Protein AF-A0AAE0V5L4-F1 (afdb_monomer_lite)

Sequence (1060 aa):
YKRHLSTTSNSQTPNSTMAKTKELSNDTRNKIDLHQAGKTESAKGKQLGVKKSTVGAIIRKWKTYKTTDNLPRSGAPCKISPRGVKMITKTVSKNPRTTRGDLVNDLQRAGTKVTKATISNTLRRQGLKSCSARRVPLLKPVHVRARLKCAREHLDDPEEDWENVIWSDETKIELFGKNSTCRVWRRKNAELHPKNTIPTVKHGGGNIMLWGCFSAKGPGRLIRVKERMNGVMYREILSKNLLPSARALKMKRGWIFQHDNDPKHTARAMKEWLRKKHFKVLKWPSQSPDLNPIENLWRELKIRVAQRQPQNITALEEICMEEWAKLPETIMVSVWDVVLTLGCMWLPSCLCQTISPQAGKLKFRLAGYPRKHNEGRVEIFYNSEWGTICDDDFTLTNAHVLCRHLGFVNAISWSHSAKYGAGTGKIWLDNLICTSSESSIESCVSRGWGNSDCTHDEDAGVVCKDEKLPGFLEDNIIEMQVDENRLKDIRLHPVSAQLPTTEGVVEVQDKEDRVHICNIGWTTKNSRVVCGMMGFPSGKTITKRIHSHNSVYRIHSVACSGNEAHLSACTMVFSKNTSTPCPGGGPAAVRCWPGPQFSQGHSHKGKRNRTIKARLKGGARTGEGRVEVLKGSVWGTVCDDHWSLQSANVVCRELGFGTAKEALTDARMGQGTGRIYMNEVRCRGDEKSLWDCPHNNVTTSKCKHTEDAAVKCNIPYMGFEKRIRLTGGRTQLEGRVEILATNAGVLGEWGLICGDDWTSREAMVACRQLGLGHASSGLRETWYWDSSNVTEMVMSGVKCRGDEMTLTACQHHSVVSCKRAGAAFAAGVICTDSAPDLVLNAPLVEYSVYIEDRPLHLLYCAAEENCLSKSAVNADWPYGQRRLLRFSSEIHNVGQADFRPRLSRNSWVWHECHRHYHSMDIFTDYDLLDLNGTKVADGHKASFCLEDTDCNEGVSKQYECANFGEQGITVGCWDTYRHDIDCQWIDITDVNPGNYILQVILNPNFEVAESDFTNNAMRCNCKYDGHRIWLHKCHLGDSYSEEAEKEFELYPGQLNNQIF

Secondary structure (DSSP, 8-state):
---------------------PPPPHHHHHTS-SS-TT--HHHHHHHHT--HHHHHHHHHHHHHHS--SPPPP-PPPPSS-HHHHHHHHHHHHH-TT--HHHHHHHHHHTT----HHHHHHHHHHTT----PPPP-----HHHHHHHHHHHHHTSS--HHHHHTEEEEEEEEEESS---S-------TT-TTSGGG-----TT---EEEEEEEEETTEEEEEEEE-S---HHHHHHHIIIIIHHHHHHTTPPTT-EEE----HHHH-HHHHHHHHHTT-EE----SS-GGG-THHHHHHHHHHHHHHH---SHHHHHHHHHHHHHT--HHHHHHHHHHHHHHHSTTS------------PPPEEEEESSS--TTEEEEEEEETTEEEEEB-TT--HHHHHHHHHHTTBS-EEEEE-TTTT----SEEEE-S-B--TT-S-GGGSB-S-TT-----GGGB-EEEE-SPBPTT---TTS---S--TTS--EEEEEESSSPSS--EEEEEEEETTEEEEEB-TT--HHHHHHHHHHTT-SEEEE--S----TT--EEEEEEE--S--SSGGGSEEEE-SSTT---TT--B-EEEEE--GGG--SSTT---------EEEEE-SSTTEEEEEEEETTEEEEEB-TT--HHHHHHHHHHTT--SEEEEE-TTTT----S-EEEBS----S--SSGGGS--BPPPTTT--GGGB-EEEE------GGGGEEEES-SSTTEEEEEEEE--TTSPPEEEEEB-TT--HHHHHHHHHHTT--EEEEEES--TTS--SSPPPEEE---B--S--SSGGGSB--SS---S--SGGGB-EEEEES----EEE-HHHHHHT-EEEEEEGGG-HHHHHTT-S-GGGGGS-TTT-EEEEEE--EEEEE-SSS-B--SS-GGGPEEETTTTEEES-SEEEEEEEE-TTS-EEEEEEEES-----SEE-TTPPP----TTT----B-TTEEEEE-TTSTT-EEE-TTPPSEEEEEEEEESTT--S--S-SSSSEEEEEEEE-SS-EEEEEEEETTSB-HHHHHHHHH----SS----

Organism: NCBI:txid175788

Foldseek 3Di:
DDDDDDDDDDDDDDDDDDDDDDDDDPVLLVVLDLPDPPDQLCNSCVVSVHDSVVSVVQNVCCVVPVDSDDDDDDDDDQLADPVLLVVLQVVCVVPVVDDLVNSQVVVVVVVRHDDSVSSQVSCVVVVDDDDDDDDAFDDDPVLVVLVVVLCVVCLPPDPVQQLLEKFKDKDKAALADDPDDDDDDDDPPCCPPPVNDRDDDPPRRDMWMKIWIAGLQATWDIDTDPDDDALVVVVVCCVVTVVVRCVVSVHDPQGEYEDAPPCSCVPPVNVVVCVVVVHHYDDDRHRCPLLRLVVVVVVVLNVQLVVVNDDDPVSSVVSSRVVRRVPDSVVSVVSVVSNNCVSVVVDDDDDDDDDDDDDDDKAWDFDAPPADLQKHFIWIQDPNDIAFAFQALDDLLLLQLRSVSVQFNGFPFKDWQCPRHFDDDAHFWASWADDNPDNHSVPTDTPHGRDDPDGSSRTMMTGGDPHGDPPDDDPQWLPDPQPCLAWPDWDFPAPDPDPLRQKGFIWTDHPPDIAFEWCVAPFLLNLLLNLLLLWFLGKGWDPDAPDDDDGWHFWHDWAHPNLDLHSSVTDTDGDPDRDDDNVVTHGTMMGGDAFPVRDDDDPPPPPPPPPLQWDAFLWLAPQKHFIWGHDPWFIAFEFQALFHQLLLQLRCSLVRIGGFPTKDWQRLSFFDDDDHAWYNFDDPRPDNHSVVTDTDGDDPVPGDSSGTIITHGNHHDRVLLVQWAAAQDPDRQKHFIWGFDDDPPDDTDIAFEFLPQWFQLLQSLRCRSNVQGGFQTKDQFHQPGDPPDHHWHDWYPQDAPNRDNHSVVGDTDPDDDYPDGDNRRTIMTGGDNWFWAKFKPQVQQQVFKWKDWAFQLVCPLVVVLVQADPCNVVDDPGGHTFIWTFTKIKMATRINFWFAQLDDLVPWDARPVVRFTASDQFFKKKFKADLVRHGPWTGTPGGDAAWQPDFDPPDDTDGDGPPNTGHTAGHRGIDMGGRPDHSRTIGCRVPAFFKIKIKMAGPNRNRGIGSDRQQRMWIWIWGGHPHIIHTPPIDGNPGTHPVVSVVRSVDSDDPDDPPD

Radius of gyration: 39.3 Å; chains: 1; bounding box: 97×89×120 Å

pLDDT: mean 78.55, std 16.52, range [22.44, 97.06]

Structure (mmCIF, N/CA/C/O backbone):
data_AF-A0AAE0V5L4-F1
#
_entry.id   AF-A0AAE0V5L4-F1
#
loop_
_atom_site.group_PDB
_atom_site.id
_atom_site.type_symbol
_atom_site.label_atom_id
_atom_site.label_alt_id
_atom_site.label_comp_id
_atom_site.label_asym_id
_atom_site.label_entity_id
_atom_site.label_seq_id
_atom_site.pdbx_PDB_ins_code
_atom_site.Cartn_x
_atom_site.Cartn_y
_atom_site.Cartn_z
_atom_site.occupancy
_atom_site.B_iso_or_equiv
_atom_site.auth_seq_id
_atom_site.auth_comp_id
_atom_site.auth_asym_id
_atom_site.auth_atom_id
_atom_site.pdbx_PDB_model_num
ATOM 1 N N . TYR A 1 1 ? -51.754 30.997 -35.132 1.00 29.31 1 TYR A N 1
ATOM 2 C CA . TYR A 1 1 ? -52.617 31.875 -35.946 1.00 29.31 1 TYR A CA 1
ATOM 3 C C . TYR A 1 1 ? -52.456 31.508 -37.414 1.00 29.31 1 TYR A C 1
ATOM 5 O O . TYR A 1 1 ? -51.380 31.703 -37.963 1.00 29.31 1 TYR A O 1
ATOM 13 N N . LYS A 1 2 ? -53.490 30.918 -38.027 1.00 33.72 2 LYS A N 1
ATOM 14 C CA . LYS A 1 2 ? -53.578 30.761 -39.486 1.00 33.72 2 LYS A CA 1
ATOM 15 C C . LYS A 1 2 ? -53.830 32.139 -40.111 1.00 33.72 2 LYS A C 1
ATOM 17 O O . LYS A 1 2 ? -54.767 32.810 -39.689 1.00 33.72 2 LYS A O 1
ATOM 22 N N . ARG A 1 3 ? -53.077 32.507 -41.149 1.00 24.56 3 ARG A N 1
ATOM 23 C CA . ARG A 1 3 ? -53.599 33.273 -42.292 1.00 24.56 3 ARG A CA 1
ATOM 24 C C . ARG A 1 3 ? -52.767 32.986 -43.543 1.00 24.56 3 ARG A C 1
ATOM 26 O O . ARG A 1 3 ? -51.544 32.965 -43.502 1.00 24.56 3 ARG A O 1
ATOM 33 N N . HIS A 1 4 ? -53.521 32.675 -44.588 1.00 26.66 4 HIS A N 1
ATOM 34 C CA . HIS A 1 4 ? -53.158 32.321 -45.954 1.00 26.66 4 HIS A CA 1
ATOM 35 C C . HIS A 1 4 ? -52.845 33.556 -46.823 1.00 26.66 4 HIS A C 1
ATOM 37 O O . HIS A 1 4 ? -53.143 34.676 -46.415 1.00 26.66 4 HIS A O 1
ATOM 43 N N . LEU A 1 5 ? -52.421 33.241 -48.062 1.00 27.36 5 LEU A N 1
ATOM 44 C CA . LEU A 1 5 ? -52.401 34.007 -49.329 1.00 27.36 5 LEU A CA 1
ATOM 45 C C . LEU A 1 5 ? -51.021 34.606 -49.662 1.00 27.36 5 LEU A C 1
ATOM 47 O O . LEU A 1 5 ? -50.560 35.488 -48.952 1.00 27.36 5 LEU A O 1
ATOM 51 N N . SER A 1 6 ? -50.198 34.056 -50.570 1.00 23.89 6 SER A N 1
ATOM 52 C CA . SER A 1 6 ? -50.328 33.607 -51.984 1.00 23.89 6 SER A CA 1
ATOM 53 C C . SER A 1 6 ? -49.899 34.681 -52.993 1.00 23.89 6 SER A C 1
ATOM 55 O O . SER A 1 6 ? -50.018 35.860 -52.700 1.00 23.89 6 SER A O 1
ATOM 57 N N . THR A 1 7 ? -49.480 34.196 -54.176 1.00 24.50 7 THR A N 1
ATOM 58 C CA . THR A 1 7 ? -49.152 34.854 -55.469 1.00 24.50 7 THR A CA 1
ATOM 59 C C . THR A 1 7 ? -47.709 35.373 -55.626 1.00 24.50 7 THR A C 1
ATOM 61 O O . THR A 1 7 ? -47.332 36.333 -54.968 1.00 24.50 7 THR A O 1
ATOM 64 N N . THR A 1 8 ? -46.789 34.615 -56.265 1.00 24.89 8 THR A N 1
ATOM 65 C CA . THR A 1 8 ? -46.478 34.494 -57.732 1.00 24.89 8 THR A CA 1
ATOM 66 C C . THR A 1 8 ? -45.964 35.813 -58.320 1.00 24.89 8 THR A C 1
ATOM 68 O O . THR A 1 8 ? -46.605 36.827 -58.112 1.00 24.89 8 THR A O 1
ATOM 71 N N . SER A 1 9 ? -44.875 35.955 -59.079 1.00 24.20 9 SER A N 1
ATOM 72 C CA . SER A 1 9 ? -44.038 35.131 -59.974 1.00 24.20 9 SER A CA 1
ATOM 73 C C . SER A 1 9 ? -42.664 35.861 -60.060 1.00 24.20 9 SER A C 1
ATOM 75 O O . SER A 1 9 ? -42.585 37.026 -59.691 1.00 24.20 9 SER A O 1
ATOM 77 N N . ASN A 1 10 ? -41.516 35.284 -60.426 1.00 25.11 10 ASN A N 1
ATOM 78 C CA . ASN A 1 10 ? -41.160 34.967 -61.805 1.00 25.11 10 ASN A CA 1
ATOM 79 C C . ASN A 1 10 ? -39.804 34.228 -61.872 1.00 25.11 10 ASN A C 1
ATOM 81 O O . ASN A 1 10 ? -38.960 34.328 -60.983 1.00 25.11 10 ASN A O 1
ATOM 85 N N . SER A 1 11 ? -39.643 33.485 -62.958 1.00 26.81 11 SER A N 1
ATOM 86 C CA . SER A 1 11 ? -38.598 32.520 -63.304 1.00 26.81 11 SER A CA 1
ATOM 87 C C . SER A 1 11 ? -37.159 33.052 -63.396 1.00 26.81 11 SER A C 1
ATOM 89 O O . SER A 1 11 ? -36.898 33.987 -64.151 1.00 26.81 11 SER A O 1
ATOM 91 N N . GLN A 1 12 ? -36.207 32.325 -62.797 1.00 28.48 12 GLN A N 1
ATOM 92 C CA . GLN A 1 12 ? -34.835 32.184 -63.304 1.00 28.48 12 GLN A CA 1
ATOM 93 C C . GLN A 1 12 ? -34.380 30.716 -63.173 1.00 28.48 12 GLN A C 1
ATOM 95 O O . GLN A 1 12 ? -34.369 30.139 -62.090 1.00 28.48 12 GLN A O 1
ATOM 100 N N . THR A 1 13 ? -34.086 30.125 -64.333 1.00 27.48 13 THR A N 1
ATOM 101 C CA . THR A 1 13 ? -33.317 28.901 -64.638 1.00 27.48 13 THR A CA 1
ATOM 102 C C . THR A 1 13 ? -32.691 28.116 -63.466 1.00 27.48 13 THR A C 1
ATOM 104 O O . THR A 1 13 ? -31.820 28.653 -62.775 1.00 27.48 13 THR A O 1
ATOM 107 N N . PRO A 1 14 ? -32.983 26.808 -63.299 1.00 30.34 14 PRO A N 1
ATOM 108 C CA . PRO A 1 14 ? -32.207 25.962 -62.406 1.00 30.34 14 PRO A CA 1
ATOM 109 C C . PRO A 1 14 ? -30.892 25.573 -63.087 1.00 30.34 14 PRO A C 1
ATOM 111 O O . PRO A 1 14 ? -30.848 24.745 -63.996 1.00 30.34 14 PRO A O 1
ATOM 114 N N . ASN A 1 15 ? -29.804 26.173 -62.610 1.00 28.64 15 ASN A N 1
ATOM 115 C CA . ASN A 1 15 ? -28.463 25.680 -62.869 1.00 28.64 15 ASN A CA 1
ATOM 116 C C . ASN A 1 15 ? -28.341 24.241 -62.346 1.00 28.64 15 ASN A C 1
ATOM 118 O O . ASN A 1 15 ? -28.565 23.963 -61.165 1.00 28.64 15 ASN A O 1
ATOM 122 N N . SER A 1 16 ? -27.976 23.351 -63.268 1.00 35.81 16 SER A N 1
ATOM 123 C CA . SER A 1 16 ? -27.465 21.994 -63.079 1.00 35.81 16 SER A CA 1
ATOM 124 C C . SER A 1 16 ? -26.767 21.796 -61.724 1.00 35.81 16 SER A C 1
ATOM 126 O O . SER A 1 16 ? -25.584 22.099 -61.557 1.00 35.81 16 SER A O 1
ATOM 128 N N . THR A 1 17 ? -27.480 21.204 -60.767 1.00 31.06 17 THR A N 1
ATOM 129 C CA . THR A 1 17 ? -26.860 20.489 -59.650 1.00 31.06 17 THR A CA 1
ATOM 130 C C . THR A 1 17 ? -26.978 19.006 -59.957 1.00 31.06 17 THR A C 1
ATOM 132 O O . THR A 1 17 ? -28.072 18.449 -60.000 1.00 31.06 17 THR A O 1
ATOM 135 N N . MET A 1 18 ? -25.835 18.381 -60.254 1.00 29.89 18 MET A N 1
ATOM 136 C CA . MET A 1 18 ? -25.731 16.951 -60.526 1.00 29.89 18 MET A CA 1
ATOM 137 C C . MET A 1 18 ? -26.475 16.160 -59.446 1.00 29.89 18 MET A C 1
ATOM 139 O O . MET A 1 18 ? -26.087 16.151 -58.274 1.00 29.89 18 MET A O 1
ATOM 143 N N . ALA A 1 19 ? -27.552 15.490 -59.849 1.00 31.97 19 ALA A N 1
ATOM 144 C CA . ALA A 1 19 ? -28.256 14.551 -59.001 1.00 31.97 19 ALA A CA 1
ATOM 145 C C . ALA A 1 19 ? -27.286 13.435 -58.587 1.00 31.97 19 ALA A C 1
ATOM 147 O O . ALA A 1 19 ? -26.694 12.758 -59.430 1.00 31.97 19 ALA A O 1
ATOM 148 N N . LYS A 1 20 ? -27.127 13.243 -57.273 1.00 37.19 20 LYS A N 1
ATOM 149 C CA . LYS A 1 20 ? -26.464 12.066 -56.703 1.00 37.19 20 LYS A CA 1
ATOM 150 C C . LYS A 1 20 ? -27.110 10.814 -57.301 1.00 37.19 20 LYS A C 1
ATOM 152 O O . LYS A 1 20 ? -28.331 10.679 -57.293 1.00 37.19 20 LYS A O 1
ATOM 157 N N . THR A 1 21 ? -26.281 9.922 -57.828 1.00 40.91 21 THR A N 1
ATOM 158 C CA . THR A 1 21 ? -26.656 8.622 -58.392 1.00 40.91 21 THR A CA 1
ATOM 159 C C . THR A 1 21 ? -27.665 7.894 -57.494 1.00 40.91 21 THR A C 1
ATOM 161 O O . THR A 1 21 ? -27.350 7.549 -56.357 1.00 40.91 21 THR A O 1
ATOM 164 N N . LYS A 1 22 ? -28.893 7.673 -57.990 1.00 55.12 22 LYS A N 1
ATOM 165 C CA . LYS A 1 22 ? -29.900 6.840 -57.313 1.00 55.12 22 LYS A CA 1
ATOM 166 C C . LYS A 1 22 ? -29.368 5.406 -57.227 1.00 55.12 22 LYS A C 1
ATOM 168 O O . LYS A 1 22 ? -29.130 4.771 -58.251 1.00 55.12 22 LYS A O 1
ATOM 173 N N . GLU A 1 23 ? -29.157 4.915 -56.010 1.00 61.84 23 GLU A N 1
ATOM 174 C CA . GLU A 1 23 ? -28.822 3.512 -55.760 1.00 61.84 23 GLU A CA 1
ATOM 175 C C . GLU A 1 23 ? -30.015 2.610 -56.128 1.00 61.84 23 GLU A C 1
ATOM 177 O O . GLU A 1 23 ? -31.166 2.972 -55.891 1.00 61.84 23 GLU A O 1
ATOM 182 N N . LEU A 1 24 ? -29.753 1.434 -56.714 1.00 68.50 24 LEU A N 1
ATOM 183 C CA . LEU A 1 24 ? -30.793 0.438 -57.029 1.00 68.50 24 LEU A CA 1
ATOM 184 C C . LEU A 1 24 ? -31.473 -0.057 -55.743 1.00 68.50 24 LEU A C 1
ATOM 186 O O . LEU A 1 24 ? -30.788 -0.224 -54.740 1.00 68.50 24 LEU A O 1
ATOM 190 N N . SER A 1 25 ? -32.779 -0.329 -55.748 1.00 67.12 25 SER A N 1
ATOM 191 C CA . SER A 1 25 ? -33.459 -0.904 -54.575 1.00 67.12 25 SER A CA 1
ATOM 192 C C . SER A 1 25 ? -33.010 -2.349 -54.317 1.00 67.12 25 SER A C 1
ATOM 194 O O . SER A 1 25 ? -32.639 -3.054 -55.258 1.00 67.12 25 SER A O 1
ATOM 196 N N . ASN A 1 26 ? -33.064 -2.810 -53.059 1.00 63.72 26 ASN A N 1
ATOM 197 C CA . ASN A 1 26 ? -32.684 -4.189 -52.706 1.00 63.72 26 ASN A CA 1
ATOM 198 C C . ASN A 1 26 ? -33.500 -5.231 -53.478 1.00 63.72 26 ASN A C 1
ATOM 200 O O . ASN A 1 26 ? -32.954 -6.210 -53.976 1.00 63.72 26 ASN A O 1
ATOM 204 N N . ASP A 1 27 ? -34.779 -4.939 -53.689 1.00 64.19 27 ASP A N 1
ATOM 205 C CA . ASP A 1 27 ? -35.694 -5.783 -54.449 1.00 64.19 27 ASP A CA 1
ATOM 206 C C . ASP A 1 27 ? -35.264 -5.955 -55.921 1.00 64.19 27 ASP A C 1
ATOM 208 O O . ASP A 1 27 ? -35.375 -7.031 -56.502 1.00 64.19 27 ASP A O 1
ATOM 212 N N . THR A 1 28 ? -34.676 -4.913 -56.521 1.00 67.69 28 THR A N 1
ATOM 213 C CA . THR A 1 28 ? -34.141 -4.970 -57.894 1.00 67.69 28 THR A CA 1
ATOM 214 C C . THR A 1 28 ? -32.797 -5.702 -57.956 1.00 67.69 28 THR A C 1
ATOM 216 O O . THR A 1 28 ? -32.495 -6.336 -58.964 1.00 67.69 28 THR A O 1
ATOM 219 N N . ARG A 1 29 ? -31.984 -5.649 -56.888 1.00 70.00 29 ARG A N 1
ATOM 220 C CA . ARG A 1 29 ? -30.702 -6.378 -56.807 1.00 70.00 29 ARG A CA 1
ATOM 221 C C . ARG A 1 29 ? -30.909 -7.877 -56.626 1.00 70.00 29 ARG A C 1
ATOM 223 O O . ARG A 1 29 ? -30.194 -8.649 -57.252 1.00 70.00 29 ARG A O 1
ATOM 230 N N . ASN A 1 30 ? -31.905 -8.271 -55.835 1.00 66.25 30 ASN A N 1
ATOM 231 C CA . ASN A 1 30 ? -32.224 -9.677 -55.581 1.00 66.25 30 ASN A CA 1
ATOM 232 C C . ASN A 1 30 ? -32.904 -10.354 -56.782 1.00 66.25 30 ASN A C 1
ATOM 234 O O . ASN A 1 30 ? -32.764 -11.557 -56.964 1.00 66.25 30 ASN A O 1
ATOM 238 N N . LYS A 1 31 ? -33.564 -9.577 -57.655 1.00 67.56 31 LYS A N 1
ATOM 239 C CA . LYS A 1 31 ? -34.115 -10.052 -58.941 1.00 67.56 31 LYS A CA 1
ATOM 240 C C . LYS A 1 31 ? -33.054 -10.310 -60.018 1.00 67.56 31 LYS A C 1
ATOM 242 O O . LYS A 1 31 ? -33.385 -10.831 -61.083 1.00 67.56 31 LYS A O 1
ATOM 247 N N . ILE A 1 32 ? -31.786 -9.954 -59.784 1.00 67.94 32 ILE A N 1
ATOM 248 C CA . ILE A 1 32 ? -30.685 -10.357 -60.666 1.00 67.94 32 ILE A CA 1
ATOM 249 C C . ILE A 1 32 ? -30.440 -11.847 -60.424 1.00 67.94 32 ILE A C 1
ATOM 251 O O . ILE A 1 32 ? -29.747 -12.228 -59.489 1.00 67.94 32 ILE A O 1
ATOM 255 N N . ASP A 1 33 ? -31.031 -12.685 -61.272 1.00 62.81 33 ASP A N 1
ATOM 256 C CA . ASP A 1 33 ? -30.959 -14.139 -61.145 1.00 62.81 33 ASP A CA 1
ATOM 257 C C . ASP A 1 33 ? -29.514 -14.643 -61.345 1.00 62.81 33 ASP A C 1
ATOM 259 O O . ASP A 1 33 ? -28.959 -14.613 -62.456 1.00 62.81 33 ASP A O 1
ATOM 263 N N . LEU A 1 34 ? -28.874 -15.049 -60.244 1.00 61.12 34 LEU A N 1
ATOM 264 C CA . LEU A 1 34 ? -27.464 -15.449 -60.176 1.00 61.12 34 LEU A CA 1
ATOM 265 C C . LEU A 1 34 ? -27.207 -16.863 -60.729 1.00 61.12 34 LEU A C 1
ATOM 267 O O . LEU A 1 34 ? -26.047 -17.188 -60.981 1.00 61.12 34 LEU A O 1
ATOM 271 N N . HIS A 1 35 ? -28.254 -17.665 -60.978 1.00 55.16 35 HIS A N 1
ATOM 272 C CA . HIS A 1 35 ? -28.133 -19.098 -61.288 1.00 55.16 35 HIS A CA 1
ATOM 273 C C . HIS A 1 35 ? -28.712 -19.545 -62.647 1.00 55.16 35 HIS A C 1
ATOM 275 O O . HIS A 1 35 ? -28.508 -20.693 -63.032 1.00 55.16 35 HIS A O 1
ATOM 281 N N . GLN A 1 36 ? -29.351 -18.670 -63.436 1.00 58.41 36 GLN A N 1
ATOM 282 C CA . GLN A 1 36 ? -29.771 -19.028 -64.805 1.00 58.41 36 GLN A CA 1
ATOM 283 C C . GLN A 1 36 ? -28.573 -19.218 -65.756 1.00 58.41 36 GLN A C 1
ATOM 285 O O . GLN A 1 36 ? -27.964 -18.239 -66.209 1.00 58.41 36 GLN A O 1
ATOM 290 N N . ALA A 1 37 ? -28.268 -20.477 -66.089 1.00 52.38 37 ALA A N 1
ATOM 291 C CA . ALA A 1 37 ? -27.290 -20.848 -67.107 1.00 52.38 37 ALA A CA 1
ATOM 292 C C . ALA A 1 37 ? -27.766 -20.411 -68.507 1.00 52.38 37 ALA A C 1
ATOM 294 O O . ALA A 1 37 ? -28.901 -20.665 -68.899 1.00 52.38 37 ALA A O 1
ATOM 295 N N . GLY A 1 38 ? -26.896 -19.717 -69.250 1.00 58.19 38 GLY A N 1
ATOM 296 C CA . GLY A 1 38 ? -27.117 -19.356 -70.659 1.00 58.19 38 GLY A CA 1
ATOM 297 C C . GLY A 1 38 ? -27.540 -17.908 -70.957 1.00 58.19 38 GLY A C 1
ATOM 298 O O . GLY A 1 38 ? -27.484 -17.502 -72.115 1.00 58.19 38 GLY A O 1
ATOM 299 N N . LYS A 1 39 ? -27.895 -17.073 -69.966 1.00 66.25 39 LYS A N 1
ATOM 300 C CA . LYS A 1 39 ? -28.195 -15.639 -70.206 1.00 66.25 39 LYS A CA 1
ATOM 301 C C . LYS A 1 39 ? -26.995 -14.731 -69.930 1.00 66.25 39 LYS A C 1
ATOM 303 O O . LYS A 1 39 ? -26.488 -14.679 -68.810 1.00 66.25 39 LYS A O 1
ATOM 308 N N . THR A 1 40 ? -26.598 -13.939 -70.929 1.00 72.12 40 THR A N 1
ATOM 309 C CA . THR A 1 40 ? -25.495 -12.968 -70.815 1.00 72.12 40 THR A CA 1
ATOM 310 C C . THR A 1 40 ? -25.865 -11.769 -69.929 1.00 72.12 40 THR A C 1
ATOM 312 O O . THR A 1 40 ? -27.027 -11.365 -69.844 1.00 72.12 40 THR A O 1
ATOM 315 N N . GLU A 1 41 ? -24.873 -11.140 -69.285 1.00 73.00 41 GLU A N 1
ATOM 316 C CA . GLU A 1 41 ? -25.068 -9.965 -68.408 1.00 73.00 41 GLU A CA 1
ATOM 317 C C . GLU A 1 41 ? -25.798 -8.801 -69.105 1.00 73.00 41 GLU A C 1
ATOM 319 O O . GLU A 1 41 ? -26.516 -8.029 -68.469 1.00 73.00 41 GLU A O 1
ATOM 324 N N . SER A 1 42 ? -25.645 -8.693 -70.429 1.00 72.06 42 SER A N 1
ATOM 325 C CA . SER A 1 42 ? -26.321 -7.687 -71.252 1.00 72.06 42 SER A CA 1
ATOM 326 C C . SER A 1 42 ? -27.825 -7.948 -71.374 1.00 72.06 42 SER A C 1
ATOM 328 O O . SER A 1 42 ? -28.614 -7.007 -71.317 1.00 72.06 42 SER A O 1
ATOM 330 N N . ALA A 1 43 ? -28.232 -9.216 -71.501 1.00 73.00 43 ALA A N 1
ATOM 331 C CA . ALA A 1 43 ? -29.641 -9.602 -71.546 1.00 73.00 43 ALA A CA 1
ATOM 332 C C . ALA A 1 43 ? -30.327 -9.349 -70.193 1.00 73.00 43 ALA A C 1
ATOM 334 O O . ALA A 1 43 ? -31.417 -8.780 -70.150 1.00 73.00 43 ALA A O 1
ATOM 335 N N . LYS A 1 44 ? -29.638 -9.671 -69.086 1.00 73.88 44 LYS A N 1
ATOM 336 C CA . LYS A 1 44 ? -30.116 -9.406 -67.715 1.00 73.88 44 LYS A CA 1
ATOM 337 C C . LYS A 1 44 ? -30.286 -7.905 -67.447 1.00 73.88 44 LYS A C 1
ATOM 339 O O . LYS A 1 44 ? -31.293 -7.486 -66.884 1.00 73.88 44 LYS A O 1
ATOM 344 N N . GLY A 1 45 ? -29.341 -7.083 -67.911 1.00 71.88 45 GLY A N 1
ATOM 345 C CA . GLY A 1 45 ? -29.439 -5.624 -67.813 1.00 71.88 45 GLY A CA 1
ATOM 346 C C . GLY A 1 45 ? -30.619 -5.035 -68.593 1.00 71.88 45 GLY A C 1
ATOM 347 O O . GLY A 1 45 ? -31.329 -4.176 -68.074 1.00 71.88 45 GLY A O 1
ATOM 348 N N . LYS A 1 46 ? -30.883 -5.537 -69.808 1.00 77.25 46 LYS A N 1
ATOM 349 C CA . LYS A 1 46 ? -31.984 -5.057 -70.662 1.00 77.25 46 LYS A CA 1
ATOM 350 C C . LYS A 1 46 ? -33.365 -5.401 -70.087 1.00 77.25 46 LYS A C 1
ATOM 352 O O . LYS A 1 46 ? -34.264 -4.575 -70.170 1.00 77.25 46 LYS A O 1
ATOM 357 N N . GLN A 1 47 ? -33.506 -6.571 -69.456 1.00 74.19 47 GLN A N 1
ATOM 358 C CA . GLN A 1 47 ? -34.748 -7.007 -68.803 1.00 74.19 47 GLN A CA 1
ATOM 359 C C . GLN A 1 47 ? -35.088 -6.181 -67.550 1.00 74.19 47 GLN A C 1
ATOM 361 O O . GLN A 1 47 ? -36.256 -5.920 -67.285 1.00 74.19 47 GLN A O 1
ATOM 366 N N . LEU A 1 48 ? -34.075 -5.760 -66.785 1.00 72.12 48 LEU A N 1
ATOM 367 C CA . LEU A 1 48 ? -34.255 -5.037 -65.518 1.00 72.12 48 LEU A CA 1
ATOM 368 C C . LEU A 1 48 ? -34.110 -3.509 -65.653 1.00 72.12 48 LEU A C 1
ATOM 370 O O . LEU A 1 48 ? -34.226 -2.796 -64.660 1.00 72.12 48 LEU A O 1
ATOM 374 N N . GLY A 1 49 ? -33.824 -2.992 -66.854 1.00 72.88 49 GLY A N 1
ATOM 375 C CA . GLY A 1 49 ? -33.573 -1.562 -67.079 1.00 72.88 49 GLY A CA 1
ATOM 376 C C . GLY A 1 49 ? -32.272 -1.049 -66.441 1.00 72.88 49 GLY A C 1
ATOM 377 O O . GLY A 1 49 ? -32.151 0.137 -66.138 1.00 72.88 49 GLY A O 1
ATOM 378 N N . VAL A 1 50 ? -31.289 -1.929 -66.218 1.00 75.19 50 VAL A N 1
ATOM 379 C CA . VAL A 1 50 ? -30.029 -1.634 -65.514 1.00 75.19 50 VAL A CA 1
ATOM 380 C C . VAL A 1 50 ? -28.834 -1.776 -66.461 1.00 75.19 50 VAL A C 1
ATOM 382 O O . VAL A 1 50 ? -28.747 -2.717 -67.248 1.00 75.19 50 VAL A O 1
ATOM 385 N N . LYS A 1 51 ? -27.856 -0.861 -66.381 1.00 79.50 51 LYS A N 1
ATOM 386 C CA . LYS A 1 51 ? -26.637 -0.930 -67.207 1.00 79.50 51 LYS A CA 1
ATOM 387 C C . LYS A 1 51 ? -25.869 -2.237 -66.954 1.00 79.50 51 LYS A C 1
ATOM 389 O O . LYS A 1 51 ? -25.670 -2.629 -65.804 1.00 79.50 51 LYS A O 1
ATOM 394 N N . LYS A 1 52 ? -25.345 -2.856 -68.023 1.00 79.31 52 LYS A N 1
ATOM 395 C CA . LYS A 1 52 ? -24.531 -4.093 -67.973 1.00 79.31 52 LYS A CA 1
ATOM 396 C C . LYS A 1 52 ? -23.415 -4.026 -66.922 1.00 79.31 52 LYS A C 1
ATOM 398 O O . LYS A 1 52 ? -23.210 -4.982 -66.183 1.00 79.31 52 LYS A O 1
ATOM 403 N N . SER A 1 53 ? -22.722 -2.891 -66.822 1.00 76.44 53 SER A N 1
ATOM 404 C CA . SER A 1 53 ? -21.633 -2.688 -65.855 1.00 76.44 53 SER A CA 1
ATOM 405 C C . SER A 1 53 ? -22.092 -2.802 -64.399 1.00 76.44 53 SER A C 1
ATOM 407 O O . SER A 1 53 ? -21.356 -3.329 -63.566 1.00 76.44 53 SER A O 1
ATOM 409 N N . THR A 1 54 ? -23.312 -2.357 -64.093 1.00 76.62 54 THR A N 1
ATOM 410 C CA . THR A 1 54 ? -23.904 -2.435 -62.755 1.00 76.62 54 THR A CA 1
ATOM 411 C C . THR A 1 54 ? -24.340 -3.860 -62.421 1.00 76.62 54 THR A C 1
ATOM 413 O O . THR A 1 54 ? -24.069 -4.325 -61.318 1.00 76.62 54 THR A O 1
ATOM 416 N N . VAL A 1 55 ? -24.924 -4.585 -63.383 1.00 76.56 55 VAL A N 1
ATOM 417 C CA . VAL A 1 55 ? -25.249 -6.016 -63.226 1.00 76.56 55 VAL A CA 1
ATOM 418 C C . VAL A 1 55 ? -23.975 -6.831 -62.979 1.00 76.56 55 VAL A C 1
ATOM 420 O O . VAL A 1 55 ? -23.903 -7.575 -62.003 1.00 76.56 55 VAL A O 1
ATOM 423 N N . GLY A 1 56 ? -22.928 -6.619 -63.784 1.00 76.69 56 GLY A N 1
ATOM 424 C CA . GLY A 1 56 ? -21.636 -7.288 -63.603 1.00 76.69 56 GLY A CA 1
ATOM 425 C C . GLY A 1 56 ? -20.956 -6.951 -62.268 1.00 76.69 56 GLY A C 1
ATOM 426 O O . GLY A 1 56 ? -20.358 -7.821 -61.641 1.00 76.69 56 GLY A O 1
ATOM 427 N N . ALA A 1 57 ? -21.074 -5.711 -61.775 1.00 75.50 57 ALA A N 1
ATOM 428 C CA . ALA A 1 57 ? -20.542 -5.329 -60.463 1.00 75.50 57 ALA A CA 1
ATOM 429 C C . ALA A 1 57 ? -21.254 -6.044 -59.302 1.00 75.50 57 ALA A C 1
ATOM 431 O O . ALA A 1 57 ? -20.592 -6.452 -58.348 1.00 75.50 57 ALA A O 1
ATOM 432 N N . ILE A 1 58 ? -22.574 -6.234 -59.396 1.00 76.88 58 ILE A N 1
ATOM 433 C CA . ILE A 1 58 ? -23.359 -6.968 -58.392 1.00 76.88 58 ILE A CA 1
ATOM 434 C C . ILE A 1 58 ? -23.005 -8.460 -58.418 1.00 76.88 58 ILE A C 1
ATOM 436 O O . ILE A 1 58 ? -22.751 -9.034 -57.363 1.00 76.88 58 ILE A O 1
ATOM 440 N N . ILE A 1 59 ? -22.887 -9.071 -59.604 1.00 76.69 59 ILE A N 1
ATOM 441 C CA . ILE A 1 59 ? -22.478 -10.481 -59.742 1.00 76.69 59 ILE A CA 1
ATOM 442 C C . ILE A 1 59 ? -21.068 -10.700 -59.178 1.00 76.69 59 ILE A C 1
ATOM 444 O O . ILE A 1 59 ? -20.845 -11.658 -58.439 1.00 76.69 59 ILE A O 1
ATOM 448 N N . ARG A 1 60 ? -20.114 -9.807 -59.477 1.00 77.44 60 ARG A N 1
ATOM 449 C CA . ARG A 1 60 ? -18.760 -9.872 -58.899 1.00 77.44 60 ARG A CA 1
ATOM 450 C C . ARG A 1 60 ? -18.787 -9.749 -57.378 1.00 77.44 60 ARG A C 1
ATOM 452 O O . ARG A 1 60 ? -18.169 -10.566 -56.707 1.00 77.44 60 ARG A O 1
ATOM 459 N N . LYS A 1 61 ? -19.539 -8.784 -56.836 1.00 75.94 61 LYS A N 1
ATOM 460 C CA . LYS A 1 61 ? -19.686 -8.615 -55.384 1.00 75.94 61 LYS A CA 1
ATOM 461 C C . LYS A 1 61 ? -20.255 -9.877 -54.730 1.00 75.94 61 LYS A C 1
ATOM 463 O O . LYS A 1 61 ? -19.714 -10.314 -53.721 1.00 75.94 61 LYS A O 1
ATOM 468 N N . TRP A 1 62 ? -21.280 -10.489 -55.319 1.00 74.88 62 TRP A N 1
ATOM 469 C CA . TRP A 1 62 ? -21.850 -11.726 -54.790 1.00 74.88 62 TRP A CA 1
ATOM 470 C C . TRP A 1 62 ? -20.866 -12.900 -54.869 1.00 74.88 62 TRP A C 1
ATOM 472 O O . TRP A 1 62 ? -20.751 -13.665 -53.916 1.00 74.88 62 TRP A O 1
ATOM 482 N N . LYS A 1 63 ? -20.090 -13.028 -55.953 1.00 76.75 63 LYS A N 1
ATOM 483 C CA . LYS A 1 63 ? -19.040 -14.057 -56.042 1.00 76.75 63 LYS A CA 1
ATOM 484 C C . LYS A 1 63 ? -17.998 -13.920 -54.926 1.00 76.75 63 LYS A C 1
ATOM 486 O O . LYS A 1 63 ? -17.588 -14.940 -54.385 1.00 76.75 63 LYS A O 1
ATOM 491 N N . THR A 1 64 ? -17.606 -12.693 -54.575 1.00 77.50 64 THR A N 1
ATOM 492 C CA . THR A 1 64 ? -16.571 -12.424 -53.562 1.00 77.50 64 THR A CA 1
ATOM 493 C C . THR A 1 64 ? -17.098 -12.455 -52.125 1.00 77.50 64 THR A C 1
ATOM 495 O O . THR A 1 64 ? -16.475 -13.065 -51.268 1.00 77.50 64 THR A O 1
ATOM 498 N N . TYR A 1 65 ? -18.231 -11.807 -51.848 1.00 74.50 65 TYR A N 1
ATOM 499 C CA . TYR A 1 65 ? -18.723 -11.565 -50.483 1.00 74.50 65 TYR A CA 1
ATOM 500 C C . TYR A 1 65 ? -20.048 -12.272 -50.169 1.00 74.50 65 TYR A C 1
ATOM 502 O O . TYR A 1 65 ? -20.595 -12.077 -49.089 1.00 74.50 65 TYR A O 1
ATOM 510 N N . LYS A 1 66 ? -20.607 -13.038 -51.119 1.00 77.62 66 LYS A N 1
ATOM 511 C CA . LYS A 1 66 ? -21.896 -13.752 -51.001 1.00 77.62 66 LYS A CA 1
ATOM 512 C C . LYS A 1 66 ? -23.096 -12.869 -50.628 1.00 77.62 66 LYS A C 1
ATOM 514 O O . LYS A 1 66 ? -24.138 -13.384 -50.244 1.00 77.62 66 LYS A O 1
ATOM 519 N N . THR A 1 67 ? -22.992 -11.552 -50.823 1.00 72.44 67 THR A N 1
ATOM 520 C CA . THR A 1 67 ? -24.072 -10.582 -50.586 1.00 72.44 67 THR A CA 1
ATOM 521 C C . THR A 1 67 ? -24.290 -9.658 -51.786 1.00 72.44 67 THR A C 1
ATOM 523 O O . THR A 1 67 ? -23.350 -9.286 -52.499 1.00 72.44 67 THR A O 1
ATOM 526 N N . THR A 1 68 ? -25.550 -9.287 -52.013 1.00 68.50 68 THR A N 1
ATOM 527 C CA . THR A 1 68 ? -25.984 -8.262 -52.975 1.00 68.50 68 THR A CA 1
ATOM 528 C C . THR A 1 68 ? -26.179 -6.889 -52.317 1.00 68.50 68 THR A C 1
ATOM 530 O O . THR A 1 68 ? -26.373 -5.898 -53.032 1.00 68.50 68 THR A O 1
ATOM 533 N N . ASP A 1 69 ? -26.060 -6.798 -50.986 1.00 72.94 69 ASP A N 1
ATOM 534 C CA . ASP A 1 69 ? -26.238 -5.563 -50.225 1.00 72.94 69 ASP A CA 1
ATOM 535 C C . ASP A 1 69 ? -25.105 -4.550 -50.457 1.00 72.94 69 ASP A C 1
ATOM 537 O O . ASP A 1 69 ? -23.995 -4.838 -50.938 1.00 72.94 69 ASP A O 1
ATOM 541 N N . ASN A 1 70 ? -25.394 -3.291 -50.136 1.00 66.44 70 ASN A N 1
ATOM 542 C CA . ASN A 1 70 ? -24.384 -2.244 -50.153 1.00 66.44 70 ASN A CA 1
ATOM 543 C C . ASN A 1 70 ? -23.478 -2.382 -48.931 1.00 66.44 70 ASN A C 1
ATOM 545 O O . ASN A 1 70 ? -23.935 -2.294 -47.798 1.00 66.44 70 ASN A O 1
ATOM 549 N N . LEU A 1 71 ? -22.179 -2.553 -49.178 1.00 66.00 71 LEU A N 1
ATOM 550 C CA . LEU A 1 71 ? -21.178 -2.541 -48.121 1.00 66.00 71 LEU A CA 1
ATOM 551 C C . LEU A 1 71 ? -21.045 -1.119 -47.543 1.00 66.00 71 LEU A C 1
ATOM 553 O O . LEU A 1 71 ? -21.241 -0.144 -48.284 1.00 66.00 71 LEU A O 1
ATOM 557 N N . PRO A 1 72 ? -20.694 -0.979 -46.251 1.00 62.06 72 PRO A N 1
ATOM 558 C CA . PRO A 1 72 ? -20.445 0.319 -45.639 1.00 62.06 72 PRO A CA 1
ATOM 559 C C . PRO A 1 72 ? -19.407 1.099 -46.448 1.00 62.06 72 PRO A C 1
ATOM 561 O O . PRO A 1 72 ? -18.334 0.586 -46.764 1.00 62.06 72 PRO A O 1
ATOM 564 N N . ARG A 1 73 ? -19.718 2.348 -46.810 1.00 58.59 73 ARG A N 1
ATOM 565 C CA . ARG A 1 73 ? -18.757 3.199 -47.520 1.00 58.59 73 ARG A CA 1
ATOM 566 C C . ARG A 1 73 ? -17.633 3.585 -46.562 1.00 58.59 73 ARG A C 1
ATOM 568 O O . ARG A 1 73 ? -17.909 4.085 -45.473 1.00 58.59 73 ARG A O 1
ATOM 575 N N . SER A 1 74 ? -16.385 3.423 -46.988 1.00 54.12 74 SER A N 1
ATOM 576 C CA . SER A 1 74 ? -15.213 3.882 -46.243 1.00 54.12 74 SER A CA 1
ATOM 577 C C . SER A 1 74 ? -15.283 5.403 -46.077 1.00 54.12 74 SER A C 1
ATOM 579 O O . SER A 1 74 ? -15.099 6.156 -47.034 1.00 54.12 74 SER A O 1
ATOM 581 N N . GLY A 1 75 ? -15.637 5.866 -44.877 1.00 60.50 75 GLY A N 1
ATOM 582 C CA . GLY A 1 75 ? -15.635 7.289 -44.549 1.00 60.50 75 GLY A CA 1
ATOM 583 C C . GLY A 1 75 ? -14.221 7.872 -44.594 1.00 60.50 75 GLY A C 1
ATOM 584 O O . GLY A 1 75 ? -13.233 7.141 -44.553 1.00 60.50 75 GLY A O 1
ATOM 585 N N . ALA A 1 76 ? -14.118 9.203 -44.650 1.00 59.59 76 ALA A N 1
ATOM 586 C CA . ALA A 1 76 ? -12.827 9.870 -44.519 1.00 59.59 76 ALA A CA 1
ATOM 587 C C . ALA A 1 76 ? -12.175 9.490 -43.171 1.00 59.59 76 ALA A C 1
ATOM 589 O O . ALA A 1 76 ? -12.863 9.527 -42.143 1.00 59.59 76 ALA A O 1
ATOM 590 N N . PRO A 1 77 ? -10.878 9.138 -43.154 1.00 63.12 77 PRO A N 1
ATOM 591 C CA . PRO A 1 77 ? -10.206 8.679 -41.947 1.00 63.12 77 PRO A CA 1
ATOM 592 C C . PRO A 1 77 ? -10.255 9.741 -40.841 1.00 63.12 77 PRO A C 1
ATOM 594 O O . PRO A 1 77 ? -10.090 10.942 -41.079 1.00 63.12 77 PRO A O 1
ATOM 597 N N . CYS A 1 78 ? -10.516 9.296 -39.610 1.00 71.44 78 CYS A N 1
ATOM 598 C CA . CYS A 1 78 ? -10.565 10.168 -38.440 1.00 71.44 78 CYS A CA 1
ATOM 599 C C . CYS A 1 78 ? -9.213 10.864 -38.232 1.00 71.44 78 CYS A C 1
ATOM 601 O O . CYS A 1 78 ? -8.185 10.210 -38.110 1.00 71.44 78 CYS A O 1
ATOM 603 N N . LYS A 1 79 ? -9.226 12.200 -38.127 1.00 77.50 79 LYS A N 1
ATOM 604 C CA . LYS A 1 79 ? -8.009 13.006 -37.913 1.00 77.50 79 LYS A CA 1
ATOM 605 C C . LYS A 1 79 ? -7.341 12.789 -36.552 1.00 77.50 79 LYS A C 1
ATOM 607 O O . LYS A 1 79 ? -6.179 13.134 -36.399 1.00 77.50 79 LYS A O 1
ATOM 612 N N . ILE A 1 80 ? -8.081 12.293 -35.561 1.00 82.06 80 ILE A N 1
ATOM 613 C CA . ILE A 1 80 ? -7.552 11.959 -34.235 1.00 82.06 80 ILE A CA 1
ATOM 614 C C . ILE A 1 80 ? -7.466 10.439 -34.162 1.00 82.06 80 ILE A C 1
ATOM 616 O O . ILE A 1 80 ? -8.475 9.763 -34.373 1.00 82.06 80 ILE A O 1
ATOM 620 N N . SER A 1 81 ? -6.278 9.916 -33.865 1.00 83.31 81 SER A N 1
ATOM 621 C CA . SER A 1 81 ? -6.062 8.481 -33.682 1.00 83.31 81 SER A CA 1
ATOM 622 C C . SER A 1 81 ? -6.842 7.950 -32.468 1.00 83.31 81 SER A C 1
ATOM 624 O O . SER A 1 81 ? -7.112 8.712 -31.536 1.00 83.31 81 SER A O 1
ATOM 626 N N . PRO A 1 82 ? -7.168 6.646 -32.403 1.00 81.00 82 PRO A N 1
ATOM 627 C CA . PRO A 1 82 ? -7.816 6.055 -31.228 1.00 81.00 82 PRO A CA 1
ATOM 628 C C . PRO A 1 82 ? -7.064 6.341 -29.916 1.00 81.00 82 PRO A C 1
ATOM 630 O O . PRO A 1 82 ? -7.684 6.630 -28.892 1.00 81.00 82 PRO A O 1
ATOM 633 N N . ARG A 1 83 ? -5.723 6.365 -29.966 1.00 75.50 83 ARG A N 1
ATOM 634 C CA . ARG A 1 83 ? -4.850 6.753 -28.845 1.00 75.50 83 ARG A CA 1
ATOM 635 C C . ARG A 1 83 ? -5.044 8.221 -28.449 1.00 75.50 83 ARG A C 1
ATOM 637 O O . ARG A 1 83 ? -5.200 8.516 -27.268 1.00 75.50 83 ARG A O 1
ATOM 644 N N . GLY A 1 84 ? -5.128 9.125 -29.427 1.00 81.06 84 GLY A N 1
ATOM 645 C CA . GLY A 1 84 ? -5.437 10.538 -29.197 1.00 81.06 84 GLY A CA 1
ATOM 646 C C . GLY A 1 84 ? -6.830 10.761 -28.598 1.00 81.06 84 GLY A C 1
ATOM 647 O O . GLY A 1 84 ? -6.981 11.604 -27.718 1.00 81.06 84 GLY A O 1
ATOM 648 N N . VAL A 1 85 ? -7.837 9.973 -29.003 1.00 83.94 85 VAL A N 1
ATOM 649 C CA . VAL A 1 85 ? -9.196 10.020 -28.424 1.00 83.94 85 VAL A CA 1
ATOM 650 C C . VAL A 1 85 ? -9.189 9.567 -26.960 1.00 83.94 85 VAL A C 1
ATOM 652 O O . VAL A 1 85 ? -9.766 10.251 -26.111 1.00 83.94 85 VAL A O 1
ATOM 655 N N . LYS A 1 86 ? -8.505 8.458 -26.641 1.00 81.44 86 LYS A N 1
ATOM 656 C CA . LYS A 1 86 ? -8.343 7.986 -25.253 1.00 81.44 86 LYS A CA 1
ATOM 657 C C . LYS A 1 86 ? -7.614 9.019 -24.392 1.00 81.44 86 LYS A C 1
ATOM 659 O O . LYS A 1 86 ? -8.062 9.305 -23.286 1.00 81.44 86 LYS A O 1
ATOM 664 N N . MET A 1 87 ? -6.554 9.632 -24.924 1.00 82.75 87 MET A N 1
ATOM 665 C CA . MET A 1 87 ? -5.786 10.669 -24.232 1.00 82.75 87 MET A CA 1
ATOM 666 C C . MET A 1 87 ? -6.657 11.876 -23.873 1.00 82.75 87 MET A C 1
ATOM 668 O O . MET A 1 87 ? -6.774 12.202 -22.696 1.00 82.75 87 MET A O 1
ATOM 672 N N . ILE A 1 88 ? -7.330 12.501 -24.850 1.00 84.25 88 ILE A N 1
ATOM 673 C CA . ILE A 1 88 ? -8.159 13.686 -24.564 1.00 84.25 88 ILE A CA 1
ATOM 674 C C . ILE A 1 88 ? -9.322 13.365 -23.618 1.00 84.25 88 ILE A C 1
ATOM 676 O O . ILE A 1 88 ? -9.702 14.214 -22.816 1.00 84.25 88 ILE A O 1
ATOM 680 N N . THR A 1 89 ? -9.864 12.143 -23.672 1.00 77.75 89 THR A N 1
ATOM 681 C CA . THR A 1 89 ? -10.945 11.706 -22.776 1.00 77.75 89 THR A CA 1
ATOM 682 C C . THR A 1 89 ? -10.418 11.516 -21.351 1.00 77.75 89 THR A C 1
ATOM 684 O O . THR A 1 89 ? -10.993 12.073 -20.422 1.00 77.75 89 THR A O 1
ATOM 687 N N . LYS A 1 90 ? -9.271 10.843 -21.170 1.00 77.12 90 LYS A N 1
ATOM 688 C CA . LYS A 1 90 ? -8.608 10.672 -19.863 1.00 77.12 90 LYS A CA 1
ATOM 689 C C . LYS A 1 90 ? -8.209 12.016 -19.245 1.00 77.12 90 LYS A C 1
ATOM 691 O O . LYS A 1 90 ? -8.440 12.227 -18.056 1.00 77.12 90 LYS A O 1
ATOM 696 N N . THR A 1 91 ? -7.672 12.942 -20.041 1.00 75.62 91 THR A N 1
ATOM 697 C CA . THR A 1 91 ? -7.287 14.285 -19.576 1.00 75.62 91 THR A CA 1
ATOM 698 C C . THR A 1 91 ? -8.494 15.075 -19.072 1.00 75.62 91 THR A C 1
ATOM 700 O O . THR A 1 91 ? -8.435 15.657 -17.989 1.00 75.62 91 THR A O 1
ATOM 703 N N . VAL A 1 92 ? -9.613 15.056 -19.804 1.00 74.19 92 VAL A N 1
ATOM 704 C CA . VAL A 1 92 ? -10.847 15.744 -19.384 1.00 74.19 92 VAL A CA 1
ATOM 705 C C . VAL A 1 92 ? -11.500 15.060 -18.179 1.00 74.19 92 VAL A C 1
ATOM 707 O O . VAL A 1 92 ? -12.010 15.761 -17.310 1.00 74.19 92 VAL A O 1
ATOM 710 N N . SER A 1 93 ? -11.445 13.729 -18.068 1.00 66.75 93 SER A N 1
ATOM 711 C CA . SER A 1 93 ? -11.961 13.010 -16.892 1.00 66.75 93 SER A CA 1
ATOM 712 C C . SER A 1 93 ? -11.132 13.271 -15.631 1.00 66.75 93 SER A C 1
ATOM 714 O O . SER A 1 93 ? -11.701 13.452 -14.558 1.00 66.75 93 SER A O 1
ATOM 716 N N . LYS A 1 94 ? -9.798 13.349 -15.749 1.00 65.94 94 LYS A N 1
ATOM 717 C CA . LYS A 1 94 ? -8.894 13.664 -14.628 1.00 65.94 94 LYS A CA 1
ATOM 718 C C . LYS A 1 94 ? -8.980 15.135 -14.215 1.00 65.94 94 LYS A C 1
ATOM 720 O O . LYS A 1 94 ? -8.927 15.444 -13.029 1.00 65.94 94 LYS A O 1
ATOM 725 N N . ASN A 1 95 ? -9.112 16.047 -15.180 1.00 68.31 95 ASN A N 1
ATOM 726 C CA . ASN A 1 95 ? -9.273 17.475 -14.920 1.00 68.31 95 ASN A CA 1
ATOM 727 C C . ASN A 1 95 ? -10.382 18.090 -15.802 1.00 68.31 95 ASN A C 1
ATOM 729 O O . ASN A 1 95 ? -10.098 18.621 -16.884 1.00 68.31 95 ASN A O 1
ATOM 733 N N . PRO A 1 96 ? -11.640 18.115 -15.318 1.00 67.50 96 PRO A N 1
ATOM 734 C CA . PRO A 1 96 ? -12.792 18.631 -16.067 1.00 67.50 96 PRO A CA 1
ATOM 735 C C . PRO A 1 96 ? -12.731 20.124 -16.424 1.00 67.50 96 PRO A C 1
ATOM 737 O O . PRO A 1 96 ? -13.573 20.611 -17.178 1.00 67.50 96 PRO A O 1
ATOM 740 N N . ARG A 1 97 ? -11.756 20.874 -15.887 1.00 72.12 97 ARG A N 1
ATOM 741 C CA . ARG A 1 97 ? -11.536 22.297 -16.204 1.00 72.12 97 ARG A CA 1
ATOM 742 C C . ARG A 1 97 ? -10.619 22.526 -17.407 1.00 72.12 97 ARG A C 1
ATOM 744 O O . ARG A 1 97 ? -10.476 23.671 -17.831 1.00 72.12 97 ARG A O 1
ATOM 751 N N . THR A 1 98 ? -10.024 21.468 -17.956 1.00 77.88 98 THR A N 1
ATOM 752 C CA . THR A 1 98 ? -9.134 21.542 -19.124 1.00 77.88 98 THR A CA 1
ATOM 753 C C . THR A 1 98 ? -9.847 22.187 -20.311 1.00 77.88 98 THR A C 1
ATOM 755 O O . THR A 1 98 ? -10.963 21.795 -20.672 1.00 77.88 98 THR A O 1
ATOM 758 N N . THR A 1 99 ? -9.227 23.188 -20.941 1.00 81.12 99 THR A N 1
ATOM 759 C CA . THR A 1 99 ? -9.882 23.901 -22.036 1.00 81.12 99 THR A CA 1
ATOM 760 C C . THR A 1 99 ? -9.700 23.180 -23.368 1.00 81.12 99 THR A C 1
ATOM 762 O O . THR A 1 99 ? -8.748 22.444 -23.614 1.00 81.12 99 THR A O 1
ATOM 765 N N . ARG A 1 100 ? -10.601 23.461 -24.314 1.00 84.06 100 ARG A N 1
ATOM 766 C CA . ARG A 1 100 ? -10.466 22.990 -25.702 1.00 84.06 100 ARG A CA 1
ATOM 767 C C . ARG A 1 100 ? -9.200 23.514 -26.390 1.00 84.06 100 ARG A C 1
ATOM 769 O O . ARG A 1 100 ? -8.828 22.958 -27.414 1.00 84.06 100 ARG A O 1
ATOM 776 N N . GLY A 1 101 ? -8.610 24.613 -25.907 1.00 82.25 101 GLY A N 1
ATOM 777 C CA . GLY A 1 101 ? -7.339 25.130 -26.420 1.00 82.25 101 GLY A CA 1
ATOM 778 C C . GLY A 1 101 ? -6.168 24.266 -25.970 1.00 82.25 101 GLY A C 1
ATOM 779 O O . GLY A 1 101 ? -5.367 23.866 -26.806 1.00 82.25 101 GLY A O 1
ATOM 780 N N . ASP A 1 102 ? -6.156 23.892 -24.694 1.00 83.69 102 ASP A N 1
ATOM 781 C CA . ASP A 1 102 ? -5.112 23.047 -24.109 1.00 83.69 102 ASP A CA 1
ATOM 782 C C . ASP A 1 102 ? -5.073 21.682 -24.800 1.00 83.69 102 ASP A C 1
ATOM 784 O O . ASP A 1 102 ? -4.023 21.268 -25.271 1.00 83.69 102 ASP A O 1
ATOM 788 N N . LEU A 1 103 ? -6.239 21.067 -25.034 1.00 87.06 103 LEU A N 1
ATOM 789 C CA . LEU A 1 103 ? -6.338 19.786 -25.751 1.00 87.06 103 LEU A CA 1
ATOM 790 C C . LEU A 1 103 ? -5.880 19.860 -27.217 1.00 87.06 103 LEU A C 1
ATOM 792 O O . LEU A 1 103 ? -5.401 18.870 -27.767 1.00 87.06 103 LEU A O 1
ATOM 796 N N . VAL A 1 104 ? -6.045 21.016 -27.872 1.00 89.56 104 VAL A N 1
ATOM 797 C CA . VAL A 1 104 ? -5.492 21.236 -29.219 1.00 89.56 104 VAL A CA 1
ATOM 798 C C . VAL A 1 104 ? -3.971 21.326 -29.144 1.00 89.56 104 VAL A C 1
ATOM 800 O O . VAL A 1 104 ? -3.300 20.694 -29.953 1.00 89.56 104 VAL A O 1
ATOM 803 N N . ASN A 1 105 ? -3.432 22.051 -28.163 1.00 86.62 105 ASN A N 1
ATOM 804 C CA . ASN A 1 105 ? -1.990 22.186 -27.961 1.00 86.62 105 ASN A CA 1
ATOM 805 C C . ASN A 1 105 ? -1.336 20.850 -27.568 1.00 86.62 105 ASN A C 1
ATOM 807 O O . ASN A 1 105 ? -0.229 20.564 -28.016 1.00 86.62 105 ASN A O 1
ATOM 811 N N . ASP A 1 106 ? -2.017 20.029 -26.765 1.00 83.88 106 ASP A N 1
ATOM 812 C CA . ASP A 1 106 ? -1.572 18.689 -26.364 1.00 83.88 106 ASP A CA 1
ATOM 813 C C . ASP A 1 106 ? -1.497 17.751 -27.573 1.00 83.88 106 ASP A C 1
ATOM 815 O O . ASP A 1 106 ? -0.471 17.115 -27.810 1.00 83.88 106 ASP A O 1
ATOM 819 N N . LEU A 1 107 ? -2.553 17.706 -28.395 1.00 84.56 107 LEU A N 1
ATOM 820 C CA . LEU A 1 107 ? -2.540 16.900 -29.618 1.00 84.56 107 LEU A CA 1
ATOM 821 C C . LEU A 1 107 ? -1.552 17.437 -30.655 1.00 84.56 107 LEU A C 1
ATOM 823 O O . LEU A 1 107 ? -0.940 16.644 -31.364 1.00 84.56 107 LEU A O 1
ATOM 827 N N . GLN A 1 108 ? -1.349 18.755 -30.720 1.00 87.38 108 GLN A N 1
ATOM 828 C CA . GLN A 1 108 ? -0.359 19.360 -31.605 1.00 87.38 108 GLN A CA 1
ATOM 829 C C . GLN A 1 108 ? 1.076 19.020 -31.181 1.00 87.38 108 GLN A C 1
ATOM 831 O O . GLN A 1 108 ? 1.893 18.735 -32.053 1.00 87.38 108 GLN A O 1
ATOM 836 N N . ARG A 1 109 ? 1.372 18.982 -29.873 1.00 79.75 109 ARG A N 1
ATOM 837 C CA . ARG A 1 109 ? 2.646 18.462 -29.340 1.00 79.75 109 ARG A CA 1
ATOM 838 C C . ARG A 1 109 ? 2.839 16.981 -29.667 1.00 79.75 109 ARG A C 1
ATOM 840 O O . ARG A 1 109 ? 3.941 16.579 -30.007 1.00 79.75 109 ARG A O 1
ATOM 847 N N . ALA A 1 110 ? 1.759 16.204 -29.671 1.00 74.75 110 ALA A N 1
ATOM 848 C CA . ALA A 1 110 ? 1.747 14.810 -30.120 1.00 74.75 110 ALA A CA 1
ATOM 849 C C . ALA A 1 110 ? 1.695 14.644 -31.660 1.00 74.75 110 ALA A C 1
ATOM 851 O O . ALA A 1 110 ? 1.285 13.598 -32.162 1.00 74.75 110 ALA A O 1
ATOM 852 N N . GLY A 1 111 ? 2.041 15.682 -32.433 1.00 80.88 111 GLY A N 1
ATOM 853 C CA . GLY A 1 111 ? 2.132 15.631 -33.899 1.00 80.88 111 GLY A CA 1
ATOM 854 C C . GLY A 1 111 ? 0.797 15.677 -34.657 1.00 80.88 111 GLY A C 1
ATOM 855 O O . GLY A 1 111 ? 0.780 15.615 -35.884 1.00 80.88 111 GLY A O 1
ATOM 856 N N . THR A 1 112 ? -0.340 15.824 -33.969 1.00 84.25 112 THR A N 1
ATOM 857 C CA . THR A 1 112 ? -1.686 15.792 -34.563 1.00 84.25 112 THR A CA 1
ATOM 858 C C . THR A 1 112 ? -2.327 17.185 -34.590 1.00 84.25 112 THR A C 1
ATOM 860 O O . THR A 1 112 ? -2.850 17.681 -33.592 1.00 84.25 112 THR A O 1
ATOM 863 N N . LYS A 1 113 ? -2.350 17.834 -35.763 1.00 86.81 113 LYS A N 1
ATOM 864 C CA . LYS A 1 113 ? -2.987 19.155 -35.938 1.00 86.81 113 LYS A CA 1
ATOM 865 C C . LYS A 1 113 ? -4.508 19.043 -36.076 1.00 86.81 113 LYS A C 1
ATOM 867 O O . LYS A 1 113 ? -5.023 18.566 -37.090 1.00 86.81 113 LYS A O 1
ATOM 872 N N . VAL A 1 114 ? -5.245 19.554 -35.088 1.00 88.19 114 VAL A N 1
ATOM 873 C CA . VAL A 1 114 ? -6.719 19.551 -35.073 1.00 88.19 114 VAL A CA 1
ATOM 874 C C . VAL A 1 114 ? -7.316 20.872 -34.606 1.00 88.19 114 VAL A C 1
ATOM 876 O O . VAL A 1 114 ? -6.684 21.672 -33.929 1.00 88.19 114 VAL A O 1
ATOM 879 N N . THR A 1 115 ? -8.575 21.113 -34.970 1.00 89.00 115 THR A N 1
ATOM 880 C CA . THR A 1 115 ? -9.306 22.324 -34.573 1.00 89.00 115 THR A CA 1
ATOM 881 C C . THR A 1 115 ? -10.109 22.101 -33.291 1.00 89.00 115 THR A C 1
ATOM 883 O O . THR A 1 115 ? -10.558 20.988 -33.007 1.00 89.00 115 THR A O 1
ATOM 886 N N . LYS A 1 116 ? -10.421 23.182 -32.561 1.00 86.75 116 LYS A N 1
ATOM 887 C CA . LYS A 1 116 ? -11.299 23.140 -31.369 1.00 86.75 116 LYS A CA 1
ATOM 888 C C . LYS A 1 116 ? -12.668 22.487 -31.644 1.00 86.75 116 LYS A C 1
ATOM 890 O O . LYS A 1 116 ? -13.250 21.857 -30.756 1.00 86.75 116 LYS A O 1
ATOM 895 N N . ALA A 1 117 ? -13.188 22.618 -32.869 1.00 84.62 117 ALA A N 1
ATOM 896 C CA . ALA A 1 117 ? -14.432 21.973 -33.298 1.00 84.62 117 ALA A CA 1
ATOM 897 C C . ALA A 1 117 ? -14.293 20.442 -33.384 1.00 84.62 117 ALA A C 1
ATOM 899 O O . ALA A 1 117 ? -15.189 19.720 -32.952 1.00 84.62 117 ALA A O 1
ATOM 900 N N . THR A 1 118 ? -13.143 19.952 -33.858 1.00 86.81 118 THR A N 1
ATOM 901 C CA . THR A 1 118 ? -12.834 18.515 -33.943 1.00 86.81 118 THR A CA 1
ATOM 902 C C . THR A 1 118 ? -12.781 17.887 -32.548 1.00 86.81 118 THR A C 1
ATOM 904 O O . THR A 1 118 ? -13.415 16.857 -32.320 1.00 86.81 118 THR A O 1
ATOM 907 N N . ILE A 1 119 ? -12.146 18.561 -31.579 1.00 87.12 119 ILE A N 1
ATOM 908 C CA . ILE A 1 119 ? -12.158 18.160 -30.158 1.00 87.12 119 ILE A CA 1
ATOM 909 C C . ILE A 1 119 ? -13.586 18.102 -29.609 1.00 87.12 119 ILE A C 1
ATOM 911 O O . ILE A 1 119 ? -13.995 17.100 -29.034 1.00 87.12 119 ILE A O 1
ATOM 915 N N . SER A 1 120 ? -14.378 19.156 -29.833 1.00 82.94 120 SER A N 1
ATOM 916 C CA . SER A 1 120 ? -15.751 19.244 -29.307 1.00 82.94 120 SER A CA 1
ATOM 917 C C . SER A 1 120 ? -16.673 18.152 -29.850 1.00 82.94 120 SER A C 1
ATOM 919 O O . SER A 1 120 ? -17.593 17.720 -29.158 1.00 82.94 120 SER A O 1
ATOM 921 N N . ASN A 1 121 ? -16.471 17.736 -31.099 1.00 83.69 121 ASN A N 1
ATOM 922 C CA . ASN A 1 121 ? -17.243 16.655 -31.707 1.00 83.69 121 ASN A CA 1
ATOM 923 C C . ASN A 1 121 ? -16.778 15.289 -31.198 1.00 83.69 121 ASN A C 1
ATOM 925 O O . ASN A 1 121 ? -17.604 14.412 -30.971 1.00 83.69 121 ASN A O 1
ATOM 929 N N . THR A 1 122 ? -15.474 15.130 -30.972 1.00 84.81 122 THR A N 1
ATOM 930 C CA . THR A 1 122 ? -14.889 13.892 -30.446 1.00 84.81 122 THR A CA 1
ATOM 931 C C . THR A 1 122 ? -15.324 13.642 -29.004 1.00 84.81 122 THR A C 1
ATOM 933 O O . THR A 1 122 ? -15.835 12.567 -28.715 1.00 84.81 122 THR A O 1
ATOM 936 N N . LEU A 1 123 ? -15.251 14.652 -28.130 1.00 80.19 123 LEU A N 1
ATOM 937 C CA . LEU A 1 123 ? -15.725 14.547 -26.743 1.00 80.19 123 LEU A CA 1
ATOM 938 C C . LEU A 1 123 ? -17.232 14.258 -26.667 1.00 80.19 123 LEU A C 1
ATOM 940 O O . LEU A 1 123 ? -17.654 13.424 -25.874 1.00 80.19 123 LEU A O 1
ATOM 944 N N . ARG A 1 124 ? -18.042 14.861 -27.552 1.00 80.38 124 ARG A N 1
ATOM 945 C CA . ARG A 1 124 ? -19.482 14.561 -27.635 1.00 80.38 124 ARG A CA 1
ATOM 946 C C . ARG A 1 124 ? -19.777 13.121 -28.054 1.00 80.38 124 ARG A C 1
ATOM 948 O O . ARG A 1 124 ? -20.719 12.540 -27.530 1.00 80.38 124 ARG A O 1
ATOM 955 N N . ARG A 1 125 ? -18.984 12.538 -28.963 1.00 78.50 125 ARG A N 1
ATOM 956 C CA . ARG A 1 125 ? -19.108 11.116 -29.343 1.00 78.50 125 ARG A CA 1
ATOM 957 C C . ARG A 1 125 ? -18.754 10.167 -28.196 1.00 78.50 125 ARG A C 1
ATOM 959 O O . ARG A 1 125 ? -19.258 9.058 -28.182 1.00 78.50 125 ARG A O 1
ATOM 966 N N . GLN A 1 126 ? -17.929 10.613 -27.248 1.00 79.12 126 GLN A N 1
ATOM 967 C CA . GLN A 1 126 ? -17.591 9.886 -26.017 1.00 79.12 126 GLN A CA 1
ATOM 968 C C . GLN A 1 126 ? -18.559 10.195 -24.855 1.00 79.12 126 GLN A C 1
ATOM 970 O O . GLN A 1 126 ? -18.273 9.869 -23.710 1.00 79.12 126 GLN A O 1
ATOM 975 N N . GLY A 1 127 ? -19.685 10.874 -25.115 1.00 70.50 127 GLY A N 1
ATOM 976 C CA . GLY A 1 127 ? -20.703 11.183 -24.102 1.00 70.50 127 GLY A CA 1
ATOM 977 C C . GLY A 1 127 ? -20.431 12.424 -23.239 1.00 70.50 127 GLY A C 1
ATOM 978 O O . GLY A 1 127 ? -21.277 12.800 -22.430 1.00 70.50 127 GLY A O 1
ATOM 979 N N . LEU A 1 128 ? -19.308 13.124 -23.431 1.00 67.62 128 LEU A N 1
ATOM 980 C CA . LEU A 1 128 ? -18.927 14.283 -22.618 1.00 67.62 128 LEU A CA 1
ATOM 981 C C . LEU A 1 128 ? -19.506 15.597 -23.173 1.00 67.62 128 LEU A C 1
ATOM 983 O O . LEU A 1 128 ? -19.397 15.910 -24.365 1.00 67.62 128 LEU A O 1
ATOM 987 N N . LYS A 1 129 ? -20.104 16.408 -22.289 1.00 67.62 129 LYS A N 1
ATOM 988 C CA . LYS A 1 129 ? -20.733 17.702 -22.613 1.00 67.62 129 LYS A CA 1
ATOM 989 C C . LYS A 1 129 ? -20.045 18.844 -21.860 1.00 67.62 129 LYS A C 1
ATOM 991 O O . LYS A 1 129 ? -19.693 18.715 -20.695 1.00 67.62 129 LYS A O 1
ATOM 996 N N . SER A 1 130 ? -19.870 19.987 -22.526 1.00 66.06 130 SER A N 1
ATOM 997 C CA . SER A 1 130 ? -19.334 21.199 -21.892 1.00 66.06 130 SER A CA 1
ATOM 998 C C . SER A 1 130 ? -20.443 21.895 -21.101 1.00 66.06 130 SER A C 1
ATOM 1000 O O . SER A 1 130 ? -21.354 22.463 -21.703 1.00 66.06 130 SER A O 1
ATOM 1002 N N . CYS A 1 131 ? -20.331 21.894 -19.775 1.00 60.66 131 CYS A N 1
ATOM 1003 C CA . CYS A 1 131 ? -21.298 22.498 -18.856 1.00 60.66 131 CYS A CA 1
ATOM 1004 C C . CYS A 1 131 ? -20.634 23.593 -18.002 1.00 60.66 131 CYS A C 1
ATOM 1006 O O . CYS A 1 131 ? -19.419 23.591 -17.813 1.00 60.66 131 CYS A O 1
ATOM 1008 N N . SER A 1 132 ? -21.423 24.535 -17.480 1.00 51.50 132 SER A N 1
ATOM 1009 C CA . SER A 1 132 ? -20.938 25.492 -16.475 1.00 51.50 132 SER A CA 1
ATOM 1010 C C . SER A 1 132 ? -20.787 24.791 -15.124 1.00 51.50 132 SER A C 1
ATOM 1012 O O . SER A 1 132 ? -21.688 24.062 -14.714 1.00 51.50 132 SER A O 1
ATOM 1014 N N . ALA A 1 133 ? -19.676 25.020 -14.418 1.00 46.03 133 ALA A N 1
ATOM 1015 C CA . ALA A 1 133 ? -19.466 24.448 -13.088 1.00 46.03 133 ALA A CA 1
ATOM 1016 C C . ALA A 1 133 ? -20.538 24.936 -12.095 1.00 46.03 133 ALA A C 1
ATOM 1018 O O . ALA A 1 133 ? -20.846 26.132 -12.040 1.00 46.03 133 ALA A O 1
ATOM 1019 N N . ARG A 1 134 ? -21.095 24.012 -11.301 1.00 49.66 134 ARG A N 1
ATOM 1020 C CA . ARG A 1 134 ? -22.075 24.334 -10.254 1.00 49.66 134 ARG A CA 1
ATOM 1021 C C . ARG A 1 134 ? -21.388 25.144 -9.153 1.00 49.66 134 ARG A C 1
ATOM 1023 O O . ARG A 1 134 ? -20.332 24.755 -8.664 1.00 49.66 134 ARG A O 1
ATOM 1030 N N . ARG A 1 135 ? -21.981 26.276 -8.768 1.00 53.00 135 ARG A N 1
ATOM 1031 C CA . ARG A 1 135 ? -21.524 27.066 -7.615 1.00 53.00 135 ARG A CA 1
ATOM 1032 C C . ARG A 1 135 ? -22.079 26.430 -6.342 1.00 53.00 135 ARG A C 1
ATOM 1034 O O . ARG A 1 135 ? -23.279 26.182 -6.275 1.00 53.00 135 ARG A O 1
ATOM 1041 N N . VAL A 1 136 ? -21.213 26.168 -5.370 1.00 53.28 136 VAL A N 1
ATOM 1042 C CA . VAL A 1 136 ? -21.558 25.591 -4.062 1.00 53.28 136 VAL A CA 1
ATOM 1043 C C . VAL A 1 136 ? -20.856 26.385 -2.950 1.00 53.28 136 VAL A C 1
ATOM 1045 O O . VAL A 1 136 ? -19.809 26.980 -3.229 1.00 53.28 136 VAL A O 1
ATOM 1048 N N . PRO A 1 137 ? -21.404 26.438 -1.721 1.00 64.69 137 PRO A N 1
ATOM 1049 C CA . PRO A 1 137 ? -20.742 27.086 -0.588 1.00 64.69 137 PRO A CA 1
ATOM 1050 C C . PRO A 1 137 ? -19.366 26.474 -0.288 1.00 64.69 137 PRO A C 1
ATOM 1052 O O . PRO A 1 137 ? -19.154 25.276 -0.479 1.00 64.69 137 PRO A O 1
ATOM 1055 N N . LEU A 1 138 ? -18.426 27.281 0.215 1.00 71.56 138 LEU A N 1
ATOM 1056 C CA . LEU A 1 138 ? -17.109 26.791 0.631 1.00 71.56 138 LEU A CA 1
ATOM 1057 C C . LEU A 1 138 ? -17.215 26.106 2.004 1.00 71.56 138 LEU A C 1
ATOM 1059 O O . LEU A 1 138 ? -17.383 26.762 3.035 1.00 71.56 138 LEU A O 1
ATOM 1063 N N . LEU A 1 139 ? -17.106 24.778 2.024 1.00 71.44 139 LEU A N 1
ATOM 1064 C CA . LEU A 1 139 ? -17.234 23.977 3.242 1.00 71.44 139 LEU A CA 1
ATOM 1065 C C . LEU A 1 139 ? -15.860 23.611 3.816 1.00 71.44 139 LEU A C 1
ATOM 1067 O O . LEU A 1 139 ? -15.006 23.070 3.121 1.00 71.44 139 LEU A O 1
ATOM 1071 N N . LYS A 1 140 ? -15.662 23.869 5.114 1.00 71.38 140 LYS A N 1
ATOM 1072 C CA . LYS A 1 140 ? -14.543 23.318 5.895 1.00 71.38 140 LYS A CA 1
ATOM 1073 C C . LYS A 1 140 ? -14.932 21.930 6.433 1.00 71.38 140 LYS A C 1
ATOM 1075 O O . LYS A 1 140 ? -16.127 21.688 6.619 1.00 71.38 140 LYS A O 1
ATOM 1080 N N . PRO A 1 141 ? -13.982 21.050 6.802 1.00 65.81 141 PRO A N 1
ATOM 1081 C CA . PRO A 1 141 ? -14.295 19.719 7.348 1.00 65.81 141 PRO A CA 1
ATOM 1082 C C . PRO A 1 141 ? -15.236 19.728 8.567 1.00 65.81 141 PRO A C 1
ATOM 1084 O O . PRO A 1 141 ? -16.019 18.803 8.771 1.00 65.81 141 PRO A O 1
ATOM 1087 N N . VAL A 1 142 ? -15.202 20.794 9.376 1.00 74.06 142 VAL A N 1
ATOM 1088 C CA . VAL A 1 142 ? -16.137 20.996 10.498 1.00 74.06 142 VAL A CA 1
ATOM 1089 C C . VAL A 1 142 ? -17.572 21.224 10.007 1.00 74.06 142 VAL A C 1
ATOM 1091 O O . VAL A 1 142 ? -18.502 20.656 10.574 1.00 74.06 142 VAL A O 1
ATOM 1094 N N . HIS A 1 143 ? -17.762 21.995 8.930 1.00 77.44 143 HIS A N 1
ATOM 1095 C CA . HIS A 1 143 ? -19.082 22.218 8.330 1.00 77.44 143 HIS A CA 1
ATOM 1096 C C . HIS A 1 143 ? -19.640 20.912 7.756 1.00 77.44 143 HIS A C 1
ATOM 1098 O O . HIS A 1 143 ? -20.809 20.609 7.965 1.00 77.44 143 HIS A O 1
ATOM 1104 N N . VAL A 1 144 ? -18.795 20.107 7.098 1.00 69.12 144 VAL A N 1
ATOM 1105 C CA . VAL A 1 144 ? -19.195 18.809 6.527 1.00 69.12 144 VAL A CA 1
ATOM 1106 C C . VAL A 1 144 ? -19.696 17.858 7.618 1.00 69.12 144 VAL A C 1
ATOM 1108 O O . VAL A 1 144 ? -20.791 17.316 7.493 1.00 69.12 144 VAL A O 1
ATOM 1111 N N . ARG A 1 145 ? -18.959 17.718 8.730 1.00 78.81 145 ARG A N 1
ATOM 1112 C CA . ARG A 1 145 ? -19.378 16.875 9.865 1.00 78.81 145 ARG A CA 1
ATOM 1113 C C . ARG A 1 145 ? -20.670 17.361 10.520 1.00 78.81 145 ARG A C 1
ATOM 1115 O O . ARG A 1 145 ? -21.539 16.547 10.812 1.00 78.81 145 ARG A O 1
ATOM 1122 N N . ALA A 1 146 ? -20.814 18.669 10.735 1.00 76.88 146 ALA A N 1
ATOM 1123 C CA . ALA A 1 146 ? -22.014 19.238 11.350 1.00 76.88 146 ALA A CA 1
ATOM 1124 C C . ALA A 1 146 ? -23.261 19.061 10.468 1.00 76.88 146 ALA A C 1
ATOM 1126 O O . ALA A 1 146 ? -24.327 18.723 10.976 1.00 76.88 146 ALA A O 1
ATOM 1127 N N . ARG A 1 147 ? -23.115 19.239 9.150 1.00 82.19 147 ARG A N 1
ATOM 1128 C CA . ARG A 1 147 ? -24.183 19.017 8.169 1.00 82.19 147 ARG A CA 1
ATOM 1129 C C . ARG A 1 147 ? -24.580 17.548 8.077 1.00 82.19 147 ARG A C 1
ATOM 1131 O O . ARG A 1 147 ? -25.765 17.251 8.098 1.00 82.19 147 ARG A O 1
ATOM 1138 N N . LEU A 1 148 ? -23.602 16.640 8.040 1.00 77.00 148 LEU A N 1
ATOM 1139 C CA . LEU A 1 148 ? -23.856 15.198 8.017 1.00 77.00 148 LEU A CA 1
ATOM 1140 C C . LEU A 1 148 ? -24.541 14.722 9.302 1.00 77.00 148 LEU A C 1
ATOM 1142 O O . LEU A 1 148 ? -25.453 13.906 9.242 1.00 77.00 148 LEU A O 1
ATOM 1146 N N . LYS A 1 149 ? -24.125 15.250 10.459 1.00 84.19 149 LYS A N 1
ATOM 1147 C CA . LYS A 1 149 ? -24.776 14.971 11.741 1.00 84.19 149 LYS A CA 1
ATOM 1148 C C . LYS A 1 149 ? -26.233 15.436 11.736 1.00 84.19 149 LYS A C 1
ATOM 1150 O O . LYS A 1 149 ? -27.099 14.636 12.050 1.00 84.19 149 LYS A O 1
ATOM 1155 N N . CYS A 1 150 ? -26.488 16.677 11.318 1.00 79.00 150 CYS A N 1
ATOM 1156 C CA . CYS A 1 150 ? -27.843 17.217 11.203 1.00 79.00 150 CYS A CA 1
ATOM 1157 C C . CYS A 1 150 ? -28.708 16.373 10.253 1.00 79.00 150 CYS A C 1
ATOM 1159 O O . CYS A 1 150 ? -29.804 15.996 10.629 1.00 79.00 150 CYS A O 1
ATOM 1161 N N . ALA A 1 151 ? -28.194 15.991 9.079 1.00 75.88 151 ALA A N 1
ATOM 1162 C CA . ALA A 1 151 ? -28.935 15.155 8.134 1.00 75.88 151 ALA A CA 1
ATOM 1163 C C . ALA A 1 151 ? -29.262 13.758 8.691 1.00 75.88 151 ALA A C 1
ATOM 1165 O O . ALA A 1 151 ? -30.351 13.256 8.456 1.00 75.88 151 ALA A O 1
ATOM 1166 N N . ARG A 1 152 ? -28.342 13.136 9.443 1.00 78.12 152 ARG A N 1
ATOM 1167 C CA . ARG A 1 152 ? -28.564 11.820 10.068 1.00 78.12 152 ARG A CA 1
ATOM 1168 C C . ARG A 1 152 ? -29.557 11.870 11.225 1.00 78.12 152 ARG A C 1
ATOM 1170 O O . ARG A 1 152 ? -30.359 10.961 11.350 1.00 78.12 152 ARG A O 1
ATOM 1177 N N . GLU A 1 153 ? -29.483 12.905 12.061 1.00 81.00 153 GLU A N 1
ATOM 1178 C CA . GLU A 1 153 ? -30.394 13.092 13.204 1.00 81.00 153 GLU A CA 1
ATOM 1179 C C . GLU A 1 153 ? -31.855 13.271 12.765 1.00 81.00 153 GLU A C 1
ATOM 1181 O O . GLU A 1 153 ? -32.748 12.996 13.549 1.00 81.00 153 GLU A O 1
ATOM 1186 N N . HIS A 1 154 ? -32.067 13.713 11.526 1.00 77.06 154 HIS A N 1
ATOM 1187 C CA . HIS A 1 154 ? -33.351 14.125 10.967 1.00 77.06 154 HIS A CA 1
ATOM 1188 C C . HIS A 1 154 ? -33.824 13.226 9.806 1.00 77.06 154 HIS A C 1
ATOM 1190 O O . HIS A 1 154 ? -34.777 13.572 9.111 1.00 77.06 154 HIS A O 1
ATOM 1196 N N . LEU A 1 155 ? -33.138 12.099 9.560 1.00 73.06 155 LEU A N 1
ATOM 1197 C CA . LEU A 1 155 ? -33.402 11.203 8.424 1.00 73.06 155 LEU A CA 1
ATOM 1198 C C . LEU A 1 155 ? -34.681 10.375 8.611 1.00 73.06 155 LEU A C 1
ATOM 1200 O O . LEU A 1 155 ? -35.389 10.129 7.641 1.00 73.06 155 LEU A O 1
ATOM 1204 N N . ASP A 1 156 ? -34.955 9.973 9.854 1.00 71.56 156 ASP A N 1
ATOM 1205 C CA . ASP A 1 156 ? -36.077 9.104 10.231 1.00 71.56 156 ASP A CA 1
ATOM 1206 C C . ASP A 1 156 ? -37.254 9.893 10.842 1.00 71.56 156 ASP A C 1
ATOM 1208 O O . ASP A 1 156 ? -38.219 9.299 11.327 1.00 71.56 156 ASP A O 1
ATOM 1212 N N . ASP A 1 157 ? -37.173 11.229 10.847 1.00 74.56 157 ASP A N 1
ATOM 1213 C CA . ASP A 1 157 ? -38.223 12.086 11.395 1.00 74.56 157 ASP A CA 1
ATOM 1214 C C . ASP A 1 157 ? -39.494 11.978 10.530 1.00 74.56 157 ASP A C 1
ATOM 1216 O O . ASP A 1 157 ? -39.422 12.145 9.306 1.00 74.56 157 ASP A O 1
ATOM 1220 N N . PRO A 1 158 ? -40.670 11.727 11.133 1.00 75.62 158 PRO A N 1
ATOM 1221 C CA . PRO A 1 158 ? -41.916 11.579 10.396 1.00 75.62 158 PRO A CA 1
ATOM 1222 C C . PRO A 1 158 ? -42.319 12.884 9.700 1.00 75.62 158 PRO A C 1
ATOM 1224 O O . PRO A 1 158 ? -42.055 13.988 10.177 1.00 75.62 158 PRO A O 1
ATOM 1227 N N . GLU A 1 159 ? -43.035 12.756 8.581 1.00 69.12 159 GLU A N 1
ATOM 1228 C CA . GLU A 1 159 ? -43.496 13.885 7.759 1.00 69.12 159 GLU A CA 1
ATOM 1229 C C . GLU A 1 159 ? -44.262 14.943 8.583 1.00 69.12 159 GLU A C 1
ATOM 1231 O O . GLU A 1 159 ? -44.069 16.150 8.414 1.00 69.12 159 GLU A O 1
ATOM 1236 N N . GLU A 1 160 ? -45.047 14.491 9.565 1.00 73.94 160 GLU A N 1
ATOM 1237 C CA . GLU A 1 160 ? -45.838 15.339 10.461 1.00 73.94 160 GLU A CA 1
ATOM 1238 C C . GLU A 1 160 ? -45.007 16.310 11.321 1.00 73.94 160 GLU A C 1
ATOM 1240 O O . GLU A 1 160 ? -45.503 17.384 11.688 1.00 73.94 160 GLU A O 1
ATOM 1245 N N . ASP A 1 161 ? -43.759 15.961 11.651 1.00 76.56 161 ASP A N 1
ATOM 1246 C CA . ASP A 1 161 ? -42.883 16.808 12.467 1.00 76.56 161 ASP A CA 1
ATOM 1247 C C . ASP A 1 161 ? -42.390 18.013 11.667 1.00 76.56 161 ASP A C 1
ATOM 1249 O O . ASP A 1 161 ? -42.385 19.151 12.156 1.00 76.56 161 ASP A O 1
ATOM 1253 N N . TRP A 1 162 ? -42.068 17.784 10.398 1.00 81.75 162 TRP A N 1
ATOM 1254 C CA . TRP A 1 162 ? -41.635 18.815 9.469 1.00 81.75 162 TRP A CA 1
ATOM 1255 C C . TRP A 1 162 ? -42.794 19.738 9.049 1.00 81.75 162 TRP A C 1
ATOM 1257 O O . TRP A 1 162 ? -42.578 20.931 8.810 1.00 81.75 162 TRP A O 1
ATOM 1267 N N . GLU A 1 163 ? -44.038 19.228 8.995 1.00 79.31 163 GLU A N 1
ATOM 1268 C CA . GLU A 1 163 ? -45.235 20.031 8.680 1.00 79.31 163 GLU A CA 1
ATOM 1269 C C . GLU A 1 163 ? -45.467 21.118 9.734 1.00 79.31 163 GLU A C 1
ATOM 1271 O O . GLU A 1 163 ? -46.114 22.142 9.487 1.00 79.31 163 GLU A O 1
ATOM 1276 N N . ASN A 1 164 ? -44.930 20.887 10.932 1.00 86.69 164 ASN A N 1
ATOM 1277 C CA . ASN A 1 164 ? -45.024 21.776 12.070 1.00 86.69 164 ASN A CA 1
ATOM 1278 C C . ASN A 1 164 ? -43.816 22.732 12.196 1.00 86.69 164 ASN A C 1
ATOM 1280 O O . ASN A 1 164 ? -43.643 23.363 13.245 1.00 86.69 164 ASN A O 1
ATOM 1284 N N . VAL A 1 165 ? -43.000 22.872 11.142 1.00 88.69 165 VAL A N 1
ATOM 1285 C CA . VAL A 1 165 ? -41.852 23.794 11.069 1.00 88.69 165 VAL A CA 1
ATOM 1286 C C . VAL A 1 165 ? -42.204 25.056 10.268 1.00 88.69 165 VAL A C 1
ATOM 1288 O O . VAL A 1 165 ? -42.790 24.996 9.188 1.00 88.69 165 VAL A O 1
ATOM 1291 N N . ILE A 1 166 ? -41.811 26.224 10.783 1.00 90.31 166 ILE A N 1
ATOM 1292 C CA . ILE A 1 166 ? -41.831 27.501 10.059 1.00 90.31 166 ILE A CA 1
ATOM 1293 C C . ILE A 1 166 ? -40.405 27.855 9.643 1.00 90.31 166 ILE A C 1
ATOM 1295 O O . ILE A 1 166 ? -39.551 28.109 10.496 1.00 90.31 166 ILE A O 1
ATOM 1299 N N . TRP A 1 167 ? -40.181 27.931 8.337 1.00 90.94 167 TRP A N 1
ATOM 1300 C CA . TRP A 1 167 ? -38.911 28.289 7.712 1.00 90.94 167 TRP A CA 1
ATOM 1301 C C . TRP A 1 167 ? -38.854 29.791 7.458 1.00 90.94 167 TRP A C 1
ATOM 1303 O O . TRP A 1 167 ? -39.855 30.380 7.041 1.00 90.94 167 TRP A O 1
ATOM 1313 N N . SER A 1 168 ? -37.705 30.422 7.693 1.00 91.00 168 SER A N 1
ATOM 1314 C CA . SER A 1 168 ? -37.530 31.860 7.463 1.00 91.00 168 SER A CA 1
ATOM 1315 C C . SER A 1 168 ? -36.130 32.200 6.976 1.00 91.00 168 SER A C 1
ATOM 1317 O O . SER A 1 168 ? -35.171 31.501 7.302 1.00 91.00 168 SER A O 1
ATOM 1319 N N . ASP A 1 169 ? -36.028 33.271 6.190 1.00 89.94 169 ASP A N 1
ATOM 1320 C CA . ASP A 1 169 ? -34.756 33.799 5.695 1.00 89.94 169 ASP A CA 1
ATOM 1321 C C . ASP A 1 169 ? -34.923 35.209 5.099 1.00 89.94 169 ASP A C 1
ATOM 1323 O O . ASP A 1 169 ? -36.043 35.713 4.927 1.00 89.94 169 ASP A O 1
ATOM 1327 N N . GLU A 1 170 ? -33.799 35.837 4.758 1.00 89.75 170 GLU A N 1
ATOM 1328 C CA . GLU A 1 170 ? -33.726 37.117 4.067 1.00 89.75 170 GLU A CA 1
ATOM 1329 C C . GLU A 1 170 ? -33.240 36.973 2.619 1.00 89.75 170 GLU A C 1
ATOM 1331 O O . GLU A 1 170 ? -32.284 36.262 2.323 1.00 89.75 170 GLU A O 1
ATOM 1336 N N . THR A 1 171 ? -33.829 37.726 1.685 1.00 89.38 171 THR A N 1
ATOM 1337 C CA . THR A 1 171 ? -33.340 37.761 0.301 1.00 89.38 171 THR A CA 1
ATOM 1338 C C . THR A 1 171 ? -33.291 39.167 -0.276 1.00 89.38 171 THR A C 1
ATOM 1340 O O . THR A 1 171 ? -34.139 40.018 -0.009 1.00 89.38 171 THR A O 1
ATOM 1343 N N . LYS A 1 172 ? -32.292 39.403 -1.130 1.00 86.75 172 LYS A N 1
ATOM 1344 C CA . LYS A 1 172 ? -32.152 40.631 -1.914 1.00 86.75 172 LYS A CA 1
ATOM 1345 C C . LYS A 1 172 ? -32.687 40.408 -3.329 1.00 86.75 172 LYS A C 1
ATOM 1347 O O . LYS A 1 172 ? -32.288 39.447 -3.998 1.00 86.75 172 LYS A O 1
ATOM 1352 N N . ILE A 1 173 ? -33.542 41.315 -3.800 1.00 84.81 173 ILE A N 1
ATOM 1353 C CA . ILE A 1 173 ? -34.037 41.348 -5.183 1.00 84.81 173 ILE A CA 1
ATOM 1354 C C . ILE A 1 173 ? -33.613 42.671 -5.825 1.00 84.81 173 ILE A C 1
ATOM 1356 O O . ILE A 1 173 ? -33.844 43.748 -5.276 1.00 84.81 173 ILE A O 1
ATOM 1360 N N . GLU A 1 174 ? -32.939 42.581 -6.969 1.00 79.56 174 GLU A N 1
ATOM 1361 C CA . GLU A 1 174 ? -32.407 43.731 -7.705 1.00 79.56 174 GLU A CA 1
ATOM 1362 C C . GLU A 1 174 ? -33.401 44.173 -8.781 1.00 79.56 174 GLU A C 1
ATOM 1364 O O . GLU A 1 174 ? -33.972 43.336 -9.480 1.00 79.56 174 GLU A O 1
ATOM 1369 N N . LEU A 1 175 ? -33.597 45.485 -8.919 1.00 74.62 175 LEU A N 1
ATOM 1370 C CA . LEU A 1 175 ? -34.463 46.071 -9.944 1.00 74.62 175 LEU A CA 1
ATOM 1371 C C . LEU A 1 175 ? -33.779 46.024 -11.325 1.00 74.62 175 LEU A C 1
ATOM 1373 O O . LEU A 1 175 ? -34.411 45.664 -12.315 1.00 74.62 175 LEU A O 1
ATOM 1377 N N . PHE A 1 176 ? -32.465 46.288 -11.382 1.00 63.88 176 PHE A N 1
ATOM 1378 C CA . PHE A 1 176 ? -31.645 46.151 -12.591 1.00 63.88 176 PHE A CA 1
ATOM 1379 C C . PHE A 1 176 ? -30.381 45.325 -12.313 1.00 63.88 176 PHE A C 1
ATOM 1381 O O . PHE A 1 176 ? -29.505 45.763 -11.571 1.00 63.88 176 PHE A O 1
ATOM 1388 N N . GLY A 1 177 ? -30.259 44.146 -12.936 1.00 55.44 177 GLY A N 1
ATOM 1389 C CA . GLY A 1 177 ? -29.067 43.300 -12.792 1.00 55.44 177 GLY A CA 1
ATOM 1390 C C . GLY A 1 177 ? -29.319 41.813 -13.032 1.00 55.44 177 GLY A C 1
ATOM 1391 O O . GLY A 1 177 ? -29.411 41.027 -12.096 1.00 55.44 177 GLY A O 1
ATOM 1392 N N . LYS A 1 178 ? -29.373 41.367 -14.294 1.00 54.53 178 LYS A N 1
ATOM 1393 C CA . LYS A 1 178 ? -29.183 39.935 -14.577 1.00 54.53 178 LYS A CA 1
ATOM 1394 C C . LYS A 1 178 ? -27.696 39.617 -14.505 1.00 54.53 178 LYS A C 1
ATOM 1396 O O . LYS A 1 178 ? -26.964 39.804 -15.473 1.00 54.53 178 LYS A O 1
ATOM 1401 N N . ASN A 1 179 ? -27.258 39.076 -13.375 1.00 51.09 179 ASN A N 1
ATOM 1402 C CA . ASN A 1 179 ? -25.943 38.462 -13.258 1.00 51.09 179 ASN A CA 1
ATOM 1403 C C . ASN A 1 179 ? -25.959 37.070 -13.929 1.00 51.09 179 ASN A C 1
ATOM 1405 O O . ASN A 1 179 ? -26.015 36.038 -13.267 1.00 51.09 179 ASN A O 1
ATOM 1409 N N . SER A 1 180 ? -26.007 37.030 -15.265 1.00 49.59 180 SER A N 1
ATOM 1410 C CA . SER A 1 180 ? -25.516 35.917 -16.096 1.00 49.59 180 SER A CA 1
ATOM 1411 C C . SER A 1 180 ? -25.603 36.275 -17.585 1.00 49.59 180 SER A C 1
ATOM 1413 O O . SER A 1 180 ? -26.608 36.772 -18.081 1.00 49.59 180 SER A O 1
ATOM 1415 N N . THR A 1 181 ? -24.506 36.034 -18.295 1.00 50.31 181 THR A N 1
ATOM 1416 C CA . THR A 1 181 ? -24.291 36.233 -19.736 1.00 50.31 181 THR A CA 1
ATOM 1417 C C . THR A 1 181 ? -25.518 35.936 -20.617 1.00 50.31 181 THR A C 1
ATOM 1419 O O . THR A 1 181 ? -25.883 34.771 -20.778 1.00 50.31 181 THR A O 1
ATOM 1422 N N . CYS A 1 182 ? -26.100 36.954 -21.262 1.00 48.53 182 CYS A N 1
ATOM 1423 C CA . CYS A 1 182 ? -27.075 36.767 -22.342 1.00 48.53 182 CYS A CA 1
ATOM 1424 C C . CYS A 1 182 ? -26.337 36.713 -23.687 1.00 48.53 182 CYS A C 1
ATOM 1426 O O . CYS A 1 182 ? -25.560 37.612 -24.009 1.00 48.53 182 CYS A O 1
ATOM 1428 N N . ARG A 1 183 ? -26.548 35.649 -24.468 1.00 54.66 183 ARG A N 1
ATOM 1429 C CA . ARG A 1 183 ? -25.990 35.526 -25.822 1.00 54.66 183 ARG A CA 1
ATOM 1430 C C . ARG A 1 183 ? -27.054 35.930 -26.833 1.00 54.66 183 ARG A C 1
ATOM 1432 O O . ARG A 1 183 ? -28.124 35.332 -26.853 1.00 54.66 183 ARG A O 1
ATOM 1439 N N . VAL A 1 184 ? -26.739 36.904 -27.682 1.00 49.34 184 VAL A N 1
ATOM 1440 C CA . VAL A 1 184 ? -27.640 37.386 -28.734 1.00 49.34 184 VAL A CA 1
ATOM 1441 C C . VAL A 1 184 ? -27.109 36.955 -30.099 1.00 49.34 184 VAL A C 1
ATOM 1443 O O . VAL A 1 184 ? -25.929 37.136 -30.402 1.00 49.34 184 VAL A O 1
ATOM 1446 N N . TRP A 1 185 ? -27.976 36.381 -30.930 1.00 50.28 185 TRP A N 1
ATOM 1447 C CA . TRP A 1 185 ? -27.675 36.102 -32.333 1.00 50.28 185 TRP A CA 1
ATOM 1448 C C . TRP A 1 185 ? -27.897 37.384 -33.143 1.00 50.28 185 TRP A C 1
ATOM 1450 O O . TRP A 1 185 ? -29.025 37.858 -33.242 1.00 50.28 185 TRP A O 1
ATOM 1460 N N . ARG A 1 186 ? -26.833 37.962 -33.714 1.00 53.09 186 ARG A N 1
ATOM 1461 C CA . ARG A 1 186 ? -26.907 39.204 -34.505 1.00 53.09 186 ARG A CA 1
ATOM 1462 C C . ARG A 1 186 ? -26.086 39.121 -35.792 1.00 53.09 186 ARG A C 1
ATOM 1464 O O . ARG A 1 186 ? -25.101 38.390 -35.857 1.00 53.09 186 ARG A O 1
ATOM 1471 N N . ARG A 1 187 ? -26.476 39.904 -36.805 1.00 44.12 187 ARG A N 1
ATOM 1472 C CA . ARG A 1 187 ? -25.673 40.133 -38.021 1.00 44.12 187 ARG A CA 1
ATOM 1473 C C . ARG A 1 187 ? -24.493 41.072 -37.713 1.00 44.12 187 ARG A C 1
ATOM 1475 O O . ARG A 1 187 ? -24.527 41.821 -36.732 1.00 44.12 187 ARG A O 1
ATOM 1482 N N . LYS A 1 188 ? -23.449 41.032 -38.549 1.00 39.81 188 LYS A N 1
ATOM 1483 C CA . LYS A 1 188 ? -22.288 41.939 -38.464 1.00 39.81 188 LYS A CA 1
ATOM 1484 C C . LYS A 1 188 ? -22.784 43.401 -38.527 1.00 39.81 188 LYS A C 1
ATOM 1486 O O . LYS A 1 188 ? -23.687 43.684 -39.306 1.00 39.81 188 LYS A O 1
ATOM 1491 N N . ASN A 1 189 ? -22.250 44.284 -37.676 1.00 47.03 189 ASN A N 1
ATOM 1492 C CA . ASN A 1 189 ? -22.619 45.709 -37.514 1.00 47.03 189 ASN A CA 1
ATOM 1493 C C . ASN A 1 189 ? -23.963 46.025 -36.817 1.00 47.03 189 ASN A C 1
ATOM 1495 O O . ASN A 1 189 ? -24.342 47.185 -36.724 1.00 47.03 189 ASN A O 1
ATOM 1499 N N . ALA A 1 190 ? -24.668 45.036 -36.254 1.00 47.25 190 ALA A N 1
ATOM 1500 C CA . ALA A 1 190 ? -25.905 45.273 -35.492 1.00 47.25 190 ALA A CA 1
ATOM 1501 C C . ALA A 1 190 ? -25.699 45.371 -33.959 1.00 47.25 190 ALA A C 1
ATOM 1503 O O . ALA A 1 190 ? -26.627 45.092 -33.205 1.00 47.25 190 ALA A O 1
ATOM 1504 N N . GLU A 1 191 ? -24.492 45.681 -33.466 1.00 49.59 191 GLU A N 1
ATOM 1505 C CA . GLU A 1 191 ? -24.179 45.676 -32.014 1.00 49.59 191 GLU A CA 1
ATOM 1506 C C . GLU A 1 191 ? -24.972 46.685 -31.203 1.00 49.59 191 GLU A C 1
ATOM 1508 O O . GLU A 1 191 ? -25.434 46.346 -30.122 1.00 49.59 191 GLU A O 1
ATOM 1513 N N . LEU A 1 192 ? -25.121 47.901 -31.721 1.00 57.97 192 LEU A N 1
ATOM 1514 C CA . LEU A 1 192 ? -25.712 49.014 -30.979 1.00 57.97 192 LEU A CA 1
ATOM 1515 C C . LEU A 1 192 ? -27.242 49.038 -31.061 1.00 57.97 192 LEU A C 1
ATOM 1517 O O . LEU A 1 192 ? -27.877 49.910 -30.476 1.00 57.97 192 LEU A O 1
ATOM 1521 N N . HIS A 1 193 ? -27.852 48.087 -31.775 1.00 54.81 193 HIS A N 1
ATOM 1522 C CA . HIS A 1 193 ? -29.303 47.993 -31.835 1.00 54.81 193 HIS A CA 1
ATOM 1523 C C . HIS A 1 193 ? -29.843 47.674 -30.426 1.00 54.81 193 HIS A C 1
ATOM 1525 O O . HIS A 1 193 ? -29.382 46.695 -29.841 1.00 54.81 193 HIS A O 1
ATOM 1531 N N . PRO A 1 194 ? -30.849 48.395 -29.893 1.00 56.19 194 PRO A N 1
ATOM 1532 C CA . PRO A 1 194 ? -31.329 48.225 -28.513 1.00 56.19 194 PRO A CA 1
ATOM 1533 C C . PRO A 1 194 ? -31.728 46.788 -28.135 1.00 56.19 194 PRO A C 1
ATOM 1535 O O . PRO A 1 194 ? -31.576 46.364 -26.999 1.00 56.19 194 PRO A O 1
ATOM 1538 N N . LYS A 1 195 ? -32.191 45.996 -29.112 1.00 51.88 195 LYS A N 1
ATOM 1539 C CA . LYS A 1 195 ? -32.497 44.556 -28.943 1.00 51.88 195 LYS A CA 1
ATOM 1540 C C . LYS A 1 195 ? -31.264 43.658 -28.716 1.00 51.88 195 LYS A C 1
ATOM 1542 O O . LYS A 1 195 ? -31.423 42.508 -28.320 1.00 51.88 195 LYS A O 1
ATOM 1547 N N . ASN A 1 196 ? -30.064 44.162 -28.997 1.00 54.31 196 ASN A N 1
ATOM 1548 C CA . ASN A 1 196 ? -28.784 43.454 -28.918 1.00 54.31 196 ASN A CA 1
ATOM 1549 C C . ASN A 1 196 ? -27.867 44.008 -27.812 1.00 54.31 196 ASN A C 1
ATOM 1551 O O . ASN A 1 196 ? -26.771 43.478 -27.622 1.00 54.31 196 ASN A O 1
ATOM 1555 N N . THR A 1 197 ? -28.305 45.042 -27.087 1.00 55.25 197 THR A N 1
ATOM 1556 C CA . THR A 1 197 ? -27.582 45.649 -25.965 1.00 55.25 197 THR A CA 1
ATOM 1557 C C . THR A 1 197 ? -28.264 45.311 -24.638 1.00 55.25 197 THR A C 1
ATOM 1559 O O . THR A 1 197 ? -29.457 45.021 -24.581 1.00 55.25 197 THR A O 1
ATOM 1562 N N . ILE A 1 198 ? -27.491 45.310 -23.550 1.00 58.22 198 ILE A N 1
ATOM 1563 C CA . ILE A 1 198 ? -28.017 45.218 -22.183 1.00 58.22 198 ILE A CA 1
ATOM 1564 C C . ILE A 1 198 ? -27.720 46.564 -21.520 1.00 58.22 198 ILE A C 1
ATOM 1566 O O . ILE A 1 198 ? -26.543 46.924 -21.442 1.00 58.22 198 ILE A O 1
ATOM 1570 N N . PRO A 1 199 ? -28.732 47.321 -21.065 1.00 57.41 199 PRO A N 1
ATOM 1571 C CA . PRO A 1 199 ? -28.497 48.588 -20.388 1.00 57.41 199 PRO A CA 1
ATOM 1572 C C . PRO A 1 199 ? -27.769 48.349 -19.060 1.00 57.41 199 PRO A C 1
ATOM 1574 O O . PRO A 1 199 ? -28.164 47.493 -18.266 1.00 57.41 199 PRO A O 1
ATOM 1577 N N . THR A 1 200 ? -26.694 49.100 -18.822 1.00 54.16 200 THR A N 1
ATOM 1578 C CA . THR A 1 200 ? -25.924 49.075 -17.574 1.00 54.16 200 THR A CA 1
ATOM 1579 C C . THR A 1 200 ? -26.116 50.388 -16.823 1.00 54.16 200 THR A C 1
ATOM 1581 O O . THR A 1 200 ? -26.153 51.465 -17.412 1.00 54.16 200 THR A O 1
ATOM 1584 N N . VAL A 1 201 ? -26.255 50.305 -15.500 1.00 58.22 201 VAL A N 1
ATOM 1585 C CA . VAL A 1 201 ? -26.443 51.464 -14.618 1.00 58.22 201 VAL A CA 1
ATOM 1586 C C . VAL A 1 201 ? -25.214 51.636 -13.733 1.00 58.22 201 VAL A C 1
ATOM 1588 O O . VAL A 1 201 ? -24.716 50.673 -13.153 1.00 58.22 201 VAL A O 1
ATOM 1591 N N . LYS A 1 202 ? -24.714 52.871 -13.625 1.00 45.47 202 LYS A N 1
ATOM 1592 C CA . LYS A 1 202 ? -23.444 53.176 -12.946 1.00 45.47 202 LYS A CA 1
ATOM 1593 C C . LYS A 1 202 ? -23.501 52.942 -11.425 1.00 45.47 202 LYS A C 1
ATOM 1595 O O . LYS A 1 202 ? -22.447 52.784 -10.820 1.00 45.47 202 LYS A O 1
ATOM 1600 N N . HIS A 1 203 ? -24.685 52.958 -10.792 1.00 48.00 203 HIS A N 1
ATOM 1601 C CA . HIS A 1 203 ? -24.867 52.922 -9.323 1.00 48.00 203 HIS A CA 1
ATOM 1602 C C . HIS A 1 203 ? -25.906 51.874 -8.870 1.00 48.00 203 HIS A C 1
ATOM 1604 O O . HIS A 1 203 ? -26.931 52.201 -8.281 1.00 48.00 203 HIS A O 1
ATOM 1610 N N . GLY A 1 204 ? -25.657 50.591 -9.155 1.00 53.81 204 GLY A N 1
ATOM 1611 C CA . GLY A 1 204 ? -26.302 49.478 -8.438 1.00 53.81 204 GLY A CA 1
ATOM 1612 C C . GLY A 1 204 ? -27.822 49.321 -8.591 1.00 53.81 204 GLY A C 1
ATOM 1613 O O . GLY A 1 204 ? -28.419 48.598 -7.798 1.00 53.81 204 GLY A O 1
ATOM 1614 N N . GLY A 1 205 ? -28.440 49.991 -9.569 1.00 60.50 205 GLY A N 1
ATOM 1615 C CA . GLY A 1 205 ? -29.753 49.660 -10.133 1.00 60.50 205 GLY A CA 1
ATOM 1616 C C . GLY A 1 205 ? -30.963 49.636 -9.205 1.00 60.50 205 GLY A C 1
ATOM 1617 O O . GLY A 1 205 ? -32.033 49.295 -9.676 1.00 60.50 205 GLY A O 1
ATOM 1618 N N . GLY A 1 206 ? -30.839 49.998 -7.928 1.00 71.31 206 GLY A N 1
ATOM 1619 C CA . GLY A 1 206 ? -31.903 49.824 -6.941 1.00 71.31 206 GLY A CA 1
ATOM 1620 C C . GLY A 1 206 ? -32.115 48.353 -6.557 1.00 71.31 206 GLY A C 1
ATOM 1621 O O . GLY A 1 206 ? -32.086 47.441 -7.383 1.00 71.31 206 GLY A O 1
ATOM 1622 N N . ASN A 1 207 ? -32.318 48.097 -5.268 1.00 81.06 207 ASN A N 1
ATOM 1623 C CA . ASN A 1 207 ? -32.653 46.773 -4.754 1.00 81.06 207 ASN A CA 1
ATOM 1624 C C . ASN A 1 207 ? -33.535 46.891 -3.514 1.00 81.06 207 ASN A C 1
ATOM 1626 O O . ASN A 1 207 ? -33.541 47.928 -2.848 1.00 81.06 207 ASN A O 1
ATOM 1630 N N . ILE A 1 208 ? -34.261 45.819 -3.215 1.00 86.94 208 ILE A N 1
ATOM 1631 C CA . ILE A 1 208 ? -34.995 45.666 -1.962 1.00 86.94 208 ILE A CA 1
ATOM 1632 C C . ILE A 1 208 ? -34.486 44.437 -1.215 1.00 86.94 208 ILE A C 1
ATOM 1634 O O . ILE A 1 208 ? -34.162 43.415 -1.824 1.00 86.94 208 ILE A O 1
ATOM 1638 N N . MET A 1 209 ? -34.414 44.559 0.107 1.00 87.56 209 MET A N 1
ATOM 1639 C CA . MET A 1 209 ? -34.201 43.444 1.020 1.00 87.56 209 MET A CA 1
ATOM 1640 C C . MET A 1 209 ? -35.559 43.020 1.569 1.00 87.56 209 MET A C 1
ATOM 1642 O O . MET A 1 209 ? -36.332 43.862 2.033 1.00 87.56 209 MET A O 1
ATOM 1646 N N . LEU A 1 210 ? -35.849 41.729 1.509 1.00 90.50 210 LEU A N 1
ATOM 1647 C CA . LEU A 1 210 ? -37.097 41.143 1.973 1.00 90.50 210 LEU A CA 1
ATOM 1648 C C . LEU A 1 210 ? -36.802 40.128 3.073 1.00 90.50 210 LEU A C 1
ATOM 1650 O O . LEU A 1 210 ? -35.838 39.374 2.966 1.00 90.50 210 LEU A O 1
ATOM 1654 N N . TRP A 1 211 ? -37.648 40.097 4.098 1.00 92.50 211 TRP A N 1
ATOM 1655 C CA . TRP A 1 211 ? -37.744 38.979 5.033 1.00 92.50 211 TRP A CA 1
ATOM 1656 C C . TRP A 1 211 ? -39.079 38.285 4.810 1.00 92.50 211 TRP A C 1
ATOM 1658 O O . TRP A 1 211 ? -40.111 38.954 4.691 1.00 92.50 211 TRP A O 1
ATOM 1668 N N . GLY A 1 212 ? -39.074 36.960 4.784 1.00 91.75 212 GLY A N 1
ATOM 1669 C CA . GLY A 1 212 ? -40.308 36.191 4.743 1.00 91.75 212 GLY A CA 1
ATOM 1670 C C . GLY A 1 212 ? -40.175 34.852 5.438 1.00 91.75 212 GLY A C 1
ATOM 1671 O O . GLY A 1 212 ? -39.088 34.417 5.820 1.00 91.75 212 GLY A O 1
ATOM 1672 N N . CYS A 1 213 ? -41.322 34.212 5.617 1.00 91.38 213 CYS A N 1
ATOM 1673 C CA . CYS A 1 213 ? -41.412 32.885 6.197 1.00 91.38 213 CYS A CA 1
ATOM 1674 C C . CYS A 1 213 ? -42.489 32.068 5.494 1.00 91.38 213 CYS A C 1
ATOM 1676 O O . CYS A 1 213 ? -43.388 32.636 4.874 1.00 91.38 213 CYS A O 1
ATOM 1678 N N . PHE A 1 214 ? -42.411 30.748 5.596 1.00 90.62 214 PHE A N 1
ATOM 1679 C CA . PHE A 1 214 ? -43.436 29.845 5.083 1.00 90.62 214 PHE A CA 1
ATOM 1680 C C . PHE A 1 214 ? -43.450 28.533 5.881 1.00 90.62 214 PHE A C 1
ATOM 1682 O O . PHE A 1 214 ? -42.534 28.248 6.655 1.00 90.62 214 PHE A O 1
ATOM 1689 N N . SER A 1 215 ? -44.509 27.750 5.705 1.00 87.56 215 SER A N 1
ATOM 1690 C CA . SER A 1 215 ? -44.629 26.375 6.212 1.00 87.56 215 SER A CA 1
ATOM 1691 C C . SER A 1 215 ? -45.195 25.481 5.108 1.00 87.56 215 SER A C 1
ATOM 1693 O O . SER A 1 215 ? -45.617 25.996 4.070 1.00 87.56 215 SER A O 1
ATOM 1695 N N . ALA A 1 216 ? -45.302 24.174 5.355 1.00 79.00 216 ALA A N 1
ATOM 1696 C CA . ALA A 1 216 ? -45.991 23.248 4.450 1.00 79.00 216 ALA A CA 1
ATOM 1697 C C . ALA A 1 216 ? -47.425 23.704 4.093 1.00 79.00 216 ALA A C 1
ATOM 1699 O O . ALA A 1 216 ? -47.922 23.413 3.012 1.00 79.00 216 ALA A O 1
ATOM 1700 N N . LYS A 1 217 ? -48.073 24.485 4.970 1.00 80.94 217 LYS A N 1
ATOM 1701 C CA . LYS A 1 217 ? -49.456 24.956 4.807 1.00 80.94 217 LYS A CA 1
ATOM 1702 C C . LYS A 1 217 ? -49.617 26.239 3.994 1.00 80.94 217 LYS A C 1
ATOM 1704 O O . LYS A 1 217 ? -50.747 26.662 3.774 1.00 80.94 217 LYS A O 1
ATOM 1709 N N . GLY A 1 218 ? -48.533 26.929 3.640 1.00 83.81 218 GLY A N 1
ATOM 1710 C CA . GLY A 1 218 ? -48.667 28.225 2.978 1.00 83.81 218 GLY A CA 1
ATOM 1711 C C . GLY A 1 218 ? -47.509 29.201 3.171 1.00 83.81 218 GLY A C 1
ATOM 1712 O O . GLY A 1 218 ? -46.726 29.065 4.126 1.00 83.81 218 GLY A O 1
ATOM 1713 N N . PRO A 1 219 ? -47.441 30.248 2.323 1.00 88.19 219 PRO A N 1
ATOM 1714 C CA . PRO A 1 219 ? -46.571 31.383 2.561 1.00 88.19 219 PRO A CA 1
ATOM 1715 C C . PRO A 1 219 ? -47.059 32.159 3.790 1.00 88.19 219 PRO A C 1
ATOM 1717 O O . PRO A 1 219 ? -48.241 32.463 3.951 1.00 88.19 219 PRO A O 1
ATOM 1720 N N . GLY A 1 220 ? -46.128 32.502 4.672 1.00 88.56 220 GLY A N 1
ATOM 1721 C CA . GLY A 1 220 ? -46.343 33.475 5.733 1.00 88.56 220 GLY A CA 1
ATOM 1722 C C . GLY A 1 220 ? -46.200 34.905 5.213 1.00 88.56 220 GLY A C 1
ATOM 1723 O O . GLY A 1 220 ? -46.162 35.168 4.009 1.00 88.56 220 GLY A O 1
ATOM 1724 N N . ARG A 1 221 ? -46.101 35.868 6.130 1.00 89.50 221 ARG A N 1
ATOM 1725 C CA . ARG A 1 221 ? -45.937 37.282 5.764 1.00 89.50 221 ARG A CA 1
ATOM 1726 C C . ARG A 1 221 ? -44.575 37.545 5.114 1.00 89.50 221 ARG A C 1
ATOM 17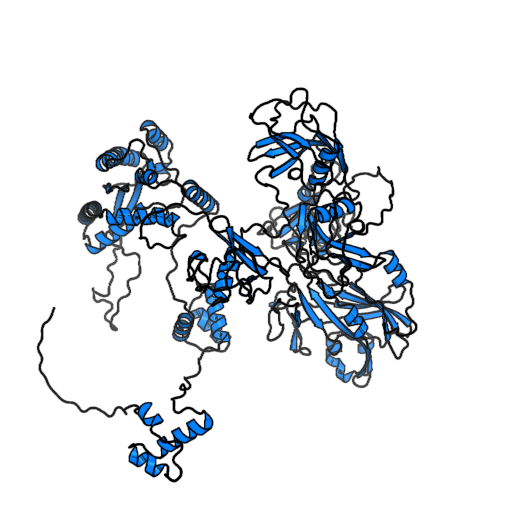28 O O . ARG A 1 221 ? -43.557 37.052 5.596 1.00 89.50 221 ARG A O 1
ATOM 1735 N N . LEU A 1 222 ? -44.578 38.390 4.084 1.00 90.50 222 LEU A N 1
ATOM 1736 C CA . LEU A 1 222 ? -43.395 38.953 3.434 1.00 90.50 222 LEU A CA 1
ATOM 1737 C C . LEU A 1 222 ? -43.306 40.442 3.772 1.00 90.50 222 LEU A C 1
ATOM 1739 O O . LEU A 1 222 ? -44.295 41.163 3.637 1.00 90.50 222 LEU A O 1
ATOM 1743 N N . ILE A 1 223 ? -42.138 40.909 4.207 1.00 90.12 223 ILE A N 1
ATOM 1744 C CA . ILE A 1 223 ? -41.931 42.314 4.567 1.00 90.12 223 ILE A CA 1
ATOM 1745 C C . ILE A 1 223 ? -40.672 42.887 3.926 1.00 90.12 223 ILE A C 1
ATOM 1747 O O . ILE A 1 223 ? -39.638 42.225 3.822 1.00 90.12 223 ILE A O 1
ATOM 1751 N N . ARG A 1 224 ? -40.741 44.166 3.554 1.00 88.62 224 ARG A N 1
ATOM 1752 C CA . ARG A 1 224 ? -39.570 44.920 3.125 1.00 88.62 224 ARG A CA 1
ATOM 1753 C C . ARG A 1 224 ? -38.781 45.432 4.315 1.00 88.62 224 ARG A C 1
ATOM 1755 O O . ARG A 1 224 ? -39.298 46.085 5.220 1.00 88.62 224 ARG A O 1
ATOM 1762 N N . VAL A 1 225 ? -37.485 45.194 4.242 1.00 86.06 225 VAL A N 1
ATOM 1763 C CA . VAL A 1 225 ? -36.497 45.641 5.203 1.00 86.06 225 VAL A CA 1
ATOM 1764 C C . VAL A 1 225 ? -35.860 46.917 4.650 1.00 86.06 225 VAL A C 1
ATOM 1766 O O . VAL A 1 225 ? -35.130 46.880 3.660 1.00 86.06 225 VAL A O 1
ATOM 1769 N N . LYS A 1 226 ? -36.207 48.070 5.235 1.00 77.88 226 LYS A N 1
ATOM 1770 C CA . LYS A 1 226 ? -35.801 49.393 4.718 1.00 77.88 226 LYS A CA 1
ATOM 1771 C C . LYS A 1 226 ? -34.362 49.774 5.076 1.00 77.88 226 LYS A C 1
ATOM 1773 O O . LYS A 1 226 ? -33.740 50.529 4.338 1.00 77.88 226 LYS A O 1
ATOM 1778 N N . GLU A 1 227 ? -33.836 49.228 6.168 1.00 78.25 227 GLU A N 1
ATOM 1779 C CA . GLU A 1 227 ? -32.506 49.537 6.700 1.00 78.25 227 GLU A CA 1
ATOM 1780 C C . GLU A 1 227 ? -31.667 48.269 6.884 1.00 78.25 227 GLU A C 1
ATOM 1782 O O . GLU A 1 227 ? -32.158 47.147 6.768 1.00 78.25 227 GLU A O 1
ATOM 1787 N N . ARG A 1 228 ? -30.374 48.422 7.183 1.00 75.31 228 ARG A N 1
ATOM 1788 C CA . ARG A 1 228 ? -29.508 47.273 7.458 1.00 75.31 228 ARG A CA 1
ATOM 1789 C C . ARG A 1 228 ? -30.000 46.543 8.709 1.00 75.31 228 ARG A C 1
ATOM 1791 O O . ARG A 1 228 ? -30.034 47.111 9.796 1.00 75.31 228 ARG A O 1
ATOM 1798 N N . MET A 1 229 ? -30.349 45.269 8.554 1.00 78.75 229 MET A N 1
ATOM 1799 C CA . MET A 1 229 ? -30.964 44.503 9.630 1.00 78.75 229 MET A CA 1
ATOM 1800 C C . MET A 1 229 ? -30.015 44.274 10.808 1.00 78.75 229 MET A C 1
ATOM 1802 O O . MET A 1 229 ? -28.965 43.653 10.659 1.00 78.75 229 MET A O 1
ATOM 1806 N N . ASN A 1 230 ? -30.410 44.766 11.985 1.00 82.50 230 ASN A N 1
ATOM 1807 C CA . ASN A 1 230 ? -29.742 44.520 13.261 1.00 82.50 230 ASN A CA 1
ATOM 1808 C C . ASN A 1 230 ? -30.609 43.616 14.162 1.00 82.50 230 ASN A C 1
ATOM 1810 O O . ASN A 1 230 ? -31.781 43.369 13.873 1.00 82.50 230 ASN A O 1
ATOM 1814 N N . GLY A 1 231 ? -30.046 43.122 15.270 1.00 79.31 231 GLY A N 1
ATOM 1815 C CA . GLY A 1 231 ? -30.750 42.185 16.158 1.00 79.31 231 GLY A CA 1
ATOM 1816 C C . GLY A 1 231 ? -32.025 42.748 16.807 1.00 79.31 231 GLY A C 1
ATOM 1817 O O . GLY A 1 231 ? -32.953 41.992 17.083 1.00 79.31 231 GLY A O 1
ATOM 1818 N N . VAL A 1 232 ? -32.114 44.067 17.026 1.00 83.25 232 VAL A N 1
ATOM 1819 C CA . VAL A 1 232 ? -33.316 44.714 17.590 1.00 83.25 232 VAL A CA 1
ATOM 1820 C C . VAL A 1 232 ? -34.433 44.746 16.551 1.00 83.25 232 VAL A C 1
ATOM 1822 O O . VAL A 1 232 ? -35.551 44.313 16.826 1.00 83.25 232 VAL A O 1
ATOM 1825 N N . MET A 1 233 ? -34.109 45.168 15.332 1.00 83.88 233 MET A N 1
ATOM 1826 C CA . MET A 1 233 ? -35.054 45.203 14.225 1.00 83.88 233 MET A CA 1
ATOM 1827 C C . MET A 1 233 ? -35.520 43.791 13.845 1.00 83.88 233 MET A C 1
ATOM 1829 O O . MET A 1 233 ? -36.705 43.585 13.605 1.00 83.88 233 MET A O 1
ATOM 1833 N N . TYR A 1 234 ? -34.635 42.788 13.882 1.00 86.88 234 TYR A N 1
ATOM 1834 C CA . TYR A 1 234 ? -35.012 41.387 13.663 1.00 86.88 234 TYR A CA 1
ATOM 1835 C C . TYR A 1 234 ? -36.012 40.879 14.717 1.00 86.88 234 TYR A C 1
ATOM 1837 O O . TYR A 1 234 ? -37.017 40.257 14.374 1.00 86.88 234 TYR A O 1
ATOM 1845 N N . ARG A 1 235 ? -35.817 41.221 16.001 1.00 85.56 235 ARG A N 1
ATOM 1846 C CA . ARG A 1 235 ? -36.795 40.913 17.064 1.00 85.56 235 ARG A CA 1
ATOM 1847 C C . ARG A 1 235 ? -38.161 41.533 16.795 1.00 85.56 235 ARG A C 1
ATOM 1849 O O . ARG A 1 235 ? -39.181 40.882 17.023 1.00 85.56 235 ARG A O 1
ATOM 1856 N N . GLU A 1 236 ? -38.194 42.778 16.330 1.00 86.12 236 GLU A N 1
ATOM 1857 C CA . GLU A 1 236 ? -39.450 43.431 15.962 1.00 86.12 236 GLU A CA 1
ATOM 1858 C C . GLU A 1 236 ? -40.126 42.752 14.776 1.00 86.12 236 GLU A C 1
ATOM 1860 O O . GLU A 1 236 ? -41.336 42.518 14.822 1.00 86.12 236 GLU A O 1
ATOM 1865 N N . ILE A 1 237 ? -39.350 42.392 13.751 1.00 86.38 237 ILE A N 1
ATOM 1866 C CA . ILE A 1 237 ? -39.831 41.668 12.573 1.00 86.38 237 ILE A CA 1
ATOM 1867 C C . ILE A 1 237 ? -40.488 40.356 13.000 1.00 86.38 237 ILE A C 1
ATOM 1869 O O . ILE A 1 237 ? -41.643 40.118 12.641 1.00 86.38 237 ILE A O 1
ATOM 1873 N N . LEU A 1 238 ? -39.823 39.550 13.829 1.00 87.81 238 LEU A N 1
ATOM 1874 C CA . LEU A 1 238 ? -40.388 38.290 14.314 1.00 87.81 238 LEU A CA 1
ATOM 1875 C C . LEU A 1 238 ? -41.617 38.516 15.198 1.00 87.81 238 LEU A C 1
ATOM 1877 O O . LEU A 1 238 ? -42.637 37.852 15.019 1.00 87.81 238 LEU A O 1
ATOM 1881 N N . SER A 1 239 ? -41.579 39.488 16.113 1.00 85.12 239 SER A N 1
ATOM 1882 C CA . SER A 1 239 ? -42.719 39.771 16.993 1.00 85.12 239 SER A CA 1
ATOM 1883 C C . SER A 1 239 ? -43.963 40.224 16.224 1.00 85.12 239 SER A C 1
ATOM 1885 O O . SER A 1 239 ? -45.075 39.851 16.598 1.00 85.12 239 SER A O 1
ATOM 1887 N N . LYS A 1 240 ? -43.789 41.041 15.177 1.00 86.38 240 LYS A N 1
ATOM 1888 C CA . LYS A 1 240 ? -44.887 41.617 14.386 1.00 86.38 240 LYS A CA 1
ATOM 1889 C C . LYS A 1 240 ? -45.361 40.693 13.261 1.00 86.38 240 LYS A C 1
ATOM 1891 O O . LYS A 1 240 ? -46.501 40.837 12.826 1.00 86.38 240 LYS A O 1
ATOM 1896 N N . ASN A 1 241 ? -44.532 39.750 12.795 1.00 88.44 241 ASN A N 1
ATOM 1897 C CA . ASN A 1 241 ? -44.831 38.959 11.593 1.00 88.44 241 ASN A CA 1
ATOM 1898 C C . ASN A 1 241 ? -44.844 37.442 11.798 1.00 88.44 241 ASN A C 1
ATOM 1900 O O . ASN A 1 241 ? -45.705 36.789 11.210 1.00 88.44 241 ASN A O 1
ATOM 1904 N N . LEU A 1 242 ? -43.980 36.870 12.643 1.00 87.12 242 LEU A N 1
ATOM 1905 C CA . LEU A 1 242 ? -43.906 35.412 12.817 1.00 87.12 242 LEU A CA 1
ATOM 1906 C C . LEU A 1 242 ? -45.161 34.860 13.509 1.00 87.12 242 LEU A C 1
ATOM 1908 O O . LEU A 1 242 ? -45.794 33.940 13.001 1.00 87.12 242 LEU A O 1
ATOM 1912 N N . LEU A 1 243 ? -45.567 35.459 14.635 1.00 84.31 243 LEU A N 1
ATOM 1913 C CA . LEU A 1 243 ? -46.751 35.017 15.389 1.00 84.31 243 LEU A CA 1
ATOM 1914 C C . LEU A 1 243 ? -48.054 35.146 14.581 1.00 84.31 243 LEU A C 1
ATOM 1916 O O . LEU A 1 243 ? -48.833 34.190 14.570 1.00 84.31 243 LEU A O 1
ATOM 1920 N N . PRO A 1 244 ? -48.319 36.268 13.880 1.00 88.12 244 PRO A N 1
ATOM 1921 C CA . PRO A 1 244 ? -49.471 36.343 12.987 1.00 88.12 244 PRO A CA 1
ATOM 1922 C C . PRO A 1 244 ? -49.415 35.340 11.834 1.00 88.12 244 PRO A C 1
ATOM 1924 O O . PRO A 1 244 ? -50.457 34.793 11.488 1.00 88.12 244 PRO A O 1
ATOM 1927 N N . SER A 1 245 ? -48.230 35.060 11.278 1.00 88.69 245 SER A N 1
ATOM 1928 C CA . SER A 1 245 ? -48.075 34.054 10.216 1.00 88.69 245 SER A CA 1
ATOM 1929 C C . SER A 1 245 ? -48.397 32.649 10.729 1.00 88.69 245 SER A C 1
ATOM 1931 O O . SER A 1 245 ? -49.193 31.952 10.114 1.00 88.69 245 SER A O 1
ATOM 1933 N N . ALA A 1 246 ? -47.898 32.267 11.910 1.00 86.81 246 ALA A N 1
ATOM 1934 C CA . ALA A 1 246 ? -48.209 30.976 12.532 1.00 86.81 246 ALA A CA 1
ATOM 1935 C C . ALA A 1 246 ? -49.716 30.789 12.806 1.00 86.81 246 ALA A C 1
ATOM 1937 O O . ALA A 1 246 ? -50.249 29.688 12.662 1.00 86.81 246 ALA A O 1
ATOM 1938 N N . ARG A 1 247 ? -50.418 31.870 13.186 1.00 86.56 247 ARG A N 1
ATOM 1939 C CA . ARG A 1 247 ? -51.879 31.861 13.388 1.00 86.56 247 ARG A CA 1
ATOM 1940 C C . ARG A 1 247 ? -52.641 31.753 12.070 1.00 86.56 247 ARG A C 1
ATOM 1942 O O . ARG A 1 247 ? -53.564 30.951 11.987 1.00 86.56 247 ARG A O 1
ATOM 1949 N N . ALA A 1 248 ? -52.249 32.530 11.059 1.00 86.56 248 ALA A N 1
ATOM 1950 C CA . ALA A 1 248 ? -52.867 32.492 9.734 1.00 86.56 248 ALA A CA 1
ATOM 1951 C C . ALA A 1 248 ? -52.725 31.106 9.083 1.00 86.56 248 ALA A C 1
ATOM 1953 O O . ALA A 1 248 ? -53.682 30.597 8.510 1.00 86.56 248 ALA A O 1
ATOM 1954 N N . LEU A 1 249 ? -51.567 30.464 9.268 1.00 85.88 249 LEU A N 1
ATOM 1955 C CA . LEU A 1 249 ? -51.257 29.123 8.766 1.00 85.88 249 LEU A CA 1
ATOM 1956 C C . LEU A 1 249 ? -51.845 27.988 9.627 1.00 85.88 249 LEU A C 1
ATOM 1958 O O . LEU A 1 249 ? -51.675 26.821 9.294 1.00 85.88 249 LEU A O 1
ATOM 1962 N N . LYS A 1 250 ? -52.548 28.290 10.731 1.00 86.69 250 LYS A N 1
ATOM 1963 C CA . LYS A 1 250 ? -53.155 27.292 11.639 1.00 86.69 250 LYS A CA 1
ATOM 1964 C C . LYS A 1 250 ? -52.152 26.213 12.108 1.00 86.69 250 LYS A C 1
ATOM 1966 O O . LYS A 1 250 ? -52.411 25.011 11.992 1.00 86.69 250 LYS A O 1
ATOM 1971 N N . MET A 1 251 ? -50.983 26.625 12.605 1.00 85.94 251 MET A N 1
ATOM 1972 C CA . MET A 1 251 ? -49.927 25.707 13.080 1.00 85.94 251 MET A CA 1
ATOM 1973 C C . MET A 1 251 ? -50.330 24.943 14.357 1.00 85.94 251 MET A C 1
ATOM 1975 O O . MET A 1 251 ? -51.031 25.493 15.212 1.00 85.94 251 MET A O 1
ATOM 1979 N N . LYS A 1 252 ? -49.878 23.683 14.505 1.00 83.00 252 LYS A N 1
ATOM 1980 C CA . LYS A 1 252 ? -50.166 22.844 15.688 1.00 83.00 252 LYS A CA 1
ATOM 1981 C C . LYS A 1 252 ? -49.440 23.401 16.927 1.00 83.00 252 LYS A C 1
ATOM 1983 O O . LYS A 1 252 ? -48.484 24.176 16.838 1.00 83.00 252 LYS A O 1
ATOM 1988 N N . ARG A 1 253 ? -49.894 23.024 18.129 1.00 78.56 253 ARG A N 1
ATOM 1989 C CA . ARG A 1 253 ? -49.257 23.457 19.386 1.00 78.56 253 ARG A CA 1
ATOM 1990 C C . ARG A 1 253 ? -47.837 22.876 19.458 1.00 78.56 253 ARG A C 1
ATOM 1992 O O . ARG A 1 253 ? -47.654 21.684 19.259 1.00 78.56 253 ARG A O 1
ATOM 1999 N N . GLY A 1 254 ? -46.842 23.717 19.745 1.00 79.56 254 GLY A N 1
ATOM 2000 C CA . GLY A 1 254 ? -45.439 23.291 19.820 1.00 79.56 254 GLY A CA 1
ATOM 2001 C C . GLY A 1 254 ? -44.672 23.294 18.493 1.00 79.56 254 GLY A C 1
ATOM 2002 O O . GLY A 1 254 ? -43.682 22.573 18.408 1.00 79.56 254 GLY A O 1
ATOM 2003 N N . TRP A 1 255 ? -45.108 24.092 17.511 1.00 87.88 255 TRP A N 1
ATOM 2004 C CA . TRP A 1 255 ? -44.401 24.328 16.247 1.00 87.88 255 TRP A CA 1
ATOM 2005 C C . TRP A 1 255 ? -42.953 24.803 16.437 1.00 87.88 255 TRP A C 1
ATOM 2007 O O . TRP A 1 255 ? -42.605 25.436 17.443 1.00 87.88 255 TRP A O 1
ATOM 2017 N N . ILE A 1 256 ? -42.116 24.478 15.455 1.00 89.44 256 ILE A N 1
ATOM 2018 C CA . ILE A 1 256 ? -40.671 24.710 15.464 1.00 89.44 256 ILE A CA 1
ATOM 2019 C C . ILE A 1 256 ? -40.341 25.862 14.511 1.00 89.44 256 ILE A C 1
ATOM 2021 O O . ILE A 1 256 ? -40.887 25.964 13.419 1.00 89.44 256 ILE A O 1
ATOM 2025 N N . PHE A 1 257 ? -39.452 26.753 14.928 1.00 91.56 257 PHE A N 1
ATOM 2026 C CA . PHE A 1 257 ? -38.977 27.884 14.144 1.00 91.56 257 PHE A CA 1
ATOM 2027 C C . PHE A 1 257 ? -37.574 27.613 13.602 1.00 91.56 257 PHE A C 1
ATOM 2029 O O . PHE A 1 257 ? -36.668 27.303 14.378 1.00 91.56 257 PHE A O 1
ATOM 2036 N N . GLN A 1 258 ? -37.374 27.774 12.297 1.00 91.56 258 GLN A N 1
ATOM 2037 C CA . GLN A 1 258 ? -36.062 27.699 11.668 1.00 91.56 258 GLN A CA 1
ATOM 2038 C C . GLN A 1 258 ? -35.600 29.088 11.198 1.00 91.56 258 GLN A C 1
ATOM 2040 O O . GLN A 1 258 ? -36.344 29.851 10.576 1.00 91.56 258 GLN A O 1
ATOM 2045 N N . HIS A 1 259 ? -34.342 29.393 11.520 1.00 88.75 259 HIS A N 1
ATOM 2046 C CA . HIS A 1 259 ? -33.567 30.511 10.990 1.00 88.75 259 HIS A CA 1
ATOM 2047 C C . HIS A 1 259 ? -32.085 30.122 10.913 1.00 88.75 259 HIS A C 1
ATOM 2049 O O . HIS A 1 259 ? -31.667 29.139 11.533 1.00 88.75 259 HIS A O 1
ATOM 2055 N N . ASP A 1 260 ? -31.286 30.864 10.147 1.00 83.19 260 ASP A N 1
ATOM 2056 C CA . ASP A 1 260 ? -29.861 30.567 10.000 1.00 83.19 260 ASP A CA 1
ATOM 2057 C C . ASP A 1 260 ? -29.021 31.006 11.224 1.00 83.19 260 ASP A C 1
ATOM 2059 O O . ASP A 1 260 ? -29.505 31.636 12.167 1.00 83.19 260 ASP A O 1
ATOM 2063 N N . ASN A 1 261 ? -27.724 30.684 11.203 1.00 84.44 261 ASN A N 1
ATOM 2064 C CA . ASN A 1 261 ? -26.789 31.018 12.281 1.00 84.44 261 ASN A CA 1
ATOM 2065 C C . ASN A 1 261 ? -26.121 32.396 12.113 1.00 84.44 261 ASN A C 1
ATOM 2067 O O . ASN A 1 261 ? -24.999 32.586 12.597 1.00 84.44 261 ASN A O 1
ATOM 2071 N N . ASP A 1 262 ? -26.755 33.354 11.428 1.00 82.44 262 ASP A N 1
ATOM 2072 C CA . ASP A 1 262 ? -26.219 34.711 11.313 1.00 82.44 262 ASP A CA 1
ATOM 2073 C C . ASP A 1 262 ? -25.952 35.314 12.715 1.00 82.44 262 ASP A C 1
ATOM 2075 O O . ASP A 1 262 ? -26.701 35.054 13.672 1.00 82.44 262 ASP A O 1
ATOM 2079 N N . PRO A 1 263 ? -24.884 36.117 12.896 1.00 83.12 263 PRO A N 1
ATOM 2080 C CA . PRO A 1 263 ? -24.611 36.809 14.157 1.00 83.12 263 PRO A CA 1
ATOM 2081 C C . PRO A 1 263 ? -25.826 37.523 14.773 1.00 83.12 263 PRO A C 1
ATOM 2083 O O . PRO A 1 263 ? -25.982 37.527 15.998 1.00 83.12 263 PRO A O 1
ATOM 2086 N N . LYS A 1 264 ? -26.727 38.080 13.950 1.00 83.31 264 LYS A N 1
ATOM 2087 C CA . LYS A 1 264 ? -27.953 38.749 14.418 1.00 83.31 264 LYS A CA 1
ATOM 2088 C C . LYS A 1 264 ? -28.977 37.780 15.027 1.00 83.31 264 LYS A C 1
ATOM 2090 O O . LYS A 1 264 ? -29.724 38.170 15.922 1.00 83.31 264 LYS A O 1
ATOM 2095 N N . HIS A 1 265 ? -28.970 36.516 14.604 1.00 84.25 265 HIS A N 1
ATOM 2096 C CA . HIS A 1 265 ? -29.853 35.450 15.093 1.00 84.25 265 HIS A CA 1
ATOM 2097 C C . HIS A 1 265 ? -29.304 34.781 16.355 1.00 84.25 265 HIS A C 1
ATOM 2099 O O . HIS A 1 265 ? -30.051 34.424 17.267 1.00 84.25 265 HIS A O 1
ATOM 2105 N N . THR A 1 266 ? -27.978 34.656 16.431 1.00 81.62 266 THR A N 1
ATOM 2106 C CA . THR A 1 266 ? -27.280 33.921 17.494 1.00 81.62 266 THR A CA 1
ATOM 2107 C C . THR A 1 266 ? -26.860 34.782 18.690 1.00 81.62 266 THR A C 1
ATOM 2109 O O . THR A 1 266 ? -26.397 34.232 19.697 1.00 81.62 266 THR A O 1
ATOM 2112 N N . ALA A 1 267 ? -27.063 36.104 18.624 1.00 84.88 267 ALA A N 1
ATOM 2113 C CA . ALA A 1 267 ? -26.794 37.042 19.712 1.00 84.88 267 ALA A CA 1
ATOM 2114 C C . ALA A 1 267 ? -27.496 36.642 21.026 1.00 84.88 267 ALA A C 1
ATOM 2116 O O . ALA A 1 267 ? -28.651 36.209 21.033 1.00 84.88 267 ALA A O 1
ATOM 2117 N N . ARG A 1 268 ? -26.824 36.841 22.172 1.00 84.19 268 ARG A N 1
ATOM 2118 C CA . ARG A 1 268 ? -27.331 36.436 23.502 1.00 84.19 268 ARG A CA 1
ATOM 2119 C C . ARG A 1 268 ? -28.730 36.991 23.799 1.00 84.19 268 ARG A C 1
ATOM 2121 O O . ARG A 1 268 ? -29.624 36.234 24.164 1.00 84.19 268 ARG A O 1
ATOM 2128 N N . ALA A 1 269 ? -28.937 38.283 23.543 1.00 83.50 269 ALA A N 1
ATOM 2129 C CA . ALA A 1 269 ? -30.227 38.949 23.735 1.00 83.50 269 ALA A CA 1
ATOM 2130 C C . ALA A 1 269 ? -31.352 38.363 22.856 1.00 83.50 269 ALA A C 1
ATOM 2132 O O . ALA A 1 269 ? -32.520 38.396 23.243 1.00 83.50 269 ALA A O 1
ATOM 2133 N N . MET A 1 270 ? -31.014 37.812 21.683 1.00 85.88 270 MET A N 1
ATOM 2134 C CA . MET A 1 270 ? -31.972 37.168 20.783 1.00 85.88 270 MET A CA 1
ATOM 2135 C C . MET A 1 270 ? -32.384 35.787 21.308 1.00 85.88 270 MET A C 1
ATOM 2137 O O . MET A 1 270 ? -33.576 35.497 21.419 1.00 85.88 270 MET A O 1
ATOM 2141 N N . LYS A 1 271 ? -31.412 34.966 21.728 1.00 85.12 271 LYS A N 1
ATOM 2142 C CA . LYS A 1 271 ? -31.659 33.644 22.333 1.00 85.12 271 LYS A CA 1
ATOM 2143 C C . LYS A 1 271 ? -32.489 33.738 23.617 1.00 85.12 271 LYS A C 1
ATOM 2145 O O . LYS A 1 271 ? -33.423 32.961 23.810 1.00 85.12 271 LYS A O 1
ATOM 2150 N N . GLU A 1 272 ? -32.199 34.719 24.474 1.00 86.25 272 GLU A N 1
ATOM 2151 C CA . GLU A 1 272 ? -32.978 34.982 25.692 1.00 86.25 272 GLU A CA 1
ATOM 2152 C C . GLU A 1 272 ? -34.422 35.395 25.384 1.00 86.25 272 GLU A C 1
ATOM 2154 O O . GLU A 1 272 ? -35.355 34.923 26.039 1.00 86.25 272 GLU A O 1
ATOM 2159 N N . TRP A 1 273 ? -34.624 36.236 24.365 1.00 87.44 273 TRP A N 1
ATOM 2160 C CA . TRP A 1 273 ? -35.956 36.656 23.934 1.00 87.44 273 TRP A CA 1
ATOM 2161 C C . TRP A 1 273 ? -36.780 35.488 23.371 1.00 87.44 273 TRP A C 1
ATOM 2163 O O . TRP A 1 273 ? -37.945 35.341 23.747 1.00 87.44 273 TRP A O 1
ATOM 2173 N N . LEU A 1 274 ? -36.176 34.619 22.547 1.00 86.69 274 LEU A N 1
ATOM 2174 C CA . LEU A 1 274 ? -36.831 33.412 22.016 1.00 86.69 274 LEU A CA 1
ATOM 2175 C C . LEU A 1 274 ? -37.251 32.458 23.139 1.00 86.69 274 LEU A C 1
ATOM 2177 O O . LEU A 1 274 ? -38.391 31.989 23.152 1.00 86.69 274 LEU A O 1
ATOM 2181 N N . ARG A 1 275 ? -36.373 32.255 24.134 1.00 85.31 275 ARG A N 1
ATOM 2182 C CA . ARG A 1 275 ? -36.671 31.454 25.331 1.00 85.31 275 ARG A CA 1
ATOM 2183 C C . ARG A 1 275 ? -37.830 32.046 26.136 1.00 85.31 275 ARG A C 1
ATOM 2185 O O . ARG A 1 275 ? -38.738 31.313 26.510 1.00 85.31 275 ARG A O 1
ATOM 2192 N N . LYS A 1 276 ? -37.840 33.369 26.358 1.00 86.50 276 LYS A N 1
ATOM 2193 C CA . LYS A 1 276 ? -38.914 34.074 27.089 1.00 86.50 276 LYS A CA 1
ATOM 2194 C C . LYS A 1 276 ? -40.266 34.009 26.369 1.00 86.50 276 LYS A C 1
ATOM 2196 O O . LYS A 1 276 ? -41.306 34.058 27.014 1.00 86.50 276 LYS A O 1
ATOM 2201 N N . LYS A 1 277 ? -40.264 33.923 25.038 1.00 81.50 277 LYS A N 1
ATOM 2202 C CA . LYS A 1 277 ? -41.474 33.772 24.215 1.00 81.50 277 LYS A CA 1
ATOM 2203 C C . LYS A 1 277 ? -41.873 32.311 23.967 1.00 81.50 277 LYS A C 1
ATOM 2205 O O . LYS A 1 277 ? -42.875 32.088 23.298 1.00 81.50 277 LYS A O 1
ATOM 2210 N N . HIS A 1 278 ? -41.140 31.348 24.537 1.00 81.75 278 HIS A N 1
ATOM 2211 C CA . HIS A 1 278 ? -41.374 29.906 24.404 1.00 81.75 278 HIS A CA 1
ATOM 2212 C C . HIS A 1 278 ? -41.356 29.386 22.953 1.00 81.75 278 HIS A C 1
ATOM 2214 O O . HIS A 1 278 ? -42.088 28.455 22.619 1.00 81.75 278 HIS A O 1
ATOM 2220 N N . PHE A 1 279 ? -40.513 29.956 22.084 1.00 84.12 279 PHE A N 1
ATOM 2221 C CA . PHE A 1 279 ? -40.300 29.407 20.739 1.00 84.12 279 PHE A CA 1
ATOM 2222 C C . PHE A 1 279 ? -39.333 28.218 20.779 1.00 84.12 279 PHE A C 1
ATOM 2224 O O . PHE A 1 279 ? -38.250 28.320 21.360 1.00 84.12 279 PHE A O 1
ATOM 2231 N N . LYS A 1 280 ? -39.694 27.106 20.127 1.00 87.19 280 LYS A N 1
ATOM 2232 C CA . LYS A 1 280 ? -38.767 26.001 19.848 1.00 87.19 280 LYS A CA 1
ATOM 2233 C C . LYS A 1 280 ? -37.987 26.336 18.582 1.00 87.19 280 LYS A C 1
ATOM 2235 O O . LYS A 1 280 ? -38.606 26.589 17.558 1.00 87.19 280 LYS A O 1
ATOM 2240 N N . VAL A 1 281 ? -36.659 26.359 18.649 1.00 88.56 281 VAL A N 1
ATOM 2241 C CA . VAL A 1 281 ? -35.802 26.709 17.504 1.00 88.56 281 VAL A CA 1
ATOM 2242 C C . VAL A 1 281 ? -35.122 25.452 16.977 1.00 88.56 281 VAL A C 1
ATOM 2244 O O . VAL A 1 281 ? -34.540 24.706 17.766 1.00 88.56 281 VAL A O 1
ATOM 2247 N N . LEU A 1 282 ? -35.182 25.228 15.663 1.00 87.75 282 LEU A N 1
ATOM 2248 C CA . LEU A 1 282 ? -34.506 24.108 15.013 1.00 87.75 282 LEU A CA 1
ATOM 2249 C C . LEU A 1 282 ? -32.989 24.315 15.057 1.00 87.75 282 LEU A C 1
ATOM 2251 O O . LEU A 1 282 ? -32.478 25.390 14.736 1.00 87.75 282 LEU A O 1
ATOM 2255 N N . LYS A 1 283 ? -32.247 23.278 15.443 1.00 87.06 283 LYS A N 1
ATOM 2256 C CA . LYS A 1 283 ? -30.786 23.328 15.470 1.00 87.06 283 LYS A CA 1
ATOM 2257 C C . LYS A 1 283 ? -30.247 23.261 14.039 1.00 87.06 283 LYS A C 1
ATOM 2259 O O . LYS A 1 283 ? -30.361 22.233 13.386 1.00 87.06 283 LYS A O 1
ATOM 2264 N N . TRP A 1 284 ? -29.625 24.341 13.568 1.00 87.69 284 TRP A N 1
ATOM 2265 C CA . TRP A 1 284 ? -29.212 24.471 12.168 1.00 87.69 284 TRP A CA 1
ATOM 2266 C C . TRP A 1 284 ? -27.685 24.402 11.973 1.00 87.69 284 TRP A C 1
ATOM 2268 O O . TRP A 1 284 ? -26.948 25.018 12.751 1.00 87.69 284 TRP A O 1
ATOM 2278 N N . PRO A 1 285 ? -27.157 23.695 10.952 1.00 87.25 285 PRO A N 1
ATOM 2279 C CA . PRO A 1 285 ? -25.729 23.685 10.642 1.00 87.25 285 PRO A CA 1
ATOM 2280 C C . PRO A 1 285 ? -25.306 24.925 9.834 1.00 87.25 285 PRO A C 1
ATOM 2282 O O . PRO A 1 285 ? -25.937 25.302 8.847 1.00 87.25 285 PRO A O 1
ATOM 2285 N N . SER A 1 286 ? -24.182 25.543 10.204 1.00 82.56 286 SER A N 1
ATOM 2286 C CA . SER A 1 286 ? -23.640 26.720 9.504 1.00 82.56 286 SER A CA 1
ATOM 2287 C C . SER A 1 286 ? -23.301 26.441 8.031 1.00 82.56 286 SER A C 1
ATOM 2289 O O . SER A 1 286 ? -22.877 25.338 7.696 1.00 82.56 286 SER A O 1
ATOM 2291 N N . GLN A 1 287 ? -23.407 27.466 7.170 1.00 77.81 287 GLN A N 1
ATOM 2292 C CA . GLN A 1 287 ? -23.119 27.382 5.723 1.00 77.81 287 GLN A CA 1
ATOM 2293 C C . GLN A 1 287 ? -23.988 26.336 4.994 1.00 77.81 287 GLN A C 1
ATOM 2295 O O . GLN A 1 287 ? -23.478 25.529 4.212 1.00 77.81 287 GLN A O 1
ATOM 2300 N N . SER A 1 288 ? -25.301 26.349 5.257 1.00 82.62 288 SER A N 1
ATOM 2301 C CA . SER A 1 288 ? -26.255 25.373 4.701 1.00 82.62 288 SER A CA 1
ATOM 2302 C C . SER A 1 288 ? -27.486 25.994 4.032 1.00 82.62 288 SER A C 1
ATOM 2304 O O . SER A 1 288 ? -28.607 25.670 4.421 1.00 82.62 288 SER A O 1
ATOM 2306 N N . PRO A 1 289 ? -27.307 26.880 3.030 1.00 77.50 289 PRO A N 1
ATOM 2307 C CA . PRO A 1 289 ? -28.433 27.456 2.289 1.00 77.50 289 PRO A CA 1
ATOM 2308 C C . PRO A 1 289 ? -29.196 26.392 1.489 1.00 77.50 289 PRO A C 1
ATOM 2310 O O . PRO A 1 289 ? -30.405 26.455 1.354 1.00 77.50 289 PRO A O 1
ATOM 2313 N N . ASP A 1 290 ? -28.509 25.355 1.014 1.00 71.62 290 ASP A N 1
ATOM 2314 C CA . ASP A 1 290 ? -29.105 24.260 0.249 1.00 71.62 290 ASP A CA 1
ATOM 2315 C C . ASP A 1 290 ? -30.038 23.358 1.068 1.00 71.62 290 ASP A C 1
ATOM 2317 O O . ASP A 1 290 ? -30.854 22.665 0.475 1.00 71.62 290 ASP A O 1
ATOM 2321 N N . LEU A 1 291 ? -29.943 23.387 2.402 1.00 79.50 291 LEU A N 1
ATOM 2322 C CA . LEU A 1 291 ? -30.881 22.692 3.286 1.00 79.50 291 LEU A CA 1
ATOM 2323 C C . LEU A 1 291 ? -32.106 23.561 3.624 1.00 79.50 291 LEU A C 1
ATOM 2325 O O . LEU A 1 291 ? -33.109 23.026 4.082 1.00 79.50 291 LEU A O 1
ATOM 2329 N N . ASN A 1 292 ? -32.040 24.886 3.424 1.00 85.69 292 ASN A N 1
ATOM 2330 C CA . ASN A 1 292 ? -33.139 25.790 3.761 1.00 85.69 292 ASN A CA 1
ATOM 2331 C C . ASN A 1 292 ? -34.125 25.868 2.582 1.00 85.69 292 ASN A C 1
ATOM 2333 O O . ASN A 1 292 ? -33.792 26.450 1.546 1.00 85.69 292 ASN A O 1
ATOM 2337 N N . PRO A 1 293 ? -35.352 25.338 2.696 1.00 84.38 293 PRO A N 1
ATOM 2338 C CA . PRO A 1 293 ? -36.214 25.181 1.533 1.00 84.38 293 PRO A CA 1
ATOM 2339 C C . PRO A 1 293 ? -36.784 26.521 1.039 1.00 84.38 293 PRO A C 1
ATOM 2341 O O . PRO A 1 293 ? -37.188 26.630 -0.120 1.00 84.38 293 PRO A O 1
ATOM 2344 N N . ILE A 1 294 ? -36.736 27.578 1.863 1.00 86.31 294 ILE A N 1
ATOM 2345 C CA . ILE A 1 294 ? -37.142 28.932 1.456 1.00 86.31 294 ILE A CA 1
ATOM 2346 C C . ILE A 1 294 ? -36.284 29.487 0.307 1.00 86.31 294 ILE A C 1
ATOM 2348 O O . ILE A 1 294 ? -36.762 30.306 -0.475 1.00 86.31 294 ILE A O 1
ATOM 2352 N N . GLU A 1 295 ? -35.059 28.985 0.121 1.00 82.75 295 GLU A N 1
ATOM 2353 C CA . GLU A 1 295 ? -34.183 29.374 -0.992 1.00 82.75 295 GLU A CA 1
ATOM 2354 C C . GLU A 1 295 ? -34.770 28.981 -2.358 1.00 82.75 295 GLU A C 1
ATOM 2356 O O . GLU A 1 295 ? -34.598 29.690 -3.359 1.00 82.75 295 GLU A O 1
ATOM 2361 N N . ASN A 1 296 ? -35.548 27.894 -2.408 1.00 81.56 296 ASN A N 1
ATOM 2362 C CA . ASN A 1 296 ? -36.291 27.511 -3.607 1.00 81.56 296 ASN A CA 1
ATOM 2363 C C . ASN A 1 296 ? -37.446 28.486 -3.883 1.00 81.56 296 ASN A C 1
ATOM 2365 O O . ASN A 1 296 ? -37.661 28.867 -5.038 1.00 81.56 296 ASN A O 1
ATOM 2369 N N . LEU A 1 297 ? -38.134 28.959 -2.836 1.00 85.44 297 LEU A N 1
ATOM 2370 C CA . LEU A 1 297 ? -39.183 29.978 -2.959 1.00 85.44 297 LEU A CA 1
ATOM 2371 C C . LEU A 1 297 ? -38.593 31.319 -3.413 1.00 85.44 297 LEU A C 1
ATOM 2373 O O . LEU A 1 297 ? -39.163 31.976 -4.286 1.00 85.44 297 LEU A O 1
ATOM 2377 N N . TRP A 1 298 ? -37.417 31.705 -2.908 1.00 87.50 298 TRP A N 1
ATOM 2378 C CA . TRP A 1 298 ? -36.707 32.898 -3.380 1.00 87.50 298 TRP A CA 1
ATOM 2379 C C . TRP A 1 298 ? -36.342 32.824 -4.852 1.00 87.50 298 TRP A C 1
ATOM 2381 O O . TRP A 1 298 ? -36.458 33.825 -5.567 1.00 87.50 298 TRP A O 1
ATOM 2391 N N . ARG A 1 299 ? -35.916 31.652 -5.331 1.00 82.44 299 ARG A N 1
ATOM 2392 C CA . ARG A 1 299 ? -35.636 31.442 -6.752 1.00 82.44 299 ARG A CA 1
ATOM 2393 C C . ARG A 1 299 ? -36.891 31.624 -7.605 1.00 82.44 299 ARG A C 1
ATOM 2395 O O . ARG A 1 299 ? -36.819 32.335 -8.607 1.00 82.44 299 ARG A O 1
ATOM 2402 N N . GLU A 1 300 ? -38.009 31.020 -7.218 1.00 83.19 300 GLU A N 1
ATOM 2403 C CA . GLU A 1 300 ? -39.269 31.118 -7.964 1.00 83.19 300 GLU A CA 1
ATOM 2404 C C . GLU A 1 300 ? -39.822 32.547 -7.966 1.00 83.19 300 GLU A C 1
ATOM 2406 O O . GLU A 1 300 ? -40.149 33.087 -9.025 1.00 83.19 300 GLU A O 1
ATOM 2411 N N . LEU A 1 301 ? -39.823 33.213 -6.806 1.00 87.00 301 LEU A N 1
ATOM 2412 C CA . LEU A 1 301 ? -40.238 34.610 -6.693 1.00 87.00 301 LEU A CA 1
ATOM 2413 C C . LEU A 1 301 ? -39.417 35.503 -7.634 1.00 87.00 301 LEU A C 1
ATOM 2415 O O . LEU A 1 301 ? -39.981 36.287 -8.394 1.00 87.00 301 LEU A O 1
ATOM 2419 N N . LYS A 1 302 ? -38.086 35.342 -7.658 1.00 85.12 302 LYS A N 1
ATOM 2420 C CA . LYS A 1 302 ? -37.205 36.101 -8.563 1.00 85.12 302 LYS A CA 1
ATOM 2421 C C . LYS A 1 302 ? -37.514 35.838 -10.040 1.00 85.12 302 LYS A C 1
ATOM 2423 O O . LYS A 1 302 ? -37.416 36.767 -10.840 1.00 85.12 302 LYS A O 1
ATOM 2428 N N . ILE A 1 303 ? -37.897 34.614 -10.418 1.00 79.31 303 ILE A N 1
ATOM 2429 C CA . ILE A 1 303 ? -38.298 34.278 -11.795 1.00 79.31 303 ILE A CA 1
ATOM 2430 C C . ILE A 1 303 ? -39.601 34.995 -12.167 1.00 79.31 303 ILE A C 1
ATOM 2432 O O . ILE A 1 303 ? -39.640 35.662 -13.204 1.00 79.31 303 ILE A O 1
ATOM 2436 N N . ARG A 1 304 ? -40.636 34.913 -11.323 1.00 85.00 304 ARG A N 1
ATOM 2437 C CA . ARG A 1 304 ? -41.946 35.545 -11.572 1.00 85.00 304 ARG A CA 1
ATOM 2438 C C . ARG A 1 304 ? -41.860 37.068 -11.606 1.00 85.00 304 ARG A C 1
ATOM 2440 O O . ARG A 1 304 ? -42.343 37.700 -12.544 1.00 85.00 304 ARG A O 1
ATOM 2447 N N . VAL A 1 305 ? -41.144 37.660 -10.652 1.00 86.00 305 VAL A N 1
ATOM 2448 C CA . VAL A 1 305 ? -40.874 39.105 -10.620 1.00 86.00 305 VAL A CA 1
ATOM 2449 C C . VAL A 1 305 ? -40.126 39.540 -11.887 1.00 86.00 305 VAL A C 1
ATOM 2451 O O . VAL A 1 305 ? -40.492 40.533 -12.514 1.00 86.00 305 VAL A O 1
ATOM 2454 N N . ALA A 1 306 ? -39.126 38.769 -12.332 1.00 78.00 306 ALA A N 1
ATOM 2455 C CA . ALA A 1 306 ? -38.385 39.078 -13.555 1.00 78.00 306 ALA A CA 1
ATOM 2456 C C . ALA A 1 306 ? -39.241 38.986 -14.831 1.00 78.00 306 ALA A C 1
ATOM 2458 O O . ALA A 1 306 ? -38.977 39.720 -15.785 1.00 78.00 306 ALA A O 1
ATOM 2459 N N . GLN A 1 307 ? -40.255 38.115 -14.870 1.00 79.00 307 GLN A N 1
ATOM 2460 C CA . GLN A 1 307 ? -41.200 38.039 -15.991 1.00 79.00 307 GLN A CA 1
ATOM 2461 C C . GLN A 1 307 ? -42.084 39.289 -16.087 1.00 79.00 307 GLN A C 1
ATOM 2463 O O . GLN A 1 307 ? -42.402 39.713 -17.196 1.00 79.00 307 GLN A O 1
ATOM 2468 N N . ARG A 1 308 ? -42.430 39.911 -14.952 1.00 80.69 308 ARG A N 1
ATOM 2469 C CA . ARG A 1 308 ? -43.254 41.132 -14.911 1.00 80.69 308 ARG A CA 1
ATOM 2470 C C . ARG A 1 308 ? -42.483 42.434 -15.146 1.00 80.69 308 ARG A C 1
ATOM 2472 O O . ARG A 1 308 ? -43.117 43.462 -15.341 1.00 80.69 308 ARG A O 1
ATOM 2479 N N . GLN A 1 309 ? -41.148 42.385 -15.169 1.00 77.38 309 GLN A N 1
ATOM 2480 C CA . GLN A 1 309 ? -40.262 43.515 -15.496 1.00 77.38 309 GLN A CA 1
ATOM 2481 C C . GLN A 1 309 ? -40.603 44.824 -14.742 1.00 77.38 309 GLN A C 1
ATOM 2483 O O . GLN A 1 309 ? -40.981 45.819 -15.371 1.00 77.38 309 GLN A O 1
ATOM 2488 N N . PRO A 1 310 ? -40.470 44.850 -13.401 1.00 82.00 310 PRO A N 1
ATOM 2489 C CA . PRO A 1 310 ? -40.714 46.049 -12.600 1.00 82.00 310 PRO A CA 1
ATOM 2490 C C . PRO A 1 310 ? -39.833 47.219 -13.050 1.00 82.00 310 PRO A C 1
ATOM 2492 O O . PRO A 1 310 ? -38.646 47.046 -13.313 1.00 82.00 310 PRO A O 1
ATOM 2495 N N . GLN A 1 311 ? -40.417 48.418 -13.115 1.00 78.69 311 GLN A N 1
ATOM 2496 C CA . GLN A 1 311 ? -39.738 49.623 -13.616 1.00 78.69 311 GLN A CA 1
ATOM 2497 C C . GLN A 1 311 ? -39.163 50.511 -12.501 1.00 78.69 311 GLN A C 1
ATOM 2499 O O . GLN A 1 311 ? -38.270 51.317 -12.746 1.00 78.69 311 GLN A O 1
ATOM 2504 N N . ASN A 1 312 ? -39.660 50.378 -11.269 1.00 82.94 312 ASN A N 1
ATOM 2505 C CA . ASN A 1 312 ? -39.193 51.132 -10.106 1.00 82.94 312 ASN A CA 1
ATOM 2506 C C . ASN A 1 312 ? -39.294 50.284 -8.822 1.00 82.94 312 ASN A C 1
ATOM 2508 O O . ASN A 1 312 ? -39.875 49.201 -8.826 1.00 82.94 312 ASN A O 1
ATOM 2512 N N . ILE A 1 313 ? -38.709 50.774 -7.724 1.00 82.38 313 ILE A N 1
ATOM 2513 C CA . ILE A 1 313 ? -38.620 50.044 -6.447 1.00 82.38 313 ILE A CA 1
ATOM 2514 C C . ILE A 1 313 ? -40.001 49.795 -5.814 1.00 82.38 313 ILE A C 1
ATOM 2516 O O . ILE A 1 313 ? -40.200 48.741 -5.218 1.00 82.38 313 ILE A O 1
ATOM 2520 N N . THR A 1 314 ? -40.948 50.725 -5.949 1.00 83.38 314 THR A N 1
ATOM 2521 C CA . THR A 1 314 ? -42.307 50.576 -5.398 1.00 83.38 314 THR A CA 1
ATOM 2522 C C . THR A 1 314 ? -43.074 49.486 -6.141 1.00 83.38 314 THR A C 1
ATOM 2524 O O . THR A 1 314 ? -43.580 48.560 -5.519 1.00 83.38 314 THR A O 1
ATOM 2527 N N . ALA A 1 315 ? -43.040 49.517 -7.475 1.00 83.81 315 ALA A N 1
ATOM 2528 C CA . ALA A 1 315 ? -43.613 48.469 -8.314 1.00 83.81 315 ALA A CA 1
ATOM 2529 C C . ALA A 1 315 ? -42.931 47.112 -8.076 1.00 83.81 315 ALA A C 1
ATOM 2531 O O . ALA A 1 315 ? -43.583 46.074 -8.107 1.00 83.81 315 ALA A O 1
ATOM 2532 N N . LEU A 1 316 ? -41.618 47.100 -7.813 1.00 86.88 316 LEU A N 1
ATOM 2533 C CA . LEU A 1 316 ? -40.893 45.882 -7.446 1.00 86.88 316 LEU A CA 1
ATOM 2534 C C . LEU A 1 316 ? -41.412 45.297 -6.125 1.00 86.88 316 LEU A C 1
ATOM 2536 O O . LEU A 1 316 ? -41.607 44.088 -6.045 1.00 86.88 316 LEU A O 1
ATOM 2540 N N . GLU A 1 317 ? -41.641 46.131 -5.111 1.00 87.62 317 GLU A N 1
ATOM 2541 C CA . GLU A 1 317 ? -42.177 45.709 -3.813 1.00 87.62 317 GLU A CA 1
ATOM 2542 C C . GLU A 1 317 ? -43.606 45.162 -3.932 1.00 87.62 317 GLU A C 1
ATOM 2544 O O . GLU A 1 317 ? -43.862 44.050 -3.471 1.00 87.62 317 GLU A O 1
ATOM 2549 N N . GLU A 1 318 ? -44.500 45.885 -4.610 1.00 87.75 318 GLU A N 1
ATOM 2550 C CA . GLU A 1 318 ? -45.889 45.462 -4.841 1.00 87.75 318 GLU A CA 1
ATOM 2551 C C . GLU A 1 318 ? -45.953 44.133 -5.598 1.00 87.75 318 GLU A C 1
ATOM 2553 O O . GLU A 1 318 ? -46.617 43.196 -5.154 1.00 87.75 318 GLU A O 1
ATOM 2558 N N . ILE A 1 319 ? -45.184 43.997 -6.685 1.00 89.56 319 ILE A N 1
ATOM 2559 C CA . ILE A 1 319 ? -45.124 42.750 -7.457 1.00 89.56 319 ILE A CA 1
ATOM 2560 C C . ILE A 1 319 ? -44.566 41.607 -6.602 1.00 89.56 319 ILE A C 1
ATOM 2562 O O . ILE A 1 319 ? -45.076 40.493 -6.683 1.00 89.56 319 ILE A O 1
ATOM 2566 N N . CYS A 1 320 ? -43.554 41.848 -5.761 1.00 89.81 320 CYS A N 1
ATOM 2567 C CA . CYS A 1 320 ? -43.047 40.808 -4.863 1.00 89.81 320 CYS A CA 1
ATOM 2568 C C . CYS A 1 320 ? -44.124 40.336 -3.877 1.00 89.81 320 CYS A C 1
ATOM 2570 O O . CYS A 1 320 ? -44.254 39.134 -3.665 1.00 89.81 320 CYS A O 1
ATOM 2572 N N . MET A 1 321 ? -44.906 41.253 -3.298 1.00 89.38 321 MET A N 1
ATOM 2573 C CA . MET A 1 321 ? -45.991 40.904 -2.373 1.00 89.38 321 MET A CA 1
ATOM 2574 C C . MET A 1 321 ? -47.136 40.165 -3.078 1.00 89.38 321 MET A C 1
ATOM 2576 O O . MET A 1 321 ? -47.619 39.156 -2.562 1.00 89.38 321 MET A O 1
ATOM 2580 N N . GLU A 1 322 ? -47.536 40.616 -4.271 1.00 89.25 322 GLU A N 1
ATOM 2581 C CA . GLU A 1 322 ? -48.561 39.952 -5.083 1.00 89.25 322 GLU A CA 1
ATOM 2582 C C . GLU A 1 322 ? -48.148 38.537 -5.487 1.00 89.25 322 GLU A C 1
ATOM 2584 O O . GLU A 1 322 ? -48.928 37.598 -5.343 1.00 89.25 322 GLU A O 1
ATOM 2589 N N . GLU A 1 323 ? -46.933 38.370 -6.013 1.00 89.19 323 GLU A N 1
ATOM 2590 C CA . GLU A 1 323 ? -46.455 37.070 -6.483 1.00 89.19 323 GLU A CA 1
ATOM 2591 C C . GLU A 1 323 ? -46.201 36.106 -5.323 1.00 89.19 323 GLU A C 1
ATOM 2593 O O . GLU A 1 323 ? -46.456 34.914 -5.478 1.00 89.19 323 GLU A O 1
ATOM 2598 N N . TRP A 1 324 ? -45.782 36.607 -4.155 1.00 89.75 324 TRP A N 1
ATOM 2599 C CA . TRP A 1 324 ? -45.634 35.808 -2.935 1.00 89.75 324 TRP A CA 1
ATOM 2600 C C . TRP A 1 324 ? -46.966 35.237 -2.445 1.00 89.75 324 TRP A C 1
ATOM 2602 O O . TRP A 1 324 ? -47.039 34.062 -2.096 1.00 89.75 324 TRP A O 1
ATOM 2612 N N . ALA A 1 325 ? -48.036 36.036 -2.482 1.00 85.88 325 ALA A N 1
ATOM 2613 C CA . ALA A 1 325 ? -49.380 35.573 -2.138 1.00 85.88 325 ALA A CA 1
ATOM 2614 C C . ALA A 1 325 ? -49.951 34.573 -3.164 1.00 85.88 325 ALA A C 1
ATOM 2616 O O . ALA A 1 325 ? -50.785 33.743 -2.816 1.00 85.88 325 ALA A O 1
ATOM 2617 N N . LYS A 1 326 ? -49.492 34.639 -4.422 1.00 83.75 326 LYS A N 1
ATOM 2618 C CA . LYS A 1 326 ? -49.886 33.742 -5.524 1.00 83.75 326 LYS A CA 1
ATOM 2619 C C . LYS A 1 326 ? -48.985 32.510 -5.659 1.00 83.75 326 LYS A C 1
ATOM 2621 O O . LYS A 1 326 ? -49.093 31.794 -6.662 1.00 83.75 326 LYS A O 1
ATOM 2626 N N . LEU A 1 327 ? -48.057 32.270 -4.729 1.00 80.94 327 LEU A N 1
ATOM 2627 C CA . LEU A 1 327 ? -47.250 31.051 -4.755 1.00 80.94 327 LEU A CA 1
ATOM 2628 C C . LEU A 1 327 ? -48.174 29.849 -4.486 1.00 80.94 327 LEU A C 1
ATOM 2630 O O . LEU A 1 327 ? -48.753 29.763 -3.405 1.00 80.94 327 LEU A O 1
ATOM 2634 N N . PRO A 1 328 ? -48.369 28.951 -5.469 1.00 64.94 328 PRO A N 1
ATOM 2635 C CA . PRO A 1 328 ? -49.338 27.871 -5.356 1.00 64.94 328 PRO A CA 1
ATOM 2636 C C . PRO A 1 328 ? -48.901 26.839 -4.309 1.00 64.94 328 PRO A C 1
ATOM 2638 O O . PRO A 1 328 ? -47.708 26.556 -4.169 1.00 64.94 328 PRO A O 1
ATOM 2641 N N . GLU A 1 329 ? -49.877 26.224 -3.634 1.00 62.00 329 GLU A N 1
ATOM 2642 C CA . GLU A 1 329 ? -49.667 25.114 -2.687 1.00 62.00 329 GLU A CA 1
ATOM 2643 C C . GLU A 1 329 ? -48.837 23.979 -3.287 1.00 62.00 329 GLU A C 1
ATOM 2645 O O . GLU A 1 329 ? -47.957 23.438 -2.627 1.00 62.00 329 GLU A O 1
ATOM 2650 N N . THR A 1 330 ? -48.985 23.723 -4.585 1.00 56.62 330 THR A N 1
ATOM 2651 C CA . THR A 1 330 ? -48.203 22.721 -5.316 1.00 56.62 330 THR A CA 1
ATOM 2652 C C . THR A 1 330 ? -46.703 23.019 -5.378 1.00 56.62 330 THR A C 1
ATOM 2654 O O . THR A 1 330 ? -45.909 22.083 -5.365 1.00 56.62 330 THR A O 1
ATOM 2657 N N . ILE A 1 331 ? -46.274 24.290 -5.401 1.00 60.72 331 ILE A N 1
ATOM 2658 C CA . ILE A 1 331 ? -44.841 24.623 -5.330 1.00 60.72 331 ILE A CA 1
ATOM 2659 C C . ILE A 1 331 ? -44.321 24.385 -3.914 1.00 60.72 331 ILE A C 1
ATOM 2661 O O . ILE A 1 331 ? -43.208 23.893 -3.764 1.00 60.72 331 ILE A O 1
ATOM 2665 N N . MET A 1 332 ? -45.127 24.656 -2.888 1.00 60.94 332 MET A N 1
ATOM 2666 C CA . MET A 1 332 ? -44.755 24.393 -1.495 1.00 60.94 332 MET A CA 1
ATOM 2667 C C . MET A 1 332 ? -44.644 22.892 -1.214 1.00 60.94 332 MET A C 1
ATOM 2669 O O . MET A 1 332 ? -43.679 22.490 -0.572 1.00 60.94 332 MET A O 1
ATOM 2673 N N . VAL A 1 333 ? -45.522 22.073 -1.807 1.00 54.53 333 VAL A N 1
ATOM 2674 C CA . VAL A 1 333 ? -45.419 20.602 -1.815 1.00 54.53 333 VAL A CA 1
ATOM 2675 C C . VAL A 1 333 ? -44.234 20.112 -2.666 1.00 54.53 333 VAL A C 1
ATOM 2677 O O . VAL A 1 333 ? -43.550 19.187 -2.270 1.00 54.53 333 VAL A O 1
ATOM 2680 N N . SER A 1 334 ? -43.883 20.761 -3.783 1.00 51.22 334 SER A N 1
ATOM 2681 C CA . SER A 1 334 ? -42.691 20.370 -4.567 1.00 51.22 334 SER A CA 1
ATOM 2682 C C . SER A 1 334 ? -41.361 20.766 -3.906 1.00 51.22 334 SER A C 1
ATOM 2684 O O . SER A 1 334 ? -40.339 20.114 -4.090 1.00 51.22 334 SER A O 1
ATOM 2686 N N . VAL A 1 335 ? -41.351 21.855 -3.130 1.00 53.38 335 VAL A N 1
ATOM 2687 C CA . VAL A 1 335 ? -40.204 22.275 -2.312 1.00 53.38 335 VAL A CA 1
ATOM 2688 C C . VAL A 1 335 ? -40.090 21.385 -1.079 1.00 53.38 335 VAL A C 1
ATOM 2690 O O . VAL A 1 335 ? -38.979 21.093 -0.648 1.00 53.38 335 VAL A O 1
ATOM 2693 N N . TRP A 1 336 ? -41.223 20.916 -0.564 1.00 53.16 336 TRP A N 1
ATOM 2694 C CA . TRP A 1 336 ? -41.325 19.880 0.451 1.00 53.16 336 TRP A CA 1
ATOM 2695 C C . TRP A 1 336 ? -40.828 18.522 -0.034 1.00 53.16 336 TRP A C 1
ATOM 2697 O O . TRP A 1 336 ? -39.986 17.917 0.626 1.00 53.16 336 TRP A O 1
ATOM 2707 N N . ASP A 1 337 ? -41.208 18.132 -1.249 1.00 48.06 337 ASP A N 1
ATOM 2708 C CA . ASP A 1 337 ? -40.609 17.006 -1.943 1.00 48.06 337 ASP A CA 1
ATOM 2709 C C . ASP A 1 337 ? -39.113 17.225 -2.095 1.00 48.06 337 ASP A C 1
ATOM 2711 O O . ASP A 1 337 ? -38.410 16.245 -2.072 1.00 48.06 337 ASP A O 1
ATOM 2715 N N . VAL A 1 338 ? -38.572 18.449 -2.187 1.00 48.12 338 VAL A N 1
ATOM 2716 C CA . VAL A 1 338 ? -37.115 18.715 -2.154 1.00 48.12 338 VAL A CA 1
ATOM 2717 C C . VAL A 1 338 ? -36.508 18.607 -0.753 1.00 48.12 338 VAL A C 1
ATOM 2719 O O . VAL A 1 338 ? -35.334 18.294 -0.657 1.00 48.12 338 VAL A O 1
ATOM 2722 N N . VAL A 1 339 ? -37.247 18.780 0.341 1.00 47.69 339 VAL A N 1
ATOM 2723 C CA . VAL A 1 339 ? -36.740 18.479 1.699 1.00 47.69 339 VAL A CA 1
ATOM 2724 C C . VAL A 1 339 ? -36.719 16.971 1.926 1.00 47.69 339 VAL A C 1
ATOM 2726 O O . VAL A 1 339 ? -35.683 16.420 2.301 1.00 47.69 339 VAL A O 1
ATOM 2729 N N . LEU A 1 340 ? -37.807 16.289 1.559 1.00 43.50 340 LEU A N 1
ATOM 2730 C CA . LEU A 1 340 ? -37.901 14.831 1.550 1.00 43.50 340 LEU A CA 1
ATOM 2731 C C . LEU A 1 340 ? -36.988 14.197 0.491 1.00 43.50 340 LEU A C 1
ATOM 2733 O O . LEU A 1 340 ? -36.444 13.135 0.748 1.00 43.50 340 LEU A O 1
ATOM 2737 N N . THR A 1 341 ? -36.716 14.861 -0.642 1.00 40.41 341 THR A N 1
ATOM 2738 C CA . THR A 1 341 ? -35.755 14.474 -1.703 1.00 40.41 341 THR A CA 1
ATOM 2739 C C . THR A 1 341 ? -34.385 15.120 -1.571 1.00 40.41 341 THR A C 1
ATOM 2741 O O . THR A 1 341 ? -33.519 14.839 -2.377 1.00 40.41 341 THR A O 1
ATOM 2744 N N . LEU A 1 342 ? -34.089 15.890 -0.528 1.00 39.09 342 LEU A N 1
ATOM 2745 C CA . LEU A 1 342 ? -32.708 16.105 -0.078 1.00 39.09 342 LEU A CA 1
ATOM 2746 C C . LEU A 1 342 ? -32.311 15.006 0.917 1.00 39.09 342 LEU A C 1
ATOM 2748 O O . LEU A 1 342 ? -31.130 14.671 0.987 1.00 39.09 342 LEU A O 1
ATOM 2752 N N . GLY A 1 343 ? -33.296 14.363 1.562 1.00 37.50 343 GLY A N 1
ATOM 2753 C CA . GLY A 1 343 ? -33.191 12.991 2.079 1.00 37.50 343 GLY A CA 1
ATOM 2754 C C . GLY A 1 343 ? -33.228 11.917 0.973 1.00 37.50 343 GLY A C 1
ATOM 2755 O O . GLY A 1 343 ? -32.404 11.011 0.966 1.00 37.50 343 GLY A O 1
ATOM 2756 N N . CYS A 1 344 ? -34.095 12.064 -0.033 1.00 33.06 344 CYS A N 1
ATOM 2757 C CA . CYS A 1 344 ? -34.301 11.115 -1.143 1.00 33.06 344 CYS A CA 1
ATOM 2758 C C . CYS A 1 344 ? -33.555 11.471 -2.448 1.00 33.06 344 CYS A C 1
ATOM 2760 O O . CYS A 1 344 ? -33.804 10.864 -3.478 1.00 33.06 344 CYS A O 1
ATOM 2762 N N . MET A 1 345 ? -32.554 12.360 -2.450 1.00 29.89 345 MET A N 1
ATOM 2763 C CA . MET A 1 345 ? -31.594 12.484 -3.575 1.00 29.89 345 MET A CA 1
ATOM 2764 C C . MET A 1 345 ? -30.556 11.349 -3.545 1.00 29.89 345 MET A C 1
ATOM 2766 O O . MET A 1 345 ? -29.605 11.333 -4.325 1.00 29.89 345 MET A O 1
ATOM 2770 N N . TRP A 1 346 ? -30.807 10.374 -2.670 1.00 34.59 346 TRP A N 1
ATOM 2771 C CA . TRP A 1 346 ? -30.339 9.000 -2.695 1.00 34.59 346 TRP A CA 1
ATOM 2772 C C . TRP A 1 346 ? -31.522 8.014 -2.821 1.00 34.59 346 TRP A C 1
ATOM 2774 O O . TRP A 1 346 ? -31.553 7.058 -2.061 1.00 34.59 346 TRP A O 1
ATOM 2784 N N . LEU A 1 347 ? -32.497 8.245 -3.724 1.00 26.66 347 LEU A N 1
ATOM 2785 C CA . LEU A 1 347 ? -33.239 7.222 -4.505 1.00 26.66 347 LEU A CA 1
ATOM 2786 C C . LEU A 1 347 ? -34.235 7.872 -5.522 1.00 26.66 347 LEU A C 1
ATOM 2788 O O . LEU A 1 347 ? -34.828 8.904 -5.220 1.00 26.66 347 LEU A O 1
ATOM 2792 N N . PRO A 1 348 ? -34.444 7.316 -6.738 1.00 30.69 348 PRO A N 1
ATOM 2793 C CA . PRO A 1 348 ? -35.300 7.894 -7.787 1.00 30.69 348 PRO A CA 1
ATOM 2794 C C . PRO A 1 348 ? -36.802 7.756 -7.491 1.00 30.69 348 PRO A C 1
ATOM 2796 O O . PRO A 1 348 ? -37.264 6.694 -7.083 1.00 30.69 348 PRO A O 1
ATOM 2799 N N . SER A 1 349 ? -37.582 8.799 -7.786 1.00 27.62 349 SER A N 1
ATOM 2800 C CA . SER A 1 349 ? -39.041 8.814 -7.666 1.00 27.62 349 SER A CA 1
ATOM 2801 C C . SER A 1 349 ? -39.755 8.486 -8.984 1.00 27.62 349 SER A C 1
ATOM 2803 O O . SER A 1 349 ? -39.656 9.208 -9.975 1.00 27.62 349 SER A O 1
ATOM 2805 N N . CYS A 1 350 ? -40.581 7.442 -8.949 1.00 25.16 350 CYS A N 1
ATOM 2806 C CA . CYS A 1 350 ? -41.950 7.510 -9.457 1.00 25.16 350 CYS A CA 1
ATOM 2807 C C . CYS A 1 350 ? -42.842 6.577 -8.632 1.00 25.16 350 CYS A C 1
ATOM 2809 O O . CYS A 1 350 ? -42.802 5.357 -8.761 1.00 25.16 350 CYS A O 1
ATOM 2811 N N . LEU A 1 351 ? -43.643 7.204 -7.772 1.00 29.45 351 LEU A N 1
ATOM 2812 C CA . LEU A 1 351 ? -44.835 6.650 -7.145 1.00 29.45 351 LEU A CA 1
ATOM 2813 C C . LEU A 1 351 ? -45.859 6.264 -8.223 1.00 29.45 351 LEU A C 1
ATOM 2815 O O . LEU A 1 351 ? -46.151 7.072 -9.101 1.00 29.45 351 LEU A O 1
ATOM 2819 N N . CYS A 1 352 ? -46.477 5.091 -8.105 1.00 22.44 352 CYS A N 1
ATOM 2820 C CA . CYS A 1 352 ? -47.828 4.950 -7.543 1.00 22.44 352 CYS A CA 1
ATOM 2821 C C . CYS A 1 352 ? -48.405 3.574 -7.928 1.00 22.44 352 CYS A C 1
ATOM 2823 O O . CYS A 1 352 ? -48.762 3.372 -9.084 1.00 22.44 352 CYS A O 1
ATOM 2825 N N . GLN A 1 353 ? -48.535 2.662 -6.958 1.00 26.55 353 GLN A N 1
ATOM 2826 C CA . GLN A 1 353 ? -49.729 1.824 -6.772 1.00 26.55 353 GLN A CA 1
ATOM 2827 C C . GLN A 1 353 ? -49.685 1.142 -5.389 1.00 26.55 353 GLN A C 1
ATOM 2829 O O . GLN A 1 353 ? -48.869 0.272 -5.121 1.00 26.55 353 GLN A O 1
ATOM 2834 N N . THR A 1 354 ? -50.557 1.641 -4.508 1.00 27.03 354 THR A N 1
ATOM 2835 C CA . THR A 1 354 ? -51.355 0.924 -3.491 1.00 27.03 354 THR A CA 1
ATOM 2836 C C . THR A 1 354 ? -50.714 -0.153 -2.587 1.00 27.03 354 THR A C 1
ATOM 2838 O O . THR A 1 354 ? -50.515 -1.282 -3.007 1.00 27.03 354 THR A O 1
ATOM 2841 N N . ILE A 1 355 ? -50.598 0.203 -1.295 1.00 35.56 355 ILE A N 1
ATOM 2842 C CA . ILE A 1 355 ? -50.856 -0.592 -0.065 1.00 35.56 355 ILE A CA 1
ATOM 2843 C C . ILE A 1 355 ? -50.183 -1.984 0.056 1.00 35.56 355 ILE A C 1
ATOM 2845 O O . ILE A 1 355 ? -50.747 -2.953 -0.439 1.00 35.56 355 ILE A O 1
ATOM 2849 N N . SER A 1 356 ? -49.080 -2.099 0.830 1.00 23.42 356 SER A N 1
ATOM 2850 C CA . SER A 1 356 ? -48.798 -3.131 1.882 1.00 23.42 356 SER A CA 1
ATOM 2851 C C . SER A 1 356 ? -47.344 -3.032 2.441 1.00 23.42 356 SER A C 1
ATOM 2853 O O . SER A 1 356 ? -46.578 -2.242 1.897 1.00 23.42 356 SER A O 1
ATOM 2855 N N . PRO A 1 357 ? -46.943 -3.706 3.553 1.00 31.52 357 PRO A N 1
ATOM 2856 C CA . PRO A 1 357 ? -46.036 -3.183 4.590 1.00 31.52 357 PRO A CA 1
ATOM 2857 C C . PRO A 1 357 ? -44.528 -3.455 4.366 1.00 31.52 357 PRO A C 1
ATOM 2859 O O . PRO A 1 357 ? -44.146 -4.298 3.564 1.00 31.52 357 PRO A O 1
ATOM 2862 N N . GLN A 1 358 ? -43.691 -2.734 5.131 1.00 41.56 358 GLN A N 1
ATOM 2863 C CA . GLN A 1 358 ? -42.211 -2.712 5.154 1.00 41.56 358 GLN A CA 1
ATOM 2864 C C . GLN A 1 358 ? -41.491 -4.068 4.958 1.00 41.56 358 GLN A C 1
ATOM 2866 O O . GLN A 1 358 ? -41.782 -5.033 5.661 1.00 41.56 358 GLN A O 1
ATOM 2871 N N . ALA A 1 359 ? -40.438 -4.080 4.123 1.00 31.25 359 ALA A N 1
ATOM 2872 C CA . ALA A 1 359 ? -39.446 -5.159 4.023 1.00 31.25 359 ALA A CA 1
ATOM 2873 C C . ALA A 1 359 ? -38.011 -4.611 4.186 1.00 31.25 359 ALA A C 1
ATOM 2875 O O . ALA A 1 359 ? -37.676 -3.544 3.674 1.00 31.25 359 ALA A O 1
ATOM 2876 N N . GLY A 1 360 ? -37.176 -5.326 4.948 1.00 42.00 360 GLY A N 1
ATOM 2877 C CA . GLY A 1 360 ? -35.795 -4.952 5.264 1.00 42.00 360 GLY A CA 1
ATOM 2878 C C . GLY A 1 360 ? -34.839 -5.013 4.067 1.00 42.00 360 GLY A C 1
ATOM 2879 O O . GLY A 1 360 ? -35.078 -5.717 3.093 1.00 42.00 360 GLY A O 1
ATOM 2880 N N . LYS A 1 361 ? -33.723 -4.285 4.172 1.00 54.41 361 LYS A N 1
ATOM 2881 C CA . LYS A 1 361 ? -32.642 -4.246 3.176 1.00 54.41 361 LYS A CA 1
ATOM 2882 C C . LYS A 1 361 ? -32.144 -5.662 2.832 1.00 54.41 361 LYS A C 1
ATOM 2884 O O . LYS A 1 361 ? -31.765 -6.405 3.740 1.00 54.41 361 LYS A O 1
ATOM 2889 N N . LEU A 1 362 ? -32.106 -5.999 1.538 1.00 73.06 362 LEU A N 1
ATOM 2890 C CA . LEU A 1 362 ? -31.552 -7.259 1.026 1.00 73.06 362 LEU A CA 1
ATOM 2891 C C . LEU A 1 362 ? -30.099 -7.464 1.470 1.00 73.06 362 LEU A C 1
ATOM 2893 O O . LEU A 1 362 ? -29.299 -6.523 1.455 1.00 73.06 362 LEU A O 1
ATOM 2897 N N . LYS A 1 363 ? -29.751 -8.704 1.825 1.00 80.25 363 LYS A N 1
ATOM 2898 C CA . LYS A 1 363 ? -28.368 -9.109 2.122 1.00 80.25 363 LYS A CA 1
ATOM 2899 C C . LYS A 1 363 ? -27.843 -10.011 1.014 1.00 80.25 363 LYS A C 1
ATOM 2901 O O . LYS A 1 363 ? -28.601 -10.783 0.437 1.00 80.25 363 LYS A O 1
ATOM 2906 N N . PHE A 1 364 ? -26.543 -9.928 0.762 1.00 86.19 364 PHE A N 1
ATOM 2907 C CA . PHE A 1 364 ? -25.853 -10.673 -0.286 1.00 86.19 364 PHE A CA 1
ATOM 2908 C C . PHE A 1 364 ? -24.667 -11.416 0.318 1.00 86.19 364 PHE A C 1
ATOM 2910 O O . PHE A 1 364 ? -24.056 -10.915 1.263 1.00 86.19 364 PHE A O 1
ATOM 2917 N N . ARG A 1 365 ? -24.331 -12.584 -0.229 1.00 84.12 365 ARG A N 1
ATOM 2918 C CA . ARG A 1 365 ? -23.083 -13.289 0.084 1.00 84.12 365 ARG A CA 1
ATOM 2919 C C . ARG A 1 365 ? -22.563 -14.052 -1.127 1.00 84.12 365 ARG A C 1
ATOM 2921 O O . ARG A 1 365 ? -23.333 -14.397 -2.022 1.00 84.12 365 ARG A O 1
ATOM 2928 N N . LEU A 1 366 ? -21.265 -14.335 -1.108 1.00 83.31 366 LEU A N 1
ATOM 2929 C CA . LEU A 1 366 ? -20.633 -15.296 -2.006 1.00 83.31 366 LEU A CA 1
ATOM 2930 C C . LEU A 1 366 ? -20.562 -16.654 -1.302 1.00 83.31 366 LEU A C 1
ATOM 2932 O O . LEU A 1 366 ? -20.078 -16.748 -0.173 1.00 83.31 366 LEU A O 1
ATOM 2936 N N . ALA A 1 367 ? -21.069 -17.693 -1.955 1.00 81.19 367 ALA A N 1
ATOM 2937 C CA . ALA A 1 367 ? -21.135 -19.059 -1.450 1.00 81.19 367 ALA A CA 1
ATOM 2938 C C . ALA A 1 367 ? -20.545 -20.054 -2.465 1.00 81.19 367 ALA A C 1
ATOM 2940 O O . ALA A 1 367 ? -20.222 -19.690 -3.596 1.00 81.19 367 ALA A O 1
ATOM 2941 N N . GLY A 1 368 ? -20.407 -21.318 -2.057 1.00 68.88 368 GLY A N 1
ATOM 2942 C CA . GLY A 1 368 ? -19.893 -22.386 -2.917 1.00 68.88 368 GLY A CA 1
ATOM 2943 C C . GLY A 1 368 ? -18.394 -22.673 -2.774 1.00 68.88 368 GLY A C 1
ATOM 2944 O O . GLY A 1 368 ? -17.687 -21.970 -2.055 1.00 68.88 368 GLY A O 1
ATOM 2945 N N . TYR A 1 369 ? -17.928 -23.739 -3.428 1.00 53.25 369 TYR A N 1
ATOM 2946 C CA . TYR A 1 369 ? -16.521 -24.161 -3.467 1.00 53.25 369 TYR A CA 1
ATOM 2947 C C . TYR A 1 369 ? -16.186 -24.716 -4.863 1.00 53.25 369 TYR A C 1
ATOM 2949 O O . TYR A 1 369 ? -17.042 -25.394 -5.437 1.00 53.25 369 TYR A O 1
ATOM 2957 N N . PRO A 1 370 ? -14.977 -24.477 -5.412 1.00 49.69 370 PRO A N 1
ATOM 2958 C CA . PRO A 1 370 ? -13.863 -23.681 -4.863 1.00 49.69 370 PRO A CA 1
ATOM 2959 C C . PRO A 1 370 ? -14.081 -22.168 -5.034 1.00 49.69 370 PRO A C 1
ATOM 2961 O O . PRO A 1 370 ? -14.330 -21.722 -6.149 1.00 49.69 370 PRO A O 1
ATOM 2964 N N . ARG A 1 371 ? -13.992 -21.369 -3.957 1.00 58.69 371 ARG A N 1
ATOM 2965 C CA . ARG A 1 371 ? -14.238 -19.907 -3.979 1.00 58.69 371 ARG A CA 1
ATOM 2966 C C . ARG A 1 371 ? -13.054 -19.118 -3.412 1.00 58.69 371 ARG A C 1
ATOM 2968 O O . ARG A 1 371 ? -12.449 -19.584 -2.453 1.00 58.69 371 ARG A O 1
ATOM 2975 N N . LYS A 1 372 ? -12.806 -17.903 -3.917 1.00 57.31 372 LYS A N 1
ATOM 2976 C CA . LYS A 1 372 ? -11.928 -16.909 -3.262 1.00 57.31 372 LYS A CA 1
ATOM 2977 C C . LYS A 1 372 ? -12.755 -15.873 -2.504 1.00 57.31 372 LYS A C 1
ATOM 2979 O O . LYS A 1 372 ? -13.988 -15.901 -2.502 1.00 57.31 372 LYS A O 1
ATOM 2984 N N . HIS A 1 373 ? -12.092 -14.928 -1.854 1.00 65.81 373 HIS A N 1
ATOM 2985 C CA . HIS A 1 373 ? -12.748 -13.867 -1.089 1.00 65.81 373 HIS A CA 1
ATOM 2986 C C . HIS A 1 373 ? -13.555 -12.872 -1.948 1.00 65.81 373 HIS A C 1
ATOM 2988 O O . HIS A 1 373 ? -14.457 -12.206 -1.432 1.00 65.81 373 HIS A O 1
ATOM 2994 N N . ASN A 1 374 ? -13.238 -12.778 -3.243 1.00 76.75 374 ASN A N 1
ATOM 2995 C CA . ASN A 1 374 ? -13.845 -11.887 -4.233 1.00 76.75 374 ASN A CA 1
ATOM 2996 C C . ASN A 1 374 ? -14.689 -12.615 -5.294 1.00 76.75 374 ASN A C 1
ATOM 2998 O O . ASN A 1 374 ? -15.267 -11.952 -6.152 1.00 76.75 374 ASN A O 1
ATOM 3002 N N . GLU A 1 375 ? -14.786 -13.945 -5.264 1.00 86.44 375 GLU A N 1
ATOM 3003 C CA . GLU A 1 375 ? -15.536 -14.713 -6.261 1.00 86.44 375 GLU A CA 1
ATOM 3004 C C . GLU A 1 375 ? -16.356 -15.845 -5.640 1.00 86.44 375 GLU A C 1
ATOM 3006 O O . GLU A 1 375 ? -15.989 -16.393 -4.606 1.00 86.44 375 GLU A O 1
ATOM 3011 N N . GLY A 1 376 ? -17.483 -16.199 -6.255 1.00 83.31 376 GLY A N 1
ATOM 3012 C CA . GLY A 1 376 ? -18.343 -17.285 -5.777 1.00 83.31 376 GLY A CA 1
ATOM 3013 C C . GLY A 1 376 ? -19.755 -17.246 -6.358 1.00 83.31 376 GLY A C 1
ATOM 3014 O O . GLY A 1 376 ? -20.119 -16.308 -7.074 1.00 83.31 376 GLY A O 1
ATOM 3015 N N . ARG A 1 377 ? -20.566 -18.261 -6.029 1.00 92.88 377 ARG A N 1
ATOM 3016 C CA . ARG A 1 377 ? -22.008 -18.285 -6.327 1.00 92.88 377 ARG A CA 1
ATOM 3017 C C . ARG A 1 377 ? -22.696 -17.184 -5.533 1.00 92.88 377 ARG A C 1
ATOM 3019 O O . ARG A 1 377 ? -22.448 -17.039 -4.335 1.00 92.88 377 ARG A O 1
ATOM 3026 N N . VAL A 1 378 ? -23.556 -16.413 -6.185 1.00 91.94 378 VAL A N 1
ATOM 3027 C CA . VAL A 1 378 ? -24.255 -15.309 -5.524 1.00 91.94 378 VAL A CA 1
ATOM 3028 C C . VAL A 1 378 ? -25.510 -15.828 -4.841 1.00 91.94 378 VAL A C 1
ATOM 3030 O O . VAL A 1 378 ? -26.377 -16.419 -5.480 1.00 91.94 378 VAL A O 1
ATOM 3033 N N . GLU A 1 379 ? -25.631 -15.553 -3.546 1.00 92.75 379 GLU A N 1
ATOM 3034 C CA . GLU A 1 379 ? -26.849 -15.824 -2.788 1.00 92.75 379 GLU A CA 1
ATOM 3035 C C . GLU A 1 379 ? -27.434 -14.521 -2.237 1.00 92.75 379 GLU A C 1
ATOM 3037 O O . GLU A 1 379 ? -26.708 -13.639 -1.762 1.00 92.75 379 GLU A O 1
ATOM 3042 N N . ILE A 1 380 ? -28.761 -14.407 -2.305 1.00 91.19 380 ILE A N 1
ATOM 3043 C CA . ILE A 1 380 ? -29.546 -13.265 -1.832 1.00 91.19 380 ILE A CA 1
ATOM 3044 C C . ILE A 1 380 ? -30.429 -13.720 -0.670 1.00 91.19 380 ILE A C 1
ATOM 3046 O O . ILE A 1 380 ? -31.118 -14.738 -0.755 1.00 91.19 380 ILE A O 1
ATOM 3050 N N . PHE A 1 381 ? -30.428 -12.948 0.414 1.00 84.12 381 PHE A N 1
ATOM 3051 C CA . PHE A 1 381 ? -31.351 -13.123 1.527 1.00 84.12 381 PHE A CA 1
ATOM 3052 C C . PHE A 1 381 ? -32.604 -12.281 1.295 1.00 84.12 381 PHE A C 1
ATOM 3054 O O . PHE A 1 381 ? -32.561 -11.051 1.413 1.00 84.12 381 PHE A O 1
ATOM 3061 N N . TYR A 1 382 ? -33.715 -12.947 0.991 1.00 82.94 382 TYR A N 1
ATOM 3062 C CA . TYR A 1 382 ? -35.010 -12.324 0.747 1.00 82.94 382 TYR A CA 1
ATOM 3063 C C . TYR A 1 382 ? -36.113 -13.095 1.475 1.00 82.94 382 TYR A C 1
ATOM 3065 O O . TYR A 1 382 ? -36.108 -14.321 1.521 1.00 82.94 382 TYR A O 1
ATOM 3073 N N . ASN A 1 383 ? -37.049 -12.367 2.089 1.00 79.75 383 ASN A N 1
ATOM 3074 C CA . ASN A 1 383 ? -38.169 -12.934 2.847 1.00 79.75 383 ASN A CA 1
ATOM 3075 C C . ASN A 1 383 ? -37.764 -13.998 3.898 1.00 79.75 383 ASN A C 1
ATOM 3077 O O . ASN A 1 383 ? -38.391 -15.044 4.025 1.00 79.75 383 ASN A O 1
ATOM 3081 N N . SER A 1 384 ? -36.708 -13.715 4.669 1.00 75.88 384 SER A N 1
ATOM 3082 C CA . SER A 1 384 ? -36.144 -14.595 5.713 1.00 75.88 384 SER A CA 1
ATOM 3083 C C . SER A 1 384 ? -35.500 -15.906 5.229 1.00 75.88 384 SER A C 1
ATOM 3085 O O . SER A 1 384 ? -35.138 -16.736 6.062 1.00 75.88 384 SER A O 1
ATOM 3087 N N . GLU A 1 385 ? -35.285 -16.080 3.923 1.00 81.38 385 GLU A N 1
ATOM 3088 C CA . GLU A 1 385 ? -34.652 -17.265 3.330 1.00 81.38 385 GLU A CA 1
ATOM 3089 C C . GLU A 1 385 ? -33.490 -16.856 2.399 1.00 81.38 385 GLU A C 1
ATOM 3091 O O . GLU A 1 385 ? -33.543 -15.830 1.715 1.00 81.38 385 GLU A O 1
ATOM 3096 N N . TRP A 1 386 ? -32.415 -17.651 2.364 1.00 88.00 386 TRP A N 1
ATOM 3097 C CA . TRP A 1 386 ? -31.360 -17.512 1.350 1.00 88.00 386 TRP A CA 1
ATOM 3098 C C . TRP A 1 386 ? -31.774 -18.238 0.070 1.00 88.00 386 TRP A C 1
ATOM 3100 O O . TRP A 1 386 ? -32.357 -19.319 0.136 1.00 88.00 386 TRP A O 1
ATOM 3110 N N . GLY A 1 387 ? -31.447 -17.658 -1.079 1.00 90.69 387 GLY A N 1
ATOM 3111 C CA . GLY A 1 387 ? -31.660 -18.278 -2.385 1.00 90.69 387 GLY A CA 1
ATOM 3112 C C . GLY A 1 387 ? -30.696 -17.749 -3.442 1.00 90.69 387 GLY A C 1
ATOM 3113 O O . GLY A 1 387 ? -29.942 -16.810 -3.176 1.00 90.69 387 GLY A O 1
ATOM 3114 N N . THR A 1 388 ? -30.695 -18.367 -4.617 1.00 93.50 388 THR A N 1
ATOM 3115 C CA . THR A 1 388 ? -29.694 -18.155 -5.678 1.00 93.50 388 THR A CA 1
ATOM 3116 C C . THR A 1 388 ? -30.225 -17.294 -6.826 1.00 93.50 388 THR A C 1
ATOM 3118 O O . THR A 1 388 ? -31.355 -16.801 -6.779 1.00 93.50 388 THR A O 1
ATOM 3121 N N . ILE A 1 389 ? -29.390 -17.052 -7.836 1.00 94.12 389 ILE A N 1
ATOM 3122 C CA . ILE A 1 389 ? -29.726 -16.309 -9.056 1.00 94.12 389 ILE A CA 1
ATOM 3123 C C . ILE A 1 389 ? -29.391 -17.205 -10.247 1.00 94.12 389 ILE A C 1
ATOM 3125 O O . ILE A 1 389 ? -28.299 -17.766 -10.255 1.00 94.12 389 ILE A O 1
ATOM 3129 N N . CYS A 1 390 ? -30.279 -17.300 -11.233 1.00 92.94 390 CYS A N 1
ATOM 3130 C CA . CYS A 1 390 ? -30.022 -18.034 -12.470 1.00 92.94 390 CYS A CA 1
ATOM 3131 C C . CYS A 1 390 ? -29.061 -17.277 -13.408 1.00 92.94 390 CYS A C 1
ATOM 3133 O O . CYS A 1 390 ? -29.004 -16.041 -13.402 1.00 92.94 390 CYS A O 1
ATOM 3135 N N . ASP A 1 391 ? -28.282 -18.018 -14.191 1.00 90.06 391 ASP A N 1
ATOM 3136 C CA . ASP A 1 391 ? -27.337 -17.516 -15.188 1.00 90.06 391 ASP A CA 1
ATOM 3137 C C . ASP A 1 391 ? -27.966 -17.147 -16.543 1.00 90.06 391 ASP A C 1
ATOM 3139 O O . ASP A 1 391 ? -27.303 -16.497 -17.362 1.00 90.06 391 ASP A O 1
ATOM 3143 N N . ASP A 1 392 ? -29.244 -17.460 -16.752 1.00 86.44 392 ASP A N 1
ATOM 3144 C CA . ASP A 1 392 ? -29.998 -17.067 -17.938 1.00 86.44 392 ASP A CA 1
ATOM 3145 C C . ASP A 1 392 ? -30.073 -15.539 -18.092 1.00 86.44 392 ASP A C 1
ATOM 3147 O O . ASP A 1 392 ? -30.430 -14.786 -17.180 1.00 86.44 392 ASP A O 1
ATOM 3151 N N . ASP A 1 393 ? -29.684 -15.065 -19.282 1.00 83.62 393 ASP A N 1
ATOM 3152 C CA . ASP A 1 393 ? -29.475 -13.650 -19.630 1.00 83.62 393 ASP A CA 1
ATOM 3153 C C . ASP A 1 393 ? -28.542 -12.874 -18.676 1.00 83.62 393 ASP A C 1
ATOM 3155 O O . ASP A 1 393 ? -28.452 -11.640 -18.741 1.00 83.62 393 ASP A O 1
ATOM 3159 N N . PHE A 1 394 ? -27.792 -13.571 -17.818 1.00 87.62 394 PHE A N 1
ATOM 3160 C CA . PHE A 1 394 ? -26.869 -12.947 -16.886 1.00 87.62 394 PHE A CA 1
ATOM 3161 C C . PHE A 1 394 ? -25.668 -12.376 -17.647 1.00 87.62 394 PHE A C 1
ATOM 3163 O O . PHE A 1 394 ? -25.049 -13.015 -18.495 1.00 87.62 394 PHE A O 1
ATOM 3170 N N . THR A 1 395 ? -25.313 -11.124 -17.364 1.00 86.25 395 THR A N 1
ATOM 3171 C CA . THR A 1 395 ? -24.212 -10.430 -18.041 1.00 86.25 395 THR A CA 1
ATOM 3172 C C . THR A 1 395 ? -23.194 -9.871 -17.055 1.00 86.25 395 THR A C 1
ATOM 3174 O O . THR A 1 395 ? -23.434 -9.731 -15.855 1.00 86.25 395 THR A O 1
ATOM 3177 N N . LEU A 1 396 ? -22.044 -9.432 -17.578 1.00 85.69 396 LEU A N 1
ATOM 3178 C CA . LEU A 1 396 ? -21.030 -8.738 -16.781 1.00 85.69 396 LEU A CA 1
ATOM 3179 C C . LEU A 1 396 ? -21.587 -7.481 -16.086 1.00 85.69 396 LEU A C 1
ATOM 3181 O O . LEU A 1 396 ? -21.106 -7.097 -15.020 1.00 85.69 396 LEU A O 1
ATOM 3185 N N . THR A 1 397 ? -22.616 -6.849 -16.654 1.00 87.06 397 THR A N 1
ATOM 3186 C CA . THR A 1 397 ? -23.283 -5.686 -16.055 1.00 87.06 397 THR A CA 1
ATOM 3187 C C . THR A 1 397 ? -24.023 -6.066 -14.772 1.00 87.06 397 THR A C 1
ATOM 3189 O O . THR A 1 397 ? -23.945 -5.341 -13.780 1.00 87.06 397 THR A O 1
ATOM 3192 N N . ASN A 1 398 ? -24.664 -7.238 -14.750 1.00 88.81 398 ASN A N 1
ATOM 3193 C CA . ASN A 1 398 ? -25.288 -7.805 -13.554 1.00 88.81 398 ASN A CA 1
ATOM 3194 C C . ASN A 1 398 ? -24.241 -8.059 -12.472 1.00 88.81 398 ASN A C 1
ATOM 3196 O O . ASN A 1 398 ? -24.399 -7.620 -11.332 1.00 88.81 398 ASN A O 1
ATOM 3200 N N . ALA A 1 399 ? -23.116 -8.660 -12.863 1.00 89.88 399 ALA A N 1
ATOM 3201 C CA . ALA A 1 399 ? -21.992 -8.886 -11.967 1.00 89.88 399 ALA A CA 1
ATOM 3202 C C . ALA A 1 399 ? -21.451 -7.577 -11.372 1.00 89.88 399 ALA A C 1
ATOM 3204 O O . ALA A 1 399 ? -21.170 -7.519 -10.181 1.00 89.88 399 ALA A O 1
ATOM 3205 N N . HIS A 1 400 ? -21.366 -6.487 -12.146 1.00 87.56 400 HIS A N 1
ATOM 3206 C CA . HIS A 1 400 ? -20.941 -5.178 -11.629 1.00 87.56 400 HIS A CA 1
ATOM 3207 C C . HIS A 1 400 ? -21.887 -4.622 -10.556 1.00 87.56 400 HIS A C 1
ATOM 3209 O O . HIS A 1 400 ? -21.435 -3.947 -9.628 1.00 87.56 400 HIS A O 1
ATOM 3215 N N . VAL A 1 401 ? -23.197 -4.845 -10.682 1.00 89.44 401 VAL A N 1
ATOM 3216 C CA . VAL A 1 401 ? -24.177 -4.447 -9.657 1.00 89.44 401 VAL A CA 1
ATOM 3217 C C . VAL A 1 401 ? -24.004 -5.313 -8.407 1.00 89.44 401 VAL A C 1
ATOM 3219 O O . VAL A 1 401 ? -23.893 -4.778 -7.305 1.00 89.44 401 VAL A O 1
ATOM 3222 N N . LEU A 1 402 ? -23.877 -6.629 -8.576 1.00 88.62 402 LEU A N 1
ATOM 3223 C CA . LEU A 1 402 ? -23.716 -7.582 -7.474 1.00 88.62 402 LEU A CA 1
ATOM 3224 C C . LEU A 1 402 ? -22.391 -7.408 -6.718 1.00 88.62 402 LEU A C 1
ATOM 3226 O O . LEU A 1 402 ? -22.394 -7.345 -5.493 1.00 88.62 402 LEU A O 1
ATOM 3230 N N . CYS A 1 403 ? -21.268 -7.217 -7.410 1.00 87.94 403 CYS A N 1
ATOM 3231 C CA . CYS A 1 403 ? -19.974 -6.953 -6.776 1.00 87.94 403 CYS A CA 1
ATOM 3232 C C . CYS A 1 403 ? -19.976 -5.656 -5.959 1.00 87.94 403 CYS A C 1
ATOM 3234 O O . CYS A 1 403 ? -19.394 -5.618 -4.877 1.00 87.94 403 CYS A O 1
ATOM 3236 N N . ARG A 1 404 ? -20.701 -4.622 -6.408 1.00 85.44 404 ARG A N 1
ATOM 3237 C CA . ARG A 1 404 ? -20.895 -3.390 -5.626 1.00 85.44 404 ARG A CA 1
ATOM 3238 C C . ARG A 1 404 ? -21.746 -3.616 -4.379 1.00 85.44 404 ARG A C 1
ATOM 3240 O O . ARG A 1 404 ? -21.440 -3.038 -3.338 1.00 85.44 404 ARG A O 1
ATOM 3247 N N . HIS A 1 405 ? -22.762 -4.479 -4.445 1.00 82.19 405 HIS A N 1
ATOM 3248 C CA . HIS A 1 405 ? -23.508 -4.906 -3.254 1.00 82.19 405 HIS A CA 1
ATOM 3249 C C . HIS A 1 405 ? -22.655 -5.691 -2.259 1.00 82.19 405 HIS A C 1
ATOM 3251 O O . HIS A 1 405 ? -22.843 -5.538 -1.055 1.00 82.19 405 HIS A O 1
ATOM 3257 N N . LEU A 1 406 ? -21.706 -6.479 -2.761 1.00 80.00 406 LEU A N 1
ATOM 3258 C CA . LEU A 1 406 ? -20.717 -7.233 -1.985 1.00 80.00 406 LEU A CA 1
ATOM 3259 C C . LEU A 1 406 ? -19.520 -6.364 -1.523 1.00 80.00 406 LEU A C 1
ATOM 3261 O O . LEU A 1 406 ? -18.532 -6.872 -0.990 1.00 80.00 406 LEU A O 1
ATOM 3265 N N . GLY A 1 407 ? -19.576 -5.043 -1.740 1.00 77.50 407 GLY A N 1
ATOM 3266 C CA . GLY A 1 407 ? -18.585 -4.073 -1.259 1.00 77.50 407 GLY A CA 1
ATOM 3267 C C . GLY A 1 407 ? -17.336 -3.898 -2.128 1.00 77.50 407 GLY A C 1
ATOM 3268 O O . GLY A 1 407 ? -16.424 -3.165 -1.741 1.00 77.50 407 GLY A O 1
ATOM 3269 N N . PHE A 1 408 ? -17.271 -4.535 -3.295 1.00 81.00 408 PHE A N 1
ATOM 3270 C CA . PHE A 1 408 ? -16.180 -4.382 -4.261 1.00 81.00 408 PHE A CA 1
ATOM 3271 C C . PHE A 1 408 ? -16.446 -3.229 -5.233 1.00 81.00 408 PHE A C 1
ATOM 3273 O O . PHE A 1 408 ? -17.594 -2.876 -5.511 1.00 81.00 408 PHE A O 1
ATOM 3280 N N . VAL A 1 409 ? -15.389 -2.621 -5.776 1.00 78.75 409 VAL A N 1
ATOM 3281 C CA . VAL A 1 409 ? -15.539 -1.458 -6.668 1.00 78.75 409 VAL A CA 1
ATOM 3282 C C . VAL A 1 409 ? -16.221 -1.814 -7.996 1.00 78.75 409 VAL A C 1
ATOM 3284 O O . VAL A 1 409 ? -17.000 -1.011 -8.515 1.00 78.75 409 VAL A O 1
ATOM 3287 N N . ASN A 1 410 ? -15.968 -3.008 -8.541 1.00 81.38 410 ASN A N 1
ATOM 3288 C CA . ASN A 1 410 ? -16.566 -3.527 -9.777 1.00 81.38 410 ASN A CA 1
ATOM 3289 C C . ASN A 1 410 ? -16.370 -5.053 -9.922 1.00 81.38 410 ASN A C 1
ATOM 3291 O O . ASN A 1 410 ? -15.729 -5.685 -9.083 1.00 81.38 410 ASN A O 1
ATOM 3295 N N . ALA A 1 411 ? -16.938 -5.644 -10.982 1.00 83.75 411 ALA A N 1
ATOM 3296 C CA . ALA A 1 411 ? -16.707 -7.044 -11.344 1.00 83.75 411 ALA A CA 1
ATOM 3297 C C . ALA A 1 411 ? -15.618 -7.183 -12.415 1.00 83.75 411 ALA A C 1
ATOM 3299 O O . ALA A 1 411 ? -15.559 -6.376 -13.343 1.00 83.75 411 ALA A O 1
ATOM 3300 N N . ILE A 1 412 ? -14.790 -8.220 -12.299 1.00 84.19 412 ILE A N 1
ATOM 3301 C CA . ILE A 1 412 ? -13.847 -8.661 -13.334 1.00 84.19 412 ILE A CA 1
ATOM 3302 C C . ILE A 1 412 ? -14.580 -9.557 -14.338 1.00 84.19 412 ILE A C 1
ATOM 3304 O O . ILE A 1 412 ? -14.435 -9.376 -15.546 1.00 84.19 412 ILE A O 1
ATOM 3308 N N . SER A 1 413 ? -15.379 -10.510 -13.845 1.00 85.00 413 SER A N 1
ATOM 3309 C CA . SER A 1 413 ? -16.092 -11.494 -14.667 1.00 85.00 413 SER A CA 1
ATOM 3310 C C . SER A 1 413 ? -17.296 -12.103 -13.927 1.00 85.00 413 SER A C 1
ATOM 3312 O O . SER A 1 413 ? -17.622 -11.701 -12.809 1.00 85.00 413 SER A O 1
ATOM 3314 N N . TRP A 1 414 ? -17.965 -13.072 -14.549 1.00 92.94 414 TRP A N 1
ATOM 3315 C CA . TRP A 1 414 ? -19.028 -13.890 -13.964 1.00 92.94 414 TRP A CA 1
ATOM 3316 C C . TRP A 1 414 ? -18.964 -15.330 -14.500 1.00 92.94 414 TRP A C 1
ATOM 3318 O O . TRP A 1 414 ? -18.262 -15.592 -15.479 1.00 92.94 414 TRP A O 1
ATOM 3328 N N . SER A 1 415 ? -19.637 -16.272 -13.839 1.00 86.12 415 SER A N 1
ATOM 3329 C CA . SER A 1 415 ? -19.641 -17.697 -14.188 1.00 86.12 415 SER A CA 1
ATOM 3330 C C . SER A 1 415 ? -21.055 -18.262 -14.272 1.00 86.12 415 SER A C 1
ATOM 3332 O O . SER A 1 415 ? -21.889 -17.930 -13.434 1.00 86.12 415 SER A O 1
ATOM 3334 N N . HIS A 1 416 ? -21.264 -19.161 -15.227 1.00 89.00 416 HIS A N 1
ATOM 3335 C CA . HIS A 1 416 ? -22.501 -19.902 -15.467 1.00 89.00 416 HIS A CA 1
ATOM 3336 C C . HIS A 1 416 ? -22.360 -21.359 -14.994 1.00 89.00 416 HIS A C 1
ATOM 3338 O O . HIS A 1 416 ? -21.288 -21.775 -14.533 1.00 89.00 416 HIS A O 1
ATOM 3344 N N . SER A 1 417 ? -23.441 -22.114 -15.128 1.00 86.00 417 SER A N 1
ATOM 3345 C CA . SER A 1 417 ? -23.580 -23.545 -14.892 1.00 86.00 417 SER A CA 1
ATOM 3346 C C . SER A 1 417 ? -23.079 -24.003 -13.526 1.00 86.00 417 SER A C 1
ATOM 3348 O O . SER A 1 417 ? -22.298 -24.952 -13.426 1.00 86.00 417 SER A O 1
ATOM 3350 N N . ALA A 1 418 ? -23.444 -23.263 -12.475 1.00 85.06 418 ALA A N 1
ATOM 3351 C CA . ALA A 1 418 ? -23.122 -23.609 -11.096 1.00 85.06 418 ALA A CA 1
ATOM 3352 C C . ALA A 1 418 ? -21.629 -23.923 -10.860 1.00 85.06 418 ALA A C 1
ATOM 3354 O O . ALA A 1 418 ? -21.283 -24.823 -10.093 1.00 85.06 418 ALA A O 1
ATOM 3355 N N . LYS A 1 419 ? -20.717 -23.162 -11.491 1.00 79.19 419 LYS A N 1
ATOM 3356 C CA . LYS A 1 419 ? -19.248 -23.332 -11.380 1.00 79.19 419 LYS A CA 1
ATOM 3357 C C . LYS A 1 419 ? -18.752 -23.504 -9.935 1.00 79.19 419 LYS A C 1
ATOM 3359 O O . LYS A 1 419 ? -17.812 -24.253 -9.690 1.00 79.19 419 LYS A O 1
ATOM 3364 N N . TYR A 1 420 ? -19.369 -22.801 -8.986 1.00 80.81 420 TYR A N 1
ATOM 3365 C CA . TYR A 1 420 ? -19.026 -22.832 -7.558 1.00 80.81 420 TYR A CA 1
ATOM 3366 C C . TYR A 1 420 ? -19.862 -23.867 -6.767 1.00 80.81 420 TYR A C 1
ATOM 3368 O O . TYR A 1 420 ? -20.021 -23.766 -5.549 1.00 80.81 420 TYR A O 1
ATOM 3376 N N . GLY A 1 421 ? -20.425 -24.857 -7.458 1.00 82.50 421 GLY A N 1
ATOM 3377 C CA . GLY A 1 421 ? -21.393 -25.828 -6.956 1.00 82.50 421 GLY A CA 1
ATOM 3378 C C . GLY A 1 421 ? -22.838 -25.345 -7.102 1.00 82.50 421 GLY A C 1
ATOM 3379 O O . GLY A 1 421 ? -23.104 -24.141 -7.069 1.00 82.50 421 GLY A O 1
ATOM 3380 N N . ALA A 1 422 ? -23.766 -26.294 -7.215 1.00 86.69 422 ALA A N 1
ATOM 3381 C CA . ALA A 1 422 ? -25.203 -26.037 -7.186 1.00 86.69 422 ALA A CA 1
ATOM 3382 C C . ALA A 1 422 ? -25.622 -25.505 -5.806 1.00 86.69 422 ALA A C 1
ATOM 3384 O O . ALA A 1 422 ? -25.144 -25.975 -4.765 1.00 86.69 422 ALA A O 1
ATOM 3385 N N . GLY A 1 423 ? -26.476 -24.488 -5.786 1.00 86.12 423 GLY A N 1
ATOM 3386 C CA . GLY A 1 423 ? -27.094 -23.996 -4.567 1.00 86.12 423 GLY A CA 1
ATOM 3387 C C . GLY A 1 423 ? -28.221 -24.899 -4.078 1.00 86.12 423 GLY A C 1
ATOM 3388 O O . GLY A 1 423 ? -28.473 -25.988 -4.589 1.00 86.12 423 GLY A O 1
ATOM 3389 N N . THR A 1 424 ? -28.895 -24.446 -3.026 1.00 82.62 424 THR A N 1
ATOM 3390 C CA . THR A 1 424 ? -30.035 -25.153 -2.439 1.00 82.62 424 THR A CA 1
ATOM 3391 C C . THR A 1 424 ? -31.115 -24.155 -2.061 1.00 82.62 424 THR A C 1
ATOM 3393 O O . THR A 1 424 ? -30.796 -23.100 -1.510 1.00 82.62 424 THR A O 1
ATOM 3396 N N . GLY A 1 425 ? -32.382 -24.518 -2.245 1.00 85.56 425 GLY A N 1
ATOM 3397 C CA . GLY A 1 425 ? -33.520 -23.702 -1.828 1.00 85.56 425 GLY A CA 1
ATOM 3398 C C . GLY A 1 425 ? -34.220 -23.056 -3.017 1.00 85.56 425 GLY A C 1
ATOM 3399 O O . GLY A 1 425 ? -34.459 -23.713 -4.022 1.00 85.56 425 GLY A O 1
ATOM 3400 N N . LYS A 1 426 ? -34.626 -21.791 -2.882 1.00 88.44 426 LYS A N 1
ATOM 3401 C CA . LYS A 1 426 ? -35.289 -21.057 -3.969 1.00 88.44 426 LYS A CA 1
ATOM 3402 C C . LYS A 1 426 ? -34.264 -20.361 -4.856 1.00 88.44 426 LYS A C 1
ATOM 3404 O O . LYS A 1 426 ? -33.318 -19.763 -4.350 1.00 88.44 426 LYS A O 1
ATOM 3409 N N . ILE A 1 427 ? -34.519 -20.349 -6.159 1.00 91.56 427 ILE A N 1
ATOM 3410 C CA . ILE A 1 427 ? -33.870 -19.431 -7.098 1.00 91.56 427 ILE A CA 1
ATOM 3411 C C . ILE A 1 427 ? -34.695 -18.144 -7.087 1.00 91.56 427 ILE A C 1
ATOM 3413 O O . ILE A 1 427 ? -35.871 -18.137 -7.452 1.00 91.56 427 ILE A O 1
ATOM 3417 N N . TRP A 1 428 ? -34.120 -17.065 -6.562 1.00 92.25 428 TRP A N 1
ATOM 3418 C CA . TRP A 1 428 ? -34.849 -15.822 -6.334 1.00 92.25 428 TRP A CA 1
ATOM 3419 C C . TRP A 1 428 ? -34.987 -14.967 -7.584 1.00 92.25 428 TRP A C 1
ATOM 3421 O O . TRP A 1 428 ? -35.998 -14.283 -7.711 1.00 92.25 428 TRP A O 1
ATOM 3431 N N . LEU A 1 429 ? -33.996 -14.973 -8.473 1.00 91.75 429 LEU A N 1
ATOM 3432 C CA . LEU A 1 429 ? -33.970 -14.109 -9.650 1.00 91.75 429 LEU A CA 1
ATOM 3433 C C . LEU A 1 429 ? -33.538 -14.890 -10.887 1.00 91.75 429 LEU A C 1
ATOM 3435 O O . LEU A 1 429 ? -32.622 -15.704 -10.816 1.00 91.75 429 LEU A O 1
ATOM 3439 N N . ASP A 1 430 ? -34.183 -14.574 -12.004 1.00 90.25 430 ASP A N 1
ATOM 3440 C CA . ASP A 1 430 ? -34.024 -15.215 -13.308 1.00 90.25 430 ASP A CA 1
ATOM 3441 C C . ASP A 1 430 ? -34.253 -14.187 -14.433 1.00 90.25 430 ASP A C 1
ATOM 3443 O O . ASP A 1 430 ? -34.951 -13.181 -14.216 1.00 90.25 430 ASP A O 1
ATOM 3447 N N . ASN A 1 431 ? -33.629 -14.404 -15.596 1.00 88.00 431 ASN A N 1
ATOM 3448 C CA . ASN A 1 431 ? -33.486 -13.469 -16.718 1.00 88.00 431 ASN A CA 1
ATOM 3449 C C . ASN A 1 431 ? -33.101 -12.072 -16.229 1.00 88.00 431 ASN A C 1
ATOM 3451 O O . ASN A 1 431 ? -33.759 -11.064 -16.519 1.00 88.00 431 ASN A O 1
ATOM 3455 N N . LEU A 1 432 ? -32.078 -12.024 -15.379 1.00 88.44 432 LEU A N 1
ATOM 3456 C CA . LEU A 1 432 ? -31.695 -10.807 -14.690 1.00 88.44 432 LEU A CA 1
ATOM 3457 C C . LEU A 1 432 ? -30.963 -9.884 -15.664 1.00 88.44 432 LEU A C 1
ATOM 3459 O O . LEU A 1 432 ? -29.869 -10.192 -16.123 1.00 88.44 432 LEU A O 1
ATOM 3463 N N . ILE A 1 433 ? -31.501 -8.692 -15.912 1.00 84.81 433 ILE A N 1
ATOM 3464 C CA . ILE A 1 433 ? -30.942 -7.703 -16.840 1.00 84.81 433 ILE A CA 1
ATOM 3465 C C . ILE A 1 433 ? -30.763 -6.365 -16.117 1.00 84.81 433 ILE A C 1
ATOM 3467 O O . ILE A 1 433 ? -31.722 -5.644 -15.831 1.00 84.81 433 ILE A O 1
ATOM 3471 N N . CYS A 1 434 ? -29.506 -6.018 -15.846 1.00 84.12 434 CYS A N 1
ATOM 3472 C CA . CYS A 1 434 ? -29.096 -4.726 -15.299 1.00 84.12 434 CYS A CA 1
ATOM 3473 C C . CYS A 1 434 ? -28.487 -3.836 -16.394 1.00 84.12 434 CYS A C 1
ATOM 3475 O O . CYS A 1 434 ? -27.766 -4.323 -17.268 1.00 84.12 434 CYS A O 1
ATOM 3477 N N . THR A 1 435 ? -28.690 -2.519 -16.323 1.00 76.31 435 THR A N 1
ATOM 3478 C CA . THR A 1 435 ? -27.904 -1.530 -17.079 1.00 76.31 435 THR A CA 1
ATOM 3479 C C . THR A 1 435 ? -26.672 -1.062 -16.278 1.00 76.31 435 THR A C 1
ATOM 3481 O O . THR A 1 435 ? -26.380 -1.518 -15.172 1.00 76.31 435 THR A O 1
ATOM 3484 N N . SER A 1 436 ? -25.842 -0.183 -16.846 1.00 58.59 436 SER A N 1
ATOM 3485 C CA . SER A 1 436 ? -24.623 0.294 -16.171 1.00 58.59 436 SER A CA 1
ATOM 3486 C C . SER A 1 436 ? -24.887 1.390 -15.124 1.00 58.59 436 SER A C 1
ATOM 3488 O O . SER A 1 436 ? -23.944 2.065 -14.706 1.00 58.59 436 SER A O 1
ATOM 3490 N N . SER A 1 437 ? -26.150 1.659 -14.772 1.00 59.66 437 SER A N 1
ATOM 3491 C CA . SER A 1 437 ? -26.561 2.838 -13.990 1.00 59.66 437 SER A CA 1
ATOM 3492 C C . SER A 1 437 ? -27.269 2.506 -12.674 1.00 59.66 437 SER A C 1
ATOM 3494 O O . SER A 1 437 ? -27.411 3.378 -11.818 1.00 59.66 437 SER A O 1
ATOM 3496 N N . GLU A 1 438 ? -27.652 1.249 -12.483 1.00 71.81 438 GLU A N 1
ATOM 3497 C CA . GLU A 1 438 ? -28.377 0.741 -11.333 1.00 71.81 438 GLU A CA 1
ATOM 3498 C C . GLU A 1 438 ? -27.437 0.657 -10.133 1.00 71.81 438 GLU A C 1
ATOM 3500 O O . GLU A 1 438 ? -26.272 0.249 -10.229 1.00 71.81 438 GLU A O 1
ATOM 3505 N N . SER A 1 439 ? -27.968 1.061 -8.984 1.00 67.00 439 SER A N 1
ATOM 3506 C CA . SER A 1 439 ? -27.322 0.959 -7.679 1.00 67.00 439 SER A CA 1
ATOM 3507 C C . SER A 1 439 ? -27.845 -0.210 -6.843 1.00 67.00 439 SER A C 1
ATOM 3509 O O . SER A 1 439 ? -27.266 -0.468 -5.792 1.00 67.00 439 SER A O 1
ATOM 3511 N N . SER A 1 440 ? -28.934 -0.871 -7.274 1.00 76.81 440 SER A N 1
ATOM 3512 C CA . SER A 1 440 ? -29.521 -2.037 -6.604 1.00 76.81 440 SER A CA 1
ATOM 3513 C C . SER A 1 440 ? -29.900 -3.153 -7.584 1.00 76.81 440 SER A C 1
ATOM 3515 O O . SER A 1 440 ? -30.383 -2.850 -8.675 1.00 76.81 440 SER A O 1
ATOM 3517 N N . ILE A 1 441 ? -29.763 -4.423 -7.182 1.00 83.12 441 ILE A N 1
ATOM 3518 C CA . ILE A 1 441 ? -30.248 -5.586 -7.947 1.00 83.12 441 ILE A CA 1
ATOM 3519 C C . ILE A 1 441 ? -31.775 -5.582 -8.096 1.00 83.12 441 ILE A C 1
ATOM 3521 O O . ILE A 1 441 ? -32.297 -6.050 -9.099 1.00 83.12 441 ILE A O 1
ATOM 3525 N N . GLU A 1 442 ? -32.489 -4.992 -7.129 1.00 79.06 442 GLU A N 1
ATOM 3526 C CA . GLU A 1 442 ? -33.956 -4.841 -7.147 1.00 79.06 442 GLU A CA 1
ATOM 3527 C C . GLU A 1 442 ? -34.436 -3.938 -8.282 1.00 79.06 442 GLU A C 1
ATOM 3529 O O . GLU A 1 442 ? -35.600 -3.977 -8.662 1.00 79.06 442 GLU A O 1
ATOM 3534 N N . SER A 1 443 ? -33.546 -3.085 -8.795 1.00 79.19 443 SER A N 1
ATOM 3535 C CA . SER A 1 443 ? -33.836 -2.175 -9.903 1.00 79.19 443 SER A CA 1
ATOM 3536 C C . SER A 1 443 ? -33.555 -2.798 -11.270 1.00 79.19 443 SER A C 1
ATOM 3538 O O . SER A 1 443 ? -33.855 -2.171 -12.283 1.00 79.19 443 SER A O 1
ATOM 3540 N N . CYS A 1 444 ? -32.973 -3.999 -11.309 1.00 84.75 444 CYS A N 1
ATOM 3541 C CA . CYS A 1 444 ? -32.745 -4.730 -12.545 1.00 84.75 444 CYS A CA 1
ATOM 3542 C C . CYS A 1 444 ? -34.025 -5.450 -12.982 1.00 84.75 444 CYS A C 1
ATOM 3544 O O . CYS A 1 444 ? -34.814 -5.916 -12.157 1.00 84.75 444 CYS A O 1
ATOM 3546 N N . VAL A 1 445 ? -34.232 -5.551 -14.293 1.00 86.75 445 VAL A N 1
ATOM 3547 C CA . VAL A 1 445 ? -35.357 -6.309 -14.851 1.00 86.75 445 VAL A CA 1
ATOM 3548 C C . VAL A 1 445 ? -35.108 -7.795 -14.585 1.00 86.75 445 VAL A C 1
ATOM 3550 O O . VAL A 1 445 ? -33.990 -8.261 -14.761 1.00 86.75 445 VAL A O 1
ATOM 3553 N N . SER A 1 446 ? -36.123 -8.524 -14.130 1.00 87.94 446 SER A N 1
ATOM 3554 C CA . SER A 1 446 ? -36.083 -9.978 -13.918 1.00 87.94 446 SER A CA 1
ATOM 3555 C C . SER A 1 446 ? -37.477 -10.571 -14.131 1.00 87.94 446 SER A C 1
ATOM 3557 O O . SER A 1 446 ? -38.459 -9.827 -14.240 1.00 87.94 446 SER A O 1
ATOM 3559 N N . ARG A 1 447 ? -37.594 -11.903 -14.133 1.00 83.56 447 ARG A N 1
ATOM 3560 C CA . ARG A 1 447 ? -38.883 -12.626 -14.143 1.00 83.56 447 ARG A CA 1
ATOM 3561 C C . ARG A 1 447 ? -39.728 -12.471 -12.867 1.00 83.56 447 ARG A C 1
ATOM 3563 O O . ARG A 1 447 ? -40.870 -12.941 -12.826 1.00 83.56 447 ARG A O 1
ATOM 3570 N N . GLY A 1 448 ? -39.207 -11.771 -11.859 1.00 83.19 448 GLY A N 1
ATOM 3571 C CA . GLY A 1 448 ? -39.842 -11.567 -10.559 1.00 83.19 448 GLY A CA 1
ATOM 3572 C C . GLY A 1 448 ? -39.302 -12.509 -9.481 1.00 83.19 448 GLY A C 1
ATOM 3573 O O . GLY A 1 448 ? -38.750 -13.566 -9.768 1.00 83.19 448 GLY A O 1
ATOM 3574 N N . TRP A 1 449 ? -39.458 -12.108 -8.217 1.00 87.75 449 TRP A N 1
ATOM 3575 C CA . TRP A 1 449 ? -38.890 -12.817 -7.067 1.00 87.75 449 TRP A CA 1
ATOM 3576 C C . TRP A 1 449 ? -39.462 -14.229 -6.900 1.00 87.75 449 TRP A C 1
ATOM 3578 O O . TRP A 1 449 ? -40.662 -14.394 -6.680 1.00 87.75 449 TRP A O 1
ATOM 3588 N N . GLY A 1 450 ? -38.590 -15.237 -6.940 1.00 84.62 450 GLY A N 1
ATOM 3589 C CA . GLY A 1 450 ? -38.946 -16.644 -6.731 1.00 84.62 450 GLY A CA 1
ATOM 3590 C C . GLY A 1 450 ? -39.678 -17.281 -7.914 1.00 84.62 450 GLY A C 1
ATOM 3591 O O . GLY A 1 450 ? -40.254 -18.355 -7.756 1.00 84.62 450 GLY A O 1
ATOM 3592 N N . ASN A 1 451 ? -39.688 -16.608 -9.068 1.00 85.56 451 ASN A N 1
ATOM 3593 C CA . ASN A 1 451 ? -40.276 -17.088 -10.309 1.00 85.56 451 ASN A CA 1
ATOM 3594 C C . ASN A 1 451 ? -39.153 -17.371 -11.314 1.00 85.56 451 ASN A C 1
ATOM 3596 O O . ASN A 1 451 ? -38.677 -16.455 -11.983 1.00 85.56 451 ASN A O 1
ATOM 3600 N N . SER A 1 452 ? -38.733 -18.632 -11.381 1.00 85.12 452 SER A N 1
ATOM 3601 C CA . SER A 1 452 ? -37.675 -19.113 -12.266 1.00 85.12 452 SER A CA 1
ATOM 3602 C C . SER A 1 452 ? -38.062 -20.467 -12.852 1.00 85.12 452 SER A C 1
ATOM 3604 O O . SER A 1 452 ? -38.696 -21.273 -12.162 1.00 85.12 452 SER A O 1
ATOM 3606 N N . ASP A 1 453 ? -37.713 -20.701 -14.115 1.00 86.06 453 ASP A N 1
ATOM 3607 C CA . ASP A 1 453 ? -37.766 -22.024 -14.753 1.00 86.06 453 ASP A CA 1
ATOM 3608 C C . ASP A 1 453 ? -36.405 -22.741 -14.756 1.00 86.06 453 ASP A C 1
ATOM 3610 O O . ASP A 1 453 ? -36.329 -23.880 -15.218 1.00 86.06 453 ASP A O 1
ATOM 3614 N N . CYS A 1 454 ? -35.378 -22.124 -14.163 1.00 88.81 454 CYS A N 1
ATOM 3615 C CA . CYS A 1 454 ? -34.049 -22.695 -14.007 1.00 88.81 454 CYS A CA 1
ATOM 3616 C C . CYS A 1 454 ? -33.975 -23.777 -12.925 1.00 88.81 454 CYS A C 1
ATOM 3618 O O . CYS A 1 454 ? -34.776 -23.852 -11.983 1.00 88.81 454 CYS A O 1
ATOM 3620 N N . THR A 1 455 ? -32.928 -24.589 -13.024 1.00 89.69 455 THR A N 1
ATOM 3621 C CA . THR A 1 455 ? -32.488 -25.514 -11.972 1.00 89.69 455 THR A CA 1
ATOM 3622 C C . THR A 1 455 ? -31.215 -24.999 -11.288 1.00 89.69 455 THR A C 1
ATOM 3624 O O . THR A 1 455 ? -30.564 -24.086 -11.780 1.00 89.69 455 THR A O 1
ATOM 3627 N N . HIS A 1 456 ? -30.816 -25.566 -10.142 1.00 92.25 456 HIS A N 1
ATOM 3628 C CA . HIS A 1 456 ? -29.585 -25.130 -9.455 1.00 92.25 456 HIS A CA 1
ATOM 3629 C C . HIS A 1 456 ? -28.291 -25.449 -10.219 1.00 92.25 456 HIS A C 1
ATOM 3631 O O . HIS A 1 456 ? -27.231 -24.960 -9.834 1.00 92.25 456 HIS A O 1
ATOM 3637 N N . ASP A 1 457 ? -28.370 -26.227 -11.300 1.00 88.94 457 ASP A N 1
ATOM 3638 C CA . ASP A 1 457 ? -27.256 -26.419 -12.230 1.00 88.94 457 ASP A CA 1
ATOM 3639 C C . ASP A 1 457 ? -26.982 -25.156 -13.065 1.00 88.94 457 ASP A C 1
ATOM 3641 O O . ASP A 1 457 ? -25.928 -25.066 -13.681 1.00 88.94 457 ASP A O 1
ATOM 3645 N N . GLU A 1 458 ? -27.880 -24.167 -13.034 1.00 89.69 458 GLU A N 1
ATOM 3646 C CA . GLU A 1 458 ? -27.828 -22.889 -13.762 1.00 89.69 458 GLU A CA 1
ATOM 3647 C C . GLU A 1 458 ? -27.575 -21.705 -12.807 1.00 89.69 458 GLU A C 1
ATOM 3649 O O . GLU A 1 458 ? -27.823 -20.546 -13.122 1.00 89.69 458 GLU A O 1
ATOM 3654 N N . ASP A 1 459 ? -27.072 -21.960 -11.594 1.00 93.12 459 ASP A N 1
ATOM 3655 C CA . ASP A 1 459 ? -26.791 -20.885 -10.641 1.00 93.12 459 ASP A CA 1
ATOM 3656 C C . ASP A 1 459 ? -25.602 -20.007 -11.090 1.00 93.12 459 ASP A C 1
ATOM 3658 O O . ASP A 1 459 ? -24.486 -20.481 -11.342 1.00 93.12 459 ASP A O 1
ATOM 3662 N N . ALA A 1 460 ? -25.815 -18.691 -11.083 1.00 93.00 460 ALA A N 1
ATOM 3663 C CA . ALA A 1 460 ? -24.833 -17.683 -11.449 1.00 93.00 460 ALA A CA 1
ATOM 3664 C C . ALA A 1 460 ? -23.810 -17.409 -10.330 1.00 93.00 460 ALA A C 1
ATOM 3666 O O . ALA A 1 460 ? -24.128 -17.238 -9.144 1.00 93.00 460 ALA A O 1
ATOM 3667 N N . GLY A 1 461 ? -22.548 -17.273 -10.732 1.00 91.50 461 GLY A N 1
ATOM 3668 C CA . GLY A 1 461 ? -21.455 -16.786 -9.892 1.00 91.50 461 GLY A CA 1
ATOM 3669 C C . GLY A 1 461 ? -20.837 -15.501 -10.428 1.00 91.50 461 GLY A C 1
ATOM 3670 O O . GLY A 1 461 ? -20.958 -15.174 -11.607 1.00 91.50 461 GLY A O 1
ATOM 3671 N N . VAL A 1 462 ? -20.153 -14.755 -9.565 1.00 93.31 462 VAL A N 1
ATOM 3672 C CA . VAL A 1 462 ? -19.457 -13.510 -9.931 1.00 93.31 462 VAL A CA 1
ATOM 3673 C C . VAL A 1 462 ? -17.993 -13.568 -9.517 1.00 93.31 462 VAL A C 1
ATOM 3675 O O . VAL A 1 462 ? -17.654 -14.239 -8.548 1.00 93.31 462 VAL A O 1
ATOM 3678 N N . VAL A 1 463 ? -17.144 -12.840 -10.244 1.00 87.00 463 VAL A N 1
ATOM 3679 C CA . VAL A 1 463 ? -15.730 -12.608 -9.927 1.00 87.00 463 VAL A CA 1
ATOM 3680 C C . VAL A 1 463 ? -15.535 -11.102 -9.792 1.00 87.00 463 VAL A C 1
ATOM 3682 O O . VAL A 1 463 ? -15.611 -10.368 -10.782 1.00 87.00 463 VAL A O 1
ATOM 3685 N N . CYS A 1 464 ? -15.332 -10.623 -8.573 1.00 86.00 464 CYS A N 1
ATOM 3686 C CA . CYS A 1 464 ? -15.188 -9.209 -8.248 1.00 86.00 464 CYS A CA 1
ATOM 3687 C C . CYS A 1 464 ? -13.733 -8.745 -8.318 1.00 86.00 464 CYS A C 1
ATOM 3689 O O . CYS A 1 464 ? -12.813 -9.548 -8.277 1.00 86.00 464 CYS A O 1
ATOM 3691 N N . LYS A 1 465 ? -13.511 -7.435 -8.450 1.00 77.25 465 LYS A N 1
ATOM 3692 C CA . LYS A 1 465 ? -12.167 -6.857 -8.340 1.00 77.25 465 LYS A CA 1
ATOM 3693 C C . LYS A 1 465 ? -11.803 -6.694 -6.867 1.00 77.25 465 LYS A C 1
ATOM 3695 O O . LYS A 1 465 ? -12.626 -6.170 -6.129 1.00 77.25 465 LYS A O 1
ATOM 3700 N N . ASP A 1 466 ? -10.583 -7.061 -6.471 1.00 62.03 466 ASP A N 1
ATOM 3701 C CA . ASP A 1 466 ? -10.130 -7.038 -5.062 1.00 62.03 466 ASP A CA 1
ATOM 3702 C C . ASP A 1 466 ? -10.165 -5.655 -4.400 1.00 62.03 466 ASP A C 1
ATOM 3704 O O . ASP A 1 466 ? -10.269 -5.535 -3.181 1.00 62.03 466 ASP A O 1
ATOM 3708 N N . GLU A 1 467 ? -10.156 -4.586 -5.195 1.00 69.94 467 GLU A N 1
ATOM 3709 C CA . GLU A 1 467 ? -10.340 -3.224 -4.704 1.00 69.94 467 GLU A CA 1
ATOM 3710 C C . GLU A 1 467 ? -11.729 -3.046 -4.046 1.00 69.94 467 GLU A C 1
ATOM 3712 O O . GLU A 1 467 ? -12.780 -3.222 -4.672 1.00 69.94 467 GLU A O 1
ATOM 3717 N N . LYS A 1 468 ? -11.744 -2.644 -2.770 1.00 61.81 468 LYS A N 1
ATOM 3718 C CA . LYS A 1 468 ? -12.962 -2.381 -1.986 1.00 61.81 468 LYS A CA 1
ATOM 3719 C C . LYS A 1 468 ? -13.379 -0.909 -2.019 1.00 61.81 468 LYS A C 1
ATOM 3721 O O . LYS A 1 468 ? -12.565 -0.000 -2.187 1.00 61.81 468 LYS A O 1
ATOM 3726 N N . LEU A 1 469 ? -14.674 -0.658 -1.825 1.00 57.62 469 LEU A N 1
ATOM 3727 C CA . LEU A 1 469 ? -15.209 0.698 -1.674 1.00 57.62 469 LEU A CA 1
ATOM 3728 C C . LEU A 1 469 ? -14.841 1.282 -0.286 1.00 57.62 469 LEU A C 1
ATOM 3730 O O . LEU A 1 469 ? -14.999 0.586 0.719 1.00 57.62 469 LEU A O 1
ATOM 3734 N N . PRO A 1 470 ? -14.403 2.557 -0.181 1.00 38.72 470 PRO A N 1
ATOM 3735 C CA . PRO A 1 470 ? -14.037 3.172 1.098 1.00 38.72 470 PRO A CA 1
ATOM 3736 C C . PRO A 1 470 ? -15.195 3.148 2.108 1.00 38.72 470 PRO A C 1
ATOM 3738 O O . PRO A 1 470 ? -16.254 3.721 1.848 1.00 38.72 470 PRO A O 1
ATOM 3741 N N . GLY A 1 471 ? -14.982 2.530 3.273 1.00 39.69 471 GLY A N 1
ATOM 3742 C CA . GLY A 1 471 ? -15.981 2.436 4.347 1.00 39.69 471 GLY A CA 1
ATOM 3743 C C . GLY A 1 471 ? -16.766 1.121 4.416 1.00 39.69 471 GLY A C 1
ATOM 3744 O O . GLY A 1 471 ? -17.646 1.013 5.268 1.00 39.69 471 GLY A O 1
ATOM 3745 N N . PHE A 1 472 ? -16.456 0.130 3.576 1.00 40.03 472 PHE A N 1
ATOM 3746 C CA . PHE A 1 472 ? -16.837 -1.262 3.829 1.00 40.03 472 PHE A CA 1
ATOM 3747 C C . PHE A 1 472 ? -15.836 -1.892 4.813 1.00 40.03 472 PHE A C 1
ATOM 3749 O O . PHE A 1 472 ? -14.631 -1.820 4.583 1.00 40.03 472 PHE A O 1
ATOM 3756 N N . LEU A 1 473 ? -16.334 -2.450 5.923 1.00 41.94 473 LEU A N 1
ATOM 3757 C CA . LEU A 1 473 ? -15.544 -3.281 6.840 1.00 41.94 473 LEU A CA 1
ATOM 3758 C C . LEU A 1 473 ? -15.285 -4.656 6.195 1.00 41.94 473 LEU A C 1
ATOM 3760 O O . LEU A 1 473 ? -16.026 -5.083 5.311 1.00 41.94 473 LEU A O 1
ATOM 3764 N N . GLU A 1 474 ? -14.181 -5.293 6.582 1.00 40.00 474 GLU A N 1
ATOM 3765 C CA . GLU A 1 474 ? -13.636 -6.508 5.968 1.00 40.00 474 GLU A CA 1
ATOM 3766 C C . GLU A 1 474 ? -14.510 -7.753 6.226 1.00 40.00 474 GLU A C 1
ATOM 3768 O O . GLU A 1 474 ? -14.350 -8.432 7.230 1.00 40.00 474 GLU A O 1
ATOM 3773 N N . ASP A 1 475 ? -15.365 -8.137 5.274 1.00 38.12 475 ASP A N 1
ATOM 3774 C CA . ASP A 1 475 ? -16.188 -9.364 5.376 1.00 38.12 475 ASP A CA 1
ATOM 3775 C C . ASP A 1 475 ? -15.402 -10.692 5.210 1.00 38.12 475 ASP A C 1
ATOM 3777 O O . ASP A 1 475 ? -15.999 -11.765 5.160 1.00 38.12 475 ASP A O 1
ATOM 3781 N N . ASN A 1 476 ? -14.066 -10.652 5.113 1.00 39.97 476 ASN A N 1
ATOM 3782 C CA . ASN A 1 476 ? -13.212 -11.848 5.013 1.00 39.97 476 ASN A CA 1
ATOM 3783 C C . ASN A 1 476 ? -12.213 -11.978 6.170 1.00 39.97 476 ASN A C 1
ATOM 3785 O O . ASN A 1 476 ? -11.238 -12.725 6.069 1.00 39.97 476 ASN A O 1
ATOM 3789 N N . ILE A 1 477 ? -12.420 -11.261 7.275 1.00 41.28 477 ILE A N 1
ATOM 3790 C CA . ILE A 1 477 ? -11.903 -11.735 8.557 1.00 41.28 477 ILE A CA 1
ATOM 3791 C C . ILE A 1 477 ? -12.737 -12.975 8.876 1.00 41.28 477 ILE A C 1
ATOM 3793 O O . ILE A 1 477 ? -13.965 -12.937 8.785 1.00 41.28 477 ILE A O 1
ATOM 3797 N N . ILE A 1 478 ? -12.106 -14.083 9.267 1.00 38.62 478 ILE A N 1
ATOM 3798 C CA . ILE A 1 478 ? -12.831 -15.128 10.000 1.00 38.62 478 ILE A CA 1
ATOM 3799 C C . ILE A 1 478 ? -13.099 -14.548 11.387 1.00 38.62 478 ILE A C 1
ATOM 3801 O O . ILE A 1 478 ? -12.476 -14.910 12.386 1.00 38.62 478 ILE A O 1
ATOM 3805 N N . GLU A 1 479 ? -13.994 -13.564 11.431 1.00 33.94 479 GLU A N 1
ATOM 3806 C CA . GLU A 1 479 ? -14.685 -13.193 12.636 1.00 33.94 479 GLU A CA 1
ATOM 3807 C C . GLU A 1 479 ? -15.517 -14.422 12.949 1.00 33.94 479 GLU A C 1
ATOM 3809 O O . GLU A 1 479 ? -16.510 -14.763 12.301 1.00 33.94 479 GLU A O 1
ATOM 3814 N N . MET A 1 480 ? -15.052 -15.144 13.965 1.00 33.22 480 MET A N 1
ATOM 3815 C CA . MET A 1 480 ? -15.937 -15.950 14.780 1.00 33.22 480 MET A CA 1
ATOM 3816 C C . MET A 1 480 ? -17.215 -15.124 14.977 1.00 33.22 480 MET A C 1
ATOM 3818 O O . MET A 1 480 ? -17.094 -13.916 15.161 1.00 33.22 480 MET A O 1
ATOM 3822 N N . GLN A 1 481 ? -18.397 -15.746 14.904 1.00 32.75 481 GLN A N 1
ATOM 3823 C CA . GLN A 1 481 ? -19.699 -15.143 15.224 1.00 32.75 481 GLN A CA 1
ATOM 3824 C C . GLN A 1 481 ? -19.690 -14.588 16.661 1.00 32.75 481 GLN A C 1
ATOM 3826 O O . GLN A 1 481 ? -20.280 -15.131 17.592 1.00 32.75 481 GLN A O 1
ATOM 3831 N N . VAL A 1 482 ? -18.927 -13.528 16.858 1.00 39.62 482 VAL A N 1
ATOM 3832 C CA . VAL A 1 482 ? -18.743 -12.749 18.050 1.00 39.62 482 VAL A CA 1
ATOM 3833 C C . VAL A 1 482 ? -19.729 -11.643 17.837 1.00 39.62 482 VAL A C 1
ATOM 3835 O O . VAL A 1 482 ? -19.604 -10.838 16.925 1.00 39.62 482 VAL A O 1
ATOM 3838 N N . ASP A 1 483 ? -20.758 -11.652 18.661 1.00 37.88 483 ASP A N 1
ATOM 3839 C CA . ASP A 1 483 ? -21.690 -10.551 18.768 1.00 37.88 483 ASP A CA 1
ATOM 3840 C C . ASP A 1 483 ? -20.906 -9.301 19.226 1.00 37.88 483 ASP A C 1
ATOM 3842 O O . ASP A 1 483 ? -20.822 -9.002 20.421 1.00 37.88 483 ASP A O 1
ATOM 3846 N N . GLU A 1 484 ? -20.264 -8.597 18.281 1.00 38.72 484 GLU A N 1
ATOM 3847 C CA . GLU A 1 484 ? -19.479 -7.369 18.496 1.00 38.72 484 GLU A CA 1
ATOM 3848 C C . GLU A 1 484 ? -20.317 -6.258 19.150 1.00 38.72 484 GLU A C 1
ATOM 3850 O O . GLU A 1 484 ? -19.792 -5.282 19.691 1.00 38.72 484 GLU A O 1
ATOM 3855 N N . ASN A 1 485 ? -21.641 -6.428 19.192 1.00 40.59 485 ASN A N 1
ATOM 3856 C CA . ASN A 1 485 ? -22.535 -5.561 19.944 1.00 40.59 485 ASN A CA 1
ATOM 3857 C C . ASN A 1 485 ? -22.420 -5.716 21.472 1.00 40.59 485 ASN A C 1
ATOM 3859 O O . ASN A 1 485 ? -23.058 -4.934 22.182 1.00 40.59 485 ASN A O 1
ATOM 3863 N N . ARG A 1 486 ? -21.642 -6.676 22.008 1.00 52.09 486 ARG A N 1
ATOM 3864 C CA . ARG A 1 486 ? -21.596 -6.948 23.462 1.00 52.09 486 ARG A CA 1
ATOM 3865 C C . ARG A 1 486 ? -20.350 -6.461 24.212 1.00 52.09 486 ARG A C 1
ATOM 3867 O O . ARG A 1 486 ? -20.519 -6.091 25.367 1.00 52.09 486 ARG A O 1
ATOM 3874 N N . LEU A 1 487 ? -19.137 -6.435 23.637 1.00 57.22 487 LEU A N 1
ATOM 3875 C CA . LEU A 1 487 ? -17.913 -5.923 24.304 1.00 57.22 487 LEU A CA 1
ATOM 3876 C C . LEU A 1 487 ? -16.921 -5.368 23.267 1.00 57.22 487 LEU A C 1
ATOM 3878 O O . LEU A 1 487 ? -16.453 -6.130 22.427 1.00 57.22 487 LEU A O 1
ATOM 3882 N N . LYS A 1 488 ? -16.593 -4.068 23.327 1.00 53.94 488 LYS A N 1
ATOM 3883 C CA . LYS A 1 488 ? -15.822 -3.374 22.268 1.00 53.94 488 LYS A CA 1
ATOM 3884 C C . LYS A 1 488 ? -14.322 -3.203 22.531 1.00 53.94 488 LYS A C 1
ATOM 3886 O O . LYS A 1 488 ? -13.559 -3.078 21.585 1.00 53.94 488 LYS A O 1
ATOM 3891 N N . ASP A 1 489 ? -13.901 -3.112 23.791 1.00 66.00 489 ASP A N 1
ATOM 3892 C CA . ASP A 1 489 ? -12.503 -2.838 24.169 1.00 66.00 489 ASP A CA 1
ATOM 3893 C C . ASP A 1 489 ? -12.245 -3.363 25.591 1.00 66.00 489 ASP A C 1
ATOM 3895 O O . ASP A 1 489 ? -13.110 -3.232 26.461 1.00 66.00 489 ASP A O 1
ATOM 3899 N N . ILE A 1 490 ? -11.079 -3.961 25.843 1.00 75.44 490 ILE A N 1
ATOM 3900 C CA . ILE A 1 490 ? -10.665 -4.485 27.156 1.00 75.44 490 ILE A CA 1
ATOM 3901 C C . ILE A 1 490 ? -9.349 -3.827 27.535 1.00 75.44 490 ILE A C 1
ATOM 3903 O O . ILE A 1 490 ? -8.418 -3.772 26.735 1.00 75.44 490 ILE A O 1
ATOM 3907 N N . ARG A 1 491 ? -9.255 -3.328 28.769 1.00 79.50 491 ARG A N 1
ATOM 3908 C CA . ARG A 1 491 ? -8.040 -2.688 29.278 1.00 79.50 491 ARG A CA 1
ATOM 3909 C C . ARG A 1 491 ? -7.729 -3.120 30.697 1.00 79.50 491 ARG A C 1
ATOM 3911 O O . ARG A 1 491 ? -8.606 -3.477 31.479 1.00 79.50 491 ARG A O 1
ATOM 3918 N N . LEU A 1 492 ? -6.448 -3.031 31.029 1.00 78.06 492 LEU A N 1
ATOM 3919 C CA . LEU A 1 492 ? -5.968 -3.146 32.395 1.00 78.06 492 LEU A CA 1
ATOM 3920 C C . LEU A 1 492 ? -5.814 -1.745 32.969 1.00 78.06 492 LEU A C 1
ATOM 3922 O O . LEU A 1 492 ? -4.976 -0.979 32.496 1.00 78.06 492 LEU A O 1
ATOM 3926 N N . HIS A 1 493 ? -6.605 -1.413 33.987 1.00 80.88 493 HIS A N 1
ATOM 3927 C CA . HIS A 1 493 ? -6.335 -0.236 34.797 1.00 80.88 493 HIS A CA 1
ATOM 3928 C C . HIS A 1 493 ? -5.079 -0.528 35.638 1.00 80.88 493 HIS A C 1
ATOM 3930 O O . HIS A 1 493 ? -5.126 -1.419 36.497 1.00 80.88 493 HIS A O 1
ATOM 3936 N N . PRO A 1 494 ? -3.946 0.153 35.383 1.00 75.06 494 PRO A N 1
ATOM 3937 C CA . PRO A 1 494 ? -2.656 -0.213 35.956 1.00 75.06 494 PRO A CA 1
ATOM 3938 C C . PRO A 1 494 ? -2.635 -0.026 37.474 1.00 75.06 494 PRO A C 1
ATOM 3940 O O . PRO A 1 494 ? -3.155 0.964 37.991 1.00 75.06 494 PRO A O 1
ATOM 3943 N N . VAL A 1 495 ? -1.979 -0.951 38.182 1.00 68.94 495 VAL A N 1
ATOM 3944 C CA . VAL A 1 495 ? -1.616 -0.776 39.606 1.00 68.94 495 VAL A CA 1
ATOM 3945 C C . VAL A 1 495 ? -0.301 0.012 39.750 1.00 68.94 495 VAL A C 1
ATOM 3947 O O . VAL A 1 495 ? -0.066 0.648 40.772 1.00 68.94 495 VAL A O 1
ATOM 3950 N N . SER A 1 496 ? 0.545 0.008 38.713 1.00 66.19 496 SER A N 1
ATOM 3951 C CA . SER A 1 496 ? 1.818 0.738 38.633 1.00 66.19 496 SER A CA 1
ATOM 3952 C C . SER A 1 496 ? 1.968 1.393 37.257 1.00 66.19 496 SER A C 1
ATOM 3954 O O . SER A 1 496 ? 1.583 0.803 36.250 1.00 66.19 496 SER A O 1
ATOM 3956 N N . ALA A 1 497 ? 2.558 2.590 37.193 1.00 64.75 497 ALA A N 1
ATOM 3957 C CA . ALA A 1 497 ? 2.735 3.369 35.960 1.00 64.75 497 ALA A CA 1
ATOM 3958 C C . ALA A 1 497 ? 3.836 2.833 35.010 1.00 64.75 497 ALA A C 1
ATOM 3960 O O . ALA A 1 497 ? 4.238 3.525 34.075 1.00 64.75 497 ALA A O 1
ATOM 3961 N N . GLN A 1 498 ? 4.345 1.619 35.244 1.00 71.56 498 GLN A N 1
ATOM 3962 C CA . GLN A 1 498 ? 5.401 1.000 34.442 1.00 71.56 498 GLN A CA 1
ATOM 3963 C C . GLN A 1 498 ? 4.832 0.344 33.170 1.00 71.56 498 GLN A C 1
ATOM 3965 O O . GLN A 1 498 ? 3.799 -0.327 33.215 1.00 71.56 498 GLN A O 1
ATOM 3970 N N . LEU A 1 499 ? 5.516 0.536 32.036 1.00 74.56 499 LEU A N 1
ATOM 3971 C CA . LEU A 1 499 ? 5.198 -0.105 30.756 1.00 74.56 499 LEU A CA 1
ATOM 3972 C C . LEU A 1 499 ? 6.137 -1.301 30.494 1.00 74.56 499 LEU A C 1
ATOM 3974 O O . LEU A 1 499 ? 7.331 -1.188 30.781 1.00 74.56 499 LEU A O 1
ATOM 3978 N N . PRO A 1 500 ? 5.638 -2.414 29.923 1.00 81.19 500 PRO A N 1
ATOM 3979 C CA . PRO A 1 500 ? 4.223 -2.695 29.669 1.00 81.19 500 PRO A CA 1
ATOM 3980 C C . PRO A 1 500 ? 3.454 -2.915 30.980 1.00 81.19 500 PRO A C 1
ATOM 3982 O O . PRO A 1 500 ? 4.013 -3.386 31.969 1.00 81.19 500 PRO A O 1
ATOM 3985 N N . THR A 1 501 ? 2.158 -2.598 30.994 1.00 80.56 501 THR A N 1
ATOM 3986 C CA . THR A 1 501 ? 1.310 -2.837 32.170 1.00 80.56 501 THR A CA 1
ATOM 3987 C C . THR A 1 501 ? 1.098 -4.337 32.362 1.00 80.56 501 THR A C 1
ATOM 3989 O O . THR A 1 501 ? 0.288 -4.956 31.678 1.00 80.56 501 THR A O 1
ATOM 3992 N N . THR A 1 502 ? 1.832 -4.922 33.305 1.00 85.88 502 THR A N 1
ATOM 3993 C CA . THR A 1 502 ? 1.772 -6.354 33.629 1.00 85.88 502 THR A CA 1
ATOM 3994 C C . THR A 1 502 ? 0.753 -6.679 34.716 1.00 85.88 502 THR A C 1
ATOM 3996 O O . THR A 1 502 ? 0.362 -7.833 34.848 1.00 85.88 502 THR A O 1
ATOM 3999 N N . GLU A 1 503 ? 0.294 -5.700 35.497 1.00 87.56 503 GLU A N 1
ATOM 4000 C CA . GLU A 1 503 ? -0.651 -5.906 36.601 1.00 87.56 503 GLU A CA 1
ATOM 4001 C C . GLU A 1 503 ? -1.729 -4.825 36.615 1.00 87.56 503 GLU A C 1
ATOM 4003 O O . GLU A 1 503 ? -1.429 -3.626 36.600 1.00 87.56 503 GLU A O 1
ATOM 4008 N N . GLY A 1 504 ? -2.992 -5.247 36.676 1.00 86.69 504 GLY A N 1
ATOM 4009 C CA . GLY A 1 504 ? -4.111 -4.317 36.620 1.00 86.69 504 GLY A CA 1
ATOM 4010 C C . GLY A 1 504 ? -5.471 -4.933 36.910 1.00 86.69 504 GLY A C 1
ATOM 4011 O O . GLY A 1 504 ? -5.653 -6.155 36.897 1.00 86.69 504 GLY A O 1
ATOM 4012 N N . VAL A 1 505 ? -6.431 -4.049 37.166 1.00 87.06 505 VAL A N 1
ATOM 4013 C CA . VAL A 1 505 ? -7.857 -4.380 37.240 1.00 87.06 505 VAL A CA 1
ATOM 4014 C C . VAL A 1 505 ? -8.427 -4.452 35.824 1.00 87.06 505 VAL A C 1
ATOM 4016 O O . VAL A 1 505 ? -8.109 -3.604 34.993 1.00 87.06 505 VAL A O 1
ATOM 4019 N N . VAL A 1 506 ? -9.251 -5.460 35.542 1.00 87.25 506 VAL A N 1
ATOM 4020 C CA . VAL A 1 506 ? -9.861 -5.663 34.223 1.00 87.25 506 VAL A CA 1
ATOM 4021 C C . VAL A 1 506 ? -11.077 -4.751 34.066 1.00 87.25 506 VAL A C 1
ATOM 4023 O O . VAL A 1 506 ? -12.085 -4.920 34.757 1.00 87.25 506 VAL A O 1
ATOM 4026 N N . GLU A 1 507 ? -10.984 -3.817 33.124 1.00 85.31 507 GLU A N 1
ATOM 4027 C CA . GLU A 1 507 ? -12.088 -2.977 32.663 1.00 85.31 507 GLU A CA 1
ATOM 4028 C C . GLU A 1 507 ? -12.504 -3.394 31.255 1.00 85.31 507 GLU A C 1
ATOM 4030 O O . GLU A 1 507 ? -11.659 -3.658 30.394 1.00 85.31 507 GLU A O 1
ATOM 4035 N N . VAL A 1 508 ? -13.812 -3.417 31.008 1.00 80.62 508 VAL A N 1
ATOM 4036 C CA . VAL A 1 508 ? -14.374 -3.696 29.687 1.00 80.62 508 VAL A CA 1
ATOM 4037 C C . VAL A 1 508 ? -15.283 -2.556 29.255 1.00 80.62 508 VAL A C 1
ATOM 4039 O O . VAL A 1 508 ? -16.008 -1.977 30.064 1.00 80.62 508 VAL A O 1
ATOM 4042 N N . GLN A 1 509 ? -15.238 -2.231 27.971 1.00 74.88 509 GLN A N 1
ATOM 4043 C CA . GLN A 1 509 ? -16.116 -1.264 27.334 1.00 74.88 509 GLN A CA 1
ATOM 4044 C C . GLN A 1 509 ? -17.405 -1.964 26.877 1.00 74.88 509 GLN A C 1
ATOM 4046 O O . GLN A 1 509 ? -17.388 -2.757 25.931 1.00 74.88 509 GLN A O 1
ATOM 4051 N N . ASP A 1 510 ? -18.520 -1.641 27.534 1.00 66.94 510 ASP A N 1
ATOM 4052 C CA . ASP A 1 510 ? -19.874 -2.074 27.168 1.00 66.94 510 ASP A CA 1
ATOM 4053 C C . ASP A 1 510 ? -20.659 -0.855 26.662 1.00 66.94 510 ASP A C 1
ATOM 4055 O O . ASP A 1 510 ? -20.968 0.069 27.420 1.00 66.94 510 ASP A O 1
ATOM 4059 N N . LYS A 1 511 ? -20.964 -0.825 25.360 1.00 67.81 511 LYS A N 1
ATOM 4060 C CA . LYS A 1 511 ? -21.544 0.340 24.664 1.00 67.81 511 LYS A CA 1
ATOM 4061 C C . LYS A 1 511 ? -20.694 1.610 24.857 1.00 67.81 511 LYS A C 1
ATOM 4063 O O . LYS A 1 511 ? -19.623 1.712 24.260 1.00 67.81 511 LYS A O 1
ATOM 4068 N N . GLU A 1 512 ? -21.154 2.565 25.668 1.00 65.44 512 GLU A N 1
ATOM 4069 C CA . GLU A 1 512 ? -20.479 3.841 25.967 1.00 65.44 512 GLU A CA 1
ATOM 4070 C C . GLU A 1 512 ? -19.878 3.893 27.387 1.00 65.44 512 GLU A C 1
ATOM 4072 O O . GLU A 1 512 ? -19.056 4.766 27.661 1.00 65.44 512 GLU A O 1
ATOM 4077 N N . ASP A 1 513 ? -20.184 2.921 28.257 1.00 67.44 513 ASP A N 1
ATOM 4078 C CA . ASP A 1 513 ? -19.745 2.911 29.657 1.00 67.44 513 ASP A CA 1
ATOM 4079 C C . ASP A 1 513 ? -18.576 1.942 29.897 1.00 67.44 513 ASP A C 1
ATOM 4081 O O . ASP A 1 513 ? -18.520 0.839 29.344 1.00 67.44 513 ASP A O 1
ATOM 4085 N N . ARG A 1 514 ? -17.662 2.326 30.797 1.00 77.12 514 ARG A N 1
ATOM 4086 C CA . ARG A 1 514 ? -16.629 1.422 31.321 1.00 77.12 514 ARG A CA 1
ATOM 4087 C C . ARG A 1 514 ? -17.135 0.661 32.527 1.00 77.12 514 ARG A C 1
ATOM 4089 O O . ARG A 1 514 ? -17.539 1.251 33.529 1.00 77.12 514 ARG A O 1
ATOM 4096 N N . VAL A 1 515 ? -17.083 -0.661 32.431 1.00 79.62 515 VAL A N 1
ATOM 4097 C CA . VAL A 1 515 ? -17.629 -1.568 33.435 1.00 79.62 515 VAL A CA 1
ATOM 4098 C C . VAL A 1 515 ? -16.569 -2.542 33.922 1.00 79.62 515 VAL A C 1
ATOM 4100 O O . VAL A 1 515 ? -15.637 -2.905 33.207 1.00 79.62 515 VAL A O 1
ATOM 4103 N N . HIS A 1 516 ? -16.722 -2.967 35.169 1.00 83.00 516 HIS A N 1
ATOM 4104 C CA . HIS A 1 516 ? -15.843 -3.929 35.815 1.00 83.00 516 HIS A CA 1
ATOM 4105 C C . HIS A 1 516 ? -16.478 -5.321 35.795 1.00 83.00 516 HIS A C 1
ATOM 4107 O O . HIS A 1 516 ? -17.707 -5.466 35.827 1.00 83.00 516 HIS A O 1
ATOM 4113 N N . ILE A 1 517 ? -15.630 -6.348 35.799 1.00 86.00 517 ILE A N 1
ATOM 4114 C CA . ILE A 1 517 ? -16.057 -7.739 35.962 1.00 86.00 517 ILE A CA 1
ATOM 4115 C C . ILE A 1 517 ? -15.926 -8.130 37.436 1.00 86.00 517 ILE A C 1
ATOM 4117 O O . ILE A 1 517 ? -14.901 -7.864 38.064 1.00 86.00 517 ILE A O 1
ATOM 4121 N N . CYS A 1 518 ? -16.958 -8.761 37.995 1.00 83.69 518 CYS A N 1
ATOM 4122 C CA . CYS A 1 518 ? -16.922 -9.291 39.360 1.00 83.69 518 CYS A CA 1
ATOM 4123 C C . CYS A 1 518 ? -15.923 -10.462 39.449 1.00 83.69 518 CYS A C 1
ATOM 4125 O O . CYS A 1 518 ? -15.891 -11.341 38.588 1.00 83.69 518 CYS A O 1
ATOM 4127 N N . ASN A 1 519 ? -15.086 -10.479 40.489 1.00 85.12 519 ASN A N 1
ATOM 4128 C CA . ASN A 1 519 ? -14.060 -11.511 40.679 1.00 85.12 519 ASN A CA 1
ATOM 4129 C C . ASN A 1 519 ? -14.612 -12.854 41.198 1.00 85.12 519 ASN A C 1
ATOM 4131 O O . ASN A 1 519 ? -13.868 -13.831 41.294 1.00 85.12 519 ASN A O 1
ATOM 4135 N N . ILE A 1 520 ? -15.895 -12.918 41.560 1.00 80.81 520 ILE A N 1
ATOM 4136 C CA . ILE A 1 520 ? -16.529 -14.133 42.075 1.00 80.81 520 ILE A CA 1
ATOM 4137 C C . ILE A 1 520 ? -16.615 -15.167 40.945 1.00 80.81 520 ILE A C 1
ATOM 4139 O O . ILE A 1 520 ? -17.200 -14.918 39.895 1.00 80.81 520 ILE A O 1
ATOM 4143 N N . GLY A 1 521 ? -16.006 -16.337 41.158 1.00 79.38 521 GLY A N 1
ATOM 4144 C CA . GLY A 1 521 ? -15.890 -17.378 40.130 1.00 79.38 521 GLY A CA 1
ATOM 4145 C C . GLY A 1 521 ? -14.830 -17.090 39.059 1.00 79.38 521 GLY A C 1
ATOM 4146 O O . GLY A 1 521 ? -14.736 -17.831 38.083 1.00 79.38 521 GLY A O 1
ATOM 4147 N N . TRP A 1 522 ? -14.012 -16.043 39.223 1.00 87.25 522 TRP A N 1
ATOM 4148 C CA . TRP A 1 522 ? -12.932 -15.739 38.291 1.00 87.25 522 TRP A CA 1
ATOM 4149 C C . TRP A 1 522 ? -11.784 -16.743 38.422 1.00 87.25 522 TRP A C 1
ATOM 4151 O O . TRP A 1 522 ? -11.208 -16.916 39.496 1.00 87.25 522 TRP A O 1
ATOM 4161 N N . THR A 1 523 ? -11.424 -17.390 37.314 1.00 89.69 523 THR A N 1
ATOM 4162 C CA . THR A 1 523 ? -10.397 -18.440 37.291 1.00 89.69 523 THR A CA 1
ATOM 4163 C C . THR A 1 523 ? -9.111 -17.993 36.595 1.00 89.69 523 THR A C 1
ATOM 4165 O O . THR A 1 523 ? -9.067 -16.997 35.868 1.00 89.69 523 THR A O 1
ATOM 4168 N N . THR A 1 524 ? -8.049 -18.789 36.745 1.00 89.12 524 THR A N 1
ATOM 4169 C CA . THR A 1 524 ? -6.799 -18.611 35.991 1.00 89.12 524 THR A CA 1
ATOM 4170 C C . THR A 1 524 ? -6.996 -18.754 34.480 1.00 89.12 524 THR A C 1
ATOM 4172 O O . THR A 1 524 ? -6.275 -18.113 33.719 1.00 89.12 524 THR A O 1
ATOM 4175 N N . LYS A 1 525 ? -7.992 -19.534 34.034 1.00 90.69 525 LYS A N 1
ATOM 4176 C CA . LYS A 1 525 ? -8.365 -19.668 32.617 1.00 90.69 525 LYS A CA 1
ATOM 4177 C C . LYS A 1 525 ? -8.905 -18.352 32.057 1.00 90.69 525 LYS A C 1
ATOM 4179 O O . LYS A 1 525 ? -8.463 -17.926 30.996 1.00 90.69 525 LYS A O 1
ATOM 4184 N N . ASN A 1 526 ? -9.753 -17.656 32.815 1.00 90.56 526 ASN A N 1
ATOM 4185 C CA . ASN A 1 526 ? -10.239 -16.323 32.444 1.00 90.56 526 ASN A CA 1
ATOM 4186 C C . ASN A 1 526 ? -9.079 -15.318 32.370 1.00 90.56 526 ASN A C 1
ATOM 4188 O O . ASN A 1 526 ? -8.948 -14.580 31.396 1.00 90.56 526 ASN A O 1
ATOM 4192 N N . SER A 1 527 ? -8.193 -15.331 33.376 1.00 91.06 527 SER A N 1
ATOM 4193 C CA . SER A 1 527 ? -6.993 -14.484 33.382 1.00 91.06 527 SER A CA 1
ATOM 4194 C C . SER A 1 527 ? -6.084 -14.737 32.179 1.00 91.06 527 SER A C 1
ATOM 4196 O O . SER A 1 527 ? -5.502 -13.790 31.662 1.00 91.06 527 SER A O 1
ATOM 4198 N N . ARG A 1 528 ? -5.962 -15.991 31.725 1.00 89.81 528 ARG A N 1
ATOM 4199 C CA . ARG A 1 528 ? -5.166 -16.345 30.544 1.00 89.81 528 ARG A CA 1
ATOM 4200 C C . ARG A 1 528 ? -5.728 -15.717 29.270 1.00 89.81 528 ARG A C 1
ATOM 4202 O O . ARG A 1 528 ? -4.944 -15.144 28.524 1.00 89.81 528 ARG A O 1
ATOM 4209 N N . VAL A 1 529 ? -7.043 -15.779 29.053 1.00 89.88 529 VAL A N 1
ATOM 4210 C CA . VAL A 1 529 ? -7.689 -15.158 27.880 1.00 89.88 529 VAL A CA 1
ATOM 4211 C C . VAL A 1 529 ? -7.509 -13.640 27.912 1.00 89.88 529 VAL A C 1
ATOM 4213 O O . VAL A 1 529 ? -7.036 -13.070 26.937 1.00 89.88 529 VAL A O 1
ATOM 4216 N N . VAL A 1 530 ? -7.772 -12.988 29.053 1.00 90.69 530 VAL A N 1
ATOM 4217 C CA . VAL A 1 530 ? -7.594 -11.528 29.192 1.00 90.69 530 VAL A CA 1
ATOM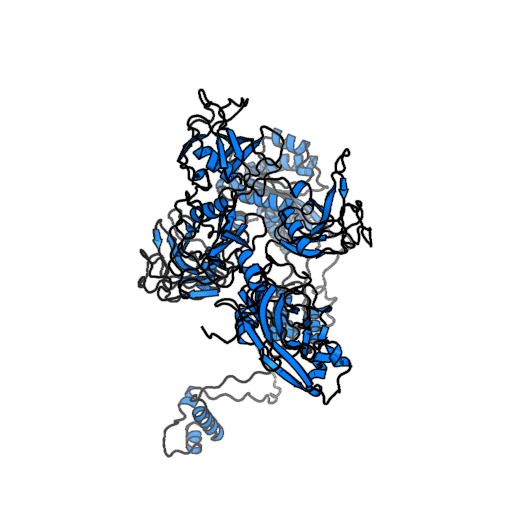 4218 C C . VAL A 1 530 ? -6.152 -11.102 28.940 1.00 90.69 530 VAL A C 1
ATOM 4220 O O . VAL A 1 530 ? -5.911 -10.193 28.155 1.00 90.69 530 VAL A O 1
ATOM 4223 N N . CYS A 1 531 ? -5.181 -11.756 29.581 1.00 91.19 531 CYS A N 1
ATOM 4224 C CA . CYS A 1 531 ? -3.772 -11.446 29.350 1.00 91.19 531 CYS A CA 1
ATOM 4225 C C . CYS A 1 531 ? -3.377 -11.689 27.887 1.00 91.19 531 CYS A C 1
ATOM 4227 O O . CYS A 1 531 ? -2.659 -10.870 27.321 1.00 91.19 531 CYS A O 1
ATOM 4229 N N . GLY A 1 532 ? -3.909 -12.743 27.263 1.00 90.38 532 GLY A N 1
ATOM 4230 C CA . GLY A 1 532 ? -3.773 -13.007 25.834 1.00 90.38 532 GLY A CA 1
ATOM 4231 C C . GLY A 1 532 ? -4.250 -11.845 24.969 1.00 90.38 532 GLY A C 1
ATOM 4232 O O . GLY A 1 532 ? -3.503 -11.361 24.126 1.00 90.38 532 GLY A O 1
ATOM 4233 N N . MET A 1 533 ? -5.443 -11.323 25.231 1.00 89.25 533 MET A N 1
ATOM 4234 C CA . MET A 1 533 ? -5.987 -10.176 24.495 1.00 89.25 533 MET A CA 1
ATOM 4235 C C . MET A 1 533 ? -5.170 -8.895 24.689 1.00 89.25 533 MET A C 1
ATOM 4237 O O . MET A 1 533 ? -5.091 -8.067 23.792 1.00 89.25 533 MET A O 1
ATOM 4241 N N . MET A 1 534 ? -4.510 -8.758 25.840 1.00 86.94 534 MET A N 1
ATOM 4242 C CA . MET A 1 534 ? -3.582 -7.660 26.132 1.00 86.94 534 MET A CA 1
ATOM 4243 C C . MET A 1 534 ? -2.174 -7.886 25.552 1.00 86.94 534 MET A C 1
ATOM 4245 O O . MET A 1 534 ? -1.270 -7.097 25.818 1.00 86.94 534 MET A O 1
ATOM 4249 N N . GLY A 1 535 ? -1.970 -8.966 24.793 1.00 89.12 535 GLY A N 1
ATOM 4250 C CA . GLY A 1 535 ? -0.718 -9.277 24.108 1.00 89.12 535 GLY A CA 1
ATOM 4251 C C . GLY A 1 535 ? 0.282 -10.123 24.894 1.00 89.12 535 GLY A C 1
ATOM 4252 O O . GLY A 1 535 ? 1.429 -10.270 24.479 1.00 89.12 535 GLY A O 1
ATOM 4253 N N . PHE A 1 536 ? -0.127 -10.695 26.024 1.00 90.69 536 PHE A N 1
ATOM 4254 C CA . PHE A 1 536 ? 0.740 -11.507 26.873 1.00 90.69 536 PHE A CA 1
ATOM 4255 C C . PHE A 1 536 ? 0.454 -13.006 26.696 1.00 90.69 536 PHE A C 1
ATOM 4257 O O . PHE A 1 536 ? -0.696 -13.426 26.832 1.00 90.69 536 PHE A O 1
ATOM 4264 N N . PRO A 1 537 ? 1.476 -13.861 26.509 1.00 88.12 537 PRO A N 1
ATOM 4265 C CA . PRO A 1 537 ? 1.280 -15.300 26.294 1.00 88.12 537 PRO A CA 1
ATOM 4266 C C . PRO A 1 537 ? 0.725 -16.042 27.519 1.00 88.12 537 PRO A C 1
ATOM 4268 O O . PRO A 1 537 ? 0.234 -17.169 27.406 1.00 88.12 537 PRO A O 1
ATOM 4271 N N . SER A 1 538 ? 0.836 -15.458 28.718 1.00 86.94 538 SER A N 1
ATOM 4272 C CA . SER A 1 538 ? 0.363 -16.089 29.951 1.00 86.94 538 SER A CA 1
ATOM 4273 C C . SER A 1 538 ? -0.048 -15.085 31.027 1.00 86.94 538 SER A C 1
ATOM 4275 O O . SER A 1 538 ? 0.419 -13.945 31.064 1.00 86.94 538 SER A O 1
ATOM 4277 N N . GLY A 1 539 ? -0.924 -15.537 31.929 1.00 87.38 539 GLY A N 1
ATOM 4278 C CA . GLY A 1 539 ? -1.484 -14.725 33.001 1.00 87.38 539 GLY A CA 1
ATOM 4279 C C . GLY A 1 539 ? -2.012 -15.543 34.178 1.00 87.38 539 GLY A C 1
ATOM 4280 O O . GLY A 1 539 ? -2.257 -16.744 34.060 1.00 87.38 539 GLY A O 1
ATOM 4281 N N . LYS A 1 540 ? -2.185 -14.888 35.328 1.00 88.19 540 LYS A N 1
ATOM 4282 C CA . LYS A 1 540 ? -2.739 -15.453 36.568 1.00 88.19 540 LYS A CA 1
ATOM 4283 C C . LYS A 1 540 ? -3.656 -14.440 37.243 1.00 88.19 540 LYS A C 1
ATOM 4285 O O . LYS A 1 540 ? -3.569 -13.235 37.014 1.00 88.19 540 LYS A O 1
ATOM 4290 N N . THR A 1 541 ? -4.530 -14.950 38.097 1.00 85.69 541 THR A N 1
ATOM 4291 C CA . THR A 1 541 ? -5.465 -14.151 38.889 1.00 85.69 541 THR A CA 1
ATOM 4292 C C . THR A 1 541 ? -4.762 -13.517 40.086 1.00 85.69 541 THR A C 1
ATOM 4294 O O . THR A 1 541 ? -3.979 -14.179 40.770 1.00 85.69 541 THR A O 1
ATOM 4297 N N . ILE A 1 542 ? -5.067 -12.250 40.366 1.00 82.62 542 ILE A N 1
ATOM 4298 C CA . ILE A 1 542 ? -4.665 -11.576 41.602 1.00 82.62 542 ILE A CA 1
ATOM 4299 C C . ILE A 1 542 ? -5.785 -11.773 42.629 1.00 82.62 542 ILE A C 1
ATOM 4301 O O . ILE A 1 542 ? -6.911 -11.332 42.425 1.00 82.62 542 ILE A O 1
ATOM 4305 N N . THR A 1 543 ? -5.479 -12.444 43.739 1.00 67.88 543 THR A N 1
ATOM 4306 C CA . THR A 1 543 ? -6.451 -12.758 44.805 1.00 67.88 543 THR A CA 1
ATOM 4307 C C . THR A 1 543 ? -6.544 -11.685 45.893 1.00 67.88 543 THR A C 1
ATOM 4309 O O . THR A 1 543 ? -7.436 -11.742 46.738 1.00 67.88 543 THR A O 1
ATOM 4312 N N . LYS A 1 544 ? -5.647 -10.689 45.895 1.00 66.69 544 LYS A N 1
ATOM 4313 C CA . LYS A 1 544 ? -5.705 -9.569 46.847 1.00 66.69 544 LYS A CA 1
ATOM 4314 C C . LYS A 1 544 ? -6.926 -8.691 46.547 1.00 66.69 544 LYS A C 1
ATOM 4316 O O . LYS A 1 544 ? -7.153 -8.340 45.393 1.00 66.69 544 LYS A O 1
ATOM 4321 N N . ARG A 1 545 ? -7.688 -8.297 47.580 1.00 60.12 545 ARG A N 1
ATOM 4322 C CA . ARG A 1 545 ? -8.795 -7.327 47.453 1.00 60.12 545 ARG A CA 1
ATOM 4323 C C . ARG A 1 545 ? -8.247 -5.955 47.054 1.00 60.12 545 ARG A C 1
ATOM 4325 O O . ARG A 1 545 ? -7.833 -5.176 47.912 1.00 60.12 545 ARG A O 1
ATOM 4332 N N . ILE A 1 546 ? -8.268 -5.657 45.760 1.00 63.84 546 ILE A N 1
ATOM 4333 C CA . ILE A 1 546 ? -8.020 -4.308 45.250 1.00 63.84 546 ILE A CA 1
ATOM 4334 C C . ILE A 1 546 ? -9.300 -3.502 45.497 1.00 63.84 546 ILE A C 1
ATOM 4336 O O . ILE A 1 546 ? -10.334 -3.769 44.887 1.00 63.84 546 ILE A O 1
ATOM 4340 N N . HIS A 1 547 ? -9.257 -2.578 46.458 1.00 55.97 547 HIS A N 1
ATOM 4341 C CA . HIS A 1 547 ? -10.390 -1.708 46.764 1.00 55.97 547 HIS A CA 1
ATOM 4342 C C . HIS A 1 547 ? -10.474 -0.626 45.687 1.00 55.97 547 HIS A C 1
ATOM 4344 O O . HIS A 1 547 ? -9.564 0.188 45.560 1.00 55.97 547 HIS A O 1
ATOM 4350 N N . SER A 1 548 ? -11.558 -0.628 44.913 1.00 55.59 548 SER A N 1
ATOM 4351 C CA . SER A 1 548 ? -11.899 0.460 44.000 1.00 55.59 548 SER A CA 1
ATOM 4352 C C . SER A 1 548 ? -13.172 1.130 44.506 1.00 55.59 548 SER A C 1
ATOM 4354 O O . SER A 1 548 ? -14.234 0.507 44.588 1.00 55.59 548 SER A O 1
ATOM 4356 N N . HIS A 1 549 ? -13.049 2.389 44.921 1.00 49.22 549 HIS A N 1
ATOM 4357 C CA . HIS A 1 549 ? -14.186 3.216 45.302 1.00 49.22 549 HIS A CA 1
ATOM 4358 C C . HIS A 1 549 ? -14.857 3.697 44.001 1.00 49.22 549 HIS A C 1
ATOM 4360 O O . HIS A 1 549 ? -14.255 4.480 43.277 1.00 49.22 549 HIS A O 1
ATOM 4366 N N . ASN A 1 550 ? -16.079 3.218 43.712 1.00 57.69 550 ASN A N 1
ATOM 4367 C CA . ASN A 1 550 ? -16.930 3.509 42.530 1.00 57.69 550 ASN A CA 1
ATOM 4368 C C . ASN A 1 550 ? -16.859 2.559 41.307 1.00 57.69 550 ASN A C 1
ATOM 4370 O O . ASN A 1 550 ? -17.104 2.992 40.181 1.00 57.69 550 ASN A O 1
ATOM 4374 N N . SER A 1 551 ? -16.616 1.255 41.478 1.00 64.19 551 SER A N 1
ATOM 4375 C CA . SER A 1 551 ? -16.747 0.301 40.357 1.00 64.19 551 SER A CA 1
ATOM 4376 C C . SER A 1 551 ? -18.209 -0.029 40.012 1.00 64.19 551 SER A C 1
ATOM 4378 O O . SER A 1 551 ? -18.955 -0.538 40.848 1.00 64.19 551 SER A O 1
ATOM 4380 N N . VAL A 1 552 ? -18.598 0.184 38.750 1.00 70.56 552 VAL A N 1
ATOM 4381 C CA . VAL A 1 552 ? -19.870 -0.293 38.178 1.00 70.56 552 VAL A CA 1
ATOM 4382 C C . VAL A 1 552 ? -19.674 -1.709 37.630 1.00 70.56 552 VAL A C 1
ATOM 4384 O O . VAL A 1 552 ? -18.890 -1.913 36.702 1.00 70.56 552 VAL A O 1
ATOM 4387 N N . TYR A 1 553 ? -20.389 -2.691 38.186 1.00 73.69 553 TYR A N 1
ATOM 4388 C CA . TYR A 1 553 ? -20.314 -4.098 37.778 1.00 73.69 553 TYR A CA 1
ATOM 4389 C C . TYR A 1 553 ? -21.511 -4.467 36.896 1.00 73.69 553 TYR A C 1
ATOM 4391 O O . TYR A 1 553 ? -22.634 -4.567 37.390 1.00 73.69 553 TYR A O 1
ATOM 4399 N N . ARG A 1 554 ? -21.284 -4.696 35.596 1.00 73.44 554 ARG A N 1
ATOM 4400 C CA . ARG A 1 554 ? -22.328 -5.207 34.677 1.00 73.44 554 ARG A CA 1
ATOM 4401 C C . ARG A 1 554 ? -22.168 -6.683 34.329 1.00 73.44 554 ARG A C 1
ATOM 4403 O O . ARG A 1 554 ? -23.155 -7.335 33.994 1.00 73.44 554 ARG A O 1
ATOM 4410 N N . ILE A 1 555 ? -20.956 -7.218 34.456 1.00 77.06 555 ILE A N 1
ATOM 4411 C CA . ILE A 1 555 ? -20.638 -8.620 34.173 1.00 77.06 555 ILE A CA 1
ATOM 4412 C C . ILE A 1 555 ? -20.371 -9.319 35.505 1.00 77.06 555 ILE A C 1
ATOM 4414 O O . ILE A 1 555 ? -19.409 -8.997 36.207 1.00 77.06 555 ILE A O 1
ATOM 4418 N N . HIS A 1 556 ? -21.246 -10.256 35.871 1.00 76.25 556 HIS A N 1
ATOM 4419 C CA . HIS A 1 556 ? -21.188 -10.921 37.173 1.00 76.25 556 HIS A CA 1
ATOM 4420 C C . HIS A 1 556 ? -20.347 -12.200 37.140 1.00 76.25 556 HIS A C 1
ATOM 4422 O O . HIS A 1 556 ? -19.728 -12.557 38.137 1.00 76.25 556 HIS A O 1
ATOM 4428 N N . SER A 1 557 ? -20.330 -12.911 36.013 1.00 78.56 557 SER A N 1
ATOM 4429 C CA . SER A 1 557 ? -19.535 -14.129 35.867 1.00 78.56 557 SER A CA 1
ATOM 4430 C C . SER A 1 557 ? -19.069 -14.307 34.430 1.00 78.56 557 SER A C 1
ATOM 4432 O O . SER A 1 557 ? -19.796 -13.987 33.487 1.00 78.56 557 SER A O 1
ATOM 4434 N N . VAL A 1 558 ? -17.850 -14.823 34.292 1.00 85.56 558 VAL A N 1
ATOM 4435 C CA . VAL A 1 558 ? -17.217 -15.206 33.030 1.00 85.56 558 VAL A CA 1
ATOM 4436 C C . VAL A 1 558 ? -16.604 -16.586 33.233 1.00 85.56 558 VAL A C 1
ATOM 4438 O O . VAL A 1 558 ? -15.898 -16.802 34.220 1.00 85.56 558 VAL A O 1
ATOM 4441 N N . ALA A 1 559 ? -16.844 -17.506 32.304 1.00 87.38 559 ALA A N 1
ATOM 4442 C CA . ALA A 1 559 ? -16.282 -18.850 32.319 1.00 87.38 559 ALA A CA 1
ATOM 4443 C C . ALA A 1 559 ? -15.635 -19.174 30.965 1.00 87.38 559 ALA A C 1
ATOM 4445 O O . ALA A 1 559 ? -16.328 -19.433 29.979 1.00 87.38 559 ALA A O 1
ATOM 4446 N N . CYS A 1 560 ? -14.302 -19.150 30.937 1.00 89.06 560 CYS A N 1
ATOM 4447 C CA . CYS A 1 560 ? -13.476 -19.522 29.789 1.00 89.06 560 CYS A CA 1
ATOM 4448 C C . CYS A 1 560 ? -12.842 -20.912 29.978 1.00 89.06 560 CYS A C 1
ATOM 4450 O O . CYS A 1 560 ? -12.484 -21.305 31.096 1.00 89.06 560 CYS A O 1
ATOM 4452 N N . SER A 1 561 ? -12.609 -21.634 28.880 1.00 87.50 561 SER A N 1
ATOM 4453 C CA . SER A 1 561 ? -11.792 -22.855 28.849 1.00 87.50 561 SER A CA 1
ATOM 4454 C C . SER A 1 561 ? -10.288 -22.557 28.952 1.00 87.50 561 SER A C 1
ATOM 4456 O O . SER A 1 561 ? -9.537 -23.384 29.480 1.00 87.50 561 SER A O 1
ATOM 4458 N N . GLY A 1 562 ? -9.868 -21.351 28.546 1.00 84.88 562 GLY A N 1
ATOM 4459 C CA . GLY A 1 562 ? -8.490 -20.854 28.566 1.00 84.88 562 GLY A CA 1
ATOM 4460 C C . GLY A 1 562 ? -7.777 -20.908 27.209 1.00 84.88 562 GLY A C 1
ATOM 4461 O O . GLY A 1 562 ? -6.593 -20.568 27.149 1.00 84.88 562 GLY A O 1
ATOM 4462 N N . ASN A 1 563 ? -8.474 -21.340 26.156 1.00 84.44 563 ASN A N 1
ATOM 4463 C CA . ASN A 1 563 ? -7.956 -21.488 24.789 1.00 84.44 563 ASN A CA 1
ATOM 4464 C C . ASN A 1 563 ? -8.603 -20.510 23.800 1.00 84.44 563 ASN A C 1
ATOM 4466 O O . ASN A 1 563 ? -8.227 -20.463 22.630 1.00 84.44 563 ASN A O 1
ATOM 4470 N N . GLU A 1 564 ? -9.583 -19.743 24.263 1.00 87.38 564 GLU A N 1
ATOM 4471 C CA . GLU A 1 564 ? -10.280 -18.743 23.477 1.00 87.38 564 GLU A CA 1
ATOM 4472 C C . GLU A 1 564 ? -9.340 -17.601 23.076 1.00 87.38 564 GLU A C 1
ATOM 4474 O O . GLU A 1 564 ? -8.485 -17.174 23.855 1.00 87.38 564 GLU A O 1
ATOM 4479 N N . ALA A 1 565 ? -9.527 -17.080 21.863 1.00 82.88 565 ALA A N 1
ATOM 4480 C CA . ALA A 1 565 ? -8.811 -15.898 21.389 1.00 82.88 565 ALA A CA 1
ATOM 4481 C C . ALA A 1 565 ? -9.373 -14.589 21.982 1.00 82.88 565 ALA A C 1
ATOM 4483 O O . ALA A 1 565 ? -8.640 -13.611 22.136 1.00 82.88 565 ALA A O 1
ATOM 4484 N N . HIS A 1 566 ? -10.663 -14.586 22.343 1.00 84.19 566 HIS A N 1
ATOM 4485 C CA . HIS A 1 566 ? -11.387 -13.414 22.832 1.00 84.19 566 HIS A CA 1
ATOM 4486 C C . HIS A 1 566 ? -12.370 -13.771 23.961 1.00 84.19 566 HIS A C 1
ATOM 4488 O O . HIS A 1 566 ? -12.958 -14.852 23.968 1.00 84.19 566 HIS A O 1
ATOM 4494 N N . LEU A 1 567 ? -12.603 -12.841 24.896 1.00 82.56 567 LEU A N 1
ATOM 4495 C CA . LEU A 1 567 ? -13.514 -13.024 26.038 1.00 82.56 567 LEU A CA 1
ATOM 4496 C C . LEU A 1 567 ? -14.977 -13.270 25.638 1.00 82.56 567 LEU A C 1
ATOM 4498 O O . LEU A 1 567 ? -15.714 -13.925 26.368 1.00 82.56 567 LEU A O 1
ATOM 4502 N N . SER A 1 568 ? -15.401 -12.765 24.481 1.00 77.81 568 SER A N 1
ATOM 4503 C CA . SER A 1 568 ? -16.753 -12.986 23.942 1.00 77.81 568 SER A CA 1
ATOM 4504 C C . SER A 1 568 ? -17.035 -14.445 23.577 1.00 77.81 568 SER A C 1
ATOM 4506 O O . SER A 1 568 ? -18.198 -14.834 23.530 1.00 77.81 568 SER A O 1
ATOM 4508 N N . ALA A 1 569 ? -15.992 -15.249 23.350 1.00 79.50 569 ALA A N 1
ATOM 4509 C CA . ALA A 1 569 ? -16.112 -16.688 23.133 1.00 79.50 569 ALA A CA 1
ATOM 4510 C C . ALA A 1 569 ? -16.383 -17.461 24.436 1.00 79.50 569 ALA A C 1
ATOM 4512 O O . ALA A 1 569 ? -16.714 -18.644 24.399 1.00 79.50 569 ALA A O 1
ATOM 4513 N N . CYS A 1 570 ? -16.223 -16.808 25.590 1.00 83.62 570 CYS A N 1
ATOM 4514 C CA . CYS A 1 570 ? -16.480 -17.400 26.891 1.00 83.62 570 CYS A CA 1
ATOM 4515 C C . CYS A 1 570 ? -17.958 -17.278 27.276 1.00 83.62 570 CYS A C 1
ATOM 4517 O O . CYS A 1 570 ? -18.671 -16.362 26.861 1.00 83.62 570 CYS A O 1
ATOM 4519 N N . THR A 1 571 ? -18.422 -18.165 28.157 1.00 83.50 571 THR A N 1
ATOM 4520 C CA . THR A 1 571 ? -19.781 -18.056 28.707 1.00 83.50 571 THR A CA 1
ATOM 4521 C C . THR A 1 571 ? -19.836 -16.887 29.694 1.00 83.50 571 THR A C 1
ATOM 4523 O O . THR A 1 571 ? -19.041 -16.841 30.633 1.00 83.50 571 THR A O 1
ATOM 4526 N N . MET A 1 572 ? -20.761 -15.939 29.498 1.00 79.88 572 MET A N 1
ATOM 4527 C CA . MET A 1 572 ? -20.859 -14.714 30.305 1.00 79.88 572 MET A CA 1
ATOM 4528 C C . MET A 1 572 ? -22.270 -14.468 30.841 1.00 79.88 572 MET A C 1
ATOM 4530 O O . MET A 1 572 ? -23.257 -14.592 30.113 1.00 79.88 572 MET A O 1
ATOM 4534 N N . VAL A 1 573 ? -22.356 -14.036 32.102 1.00 79.38 573 VAL A N 1
ATOM 4535 C CA . VAL A 1 573 ? -23.611 -13.678 32.778 1.00 79.38 573 VAL A CA 1
ATOM 4536 C C . VAL A 1 573 ? -23.646 -12.172 33.048 1.00 79.38 573 VAL A C 1
ATOM 4538 O O . VAL A 1 573 ? -22.835 -11.645 33.815 1.00 79.38 573 VAL A O 1
ATOM 4541 N N . PHE A 1 574 ? -24.607 -11.487 32.425 1.00 75.12 574 PHE A N 1
ATOM 4542 C CA . PHE A 1 574 ? -24.827 -10.043 32.551 1.00 75.12 574 PHE A CA 1
ATOM 4543 C C . PHE A 1 574 ? -25.886 -9.745 33.619 1.00 75.12 574 PHE A C 1
ATOM 4545 O O . PHE A 1 574 ? -26.884 -10.462 33.729 1.00 75.12 574 PHE A O 1
ATOM 4552 N N . SER A 1 575 ? -25.683 -8.684 34.404 1.00 66.00 575 SER A N 1
ATOM 4553 C CA . SER A 1 575 ? -26.660 -8.251 35.411 1.00 66.00 575 SER A CA 1
ATOM 4554 C C . SER A 1 575 ? -27.864 -7.566 34.757 1.00 66.00 575 SER A C 1
ATOM 4556 O O . SER A 1 575 ? -27.706 -6.737 33.863 1.00 66.00 575 SER A O 1
ATOM 4558 N N . LYS A 1 576 ? -29.077 -7.887 35.228 1.00 59.72 576 LYS A N 1
ATOM 4559 C CA . LYS A 1 576 ? -30.338 -7.280 34.759 1.00 59.72 576 LYS A CA 1
ATOM 4560 C C . LYS A 1 576 ? -30.594 -5.878 35.339 1.00 59.72 576 LYS A C 1
ATOM 4562 O O . LYS A 1 576 ? -31.425 -5.161 34.796 1.00 59.72 576 LYS A O 1
ATOM 4567 N N . ASN A 1 577 ? -29.891 -5.484 36.410 1.00 56.19 577 ASN A N 1
ATOM 4568 C CA . ASN A 1 577 ? -30.031 -4.184 37.081 1.00 56.19 577 ASN A CA 1
ATOM 4569 C C . ASN A 1 577 ? -28.724 -3.382 36.998 1.00 56.19 577 ASN A C 1
ATOM 4571 O O . ASN A 1 577 ? -27.645 -3.907 37.263 1.00 56.19 577 ASN A O 1
ATOM 4575 N N . THR A 1 578 ? -28.822 -2.086 36.695 1.00 50.09 578 THR A N 1
ATOM 4576 C CA . THR A 1 578 ? -27.695 -1.177 36.408 1.00 50.09 578 THR A CA 1
ATOM 4577 C C . THR A 1 578 ? -26.810 -0.811 37.612 1.00 50.09 578 THR A C 1
ATOM 4579 O O . THR A 1 578 ? -25.906 0.005 37.460 1.00 50.09 578 THR A O 1
ATOM 4582 N N . SER A 1 579 ? -27.014 -1.401 38.798 1.00 55.03 579 SER A N 1
ATOM 4583 C CA . SER A 1 579 ? -26.299 -1.010 40.026 1.00 55.03 579 SER A CA 1
ATOM 4584 C C . SER A 1 579 ? -26.350 -2.070 41.147 1.00 55.03 579 SER A C 1
ATOM 4586 O O . SER A 1 579 ? -26.656 -1.755 42.297 1.00 55.03 579 SER A O 1
ATOM 4588 N N . THR A 1 580 ? -26.071 -3.345 40.866 1.00 55.91 580 THR A N 1
ATOM 4589 C CA . THR A 1 580 ? -25.821 -4.314 41.954 1.00 55.91 580 THR A CA 1
ATOM 4590 C C . THR A 1 580 ? -24.322 -4.371 42.275 1.00 55.91 580 THR A C 1
ATOM 4592 O O . THR A 1 580 ? -23.549 -4.743 41.389 1.00 55.91 580 THR A O 1
ATOM 4595 N N . PRO A 1 581 ? -23.880 -4.031 43.504 1.00 64.56 581 PRO A N 1
ATOM 4596 C CA . PRO A 1 581 ? -22.507 -4.278 43.954 1.00 64.56 581 PRO A CA 1
ATOM 4597 C C . PRO A 1 581 ? -22.188 -5.779 43.870 1.00 64.56 581 PRO A C 1
ATOM 4599 O O . PRO A 1 581 ? -23.075 -6.579 44.138 1.00 64.56 581 PRO A O 1
ATOM 4602 N N . CYS A 1 582 ? -20.953 -6.169 43.528 1.00 70.62 582 CYS A N 1
ATOM 4603 C CA . CYS A 1 582 ? -20.462 -7.561 43.557 1.00 70.62 582 CYS A CA 1
ATOM 4604 C C . CYS A 1 582 ? -20.464 -8.070 45.025 1.00 70.62 582 CYS A C 1
ATOM 4606 O O . CYS A 1 582 ? -19.541 -7.732 45.774 1.00 70.62 582 CYS A O 1
ATOM 4608 N N . PRO A 1 583 ? -21.493 -8.808 45.505 1.00 64.25 583 PRO A N 1
ATOM 4609 C CA . PRO A 1 583 ? -21.712 -9.007 46.940 1.00 64.25 583 PRO A CA 1
ATOM 4610 C C . PRO A 1 583 ? -20.646 -9.942 47.524 1.00 64.25 583 PRO A C 1
ATOM 4612 O O . PRO A 1 583 ? -20.590 -11.118 47.181 1.00 64.25 583 PRO A O 1
ATOM 4615 N N . GLY A 1 584 ? -19.768 -9.417 48.385 1.00 66.69 584 GLY A N 1
ATOM 4616 C CA . GLY A 1 584 ? -18.651 -10.168 48.985 1.00 66.69 584 GLY A CA 1
ATOM 4617 C C . GLY A 1 584 ? -17.383 -10.261 48.121 1.00 66.69 584 GLY A C 1
ATOM 4618 O O . GLY A 1 584 ? -16.342 -10.712 48.616 1.00 66.69 584 GLY A O 1
ATOM 4619 N N . GLY A 1 585 ? -17.444 -9.784 46.875 1.00 71.56 585 GLY A N 1
ATOM 4620 C CA . GLY A 1 585 ? -16.336 -9.754 45.921 1.00 71.56 585 GLY A CA 1
ATOM 4621 C C . GLY A 1 585 ? -15.788 -8.349 45.652 1.00 71.56 585 GLY A C 1
ATOM 4622 O O . GLY A 1 585 ? -16.106 -7.383 46.341 1.00 71.56 585 GLY A O 1
ATOM 4623 N N . GLY A 1 586 ? -14.920 -8.252 44.651 1.00 80.06 586 GLY A N 1
ATOM 4624 C CA . GLY A 1 586 ? -14.325 -7.017 44.141 1.00 80.06 586 GLY A CA 1
ATOM 4625 C C . GLY A 1 586 ? -14.097 -7.120 42.630 1.00 80.06 586 GLY A C 1
ATOM 4626 O O . GLY A 1 586 ? -14.586 -8.063 42.000 1.00 80.06 586 GLY A O 1
ATOM 4627 N N . PRO A 1 587 ? -13.357 -6.186 42.021 1.00 85.50 587 PRO A N 1
ATOM 4628 C CA . PRO A 1 587 ? -13.104 -6.243 40.593 1.00 85.50 587 PRO A CA 1
ATOM 4629 C C . PRO A 1 587 ? -12.070 -7.322 40.259 1.00 85.50 587 PRO A C 1
ATOM 4631 O O . PRO A 1 587 ? -11.116 -7.554 41.007 1.00 85.50 587 PRO A O 1
ATOM 4634 N N . ALA A 1 588 ? -12.280 -8.015 39.140 1.00 87.62 588 ALA A N 1
ATOM 4635 C CA . ALA A 1 588 ? -11.345 -9.006 38.633 1.00 87.62 588 ALA A CA 1
ATOM 4636 C C . ALA A 1 588 ? -10.008 -8.332 38.300 1.00 87.62 588 ALA A C 1
ATOM 4638 O O . ALA A 1 588 ? -9.963 -7.319 37.604 1.00 87.62 588 ALA A O 1
ATOM 4639 N N . ALA A 1 589 ? -8.915 -8.902 38.797 1.00 88.69 589 ALA A N 1
ATOM 4640 C CA . ALA A 1 589 ? -7.573 -8.376 38.602 1.00 88.69 589 ALA A CA 1
ATOM 4641 C C . ALA A 1 589 ? -6.630 -9.482 38.134 1.00 88.69 589 ALA A C 1
ATOM 4643 O O . ALA A 1 589 ? -6.735 -10.644 38.553 1.00 88.69 589 ALA A O 1
ATOM 4644 N N . VAL A 1 590 ? -5.708 -9.121 37.246 1.00 90.44 590 VAL A N 1
ATOM 4645 C CA . VAL A 1 590 ? -4.815 -10.073 36.583 1.00 90.44 590 VAL A CA 1
ATOM 4646 C C . VAL A 1 590 ? -3.370 -9.596 36.610 1.00 90.44 590 VAL A C 1
ATOM 4648 O O . VAL A 1 590 ? -3.086 -8.399 36.614 1.00 90.44 590 VAL A O 1
ATOM 4651 N N . ARG A 1 591 ? -2.465 -10.575 36.625 1.00 90.44 591 ARG A N 1
ATOM 4652 C CA . ARG A 1 591 ? -1.029 -10.413 36.411 1.00 90.44 591 ARG A CA 1
ATOM 4653 C C . ARG A 1 591 ? -0.655 -11.158 35.138 1.00 90.44 591 ARG A C 1
ATOM 4655 O O . ARG A 1 591 ? -0.916 -12.358 35.050 1.00 90.44 591 ARG A O 1
ATOM 4662 N N . CYS A 1 592 ? -0.055 -10.462 34.188 1.00 90.44 592 CYS A N 1
ATOM 4663 C CA . CYS A 1 592 ? 0.343 -10.957 32.880 1.00 90.44 592 CYS A CA 1
ATOM 4664 C C . CYS A 1 592 ? 1.872 -10.982 32.760 1.00 90.44 592 CYS A C 1
ATOM 4666 O O . CYS A 1 592 ? 2.553 -10.084 33.257 1.00 90.44 592 CYS A O 1
ATOM 4668 N N . TRP A 1 593 ? 2.417 -12.005 32.098 1.00 88.88 593 TRP A N 1
ATOM 4669 C CA . TRP A 1 593 ? 3.861 -12.143 31.881 1.00 88.88 593 TRP A CA 1
ATOM 4670 C C . TRP A 1 593 ? 4.213 -11.890 30.415 1.00 88.88 593 TRP A C 1
ATOM 4672 O O . TRP A 1 593 ? 3.641 -12.562 29.552 1.00 88.88 593 TRP A O 1
ATOM 4682 N N . PRO A 1 594 ? 5.138 -10.956 30.115 1.00 86.50 594 PRO A N 1
ATOM 4683 C CA . PRO A 1 594 ? 5.572 -10.688 28.748 1.00 86.50 594 PRO A CA 1
ATOM 4684 C C . PRO A 1 594 ? 6.300 -11.889 28.152 1.00 86.50 594 PRO A C 1
ATOM 4686 O O . PRO A 1 594 ? 6.997 -12.628 28.852 1.00 86.50 594 PRO A O 1
ATOM 4689 N N . GLY A 1 595 ? 6.133 -12.071 26.842 1.00 84.38 595 GLY A N 1
ATOM 4690 C CA . GLY A 1 595 ? 6.932 -13.019 26.079 1.00 84.38 595 GLY A CA 1
ATOM 4691 C C . GLY A 1 595 ? 8.411 -12.611 26.026 1.00 84.38 595 GLY A C 1
ATOM 4692 O O . GLY A 1 595 ? 8.749 -11.475 26.373 1.00 84.38 595 GLY A O 1
ATOM 4693 N N . PRO A 1 596 ? 9.300 -13.502 25.553 1.00 81.19 596 PRO A N 1
ATOM 4694 C CA . PRO A 1 596 ? 10.745 -13.257 25.515 1.00 81.19 596 PRO A CA 1
ATOM 4695 C C . PRO A 1 596 ? 11.142 -11.972 24.775 1.00 81.19 596 PRO A C 1
ATOM 4697 O O . PRO A 1 596 ? 12.087 -11.303 25.174 1.00 81.19 596 PRO A O 1
ATOM 4700 N N . GLN A 1 597 ? 10.391 -11.599 23.732 1.00 77.50 597 GLN A N 1
ATOM 4701 C CA . GLN A 1 597 ? 10.645 -10.386 22.946 1.00 77.50 597 GLN A CA 1
ATOM 4702 C C . GLN A 1 597 ? 10.323 -9.087 23.711 1.00 77.50 597 GLN A C 1
ATOM 4704 O O . GLN A 1 597 ? 10.852 -8.034 23.374 1.00 77.50 597 GLN A O 1
ATOM 4709 N N . PHE A 1 598 ? 9.492 -9.146 24.760 1.00 82.06 598 PHE A N 1
ATOM 4710 C CA . PHE A 1 598 ? 9.003 -7.973 25.503 1.00 82.06 598 PHE A CA 1
ATOM 4711 C C . PHE A 1 598 ? 9.473 -7.933 26.969 1.00 82.06 598 PHE A C 1
ATOM 4713 O O . PHE A 1 598 ? 9.067 -7.048 27.725 1.00 82.06 598 PHE A O 1
ATOM 4720 N N . SER A 1 599 ? 10.307 -8.882 27.413 1.00 76.06 599 SER A N 1
ATOM 4721 C CA . SER A 1 599 ? 10.803 -8.927 28.794 1.00 76.06 599 SER A CA 1
ATOM 4722 C C . SER A 1 599 ? 11.955 -7.938 29.015 1.00 76.06 599 SER A C 1
ATOM 4724 O O . SER A 1 599 ? 13.043 -8.122 28.474 1.00 76.06 599 SER A O 1
ATOM 4726 N N . GLN A 1 600 ? 11.744 -6.911 29.846 1.00 59.88 600 GLN A N 1
ATOM 4727 C CA . GLN A 1 600 ? 12.800 -5.986 30.272 1.00 59.88 600 GLN A CA 1
ATOM 4728 C C . GLN A 1 600 ? 13.512 -6.530 31.526 1.00 59.88 600 GLN A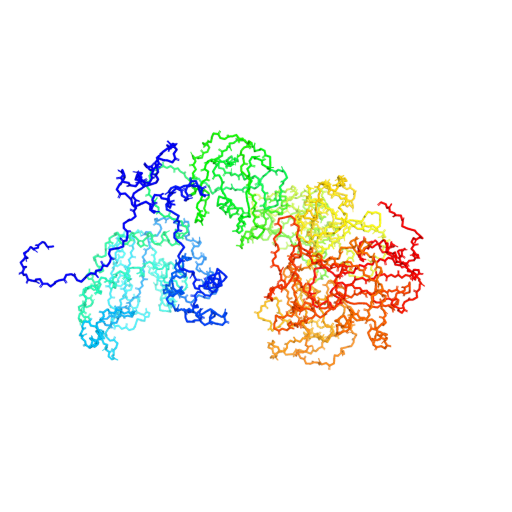 C 1
ATOM 4730 O O . GLN A 1 600 ? 12.927 -6.569 32.606 1.00 59.88 600 GLN A O 1
ATOM 4735 N N . GLY A 1 601 ? 14.777 -6.945 31.389 1.00 49.47 601 GLY A N 1
ATOM 4736 C CA . GLY A 1 601 ? 15.657 -7.314 32.510 1.00 49.47 601 GLY A CA 1
ATOM 4737 C C . GLY A 1 601 ? 16.127 -8.776 32.526 1.00 49.47 601 GLY A C 1
ATOM 4738 O O . GLY A 1 601 ? 15.384 -9.703 32.223 1.00 49.47 601 GLY A O 1
ATOM 4739 N N . HIS A 1 602 ? 17.386 -8.983 32.930 1.00 40.81 602 HIS A N 1
ATOM 4740 C CA . HIS A 1 602 ? 18.145 -10.248 32.930 1.00 40.81 602 HIS A CA 1
ATOM 4741 C C . HIS A 1 602 ? 17.588 -11.416 33.779 1.00 40.81 602 HIS A C 1
ATOM 4743 O O . HIS A 1 602 ? 18.219 -12.474 33.846 1.00 40.81 602 HIS A O 1
ATOM 4749 N N . SER A 1 603 ? 16.411 -11.293 34.389 1.00 38.09 603 SER A N 1
ATOM 4750 C CA . SER A 1 603 ? 15.824 -12.331 35.245 1.00 38.09 603 SER A CA 1
ATOM 4751 C C . SER A 1 603 ? 14.825 -13.198 34.489 1.00 38.09 603 SER A C 1
ATOM 4753 O O . SER A 1 603 ? 13.641 -13.173 34.779 1.00 38.09 603 SER A O 1
ATOM 4755 N N . HIS A 1 604 ? 15.322 -13.953 33.508 1.00 43.34 604 HIS A N 1
ATOM 4756 C CA . HIS A 1 604 ? 14.894 -15.318 33.168 1.00 43.34 604 HIS A CA 1
ATOM 4757 C C . HIS A 1 604 ? 15.840 -15.873 32.086 1.00 43.34 604 HIS A C 1
ATOM 4759 O O . HIS A 1 604 ? 15.433 -16.233 30.986 1.00 43.34 604 HIS A O 1
ATOM 4765 N N . LYS A 1 605 ? 17.131 -16.032 32.422 1.00 34.81 605 LYS A N 1
ATOM 4766 C CA . LYS A 1 605 ? 18.028 -16.984 31.732 1.00 34.81 605 LYS A CA 1
ATOM 4767 C C . LYS A 1 605 ? 17.637 -18.432 32.077 1.00 34.81 605 LYS A C 1
ATOM 4769 O O . LYS A 1 605 ? 18.455 -19.234 32.504 1.00 34.81 605 LYS A O 1
ATOM 4774 N N . GLY A 1 606 ? 16.366 -18.776 31.906 1.00 39.19 606 GLY A N 1
ATOM 4775 C CA . GLY A 1 606 ? 15.947 -20.154 31.717 1.00 39.19 606 GLY A CA 1
ATOM 4776 C C . GLY A 1 606 ? 15.896 -20.383 30.218 1.00 39.19 606 GLY A C 1
ATOM 4777 O O . GLY A 1 606 ? 14.828 -20.240 29.632 1.00 39.19 606 GLY A O 1
ATOM 4778 N N . LYS A 1 607 ? 17.042 -20.682 29.590 1.00 41.66 607 LYS A N 1
ATOM 4779 C CA . LYS A 1 607 ? 17.089 -21.165 28.203 1.00 41.66 607 LYS A CA 1
ATOM 4780 C C . LYS A 1 607 ? 16.278 -22.462 28.125 1.00 41.66 607 LYS A C 1
ATOM 4782 O O . LYS A 1 607 ? 16.820 -23.553 28.255 1.00 41.66 607 LYS A O 1
ATOM 4787 N N . ARG A 1 608 ? 14.970 -22.370 27.900 1.00 44.72 608 ARG A N 1
ATOM 4788 C CA . ARG A 1 608 ? 14.289 -23.415 27.144 1.00 44.72 608 ARG A CA 1
ATOM 4789 C C . ARG A 1 608 ? 14.589 -23.093 25.691 1.00 44.72 608 ARG A C 1
ATOM 4791 O O . ARG A 1 608 ? 13.921 -22.244 25.114 1.00 44.72 608 ARG A O 1
ATOM 4798 N N . ASN A 1 609 ? 15.609 -23.754 25.141 1.00 45.22 609 ASN A N 1
ATOM 4799 C CA . ASN A 1 609 ? 15.804 -23.909 23.698 1.00 45.22 609 ASN A CA 1
ATOM 4800 C C . ASN A 1 609 ? 14.581 -24.658 23.136 1.00 45.22 609 ASN A C 1
ATOM 4802 O O . ASN A 1 609 ? 14.644 -25.842 22.819 1.00 45.22 609 ASN A O 1
ATOM 4806 N N . ARG A 1 610 ? 13.415 -24.008 23.097 1.00 58.09 610 ARG A N 1
ATOM 4807 C CA . ARG A 1 610 ? 12.338 -24.436 22.214 1.00 58.09 610 ARG A CA 1
ATOM 4808 C C . ARG A 1 610 ? 12.718 -23.887 20.854 1.00 58.09 610 ARG A C 1
ATOM 4810 O O . ARG A 1 610 ? 12.659 -22.681 20.651 1.00 58.09 610 ARG A O 1
ATOM 4817 N N . THR A 1 611 ? 13.128 -24.775 19.958 1.00 66.69 611 THR A N 1
ATOM 4818 C CA . THR A 1 611 ? 13.212 -24.480 18.529 1.00 66.69 611 THR A CA 1
ATOM 4819 C C . THR A 1 611 ? 11.817 -24.060 18.076 1.00 66.69 611 THR A C 1
ATOM 4821 O O . THR A 1 611 ? 10.899 -24.886 18.061 1.00 66.69 611 THR A O 1
ATOM 4824 N N . ILE A 1 612 ? 11.631 -22.769 17.820 1.00 76.00 612 ILE A N 1
ATOM 4825 C CA . ILE A 1 612 ? 10.382 -22.235 17.284 1.00 76.00 612 ILE A CA 1
ATOM 4826 C C . ILE A 1 612 ? 10.302 -22.710 15.832 1.00 76.00 612 ILE A C 1
ATOM 4828 O O . ILE A 1 612 ? 11.234 -22.487 15.064 1.00 76.00 612 ILE A O 1
ATOM 4832 N N . LYS A 1 613 ? 9.221 -23.409 15.473 1.00 89.69 613 LYS A N 1
ATOM 4833 C CA . LYS A 1 613 ? 9.039 -23.996 14.134 1.00 89.69 613 LYS A CA 1
ATOM 4834 C C . LYS A 1 613 ? 8.070 -23.200 13.260 1.00 89.69 613 LYS A C 1
ATOM 4836 O O . LYS A 1 613 ? 7.603 -23.723 12.252 1.00 89.69 613 LYS A O 1
ATOM 4841 N N . ALA A 1 614 ? 7.762 -21.973 13.664 1.00 93.44 614 ALA A N 1
ATOM 4842 C CA . ALA A 1 614 ? 6.900 -21.039 12.958 1.00 93.44 614 ALA A CA 1
ATOM 4843 C C . ALA A 1 614 ? 7.538 -19.640 12.959 1.00 93.44 614 ALA A C 1
ATOM 4845 O O . ALA A 1 614 ? 8.254 -19.290 13.899 1.00 93.44 614 ALA A O 1
ATOM 4846 N N . ARG A 1 615 ? 7.269 -18.836 11.931 1.00 93.31 615 ARG A N 1
ATOM 4847 C CA . ARG A 1 615 ? 7.655 -17.419 11.843 1.00 93.31 615 ARG A CA 1
ATOM 4848 C C . ARG A 1 615 ? 6.606 -16.623 11.066 1.00 93.31 615 ARG A C 1
ATOM 4850 O O . ARG A 1 615 ? 5.772 -17.213 10.383 1.00 93.31 615 ARG A O 1
ATOM 4857 N N . LEU A 1 616 ? 6.658 -15.297 11.192 1.00 94.12 616 LEU A N 1
ATOM 4858 C CA . LEU A 1 616 ? 5.796 -14.368 10.456 1.00 94.12 616 LEU A CA 1
ATOM 4859 C C . LEU A 1 616 ? 6.638 -13.505 9.518 1.00 94.12 616 LEU A C 1
ATOM 4861 O O . LEU A 1 616 ? 7.651 -12.966 9.967 1.00 94.12 616 LEU A O 1
ATOM 4865 N N . LYS A 1 617 ? 6.209 -13.363 8.260 1.00 92.75 617 LYS A N 1
ATOM 4866 C CA . LYS A 1 617 ? 6.851 -12.521 7.232 1.00 92.75 617 LYS A CA 1
ATOM 4867 C C . LYS A 1 617 ? 5.854 -11.559 6.576 1.00 92.75 617 LYS A C 1
ATOM 4869 O O . LYS A 1 617 ? 4.648 -11.771 6.666 1.00 92.75 617 LYS A O 1
ATOM 4874 N N . GLY A 1 618 ? 6.351 -10.484 5.962 1.00 88.38 618 GLY A N 1
ATOM 4875 C CA . GLY A 1 618 ? 5.550 -9.521 5.190 1.00 88.38 618 GLY A CA 1
ATOM 4876 C C . GLY A 1 618 ? 4.662 -8.557 5.995 1.00 88.38 618 GLY A C 1
ATOM 4877 O O . GLY A 1 618 ? 4.098 -7.634 5.421 1.00 88.38 618 GLY A O 1
ATOM 4878 N N . GLY A 1 619 ? 4.536 -8.716 7.318 1.00 88.81 619 GLY A N 1
ATOM 4879 C CA . GLY A 1 619 ? 3.717 -7.829 8.153 1.00 88.81 619 GLY A CA 1
ATOM 4880 C C . GLY A 1 619 ? 4.384 -6.489 8.484 1.00 88.81 619 GLY A C 1
ATOM 4881 O O . GLY A 1 619 ? 5.594 -6.416 8.709 1.00 88.81 619 GLY A O 1
ATOM 4882 N N . ALA A 1 620 ? 3.586 -5.422 8.580 1.00 86.25 620 ALA A N 1
ATOM 4883 C CA . ALA A 1 620 ? 4.073 -4.075 8.885 1.00 86.25 620 ALA A CA 1
ATOM 4884 C C . ALA A 1 620 ? 4.510 -3.910 10.349 1.00 86.25 620 ALA A C 1
ATOM 4886 O O . ALA A 1 620 ? 5.408 -3.127 10.670 1.00 86.25 620 ALA A O 1
ATOM 4887 N N . ARG A 1 621 ? 3.856 -4.632 11.261 1.00 85.56 621 ARG A N 1
ATOM 4888 C CA . ARG A 1 621 ? 4.074 -4.588 12.708 1.00 85.56 621 ARG A CA 1
ATOM 4889 C C . ARG A 1 621 ? 4.580 -5.923 13.238 1.00 85.56 621 ARG A C 1
ATOM 4891 O O . ARG A 1 621 ? 4.383 -6.991 12.670 1.00 85.56 621 ARG A O 1
ATOM 4898 N N . THR A 1 622 ? 5.221 -5.867 14.398 1.00 87.25 622 THR A N 1
ATOM 4899 C CA . THR A 1 622 ? 5.588 -7.078 15.130 1.00 87.25 622 THR A CA 1
ATOM 4900 C C . THR A 1 622 ? 4.325 -7.849 15.516 1.00 87.25 622 THR A C 1
ATOM 4902 O O . THR A 1 622 ? 3.398 -7.271 16.080 1.00 87.25 622 THR A O 1
ATOM 4905 N N . GLY A 1 623 ? 4.303 -9.155 15.246 1.00 89.44 623 GLY A N 1
ATOM 4906 C CA . GLY A 1 623 ? 3.157 -10.015 15.546 1.00 89.44 623 GLY A CA 1
ATOM 4907 C C . GLY A 1 623 ? 2.111 -10.095 14.433 1.00 89.44 623 GLY A C 1
ATOM 4908 O O . GLY A 1 623 ? 1.078 -10.720 14.645 1.00 89.44 623 GLY A O 1
ATOM 4909 N N . GLU A 1 624 ? 2.352 -9.518 13.257 1.00 91.81 624 GLU A N 1
ATOM 4910 C CA . GLU A 1 624 ? 1.538 -9.755 12.060 1.00 91.81 624 GLU A CA 1
ATOM 4911 C C . GLU A 1 624 ? 2.387 -10.260 10.894 1.00 91.81 624 GLU A C 1
ATOM 4913 O O . GLU A 1 624 ? 3.586 -9.992 10.828 1.00 91.81 624 GLU A O 1
ATOM 4918 N N . GLY A 1 625 ? 1.767 -11.025 9.997 1.00 94.44 625 GLY A N 1
ATOM 4919 C CA . GLY A 1 625 ? 2.408 -11.512 8.779 1.00 94.44 625 GLY A CA 1
ATOM 4920 C C . GLY A 1 625 ? 1.864 -12.851 8.285 1.00 94.44 625 GLY A C 1
ATOM 4921 O O . GLY A 1 625 ? 1.043 -13.494 8.950 1.00 94.44 625 GLY A O 1
ATOM 4922 N N . ARG A 1 626 ? 2.346 -13.268 7.113 1.00 96.19 626 ARG A N 1
ATOM 4923 C CA . ARG A 1 626 ? 2.174 -14.612 6.549 1.00 96.19 626 ARG A CA 1
ATOM 4924 C C . ARG A 1 626 ? 2.813 -15.648 7.465 1.00 96.19 626 ARG A C 1
ATOM 4926 O O . ARG A 1 626 ? 3.923 -15.437 7.954 1.00 96.19 626 ARG A O 1
ATOM 4933 N N . VAL A 1 627 ? 2.115 -16.758 7.692 1.00 97.06 627 VAL A N 1
ATOM 4934 C CA . VAL A 1 627 ? 2.593 -17.856 8.535 1.00 97.06 627 VAL A CA 1
ATOM 4935 C C . VAL A 1 627 ? 3.493 -18.776 7.721 1.00 97.06 627 VAL A C 1
ATOM 4937 O O . VAL A 1 627 ? 3.055 -19.419 6.769 1.00 97.06 627 VAL A O 1
ATOM 4940 N N . GLU A 1 628 ? 4.744 -18.889 8.151 1.00 96.00 628 GLU A N 1
ATOM 4941 C CA . GLU A 1 628 ? 5.698 -19.852 7.611 1.00 96.00 628 GLU A CA 1
ATOM 4942 C C . GLU A 1 628 ? 6.102 -20.850 8.691 1.00 96.00 628 GLU A C 1
ATOM 4944 O O . GLU A 1 628 ? 6.296 -20.487 9.853 1.00 96.00 628 GLU A O 1
ATOM 4949 N N . VAL A 1 629 ? 6.234 -22.117 8.311 1.00 95.00 629 VAL A N 1
ATOM 4950 C CA . VAL A 1 629 ? 6.575 -23.231 9.192 1.00 95.00 629 VAL A CA 1
ATOM 4951 C C . VAL A 1 629 ? 7.817 -23.968 8.710 1.00 95.00 629 VAL A C 1
ATOM 4953 O O . VAL A 1 629 ? 8.049 -24.135 7.514 1.00 95.00 629 VAL A O 1
ATOM 4956 N N . LEU A 1 630 ? 8.616 -24.441 9.663 1.00 92.75 630 LEU A N 1
ATOM 4957 C CA . LEU A 1 630 ? 9.860 -25.159 9.409 1.00 92.75 630 LEU A CA 1
ATOM 4958 C C . LEU A 1 630 ? 9.619 -26.672 9.434 1.00 92.75 630 LEU A C 1
ATOM 4960 O O . LEU A 1 630 ? 9.265 -27.229 10.481 1.00 92.75 630 LEU A O 1
ATOM 4964 N N . LYS A 1 631 ? 9.855 -27.352 8.304 1.00 89.62 631 LYS A N 1
ATOM 4965 C CA . LYS A 1 631 ? 9.818 -28.821 8.201 1.00 89.62 631 LYS A CA 1
ATOM 4966 C C . LYS A 1 631 ? 11.189 -29.344 7.781 1.00 89.62 631 LYS A C 1
ATOM 4968 O O . LYS A 1 631 ? 11.673 -29.043 6.694 1.00 89.62 631 LYS A O 1
ATOM 4973 N N . GLY A 1 632 ? 11.816 -30.146 8.643 1.00 86.69 632 GLY A N 1
ATOM 4974 C CA . GLY A 1 632 ? 13.228 -30.495 8.472 1.00 86.69 632 GLY A CA 1
ATOM 4975 C C . GLY A 1 632 ? 14.081 -29.240 8.645 1.00 86.69 632 GLY A C 1
ATOM 4976 O O . GLY A 1 632 ? 14.073 -28.666 9.732 1.00 86.69 632 GLY A O 1
ATOM 4977 N N . SER A 1 633 ? 14.728 -28.800 7.566 1.00 87.12 633 SER A N 1
ATOM 4978 C CA . SER A 1 633 ? 15.584 -27.605 7.550 1.00 87.12 633 SER A CA 1
ATOM 4979 C C . SER A 1 633 ? 15.137 -26.531 6.556 1.00 87.12 633 SER A C 1
ATOM 4981 O O . SER A 1 633 ? 15.903 -25.617 6.274 1.00 87.12 633 SER A O 1
ATOM 4983 N N . VAL A 1 634 ? 13.920 -26.640 6.009 1.00 90.69 634 VAL A N 1
ATOM 4984 C CA . VAL A 1 634 ? 13.410 -25.736 4.968 1.00 90.69 634 VAL A CA 1
ATOM 4985 C C . VAL A 1 634 ? 12.100 -25.102 5.424 1.00 90.69 634 VAL A C 1
ATOM 4987 O O . VAL A 1 634 ? 11.194 -25.802 5.896 1.00 90.69 634 VAL A O 1
ATOM 4990 N N . TRP A 1 635 ? 12.005 -23.784 5.289 1.00 93.62 635 TRP A N 1
ATOM 4991 C CA . TRP A 1 635 ? 10.794 -23.009 5.533 1.00 93.62 635 TRP A CA 1
ATOM 4992 C C . TRP A 1 635 ? 9.799 -23.170 4.383 1.00 93.62 635 TRP A C 1
ATOM 4994 O O . TRP A 1 635 ? 10.168 -23.383 3.231 1.00 93.62 635 TRP A O 1
ATOM 5004 N N . GLY A 1 636 ? 8.516 -23.109 4.712 1.00 93.25 636 GLY A N 1
ATOM 5005 C CA . GLY A 1 636 ? 7.428 -23.159 3.745 1.00 93.25 636 GLY A CA 1
ATOM 5006 C C . GLY A 1 636 ? 6.147 -22.610 4.349 1.00 93.25 636 GLY A C 1
ATOM 5007 O O . GLY A 1 636 ? 6.095 -22.326 5.546 1.00 93.25 636 GLY A O 1
ATOM 5008 N N . THR A 1 637 ? 5.115 -22.449 3.536 1.00 94.88 637 THR A N 1
ATOM 5009 C CA . THR A 1 637 ? 3.884 -21.756 3.935 1.00 94.88 637 THR A CA 1
ATOM 5010 C C . THR A 1 637 ? 2.776 -22.715 4.372 1.00 94.88 637 THR A C 1
ATOM 5012 O O . THR A 1 637 ? 2.912 -23.946 4.327 1.00 94.88 637 THR A O 1
ATOM 5015 N N . VAL A 1 638 ? 1.676 -22.133 4.846 1.00 95.19 638 VAL A N 1
ATOM 5016 C CA . VAL A 1 638 ? 0.451 -22.818 5.269 1.00 95.19 638 VAL A CA 1
ATOM 5017 C C . VAL A 1 638 ? -0.689 -22.331 4.383 1.00 95.19 638 VAL A C 1
ATOM 5019 O O . VAL A 1 638 ? -0.869 -21.126 4.263 1.00 95.19 638 VAL A O 1
ATOM 5022 N N . CYS A 1 639 ? -1.448 -23.248 3.787 1.00 93.25 639 CYS A N 1
ATOM 5023 C CA . CYS A 1 639 ? -2.625 -22.915 2.989 1.00 93.25 639 CYS A CA 1
ATOM 5024 C C . CYS A 1 639 ? -3.798 -22.491 3.883 1.00 93.25 639 CYS A C 1
ATOM 5026 O O . CYS A 1 639 ? -3.926 -22.952 5.024 1.00 93.25 639 CYS A O 1
ATOM 5028 N N . ASP A 1 640 ? -4.639 -21.604 3.368 1.00 90.62 640 ASP A N 1
ATOM 5029 C CA . ASP A 1 640 ? -5.714 -20.967 4.112 1.00 90.62 640 ASP A CA 1
ATOM 5030 C C . ASP A 1 640 ? -7.047 -21.735 4.126 1.00 90.62 640 ASP A C 1
ATOM 5032 O O . ASP A 1 640 ? -7.962 -21.332 4.858 1.00 90.62 640 ASP A O 1
ATOM 5036 N N . ASP A 1 641 ? -7.158 -22.873 3.422 1.00 86.69 641 ASP A N 1
ATOM 5037 C CA . ASP A 1 641 ? -8.351 -23.717 3.515 1.00 86.69 641 ASP A CA 1
ATOM 5038 C C . ASP A 1 641 ? -8.584 -24.095 4.983 1.00 86.69 641 ASP A C 1
ATOM 5040 O O . ASP A 1 641 ? -7.706 -24.618 5.676 1.00 86.69 641 ASP A O 1
ATOM 5044 N N . HIS A 1 642 ? -9.794 -23.839 5.483 1.00 83.50 642 HIS A N 1
ATOM 5045 C CA . HIS A 1 642 ? -10.163 -24.044 6.890 1.00 83.50 642 HIS A CA 1
ATOM 5046 C C . HIS A 1 642 ? -9.237 -23.373 7.919 1.00 83.50 642 HIS A C 1
ATOM 5048 O O . HIS A 1 642 ? -9.281 -23.730 9.104 1.00 83.50 642 HIS A O 1
ATOM 5054 N N . TRP A 1 643 ? -8.448 -22.376 7.513 1.00 91.12 643 TRP A N 1
ATOM 5055 C CA . TRP A 1 643 ? -7.750 -21.513 8.452 1.00 91.12 643 TRP A CA 1
ATOM 5056 C C . TRP A 1 643 ? -8.761 -20.877 9.399 1.00 91.12 643 TRP A C 1
ATOM 5058 O O . TRP A 1 643 ? -9.902 -20.625 9.032 1.00 91.12 643 TRP A O 1
ATOM 5068 N N . SER A 1 644 ? -8.401 -20.685 10.663 1.00 86.06 644 SER A N 1
ATOM 5069 C CA . SER A 1 644 ? -9.350 -20.204 11.669 1.00 86.06 644 SER A CA 1
ATOM 5070 C C . SER A 1 644 ? -8.657 -19.345 12.710 1.00 86.06 644 SER A C 1
ATOM 5072 O O . SER A 1 644 ? -7.446 -19.452 12.916 1.00 86.06 644 SER A O 1
ATOM 5074 N N . LEU A 1 645 ? -9.436 -18.531 13.428 1.00 84.75 645 LEU A N 1
ATOM 5075 C CA . LEU A 1 645 ? -8.929 -17.736 14.548 1.00 84.75 645 LEU A CA 1
ATOM 5076 C C . LEU A 1 645 ? -8.273 -18.615 15.630 1.00 84.75 645 LEU A C 1
ATOM 5078 O O . LEU A 1 645 ? -7.339 -18.188 16.302 1.00 84.75 645 LEU A O 1
ATOM 5082 N N . GLN A 1 646 ? -8.706 -19.866 15.765 1.00 88.00 646 GLN A N 1
ATOM 5083 C CA . GLN A 1 646 ? -8.205 -20.829 16.739 1.00 88.00 646 GLN A CA 1
ATOM 5084 C C . GLN A 1 646 ? -6.842 -21.365 16.304 1.00 88.00 646 GLN A C 1
ATOM 5086 O O . GLN A 1 646 ? -5.928 -21.430 17.127 1.00 88.00 646 GLN A O 1
ATOM 5091 N N . SER A 1 647 ? -6.679 -21.664 15.014 1.00 92.69 647 SER A N 1
ATOM 5092 C CA . SER A 1 647 ? -5.383 -22.023 14.432 1.00 92.69 647 SER A CA 1
ATOM 5093 C C . SER A 1 647 ? -4.398 -20.852 14.510 1.00 92.69 647 SER A C 1
ATOM 5095 O O . SER A 1 647 ? -3.275 -21.016 14.990 1.00 92.69 647 SER A O 1
ATOM 5097 N N . ALA A 1 648 ? -4.852 -19.636 14.195 1.00 93.81 648 ALA A N 1
ATOM 5098 C CA . ALA A 1 648 ? -4.070 -18.415 14.378 1.00 93.81 648 ALA A CA 1
ATOM 5099 C C . ALA A 1 648 ? -3.662 -18.187 15.846 1.00 93.81 648 ALA A C 1
ATOM 5101 O O . ALA A 1 648 ? -2.534 -17.779 16.130 1.00 93.81 648 ALA A O 1
ATOM 5102 N N . ASN A 1 649 ? -4.550 -18.485 16.801 1.00 92.31 649 ASN A N 1
ATOM 5103 C CA . ASN A 1 649 ? -4.272 -18.343 18.232 1.00 92.31 649 ASN A CA 1
ATOM 5104 C C . ASN A 1 649 ? -3.132 -19.263 18.696 1.00 92.31 649 ASN A C 1
ATOM 5106 O O . ASN A 1 649 ? -2.330 -18.874 19.550 1.00 92.31 649 ASN A O 1
ATOM 5110 N N . VAL A 1 650 ? -3.030 -20.470 18.124 1.00 94.00 650 VAL A N 1
ATOM 5111 C CA . VAL A 1 650 ? -1.903 -21.380 18.377 1.00 94.00 650 VAL A CA 1
ATOM 5112 C C . VAL A 1 650 ? -0.596 -20.767 17.876 1.00 94.00 650 VAL A C 1
ATOM 5114 O O . VAL A 1 650 ? 0.368 -20.747 18.641 1.00 94.00 650 VAL A O 1
ATOM 5117 N N . VAL A 1 651 ? -0.580 -20.187 16.669 1.00 95.56 651 VAL A N 1
ATOM 5118 C CA . VAL A 1 651 ? 0.606 -19.513 16.103 1.00 95.56 651 VAL A CA 1
ATOM 5119 C C . VAL A 1 651 ? 1.058 -18.344 16.977 1.00 95.56 651 VAL A C 1
ATOM 5121 O O . VAL A 1 651 ? 2.213 -18.299 17.400 1.00 95.56 651 VAL A O 1
ATOM 5124 N N . CYS A 1 652 ? 0.152 -17.424 17.320 1.00 94.38 652 CYS A N 1
ATOM 5125 C CA . CYS A 1 652 ? 0.487 -16.261 18.148 1.00 94.38 652 CYS A CA 1
ATOM 5126 C C . CYS A 1 652 ? 1.088 -16.669 19.498 1.00 94.38 652 CYS A C 1
ATOM 5128 O O . CYS A 1 652 ? 2.102 -16.118 19.937 1.00 94.38 652 CYS A O 1
ATOM 5130 N N . ARG A 1 653 ? 0.515 -17.698 20.129 1.00 91.06 653 ARG A N 1
ATOM 5131 C CA . ARG A 1 653 ? 1.007 -18.222 21.403 1.00 91.06 653 ARG A CA 1
ATOM 5132 C C . ARG A 1 653 ? 2.331 -18.974 21.270 1.00 91.06 653 ARG A C 1
ATOM 5134 O O . ARG A 1 653 ? 3.165 -18.873 22.170 1.00 91.06 653 ARG A O 1
ATOM 5141 N N . GLU A 1 654 ? 2.528 -19.735 20.193 1.00 92.44 654 GLU A N 1
ATOM 5142 C CA . GLU A 1 654 ? 3.792 -20.423 19.895 1.00 92.44 654 GLU A CA 1
ATOM 5143 C C . GLU A 1 654 ? 4.949 -19.424 19.785 1.00 92.44 654 GLU A C 1
ATOM 5145 O O . GLU A 1 654 ? 6.017 -19.660 20.355 1.00 92.44 654 GLU A O 1
ATOM 5150 N N . LEU A 1 655 ? 4.700 -18.282 19.139 1.00 91.94 655 LEU A N 1
ATOM 5151 C CA . LEU A 1 655 ? 5.661 -17.191 18.956 1.00 91.94 655 LEU A CA 1
ATOM 5152 C C . LEU A 1 655 ? 5.876 -16.332 20.216 1.00 91.94 655 LEU A C 1
ATOM 5154 O O . LEU A 1 655 ? 6.779 -15.496 20.256 1.00 91.94 655 LEU A O 1
ATOM 5158 N N . GLY A 1 656 ? 5.083 -16.550 21.269 1.00 90.75 656 GLY A N 1
ATOM 5159 C CA . GLY A 1 656 ? 5.187 -15.822 22.534 1.00 90.75 656 GLY A CA 1
ATOM 5160 C C . GLY A 1 656 ? 4.469 -14.469 22.556 1.00 90.75 656 GLY A C 1
ATOM 5161 O O . GLY A 1 656 ? 4.730 -13.672 23.460 1.00 90.75 656 GLY A O 1
ATOM 5162 N N . PHE A 1 657 ? 3.570 -14.222 21.601 1.00 92.31 657 PHE A N 1
ATOM 5163 C CA . PHE A 1 657 ? 2.608 -13.119 21.631 1.00 92.31 657 PHE A CA 1
ATOM 5164 C C . PHE A 1 657 ? 1.377 -13.479 22.480 1.00 92.31 657 PHE A C 1
ATOM 5166 O O . PHE A 1 657 ? 1.321 -14.530 23.127 1.00 92.31 657 PHE A O 1
ATOM 5173 N N . GLY A 1 658 ? 0.393 -12.581 22.505 1.00 91.69 658 GLY A N 1
ATOM 5174 C CA . GLY A 1 658 ? -0.909 -12.830 23.106 1.00 91.69 658 GLY A CA 1
ATOM 5175 C C . GLY A 1 658 ? -1.798 -13.743 22.261 1.00 91.69 658 GLY A C 1
ATOM 5176 O O . GLY A 1 658 ? -1.330 -14.659 21.586 1.00 91.69 658 GLY A O 1
ATOM 5177 N N . THR A 1 659 ? -3.105 -13.500 22.303 1.00 91.88 659 THR A N 1
ATOM 5178 C CA . THR A 1 659 ? -4.063 -14.210 21.452 1.00 91.88 659 THR A CA 1
ATOM 5179 C C . THR A 1 659 ? -4.063 -13.658 20.034 1.00 91.88 659 THR A C 1
ATOM 5181 O O . THR A 1 659 ? -3.640 -12.523 19.795 1.00 91.88 659 THR A O 1
ATOM 5184 N N . ALA A 1 660 ? -4.559 -14.453 19.086 1.00 91.44 660 ALA A N 1
ATOM 5185 C CA . ALA A 1 660 ? -4.815 -13.951 17.743 1.00 91.44 660 ALA A CA 1
ATOM 5186 C C . ALA A 1 660 ? -5.919 -12.891 17.770 1.00 91.44 660 ALA A C 1
ATOM 5188 O O . ALA A 1 660 ? -6.971 -13.083 18.383 1.00 91.44 660 ALA A O 1
ATOM 5189 N N . LYS A 1 661 ? -5.652 -11.776 17.099 1.00 87.88 661 LYS A N 1
ATOM 5190 C CA . LYS A 1 661 ? -6.624 -10.732 16.807 1.00 87.88 661 LYS A CA 1
ATOM 5191 C C . LYS A 1 661 ? -7.400 -11.082 15.540 1.00 87.88 661 LYS A C 1
ATOM 5193 O O . LYS A 1 661 ? -8.620 -11.018 15.542 1.00 87.88 661 LYS A O 1
ATOM 5198 N N . GLU A 1 662 ? -6.690 -11.478 14.485 1.00 86.06 662 GLU A N 1
ATOM 5199 C CA . GLU A 1 662 ? -7.265 -11.788 13.173 1.00 86.06 662 GLU A CA 1
ATOM 5200 C C . GLU A 1 662 ? -6.582 -13.029 12.577 1.00 86.06 662 GLU A C 1
ATOM 5202 O O . GLU A 1 662 ? -5.365 -13.203 12.703 1.00 86.06 662 GLU A O 1
ATOM 5207 N N . ALA A 1 663 ? -7.373 -13.871 11.909 1.00 86.19 663 ALA A N 1
ATOM 5208 C CA . ALA A 1 663 ? -6.902 -14.905 10.992 1.00 86.19 663 ALA A CA 1
ATOM 5209 C C . ALA A 1 663 ? -7.186 -14.433 9.564 1.00 86.19 663 ALA A C 1
ATOM 5211 O O . ALA A 1 663 ? -8.332 -14.126 9.230 1.00 86.19 663 ALA A O 1
ATOM 5212 N N . LEU A 1 664 ? -6.135 -14.325 8.759 1.00 86.12 664 LEU A N 1
ATOM 5213 C CA . LEU A 1 664 ? -6.172 -13.758 7.417 1.00 86.12 664 LEU A CA 1
ATOM 5214 C C . LEU A 1 664 ? -5.930 -14.855 6.376 1.00 86.12 664 LEU A C 1
ATOM 5216 O O . LEU A 1 664 ? -5.136 -15.767 6.604 1.00 86.12 664 LEU A O 1
ATOM 5220 N N . THR A 1 665 ? -6.611 -14.724 5.246 1.00 85.12 665 THR A N 1
ATOM 5221 C CA . THR A 1 665 ? -6.582 -15.624 4.084 1.00 85.12 665 THR A CA 1
ATOM 5222 C C . THR A 1 665 ? -6.124 -14.848 2.843 1.00 85.12 665 THR A C 1
ATOM 5224 O O . THR A 1 665 ? -5.848 -13.647 2.934 1.00 85.12 665 THR A O 1
ATOM 5227 N N . ASP A 1 666 ? -6.053 -15.514 1.696 1.00 82.88 666 ASP A N 1
ATOM 5228 C CA . ASP A 1 666 ? -5.780 -14.979 0.361 1.00 82.88 666 ASP A CA 1
ATOM 5229 C C . ASP A 1 666 ? -4.423 -14.272 0.239 1.00 82.88 666 ASP A C 1
ATOM 5231 O O . ASP A 1 666 ? -4.308 -13.245 -0.434 1.00 82.88 666 ASP A O 1
ATOM 5235 N N . ALA A 1 667 ? -3.407 -14.752 0.967 1.00 87.50 667 ALA A N 1
ATOM 5236 C CA . ALA A 1 667 ? -2.076 -14.146 0.997 1.00 87.50 667 ALA A CA 1
ATOM 5237 C C . ALA A 1 667 ? -2.097 -12.627 1.261 1.00 87.50 667 ALA A C 1
ATOM 5239 O O . ALA A 1 667 ? -1.251 -11.878 0.767 1.00 87.50 667 ALA A O 1
ATOM 5240 N N . ARG A 1 668 ? -3.051 -12.141 2.078 1.00 85.00 668 ARG A N 1
ATOM 5241 C CA . ARG A 1 668 ? -3.220 -10.701 2.363 1.00 85.00 668 ARG A CA 1
ATOM 5242 C C . ARG A 1 668 ? -1.985 -10.028 2.960 1.00 85.00 668 ARG A C 1
ATOM 5244 O O . ARG A 1 668 ? -1.906 -8.807 2.919 1.00 85.00 668 ARG A O 1
ATOM 5251 N N . MET A 1 669 ? -1.047 -10.789 3.520 1.00 88.12 669 MET A N 1
ATOM 5252 C CA . MET A 1 669 ? 0.236 -10.305 4.054 1.00 88.12 669 MET A CA 1
ATOM 5253 C C . MET A 1 669 ? 1.420 -10.625 3.127 1.00 88.12 669 MET A C 1
ATOM 5255 O O . MET A 1 669 ? 2.542 -10.807 3.594 1.00 88.12 669 MET A O 1
ATOM 5259 N N . GLY A 1 670 ? 1.152 -10.717 1.824 1.00 88.88 670 GLY A N 1
ATOM 5260 C CA . GLY A 1 670 ? 2.107 -11.130 0.803 1.00 88.88 670 GLY A CA 1
ATOM 5261 C C . GLY A 1 670 ? 2.129 -12.647 0.610 1.00 88.88 670 GLY A C 1
ATOM 5262 O O . GLY A 1 670 ? 1.875 -13.415 1.543 1.00 88.88 670 GLY A O 1
ATOM 5263 N N . GLN A 1 671 ? 2.468 -13.072 -0.601 1.00 91.62 671 GLN A N 1
ATOM 5264 C CA . GLN A 1 671 ? 2.633 -14.471 -0.994 1.00 91.62 671 GLN A CA 1
ATOM 5265 C C . GLN A 1 671 ? 3.990 -14.995 -0.520 1.00 91.62 671 GLN A C 1
ATOM 5267 O O . GLN A 1 671 ? 4.970 -14.253 -0.444 1.00 91.62 671 GLN A O 1
ATOM 5272 N N . GLY A 1 672 ? 4.059 -16.271 -0.160 1.00 90.75 672 GLY A N 1
ATOM 5273 C CA . GLY A 1 672 ? 5.332 -16.942 0.049 1.00 90.75 672 GLY A CA 1
ATOM 5274 C C . GLY A 1 672 ? 5.882 -17.531 -1.241 1.00 90.75 672 GLY A C 1
ATOM 5275 O O . GLY A 1 672 ? 5.341 -17.350 -2.331 1.00 90.75 672 GLY A O 1
ATOM 5276 N N . THR A 1 673 ? 6.980 -18.260 -1.098 1.00 87.81 673 THR A N 1
ATOM 5277 C CA . THR A 1 673 ? 7.625 -18.986 -2.191 1.00 87.81 673 THR A CA 1
ATOM 5278 C C . THR A 1 673 ? 7.953 -20.412 -1.762 1.00 87.81 673 THR A C 1
ATOM 5280 O O . THR A 1 673 ? 8.000 -20.747 -0.575 1.00 87.81 673 THR A O 1
ATOM 5283 N N . GLY A 1 674 ? 8.199 -21.279 -2.743 1.00 87.00 674 GLY A N 1
ATOM 5284 C CA . GLY A 1 674 ? 8.644 -22.643 -2.493 1.00 87.00 674 GLY A CA 1
ATOM 5285 C C . GLY A 1 674 ? 7.505 -23.598 -2.136 1.00 87.00 674 GLY A C 1
ATOM 5286 O O . GLY A 1 674 ? 6.598 -23.826 -2.931 1.00 87.00 674 GLY A O 1
ATOM 5287 N N . ARG A 1 675 ? 7.621 -24.289 -0.996 1.00 88.94 675 ARG A N 1
ATOM 5288 C CA . ARG A 1 675 ? 6.713 -25.390 -0.629 1.00 88.94 675 ARG A CA 1
ATOM 5289 C C . ARG A 1 675 ? 5.618 -24.918 0.320 1.00 88.94 675 ARG A C 1
ATOM 5291 O O . ARG A 1 675 ? 5.902 -24.279 1.327 1.00 88.94 675 ARG A O 1
ATOM 5298 N N . ILE A 1 676 ? 4.392 -25.366 0.067 1.00 92.00 676 ILE A N 1
ATOM 5299 C CA . ILE A 1 676 ? 3.268 -25.261 1.004 1.00 92.00 676 ILE A CA 1
ATOM 5300 C C . ILE A 1 676 ? 3.214 -26.562 1.812 1.00 92.00 676 ILE A C 1
ATOM 5302 O O . ILE A 1 676 ? 3.055 -27.645 1.243 1.00 92.00 676 ILE A O 1
ATOM 5306 N N . TYR A 1 677 ? 3.399 -26.495 3.131 1.00 92.19 677 TYR A N 1
ATOM 5307 C CA . TYR A 1 677 ? 3.557 -27.695 3.964 1.00 92.19 677 TYR A CA 1
ATOM 5308 C C . TYR A 1 677 ? 2.270 -28.213 4.594 1.00 92.19 677 TYR A C 1
ATOM 5310 O O . TYR A 1 677 ? 2.170 -29.416 4.850 1.00 92.19 677 TYR A O 1
ATOM 5318 N N . MET A 1 678 ? 1.320 -27.328 4.874 1.00 92.25 678 MET A N 1
ATOM 5319 C CA . MET A 1 678 ? 0.095 -27.656 5.596 1.00 92.25 678 MET A CA 1
ATOM 5320 C C . MET A 1 678 ? -1.121 -27.173 4.815 1.00 92.25 678 MET A C 1
ATOM 5322 O O . MET A 1 678 ? -1.100 -26.066 4.282 1.00 92.25 678 MET A O 1
ATOM 5326 N N . ASN A 1 679 ? -2.178 -27.984 4.804 1.00 89.75 679 ASN A N 1
ATOM 5327 C CA . ASN A 1 679 ? -3.515 -27.572 4.390 1.00 89.75 679 ASN A CA 1
ATOM 5328 C C . ASN A 1 679 ? -4.561 -27.971 5.441 1.00 89.75 679 ASN A C 1
ATOM 5330 O O . ASN A 1 679 ? -4.325 -28.899 6.221 1.00 89.75 679 ASN A O 1
ATOM 5334 N N . GLU A 1 680 ? -5.721 -27.316 5.434 1.00 88.81 680 GLU A N 1
ATOM 5335 C CA . GLU A 1 680 ? -6.868 -27.636 6.291 1.00 88.81 680 GLU A CA 1
ATOM 5336 C C . GLU A 1 680 ? -6.516 -27.719 7.784 1.00 88.81 680 GLU A C 1
ATOM 5338 O O . GLU A 1 680 ? -6.857 -28.682 8.477 1.00 88.81 680 GLU A O 1
ATOM 5343 N N . VAL A 1 681 ? -5.790 -26.722 8.296 1.00 91.38 681 VAL A N 1
ATOM 5344 C CA . VAL A 1 681 ? -5.277 -26.748 9.673 1.00 91.38 681 VAL A CA 1
ATOM 5345 C C . VAL A 1 681 ? -6.397 -26.498 10.685 1.00 91.38 681 VAL A C 1
ATOM 5347 O O . VAL A 1 681 ? -6.898 -25.380 10.823 1.00 91.38 681 VAL A O 1
ATOM 5350 N N . ARG A 1 682 ? -6.740 -27.526 11.470 1.00 90.81 682 ARG A N 1
ATOM 5351 C CA . ARG A 1 682 ? -7.863 -27.513 12.424 1.00 90.81 682 ARG A CA 1
ATOM 5352 C C . ARG A 1 682 ? -7.391 -27.676 13.866 1.00 90.81 682 ARG A C 1
ATOM 5354 O O . ARG A 1 682 ? -7.485 -28.757 14.443 1.00 90.81 682 ARG A O 1
ATOM 5361 N N . CYS A 1 683 ? -6.904 -26.595 14.465 1.00 91.88 683 CYS A N 1
ATOM 5362 C CA . CYS A 1 683 ? -6.479 -26.602 15.866 1.00 91.88 683 CYS A CA 1
ATOM 5363 C C . CYS A 1 683 ? -7.664 -26.618 16.848 1.00 91.88 683 CYS A C 1
ATOM 5365 O O . CYS A 1 683 ? -8.686 -25.965 16.627 1.00 91.88 683 CYS A O 1
ATOM 5367 N N . ARG A 1 684 ? -7.494 -27.291 17.993 1.00 87.75 684 ARG A N 1
ATOM 5368 C CA . ARG A 1 684 ? -8.410 -27.221 19.148 1.00 87.75 684 ARG A CA 1
ATOM 5369 C C . ARG A 1 684 ? -8.183 -25.966 19.995 1.00 87.75 684 ARG A C 1
ATOM 5371 O O . ARG A 1 684 ? -9.090 -25.517 20.693 1.00 87.75 684 ARG A O 1
ATOM 5378 N N . GLY A 1 685 ? -6.982 -25.396 19.935 1.00 84.44 685 GLY A N 1
ATOM 5379 C CA . GLY A 1 685 ? -6.565 -24.177 20.622 1.00 84.44 685 GLY A CA 1
ATOM 5380 C C . GLY A 1 685 ? -5.711 -24.408 21.874 1.00 84.44 685 GLY A C 1
ATOM 5381 O O . GLY A 1 685 ? -5.232 -23.431 22.458 1.00 84.44 685 GLY A O 1
ATOM 5382 N N . ASP A 1 686 ? -5.470 -25.648 22.309 1.00 87.62 686 ASP A N 1
ATOM 5383 C CA . ASP A 1 686 ? -4.584 -26.007 23.435 1.00 87.62 686 ASP A CA 1
ATOM 5384 C C . ASP A 1 686 ? -3.183 -26.470 23.002 1.00 87.62 686 ASP A C 1
ATOM 5386 O O . ASP A 1 686 ? -2.277 -26.561 23.838 1.00 87.62 686 ASP A O 1
ATOM 5390 N N . GLU A 1 687 ? -2.985 -26.682 21.703 1.00 92.69 687 GLU A N 1
ATOM 5391 C CA . GLU A 1 687 ? -1.733 -27.116 21.088 1.00 92.69 687 GLU A CA 1
ATOM 5392 C C . GLU A 1 687 ? -0.566 -26.159 21.381 1.00 92.69 687 GLU A C 1
ATOM 5394 O O . GLU A 1 687 ? -0.730 -24.940 21.508 1.00 92.69 687 GLU A O 1
ATOM 5399 N N . LYS A 1 688 ? 0.652 -26.694 21.519 1.00 90.06 688 LYS A N 1
ATOM 5400 C CA . LYS A 1 688 ? 1.838 -25.876 21.834 1.00 90.06 688 LYS A CA 1
ATOM 5401 C C . LYS A 1 688 ? 2.557 -25.376 20.589 1.00 90.06 688 LYS A C 1
ATOM 5403 O O . LYS A 1 688 ? 3.316 -24.411 20.723 1.00 90.06 688 LYS A O 1
ATOM 5408 N N . SER A 1 689 ? 2.370 -26.055 19.464 1.00 93.00 689 SER A N 1
ATOM 5409 C CA . SER A 1 689 ? 2.887 -25.703 18.148 1.00 93.00 689 SER A CA 1
ATOM 5410 C C . SER A 1 689 ? 1.821 -25.956 17.088 1.00 93.00 689 SER A C 1
ATOM 5412 O O . SER A 1 689 ? 0.980 -26.840 17.260 1.00 93.00 689 SER A O 1
ATOM 5414 N N . LEU A 1 690 ? 1.884 -25.223 15.978 1.00 94.81 690 LEU A N 1
ATOM 5415 C CA . LEU A 1 690 ? 0.993 -25.437 14.837 1.00 94.81 690 LEU A CA 1
ATOM 5416 C C . LEU A 1 690 ? 1.103 -26.862 14.266 1.00 94.81 690 LEU A C 1
ATOM 5418 O O . LEU A 1 690 ? 0.111 -27.432 13.826 1.00 94.81 690 LEU A O 1
ATOM 5422 N N . TRP A 1 691 ? 2.290 -27.473 14.349 1.00 93.88 691 TRP A N 1
ATOM 5423 C CA . TRP A 1 691 ? 2.530 -28.858 13.921 1.00 93.88 691 TRP A CA 1
ATOM 5424 C C . TRP A 1 691 ? 1.763 -29.909 14.735 1.00 93.88 691 TRP A C 1
ATOM 5426 O O . TRP A 1 691 ? 1.589 -31.026 14.253 1.00 93.88 691 TRP A O 1
ATOM 5436 N N . ASP A 1 692 ? 1.313 -29.571 15.949 1.00 94.62 692 ASP A N 1
ATOM 5437 C CA . ASP A 1 692 ? 0.521 -30.476 16.791 1.00 94.62 692 ASP A CA 1
ATOM 5438 C C . ASP A 1 692 ? -0.967 -30.484 16.382 1.00 94.62 692 ASP A C 1
ATOM 5440 O O . ASP A 1 692 ? -1.732 -31.335 16.845 1.00 94.62 692 ASP A O 1
ATOM 5444 N N . CYS A 1 693 ? -1.394 -29.535 15.541 1.00 93.56 693 CYS A N 1
ATOM 5445 C CA . CYS A 1 693 ? -2.768 -29.458 15.070 1.00 93.56 693 CYS A CA 1
ATOM 5446 C C . CYS A 1 693 ? -3.028 -30.486 13.957 1.00 93.56 693 CYS A C 1
ATOM 5448 O O . CYS A 1 693 ? -2.172 -30.685 13.091 1.00 93.56 693 CYS A O 1
ATOM 5450 N N . PRO A 1 694 ? -4.223 -31.103 13.915 1.00 94.62 694 PRO A N 1
ATOM 5451 C CA . PRO A 1 694 ? -4.676 -31.863 12.755 1.00 94.62 694 PRO A CA 1
ATOM 5452 C C . PRO A 1 694 ? -4.574 -31.035 11.465 1.00 94.62 694 PRO A C 1
ATOM 5454 O O . PRO A 1 694 ? -5.097 -29.922 11.403 1.00 94.62 694 PRO A O 1
ATOM 5457 N N . HIS A 1 695 ? -3.897 -31.578 10.454 1.00 92.00 695 HIS A N 1
ATOM 5458 C CA . HIS A 1 695 ? -3.708 -30.949 9.146 1.00 92.00 695 HIS A CA 1
ATOM 5459 C C . HIS A 1 695 ? -3.516 -32.010 8.056 1.00 92.00 695 HIS A C 1
ATOM 5461 O O . HIS A 1 695 ? -3.092 -33.137 8.331 1.00 92.00 695 HIS A O 1
ATOM 5467 N N . ASN A 1 696 ? -3.789 -31.628 6.812 1.00 86.38 696 ASN A N 1
ATOM 5468 C CA . ASN A 1 696 ? -3.530 -32.438 5.630 1.00 86.38 696 ASN A CA 1
ATOM 5469 C C . ASN A 1 696 ? -2.157 -32.089 5.037 1.00 86.38 696 ASN A C 1
ATOM 5471 O O . ASN A 1 696 ? -1.752 -30.926 5.005 1.00 86.38 696 ASN A O 1
ATOM 5475 N N . ASN A 1 697 ? -1.447 -33.096 4.520 1.00 80.50 697 ASN A N 1
ATOM 5476 C CA . ASN A 1 697 ? -0.275 -32.852 3.678 1.00 80.50 697 ASN A CA 1
ATOM 5477 C C . ASN A 1 697 ? -0.738 -32.350 2.301 1.00 80.50 697 ASN A C 1
ATOM 5479 O O . ASN A 1 697 ? -1.653 -32.917 1.698 1.00 80.50 697 ASN A O 1
ATOM 5483 N N . VAL A 1 698 ? -0.089 -31.303 1.795 1.00 73.12 698 VAL A N 1
ATOM 5484 C CA . VAL A 1 698 ? -0.440 -30.681 0.512 1.00 73.12 698 VAL A CA 1
ATOM 5485 C C . VAL A 1 698 ? 0.117 -31.518 -0.647 1.00 73.12 698 VAL A C 1
ATOM 5487 O O . VAL A 1 698 ? 1.268 -31.952 -0.623 1.00 73.12 698 VAL A O 1
ATOM 5490 N N . THR A 1 699 ? -0.699 -31.727 -1.682 1.00 63.53 699 THR A N 1
ATOM 5491 C CA . THR A 1 699 ? -0.246 -32.146 -3.023 1.00 63.53 699 THR A CA 1
ATOM 5492 C C . THR A 1 699 ? -0.286 -30.912 -3.925 1.00 63.53 699 THR A C 1
ATOM 5494 O O . THR A 1 699 ? -1.178 -30.081 -3.761 1.00 63.53 699 THR A O 1
ATOM 5497 N N . THR A 1 700 ? 0.672 -30.764 -4.847 1.00 55.59 700 THR A N 1
ATOM 5498 C CA . THR A 1 700 ? 0.914 -29.536 -5.642 1.00 55.59 700 THR A CA 1
ATOM 5499 C C . THR A 1 700 ? -0.289 -29.022 -6.440 1.00 55.59 700 THR A C 1
ATOM 5501 O O . THR A 1 700 ? -0.286 -27.873 -6.858 1.00 55.59 700 THR A O 1
ATOM 5504 N N . SER A 1 701 ? -1.333 -29.832 -6.637 1.00 57.66 701 SER A N 1
ATOM 5505 C CA . SER A 1 701 ? -2.551 -29.442 -7.353 1.00 57.66 701 SER A CA 1
ATOM 5506 C C . SER A 1 701 ? -3.647 -28.811 -6.481 1.00 57.66 701 SER A C 1
ATOM 5508 O O . SER A 1 701 ? -4.679 -28.444 -7.034 1.00 57.66 701 SER A O 1
ATOM 5510 N N . LYS A 1 702 ? -3.494 -28.751 -5.146 1.00 69.31 702 LYS A N 1
ATOM 5511 C CA . LYS A 1 702 ? -4.588 -28.350 -4.234 1.00 69.31 702 LYS A CA 1
ATOM 5512 C C . LYS A 1 702 ? -4.523 -26.917 -3.704 1.00 69.31 702 LYS A C 1
ATOM 5514 O O . LYS A 1 702 ? -5.585 -26.355 -3.512 1.00 69.31 702 LYS A O 1
ATOM 5519 N N . CYS A 1 703 ? -3.333 -26.359 -3.486 1.00 84.56 703 CYS A N 1
ATOM 5520 C CA . CYS A 1 703 ? -3.161 -24.993 -2.976 1.00 84.56 703 CYS A CA 1
ATOM 5521 C C . CYS A 1 703 ? -2.082 -24.248 -3.761 1.00 84.56 703 CYS A C 1
ATOM 5523 O O . CYS A 1 703 ? -1.082 -24.852 -4.169 1.00 84.56 703 CYS A O 1
ATOM 5525 N N . LYS A 1 704 ? -2.265 -22.938 -3.925 1.00 87.25 704 LYS A N 1
ATOM 5526 C CA . LYS A 1 704 ? -1.308 -21.997 -4.526 1.00 87.25 704 LYS A CA 1
ATOM 5527 C C . LYS A 1 704 ? -0.864 -20.956 -3.492 1.00 87.25 704 LYS A C 1
ATOM 5529 O O . LYS A 1 704 ? -1.543 -20.731 -2.501 1.00 87.25 704 LYS A O 1
ATOM 5534 N N . HIS A 1 705 ? 0.238 -20.250 -3.750 1.00 89.94 705 HIS A N 1
ATOM 5535 C CA . HIS A 1 705 ? 0.718 -19.186 -2.852 1.00 89.94 705 HIS A CA 1
ATOM 5536 C C . HIS A 1 705 ? -0.224 -17.978 -2.745 1.00 89.94 705 HIS A C 1
ATOM 5538 O O . HIS A 1 705 ? -0.104 -17.183 -1.821 1.00 89.94 705 HIS A O 1
ATOM 5544 N N . THR A 1 706 ? -1.217 -17.862 -3.632 1.00 86.56 706 THR A N 1
ATOM 5545 C CA . THR A 1 706 ? -2.335 -16.919 -3.471 1.00 86.56 706 THR A CA 1
ATOM 5546 C C . THR A 1 706 ? -3.245 -17.258 -2.288 1.00 86.56 706 THR A C 1
ATOM 5548 O O . THR A 1 706 ? -4.075 -16.436 -1.931 1.00 86.56 706 THR A O 1
ATOM 5551 N N . GLU A 1 707 ? -3.113 -18.452 -1.710 1.00 88.94 707 GLU A N 1
ATOM 5552 C CA . GLU A 1 707 ? -3.918 -18.990 -0.603 1.00 88.94 707 GLU A CA 1
ATOM 5553 C C . GLU A 1 707 ? -3.062 -19.140 0.668 1.00 88.94 707 GLU A C 1
ATOM 5555 O O . GLU A 1 707 ? -3.375 -19.924 1.560 1.00 88.94 707 GLU A O 1
ATOM 5560 N N . ASP A 1 708 ? -1.933 -18.430 0.765 1.00 93.50 708 ASP A N 1
ATOM 5561 C CA . ASP A 1 708 ? -1.096 -18.486 1.962 1.00 93.50 708 ASP A CA 1
ATOM 5562 C C . ASP A 1 708 ? -1.789 -17.798 3.153 1.00 93.50 708 ASP A C 1
ATOM 5564 O O . ASP A 1 708 ? -2.210 -16.637 3.097 1.00 93.50 708 ASP A O 1
ATOM 5568 N N . ALA A 1 709 ? -1.868 -18.514 4.272 1.00 95.25 709 ALA A N 1
ATOM 5569 C CA . ALA A 1 709 ? -2.491 -18.059 5.503 1.00 95.25 709 ALA A CA 1
ATOM 5570 C C . ALA A 1 709 ? -1.620 -17.039 6.253 1.00 95.25 709 ALA A C 1
ATOM 5572 O O . ALA A 1 709 ? -0.390 -17.136 6.322 1.00 95.25 709 ALA A O 1
ATOM 5573 N N . ALA A 1 710 ? -2.273 -16.079 6.904 1.00 95.06 710 ALA A N 1
ATOM 5574 C CA . ALA A 1 710 ? -1.628 -15.034 7.691 1.00 95.06 710 ALA A CA 1
ATOM 5575 C C . ALA A 1 710 ? -2.344 -14.803 9.033 1.00 95.06 710 ALA A C 1
ATOM 5577 O O . ALA A 1 710 ? -3.477 -15.245 9.260 1.00 95.06 710 ALA A O 1
ATOM 5578 N N . VAL A 1 711 ? -1.672 -14.116 9.958 1.00 95.38 711 VAL A N 1
ATOM 5579 C CA . VAL A 1 711 ? -2.216 -13.785 11.285 1.00 95.38 711 VAL A CA 1
ATOM 5580 C C . VAL A 1 711 ? -1.890 -12.356 11.686 1.00 95.38 711 VAL A C 1
ATOM 5582 O O . VAL A 1 711 ? -0.857 -11.814 11.294 1.00 95.38 711 VAL A O 1
ATOM 5585 N N . LYS A 1 712 ? -2.742 -11.771 12.535 1.00 93.44 712 LYS A N 1
ATOM 5586 C CA . LYS A 1 712 ? -2.384 -10.627 13.383 1.00 93.44 712 LYS A CA 1
ATOM 5587 C C . LYS A 1 712 ? -2.546 -11.019 14.842 1.00 93.44 712 LYS A C 1
ATOM 5589 O O . LYS A 1 712 ? -3.624 -11.441 15.257 1.00 93.44 712 LYS A O 1
ATOM 5594 N N . CYS A 1 713 ? -1.495 -10.861 15.629 1.00 93.62 713 CYS A N 1
ATOM 5595 C CA . CYS A 1 713 ? -1.464 -11.180 17.048 1.00 93.62 713 CYS A CA 1
ATOM 5596 C C . CYS A 1 713 ? -1.654 -9.926 17.901 1.00 93.62 713 CYS A C 1
ATOM 5598 O O . CYS A 1 713 ? -1.220 -8.831 17.543 1.00 93.62 713 CYS A O 1
ATOM 5600 N N . ASN A 1 714 ? -2.247 -10.094 19.080 1.00 90.81 714 ASN A N 1
ATOM 5601 C CA . ASN A 1 714 ? -2.200 -9.061 20.104 1.00 90.81 714 ASN A CA 1
ATOM 5602 C C . ASN A 1 714 ? -0.773 -8.966 20.666 1.00 90.81 714 ASN A C 1
ATOM 5604 O O . ASN A 1 714 ? -0.161 -9.983 21.013 1.00 90.81 714 ASN A O 1
ATOM 5608 N N . ILE A 1 715 ? -0.260 -7.741 20.789 1.00 88.88 715 ILE A N 1
ATOM 5609 C CA . ILE A 1 715 ? 1.052 -7.429 21.371 1.00 88.88 715 ILE A CA 1
ATOM 5610 C C . ILE A 1 715 ? 0.889 -6.467 22.552 1.00 88.88 715 ILE A C 1
ATOM 5612 O O . ILE A 1 715 ? -0.044 -5.658 22.555 1.00 88.88 715 ILE A O 1
ATOM 5616 N N . PRO A 1 716 ? 1.756 -6.547 23.575 1.00 87.69 716 PRO A N 1
ATOM 5617 C CA . PRO A 1 716 ? 1.622 -5.695 24.741 1.00 87.69 716 PRO A CA 1
ATOM 5618 C C . PRO A 1 716 ? 1.925 -4.247 24.361 1.00 87.69 716 PRO A C 1
ATOM 5620 O O . PRO A 1 716 ? 2.856 -3.961 23.608 1.00 87.69 716 PRO A O 1
ATOM 5623 N N . TYR A 1 717 ? 1.144 -3.311 24.895 1.00 86.12 717 TYR A N 1
ATOM 5624 C CA . TYR A 1 717 ? 1.369 -1.893 24.640 1.00 86.12 717 TYR A CA 1
ATOM 5625 C C . TYR A 1 717 ? 2.636 -1.410 25.362 1.00 86.12 717 TYR A C 1
ATOM 5627 O O . TYR A 1 717 ? 2.682 -1.342 26.593 1.00 86.12 717 TYR A O 1
ATOM 5635 N N . MET A 1 718 ? 3.658 -1.063 24.576 1.00 82.38 718 MET A N 1
ATOM 5636 C CA . MET A 1 718 ? 4.972 -0.639 25.073 1.00 82.38 718 MET A CA 1
ATOM 5637 C C . MET A 1 718 ? 5.165 0.887 25.087 1.00 82.38 718 MET A C 1
ATOM 5639 O O . MET A 1 718 ? 6.116 1.373 25.694 1.00 82.38 718 MET A O 1
ATOM 5643 N N . GLY A 1 719 ? 4.285 1.655 24.432 1.00 82.81 719 GLY A N 1
ATOM 5644 C CA . GLY A 1 719 ? 4.400 3.116 24.331 1.00 82.81 719 GLY A CA 1
ATOM 5645 C C . GLY A 1 719 ? 5.595 3.604 23.501 1.00 82.81 719 GLY A C 1
ATOM 5646 O O . GLY A 1 719 ? 6.094 4.705 23.741 1.00 82.81 719 GLY A O 1
ATOM 5647 N N . PHE A 1 720 ? 6.092 2.790 22.564 1.00 86.25 720 PHE A N 1
ATOM 5648 C CA . PHE A 1 720 ? 7.256 3.118 21.732 1.00 86.25 720 PHE A CA 1
ATOM 5649 C C . PHE A 1 720 ? 7.038 4.345 20.841 1.00 86.25 720 PHE A C 1
ATOM 5651 O O . PHE A 1 720 ? 7.986 5.094 20.587 1.00 86.25 720 PHE A O 1
ATOM 5658 N N . GLU A 1 721 ? 5.795 4.598 20.441 1.00 85.25 721 GLU A N 1
ATOM 5659 C CA . GLU A 1 721 ? 5.379 5.742 19.634 1.00 85.25 721 GLU A CA 1
ATOM 5660 C C . GLU A 1 721 ? 5.522 7.078 20.377 1.00 85.25 721 GLU A C 1
ATOM 5662 O O . GLU A 1 721 ? 5.574 8.130 19.757 1.00 85.25 721 GLU A O 1
ATOM 5667 N N . LYS A 1 722 ? 5.634 7.066 21.713 1.00 87.31 722 LYS A N 1
ATOM 5668 C CA . LYS A 1 722 ? 5.844 8.291 22.507 1.00 87.31 722 LYS A CA 1
ATOM 5669 C C . LYS A 1 722 ? 7.286 8.790 22.476 1.00 87.31 722 LYS A C 1
ATOM 5671 O O . LYS A 1 722 ? 7.550 9.903 22.923 1.00 87.31 722 LYS A O 1
ATOM 5676 N N . ARG A 1 723 ? 8.223 7.967 21.994 1.00 89.12 723 ARG A N 1
ATOM 5677 C CA . ARG A 1 723 ? 9.659 8.286 21.937 1.00 89.12 723 ARG A CA 1
ATOM 5678 C C . ARG A 1 723 ? 10.130 8.715 20.551 1.00 89.12 723 ARG A C 1
ATOM 5680 O O . ARG A 1 723 ? 11.307 9.019 20.404 1.00 89.12 723 ARG A O 1
ATOM 5687 N N . ILE A 1 724 ? 9.243 8.734 19.562 1.00 93.12 724 ILE A N 1
ATOM 5688 C CA . ILE A 1 724 ? 9.524 9.093 18.171 1.00 93.12 724 ILE A CA 1
ATOM 5689 C C . ILE A 1 724 ? 8.390 9.980 17.647 1.00 93.12 724 ILE A C 1
ATOM 5691 O O . ILE A 1 724 ? 7.241 9.813 18.049 1.00 93.12 724 ILE A O 1
ATOM 5695 N N . ARG A 1 725 ? 8.684 10.939 16.769 1.00 93.06 725 ARG A N 1
ATOM 5696 C CA . ARG A 1 725 ? 7.657 11.742 16.089 1.00 93.06 725 ARG A CA 1
ATOM 5697 C C . ARG A 1 725 ? 8.107 12.180 14.700 1.00 93.06 725 ARG A C 1
ATOM 5699 O O . ARG A 1 725 ? 9.302 12.220 14.422 1.00 93.06 725 ARG A O 1
ATOM 5706 N N . LEU A 1 726 ? 7.134 12.558 13.872 1.00 92.50 726 LEU A N 1
ATOM 5707 C CA . LEU A 1 726 ? 7.364 13.189 12.573 1.00 92.50 726 LEU A CA 1
ATOM 5708 C C . LEU A 1 726 ? 7.058 14.686 12.640 1.00 92.50 726 LEU A C 1
ATOM 5710 O O . LEU A 1 726 ? 6.014 15.083 13.165 1.00 92.50 726 LEU A O 1
ATOM 5714 N N . THR A 1 727 ? 7.951 15.519 12.100 1.00 90.38 727 THR A N 1
ATOM 5715 C CA . THR A 1 727 ? 7.764 16.978 12.023 1.00 90.38 727 THR A CA 1
ATOM 5716 C C . THR A 1 727 ? 7.942 17.511 10.600 1.00 90.38 727 THR A C 1
ATOM 5718 O O . THR A 1 727 ? 8.646 16.936 9.771 1.00 90.38 727 THR A O 1
ATOM 5721 N N . GLY A 1 728 ? 7.265 18.622 10.286 1.00 85.69 728 GLY A N 1
ATOM 5722 C CA . GLY A 1 728 ? 7.422 19.358 9.024 1.00 85.69 728 GLY A CA 1
ATOM 5723 C C . GLY A 1 728 ? 6.709 18.786 7.787 1.00 85.69 728 GLY A C 1
ATOM 5724 O O . GLY A 1 728 ? 6.570 19.510 6.801 1.00 85.69 728 GLY A O 1
ATOM 5725 N N . GLY A 1 729 ? 6.221 17.542 7.831 1.00 84.81 729 GLY A N 1
ATOM 5726 C CA . GLY A 1 729 ? 5.489 16.902 6.733 1.00 84.81 729 GLY A CA 1
ATOM 5727 C C . GLY A 1 729 ? 4.150 17.552 6.376 1.00 84.81 729 GLY A C 1
ATOM 5728 O O . GLY A 1 729 ? 3.517 18.210 7.204 1.00 84.81 729 GLY A O 1
ATOM 5729 N N . ARG A 1 730 ? 3.678 17.354 5.133 1.00 84.50 730 ARG A N 1
ATOM 5730 C CA . ARG A 1 730 ? 2.358 17.851 4.684 1.00 84.50 730 ARG A CA 1
ATOM 5731 C C . ARG A 1 730 ? 1.212 16.980 5.191 1.00 84.50 730 ARG A C 1
ATOM 5733 O O . ARG A 1 730 ? 0.063 17.422 5.210 1.00 84.50 730 ARG A O 1
ATOM 5740 N N . THR A 1 731 ? 1.520 15.740 5.560 1.00 87.81 731 THR A N 1
ATOM 5741 C CA . THR A 1 731 ? 0.583 14.757 6.107 1.00 87.81 731 THR A CA 1
ATOM 5742 C C . THR A 1 731 ? 1.155 14.147 7.386 1.00 87.81 731 THR A C 1
ATOM 5744 O O . THR A 1 731 ? 2.309 14.383 7.726 1.00 87.81 731 THR A O 1
ATOM 5747 N N . GLN A 1 732 ? 0.355 13.353 8.0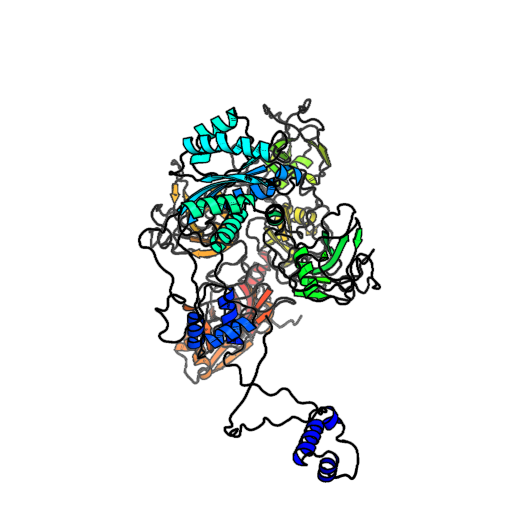99 1.00 86.88 732 GLN A N 1
ATOM 5748 C CA . GLN A 1 732 ? 0.813 12.627 9.291 1.00 86.88 732 GLN A CA 1
ATOM 5749 C C . GLN A 1 732 ? 1.702 11.414 8.964 1.00 86.88 732 GLN A C 1
ATOM 5751 O O . GLN A 1 732 ? 2.276 10.836 9.879 1.00 86.88 732 GLN A O 1
ATOM 5756 N N . LEU A 1 733 ? 1.801 11.030 7.686 1.00 90.56 733 LEU A N 1
ATOM 5757 C CA . LEU A 1 733 ? 2.564 9.869 7.219 1.00 90.56 733 LEU A CA 1
ATOM 5758 C C . LEU A 1 733 ? 3.972 10.230 6.743 1.00 90.56 733 LEU A C 1
ATOM 5760 O O . LEU A 1 733 ? 4.740 9.342 6.400 1.00 90.56 733 LEU A O 1
ATOM 5764 N N . GLU A 1 734 ? 4.320 11.513 6.690 1.00 93.12 734 GLU A N 1
ATOM 5765 C CA . GLU A 1 734 ? 5.638 11.953 6.243 1.00 93.12 734 GLU A CA 1
ATOM 5766 C C . GLU A 1 734 ? 6.213 13.009 7.179 1.00 93.12 734 GLU A C 1
ATOM 5768 O O . GLU A 1 734 ? 5.479 13.751 7.833 1.00 93.12 734 GLU A O 1
ATOM 5773 N N . GLY A 1 735 ? 7.537 13.098 7.228 1.00 92.50 735 GLY A N 1
ATOM 5774 C CA . GLY A 1 735 ? 8.229 14.163 7.942 1.00 92.50 735 GLY A CA 1
ATOM 5775 C C . GLY A 1 735 ? 9.650 13.795 8.345 1.00 92.50 735 GLY A C 1
ATOM 5776 O O . GLY A 1 735 ? 10.131 12.686 8.096 1.00 92.50 735 GLY A O 1
ATOM 5777 N N . ARG A 1 736 ? 10.322 14.752 8.989 1.00 92.12 736 ARG A N 1
ATOM 5778 C CA . ARG A 1 736 ? 11.610 14.526 9.652 1.00 92.12 736 ARG A CA 1
ATOM 5779 C C . ARG A 1 736 ? 11.407 13.648 10.868 1.00 92.12 736 ARG A C 1
ATOM 5781 O O . ARG A 1 736 ? 10.473 13.880 11.635 1.00 92.12 736 ARG A O 1
ATOM 5788 N N . VAL A 1 737 ? 12.300 12.685 11.048 1.00 93.81 737 VAL A N 1
ATOM 5789 C CA . VAL A 1 737 ? 12.272 11.803 12.210 1.00 93.81 737 VAL A CA 1
ATOM 5790 C C . VAL A 1 737 ? 12.966 12.494 13.373 1.00 93.81 737 VAL A C 1
ATOM 5792 O O . VAL A 1 737 ? 14.149 12.826 13.304 1.00 93.81 737 VAL A O 1
ATOM 5795 N N . GLU A 1 738 ? 12.221 12.677 14.457 1.00 91.88 738 GLU A N 1
ATOM 5796 C CA . GLU A 1 738 ? 12.749 13.151 15.730 1.00 91.88 738 GLU A CA 1
ATOM 5797 C C . GLU A 1 738 ? 12.582 12.076 16.798 1.00 91.88 738 GLU A C 1
ATOM 5799 O O . GLU A 1 738 ? 11.529 11.439 16.897 1.00 91.88 738 GLU A O 1
ATOM 5804 N N . ILE A 1 739 ? 13.611 11.900 17.623 1.00 91.62 739 ILE A N 1
ATOM 5805 C CA . ILE A 1 739 ? 13.619 10.941 18.724 1.00 91.62 739 ILE A CA 1
ATOM 5806 C C . ILE A 1 739 ? 13.803 11.661 20.058 1.00 91.62 739 ILE A C 1
ATOM 5808 O O . ILE A 1 739 ? 14.493 12.676 20.145 1.00 91.62 739 ILE A O 1
ATOM 5812 N N . LEU A 1 740 ? 13.156 11.150 21.102 1.00 88.31 740 LEU A N 1
ATOM 5813 C CA . LEU A 1 740 ? 13.262 11.701 22.447 1.00 88.31 740 LEU A CA 1
ATOM 5814 C C . LEU A 1 740 ? 14.557 11.205 23.109 1.00 88.31 740 LEU A C 1
ATOM 5816 O O . LEU A 1 740 ? 14.644 10.039 23.520 1.00 88.31 740 LEU A O 1
ATOM 5820 N N . ALA A 1 741 ? 15.552 12.086 23.214 1.00 76.75 741 ALA A N 1
ATOM 5821 C CA . ALA A 1 741 ? 16.824 11.799 23.859 1.00 76.75 741 ALA A CA 1
ATOM 5822 C C . ALA A 1 741 ? 16.649 11.761 25.384 1.00 76.75 741 ALA A C 1
ATOM 5824 O O . ALA A 1 741 ? 16.108 12.679 25.999 1.00 76.75 741 ALA A O 1
ATOM 5825 N N . THR A 1 742 ? 17.110 10.679 26.011 1.00 64.69 742 THR A N 1
ATOM 5826 C CA . THR A 1 742 ? 17.128 10.536 27.471 1.00 64.69 742 THR A CA 1
ATOM 5827 C C . THR A 1 742 ? 18.567 10.638 27.954 1.00 64.69 742 THR A C 1
ATOM 5829 O O . THR A 1 742 ? 19.233 9.617 28.113 1.00 64.69 742 THR A O 1
ATOM 5832 N N . ASN A 1 743 ? 19.052 11.859 28.177 1.00 55.22 743 ASN A N 1
ATOM 5833 C CA . ASN A 1 743 ? 20.302 12.065 28.904 1.00 55.22 743 ASN A CA 1
ATOM 5834 C C . ASN A 1 743 ? 20.013 12.000 30.408 1.00 55.22 743 ASN A C 1
ATOM 5836 O O . ASN A 1 743 ? 19.011 12.536 30.885 1.00 55.22 743 ASN A O 1
ATOM 5840 N N . ALA A 1 744 ? 20.866 11.294 31.150 1.00 40.28 744 ALA A N 1
ATOM 5841 C CA . ALA A 1 744 ? 20.715 11.085 32.584 1.00 40.28 744 ALA A CA 1
ATOM 5842 C C . ALA A 1 744 ? 20.612 12.431 33.331 1.00 40.28 744 ALA A C 1
ATOM 5844 O O . ALA A 1 744 ? 21.613 13.113 33.524 1.00 40.28 744 ALA A O 1
ATOM 5845 N N . GLY A 1 745 ? 19.396 12.800 33.751 1.00 45.34 745 GLY A N 1
ATOM 5846 C CA . GLY A 1 745 ? 19.144 13.923 34.662 1.00 45.34 745 GLY A CA 1
ATOM 5847 C C . GLY A 1 745 ? 18.419 15.154 34.099 1.00 45.34 745 GLY A C 1
ATOM 5848 O O . GLY A 1 745 ? 18.147 16.058 34.883 1.00 45.34 745 GLY A O 1
ATOM 5849 N N . VAL A 1 746 ? 18.050 15.208 32.811 1.00 46.12 746 VAL A N 1
ATOM 5850 C CA . VAL A 1 746 ? 17.279 16.333 32.226 1.00 46.12 746 VAL A CA 1
ATOM 5851 C C . VAL A 1 746 ? 15.968 15.826 31.608 1.00 46.12 746 VAL A C 1
ATOM 5853 O O . VAL A 1 746 ? 15.902 14.700 31.113 1.00 46.12 746 VAL A O 1
ATOM 5856 N N . LEU A 1 747 ? 14.905 16.641 31.677 1.00 55.53 747 LEU A N 1
ATOM 5857 C CA . LEU A 1 747 ? 13.647 16.432 30.943 1.00 55.53 747 LEU A CA 1
ATOM 5858 C C . LEU A 1 747 ? 13.963 16.112 29.473 1.00 55.53 747 LEU A C 1
ATOM 5860 O O . LEU A 1 747 ? 14.706 16.852 28.842 1.00 55.53 747 LEU A O 1
ATOM 5864 N N . GLY A 1 748 ? 13.428 15.003 28.950 1.00 68.12 748 GLY A N 1
ATOM 5865 C CA . GLY A 1 748 ? 13.787 14.511 27.618 1.00 68.12 748 GLY A CA 1
ATOM 5866 C C . GLY A 1 748 ? 13.553 15.555 26.525 1.00 68.12 748 GLY A C 1
ATOM 5867 O O . GLY A 1 748 ? 12.441 16.069 26.385 1.00 68.12 748 GLY A O 1
ATOM 5868 N N . GLU A 1 749 ? 14.596 15.843 25.749 1.00 83.44 749 GLU A N 1
ATOM 5869 C CA . GLU A 1 749 ? 14.550 16.769 24.618 1.00 83.44 749 GLU A CA 1
ATOM 5870 C C . GLU A 1 749 ? 14.404 15.993 23.305 1.00 83.44 749 GLU A C 1
ATOM 5872 O O . GLU A 1 749 ? 14.914 14.882 23.144 1.00 83.44 749 GLU A O 1
ATOM 5877 N N . TRP A 1 750 ? 13.659 16.565 22.362 1.00 89.12 750 TRP A N 1
ATOM 5878 C CA . TRP A 1 750 ? 13.529 16.005 21.019 1.00 89.12 750 TRP A CA 1
ATOM 5879 C C . TRP A 1 750 ? 14.763 16.359 20.203 1.00 89.12 750 TRP A C 1
ATOM 5881 O O . TRP A 1 750 ? 15.171 17.515 20.211 1.00 89.12 750 TRP A O 1
ATOM 5891 N N . GLY A 1 751 ? 15.307 15.398 19.462 1.00 89.56 751 GLY A N 1
ATOM 5892 C CA . GLY A 1 751 ? 16.462 15.613 18.598 1.00 89.56 751 GLY A CA 1
ATOM 5893 C C . GLY A 1 751 ? 16.356 14.901 17.257 1.00 89.56 751 GLY A C 1
ATOM 5894 O O . GLY A 1 751 ? 15.563 13.972 17.091 1.00 89.56 751 GLY A O 1
ATOM 5895 N N . LEU A 1 752 ? 17.161 15.355 16.301 1.00 90.75 752 LEU A N 1
ATOM 5896 C CA . LEU A 1 752 ? 17.226 14.854 14.931 1.00 90.75 752 LEU A CA 1
ATOM 5897 C C . LEU A 1 752 ? 18.152 13.642 14.801 1.00 90.75 752 LEU A C 1
ATOM 5899 O O . LEU A 1 752 ? 19.041 13.402 15.623 1.00 90.75 752 LEU A O 1
ATOM 5903 N N . ILE A 1 753 ? 17.961 12.906 13.711 1.00 92.25 753 ILE A N 1
ATOM 5904 C CA . ILE A 1 753 ? 18.810 11.786 13.311 1.00 92.25 753 ILE A CA 1
ATOM 5905 C C . ILE A 1 753 ? 19.585 12.189 12.053 1.00 92.25 753 ILE A C 1
ATOM 5907 O O . ILE A 1 753 ? 19.004 12.742 11.121 1.00 92.25 753 ILE A O 1
ATOM 5911 N N . CYS A 1 754 ? 20.886 11.910 12.012 1.00 92.38 754 CYS A N 1
ATOM 5912 C CA . CYS A 1 754 ? 21.735 12.183 10.850 1.00 92.38 754 CYS A CA 1
ATOM 5913 C C . CYS A 1 754 ? 21.299 11.365 9.620 1.00 92.38 754 CYS A C 1
ATOM 5915 O O . CYS A 1 754 ? 21.150 10.146 9.711 1.00 92.38 754 CYS A O 1
ATOM 5917 N N . GLY A 1 755 ? 21.142 12.021 8.466 1.00 91.50 755 GLY A N 1
ATOM 5918 C CA . GLY A 1 755 ? 20.662 11.405 7.225 1.00 91.50 755 GLY A CA 1
ATOM 5919 C C . GLY A 1 755 ? 21.725 10.747 6.334 1.00 91.50 755 GLY A C 1
ATOM 5920 O O . GLY A 1 755 ? 21.349 10.076 5.377 1.00 91.50 755 GLY A O 1
ATOM 5921 N N . ASP A 1 756 ? 23.028 10.900 6.615 1.00 89.31 756 ASP A N 1
ATOM 5922 C CA . ASP A 1 756 ? 24.122 10.472 5.713 1.00 89.31 756 ASP A CA 1
ATOM 5923 C C . ASP A 1 756 ? 24.045 8.985 5.303 1.00 89.31 756 ASP A C 1
ATOM 5925 O O . ASP A 1 756 ? 24.325 8.639 4.155 1.00 89.31 756 ASP A O 1
ATOM 5929 N N . ASP A 1 757 ? 23.611 8.130 6.230 1.00 85.88 757 ASP A N 1
ATOM 5930 C CA . ASP A 1 757 ? 23.592 6.668 6.107 1.00 85.88 757 ASP A CA 1
ATOM 5931 C C . ASP A 1 757 ? 22.184 6.058 6.097 1.00 85.88 757 ASP A C 1
ATOM 5933 O O . ASP A 1 757 ? 22.041 4.834 6.170 1.00 85.88 757 ASP A O 1
ATOM 5937 N N . TRP A 1 758 ? 21.159 6.908 6.013 1.00 91.12 758 TRP A N 1
ATOM 5938 C CA . TRP A 1 758 ? 19.757 6.523 6.137 1.00 91.12 758 TRP A CA 1
ATOM 5939 C C . TRP A 1 758 ? 19.246 5.824 4.871 1.00 91.12 758 TRP A C 1
ATOM 5941 O O . TRP A 1 758 ? 19.382 6.348 3.754 1.00 91.12 758 TRP A O 1
ATOM 5951 N N . THR A 1 759 ? 18.647 4.646 5.039 1.00 91.00 759 THR A N 1
ATOM 5952 C CA . THR A 1 759 ? 18.080 3.829 3.957 1.00 91.00 759 THR A CA 1
ATOM 5953 C C . THR A 1 759 ? 16.607 3.509 4.215 1.00 91.00 759 THR A C 1
ATOM 5955 O O . THR A 1 759 ? 16.015 3.931 5.214 1.00 91.00 759 THR A O 1
ATOM 5958 N N . SER A 1 760 ? 15.984 2.758 3.302 1.00 90.44 760 SER A N 1
ATOM 5959 C CA . SER A 1 760 ? 14.613 2.288 3.497 1.00 90.44 760 SER A CA 1
ATOM 5960 C C . SER A 1 760 ? 14.490 1.322 4.684 1.00 90.44 760 SER A C 1
ATOM 5962 O O . SER A 1 760 ? 13.431 1.285 5.300 1.00 90.44 760 SER A O 1
ATOM 5964 N N . ARG A 1 761 ? 15.557 0.612 5.092 1.00 90.56 761 ARG A N 1
ATOM 5965 C CA . ARG A 1 761 ? 15.515 -0.302 6.254 1.00 90.56 761 ARG A CA 1
ATOM 5966 C C . ARG A 1 761 ? 15.316 0.424 7.579 1.00 90.56 761 ARG A C 1
ATOM 5968 O O . ARG A 1 761 ? 14.454 0.035 8.366 1.00 90.56 761 ARG A O 1
ATOM 5975 N N . GLU A 1 762 ? 16.045 1.511 7.817 1.00 93.56 762 GLU A N 1
ATOM 5976 C CA . GLU A 1 762 ? 15.834 2.337 9.010 1.00 93.56 762 GLU A CA 1
ATOM 5977 C C . GLU A 1 762 ? 14.457 3.016 8.968 1.00 93.56 762 GLU A C 1
ATOM 5979 O O . GLU A 1 762 ? 13.758 3.093 9.981 1.00 93.56 762 GLU A O 1
ATOM 5984 N N . ALA A 1 763 ? 14.021 3.448 7.779 1.00 94.06 763 ALA A N 1
ATOM 5985 C CA . ALA A 1 763 ? 12.694 4.020 7.589 1.00 94.06 763 ALA A CA 1
ATOM 5986 C C . ALA A 1 763 ? 11.570 3.031 7.946 1.00 94.06 763 ALA A C 1
ATOM 5988 O O . ALA A 1 763 ? 10.595 3.436 8.581 1.00 94.06 763 ALA A O 1
ATOM 5989 N N . MET A 1 764 ? 11.714 1.744 7.604 1.00 92.38 764 MET A N 1
ATOM 5990 C CA . MET A 1 764 ? 10.757 0.691 7.977 1.00 92.38 764 MET A CA 1
ATOM 5991 C C . MET A 1 764 ? 10.615 0.581 9.495 1.00 92.38 764 MET A C 1
ATOM 5993 O O . MET A 1 764 ? 9.498 0.577 10.013 1.00 92.38 764 MET A O 1
ATOM 5997 N N . VAL A 1 765 ? 11.737 0.572 10.226 1.00 93.06 765 VAL A N 1
ATOM 5998 C CA . VAL A 1 765 ? 11.729 0.554 11.698 1.00 93.06 765 VAL A CA 1
ATOM 5999 C C . VAL A 1 765 ? 11.042 1.802 12.256 1.00 93.06 765 VAL A C 1
ATOM 6001 O O . VAL A 1 765 ? 10.238 1.693 13.181 1.00 93.06 765 VAL A O 1
ATOM 6004 N N . ALA A 1 766 ? 11.304 2.979 11.683 1.00 94.81 766 ALA A N 1
ATOM 6005 C CA . ALA A 1 766 ? 10.688 4.234 12.109 1.00 94.81 766 ALA A CA 1
ATOM 6006 C C . ALA A 1 766 ? 9.160 4.241 11.904 1.00 94.81 766 ALA A C 1
ATOM 6008 O O . ALA A 1 766 ? 8.415 4.533 12.843 1.00 94.81 766 ALA A O 1
ATOM 6009 N N . CYS A 1 767 ? 8.683 3.887 10.704 1.00 94.25 767 CYS A N 1
ATOM 6010 C CA . CYS A 1 767 ? 7.253 3.817 10.382 1.00 94.25 767 CYS A CA 1
ATOM 6011 C C . CYS A 1 767 ? 6.531 2.777 11.246 1.00 94.25 767 CYS A C 1
ATOM 6013 O O . CYS A 1 767 ? 5.465 3.066 11.801 1.00 94.25 767 CYS A O 1
ATOM 6015 N N . ARG A 1 768 ? 7.158 1.616 11.467 1.00 91.06 768 ARG A N 1
ATOM 6016 C CA . ARG A 1 768 ? 6.647 0.582 12.372 1.00 91.06 768 ARG A CA 1
ATOM 6017 C C . ARG A 1 768 ? 6.571 1.067 13.818 1.00 91.06 768 ARG A C 1
ATOM 6019 O O . ARG A 1 768 ? 5.540 0.874 14.460 1.00 91.06 768 ARG A O 1
ATOM 6026 N N . GLN A 1 769 ? 7.615 1.726 14.327 1.00 92.31 769 GLN A N 1
ATOM 6027 C CA . GLN A 1 769 ? 7.647 2.263 15.694 1.00 92.31 769 GLN A CA 1
ATOM 6028 C C . GLN A 1 769 ? 6.545 3.312 15.925 1.00 92.31 769 GLN A C 1
ATOM 6030 O O . GLN A 1 769 ? 5.966 3.373 17.010 1.00 92.31 769 GLN A O 1
ATOM 6035 N N . LEU A 1 770 ? 6.238 4.119 14.906 1.00 91.81 770 LEU A N 1
ATOM 6036 C CA . LEU A 1 770 ? 5.137 5.089 14.916 1.00 91.81 770 LEU A CA 1
ATOM 6037 C C . LEU A 1 770 ? 3.751 4.442 14.745 1.00 91.81 770 LEU A C 1
ATOM 6039 O O . LEU A 1 770 ? 2.736 5.111 14.928 1.00 91.81 770 LEU A O 1
ATOM 6043 N N . GLY A 1 771 ? 3.690 3.157 14.385 1.00 89.44 771 GLY A N 1
ATOM 6044 C CA . GLY A 1 771 ? 2.447 2.457 14.070 1.00 89.44 771 GLY A CA 1
ATOM 6045 C C . GLY A 1 771 ? 1.818 2.886 12.740 1.00 89.44 771 GLY A C 1
ATOM 6046 O O . GLY A 1 771 ? 0.612 2.717 12.575 1.00 89.44 771 GLY A O 1
ATOM 6047 N N . LEU A 1 772 ? 2.604 3.423 11.804 1.00 89.81 772 LEU A N 1
ATOM 6048 C CA . LEU A 1 772 ? 2.150 3.966 10.514 1.00 89.81 772 LEU A CA 1
ATOM 6049 C C . LEU A 1 772 ? 2.351 3.002 9.330 1.00 89.81 772 LEU A C 1
ATOM 6051 O O . LEU A 1 772 ? 2.351 3.441 8.186 1.00 89.81 772 LEU A O 1
ATOM 6055 N N . GLY A 1 773 ? 2.549 1.712 9.606 1.00 89.88 773 GLY A N 1
ATOM 6056 C CA . GLY A 1 773 ? 2.719 0.685 8.580 1.00 89.88 773 GLY A CA 1
ATOM 6057 C C . GLY A 1 773 ? 4.173 0.524 8.129 1.00 89.88 773 GLY A C 1
ATOM 6058 O O . GLY A 1 773 ? 5.098 0.588 8.943 1.00 89.88 773 GLY A O 1
ATOM 6059 N N . HIS A 1 774 ? 4.351 0.298 6.831 1.00 91.44 774 HIS A N 1
ATOM 6060 C CA . HIS A 1 774 ? 5.638 0.197 6.150 1.00 91.44 774 HIS A CA 1
ATOM 6061 C C . HIS A 1 774 ? 6.187 1.588 5.796 1.00 91.44 774 HIS A C 1
ATOM 6063 O O . HIS A 1 774 ? 5.477 2.594 5.812 1.00 91.44 774 HIS A O 1
ATOM 6069 N N . ALA A 1 775 ? 7.464 1.663 5.439 1.00 92.38 775 ALA A N 1
ATOM 6070 C CA . ALA A 1 775 ? 8.019 2.820 4.753 1.00 92.38 775 ALA A CA 1
ATOM 6071 C C . ALA A 1 775 ? 7.754 2.697 3.252 1.00 92.38 775 ALA A C 1
ATOM 6073 O O . ALA A 1 775 ? 7.892 1.622 2.686 1.00 92.38 775 ALA A O 1
ATOM 6074 N N . SER A 1 776 ? 7.419 3.802 2.592 1.00 89.38 776 SER A N 1
ATOM 6075 C CA . SER A 1 776 ? 7.517 3.902 1.135 1.00 89.38 776 SER A CA 1
ATOM 6076 C C . SER A 1 776 ? 8.890 4.426 0.719 1.00 89.38 776 SER A C 1
ATOM 6078 O O . SER A 1 776 ? 9.361 4.147 -0.380 1.00 89.38 776 SER A O 1
ATOM 6080 N N . SER A 1 777 ? 9.521 5.264 1.552 1.00 88.12 777 SER A N 1
ATOM 6081 C CA . SER A 1 777 ? 10.801 5.899 1.231 1.00 88.12 777 SER A CA 1
ATOM 6082 C C . SER A 1 777 ? 11.565 6.354 2.475 1.00 88.12 777 SER A C 1
ATOM 6084 O O . SER A 1 777 ? 11.009 7.020 3.352 1.00 88.12 777 SER A O 1
ATOM 6086 N N . GLY A 1 778 ? 12.871 6.069 2.493 1.00 90.06 778 GLY A N 1
ATOM 6087 C CA . GLY A 1 778 ? 13.848 6.705 3.379 1.00 90.06 778 GLY A CA 1
ATOM 6088 C C . GLY A 1 778 ? 14.490 7.935 2.724 1.00 90.06 778 GLY A C 1
ATOM 6089 O O . GLY A 1 778 ? 14.999 7.873 1.596 1.00 90.06 778 GLY A O 1
ATOM 6090 N N . LEU A 1 779 ? 14.465 9.067 3.429 1.00 90.50 779 LEU A N 1
ATOM 6091 C CA . LEU A 1 779 ? 14.959 10.357 2.948 1.00 90.50 779 LEU A CA 1
ATOM 6092 C C . LEU A 1 779 ? 16.224 10.752 3.713 1.00 90.50 779 LEU A C 1
ATOM 6094 O O . LEU A 1 779 ? 16.212 10.820 4.938 1.00 90.50 779 LEU A O 1
ATOM 6098 N N . ARG A 1 780 ? 17.302 11.037 2.977 1.00 90.31 780 ARG A N 1
ATOM 6099 C CA . ARG A 1 780 ? 18.584 11.494 3.545 1.00 90.31 780 ARG A CA 1
ATOM 6100 C C . ARG A 1 780 ? 18.652 13.009 3.739 1.00 90.31 780 ARG A C 1
ATOM 6102 O O . ARG A 1 780 ? 19.488 13.499 4.486 1.00 90.31 780 ARG A O 1
ATOM 6109 N N . GLU A 1 781 ? 17.796 13.744 3.031 1.00 87.62 781 GLU A N 1
ATOM 6110 C CA . GLU A 1 781 ? 17.752 15.203 3.053 1.00 87.62 781 GLU A CA 1
ATOM 6111 C C . GLU A 1 781 ? 16.303 15.692 3.132 1.00 87.62 781 GLU A C 1
ATOM 6113 O O . GLU A 1 781 ? 15.405 15.181 2.455 1.00 87.62 781 GLU A O 1
ATOM 6118 N N . THR A 1 782 ? 16.086 16.699 3.972 1.00 87.81 782 THR A N 1
ATOM 6119 C CA . THR A 1 782 ? 14.768 17.148 4.440 1.00 87.81 782 THR A CA 1
ATOM 6120 C C . THR A 1 782 ? 14.619 18.669 4.442 1.00 87.81 782 THR A C 1
ATOM 6122 O O . THR A 1 782 ? 13.798 19.230 5.168 1.00 87.81 782 THR A O 1
ATOM 6125 N N . TRP A 1 783 ? 15.421 19.355 3.624 1.00 81.75 783 TRP A N 1
ATOM 6126 C CA . TRP A 1 783 ? 15.482 20.819 3.522 1.00 81.75 783 TRP A CA 1
ATOM 6127 C C . TRP A 1 783 ? 14.160 21.489 3.110 1.00 81.75 783 TRP A C 1
ATOM 6129 O O . TRP A 1 783 ? 13.961 22.669 3.378 1.00 81.75 783 TRP A O 1
ATOM 6139 N N . TYR A 1 784 ? 13.258 20.758 2.453 1.00 80.62 784 TYR A N 1
ATOM 6140 C CA . TYR A 1 784 ? 11.980 21.268 1.938 1.00 80.62 784 TYR A CA 1
ATOM 6141 C C . TYR A 1 784 ? 10.850 21.276 2.979 1.00 80.62 784 TYR A C 1
ATOM 6143 O O . TYR A 1 784 ? 9.752 21.761 2.688 1.00 80.62 784 TYR A O 1
ATOM 6151 N N . TRP A 1 785 ? 11.093 20.745 4.178 1.00 81.12 785 TRP A N 1
ATOM 6152 C CA . TRP A 1 785 ? 10.185 20.864 5.313 1.00 81.12 785 TRP A CA 1
ATOM 6153 C C . TRP A 1 785 ? 10.617 22.011 6.222 1.00 81.12 785 TRP A C 1
ATOM 6155 O O . TRP A 1 785 ? 11.805 22.201 6.473 1.00 81.12 785 TRP A O 1
ATOM 6165 N N . ASP A 1 786 ? 9.639 22.752 6.744 1.00 70.62 786 ASP A N 1
ATOM 6166 C CA . ASP A 1 786 ? 9.856 23.978 7.517 1.00 70.62 786 ASP A CA 1
ATOM 6167 C C . ASP A 1 786 ? 10.894 23.786 8.641 1.00 70.62 786 ASP A C 1
ATOM 6169 O O . ASP A 1 786 ? 10.790 22.861 9.456 1.00 70.62 786 ASP A O 1
ATOM 6173 N N . SER A 1 787 ? 11.919 24.642 8.652 1.00 62.72 787 SER A N 1
ATOM 6174 C CA . SER A 1 787 ? 13.054 24.641 9.580 1.00 62.72 787 SER A CA 1
ATOM 6175 C C . SER A 1 787 ? 12.915 25.699 10.682 1.00 62.72 787 SER A C 1
ATOM 6177 O O . SER A 1 787 ? 13.910 26.131 11.253 1.00 62.72 787 SER A O 1
ATOM 6179 N N . SER A 1 788 ? 11.699 26.161 10.977 1.00 59.56 788 SER A N 1
ATOM 6180 C CA . SER A 1 788 ? 11.467 27.188 12.004 1.00 59.56 788 SER A CA 1
ATOM 6181 C C . SER A 1 788 ? 11.732 26.706 13.443 1.00 59.56 788 SER A C 1
ATOM 6183 O O . SER A 1 788 ? 11.954 27.526 14.326 1.00 59.56 788 SER A O 1
ATOM 6185 N N . ASN A 1 789 ? 11.719 25.388 13.686 1.00 63.84 789 ASN A N 1
ATOM 6186 C CA . ASN A 1 789 ? 11.974 24.752 14.986 1.00 63.84 789 ASN A CA 1
ATOM 6187 C 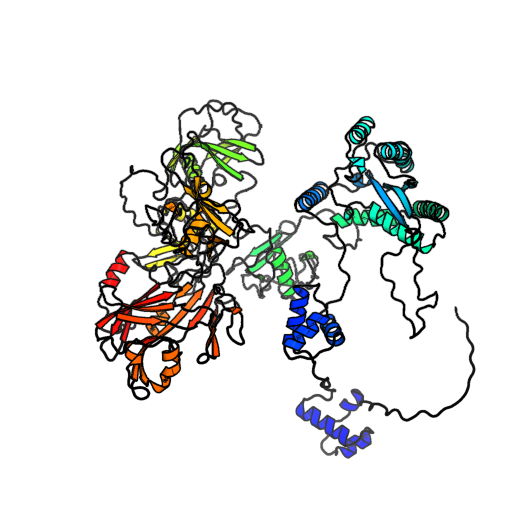C . ASN A 1 789 ? 12.984 23.607 14.788 1.00 63.84 789 ASN A C 1
ATOM 6189 O O . ASN A 1 789 ? 12.597 22.455 14.594 1.00 63.84 789 ASN A O 1
ATOM 6193 N N . VAL A 1 790 ? 14.276 23.938 14.730 1.00 65.50 790 VAL A N 1
ATOM 6194 C CA . VAL A 1 790 ? 15.353 22.956 14.526 1.00 65.50 790 VAL A CA 1
ATOM 6195 C C . VAL A 1 790 ? 15.877 22.489 15.874 1.00 65.50 790 VAL A C 1
ATOM 6197 O O . VAL A 1 790 ? 16.363 23.294 16.662 1.00 65.50 790 VAL A O 1
ATOM 6200 N N . THR A 1 791 ? 15.779 21.188 16.119 1.00 74.69 791 THR A N 1
ATOM 6201 C CA . THR A 1 791 ? 16.417 20.513 17.248 1.00 74.69 791 THR A CA 1
ATOM 6202 C C . THR A 1 791 ? 17.816 20.024 16.863 1.00 74.69 791 THR A C 1
ATOM 6204 O O . THR A 1 791 ? 18.145 19.927 15.680 1.00 74.69 791 THR A O 1
ATOM 6207 N N . GLU A 1 792 ? 18.671 19.746 17.846 1.00 84.19 792 GLU A N 1
ATOM 6208 C CA . GLU A 1 792 ? 20.028 19.253 17.584 1.00 84.19 792 GLU A CA 1
ATOM 6209 C C . GLU A 1 792 ? 20.034 17.785 17.131 1.00 84.19 792 GLU A C 1
ATOM 6211 O O . GLU A 1 792 ? 19.107 17.023 17.410 1.00 84.19 792 GLU A O 1
ATOM 6216 N N . MET A 1 793 ? 21.090 17.373 16.425 1.00 87.75 793 MET A N 1
ATOM 6217 C CA . MET A 1 793 ? 21.313 15.970 16.062 1.00 87.75 793 MET A CA 1
ATOM 6218 C C . MET A 1 793 ? 21.674 15.165 17.314 1.00 87.75 793 MET A C 1
ATOM 6220 O O . MET A 1 793 ? 22.701 15.422 17.937 1.00 87.75 793 MET A O 1
ATOM 6224 N N . VAL A 1 794 ? 20.864 14.164 17.659 1.00 89.38 794 VAL A N 1
ATOM 6225 C CA . VAL A 1 794 ? 21.048 13.322 18.860 1.00 89.38 794 VAL A CA 1
ATOM 6226 C C . VAL A 1 794 ? 21.409 11.876 18.535 1.00 89.38 794 VAL A C 1
ATOM 6228 O O . VAL A 1 794 ? 21.777 11.116 19.426 1.00 89.38 794 VAL A O 1
ATOM 6231 N N . MET A 1 795 ? 21.315 11.478 17.265 1.00 90.12 795 MET A N 1
ATOM 6232 C CA . MET A 1 795 ? 21.611 10.116 16.827 1.00 90.12 795 MET A CA 1
ATOM 6233 C C . MET A 1 795 ? 22.239 10.117 15.430 1.00 90.12 795 MET A C 1
ATOM 6235 O O . MET A 1 795 ? 21.825 10.871 14.549 1.00 90.12 795 MET A O 1
ATOM 6239 N N . SER A 1 796 ? 23.241 9.266 15.206 1.00 92.06 796 SER A N 1
ATOM 6240 C CA . SER A 1 796 ? 23.847 9.076 13.886 1.00 92.06 796 SER A CA 1
ATOM 6241 C C . SER A 1 796 ? 24.357 7.653 13.675 1.00 92.06 796 SER A C 1
ATOM 6243 O O . SER A 1 796 ? 24.469 6.876 14.625 1.00 92.06 796 SER A O 1
ATOM 6245 N N . GLY A 1 797 ? 24.651 7.315 12.414 1.00 90.19 797 GLY A N 1
ATOM 6246 C CA . GLY A 1 797 ? 25.135 5.985 12.033 1.00 90.19 797 GLY A CA 1
ATOM 6247 C C . GLY A 1 797 ? 24.128 4.873 12.311 1.00 90.19 797 GLY A C 1
ATOM 6248 O O . GLY A 1 797 ? 24.537 3.765 12.638 1.00 90.19 797 GLY A O 1
ATOM 6249 N N . VAL A 1 798 ? 22.828 5.179 12.249 1.00 92.81 798 VAL A N 1
ATOM 6250 C CA . VAL A 1 798 ? 21.770 4.191 12.485 1.00 92.81 798 VAL A CA 1
ATOM 6251 C C . VAL A 1 798 ? 21.796 3.171 11.353 1.00 92.81 798 VAL A C 1
ATOM 6253 O O . VAL A 1 798 ? 21.659 3.542 10.189 1.00 92.81 798 VAL A O 1
ATOM 6256 N N . LYS A 1 799 ? 21.980 1.901 11.708 1.00 93.25 799 LYS A N 1
ATOM 6257 C CA . LYS A 1 799 ? 21.929 0.752 10.809 1.00 93.25 799 LYS A CA 1
ATOM 6258 C C . LYS A 1 799 ? 21.023 -0.305 11.417 1.00 93.25 799 LYS A C 1
ATOM 6260 O O . LYS A 1 799 ? 21.318 -0.851 12.483 1.00 93.25 799 LYS A O 1
ATOM 6265 N N . CYS A 1 800 ? 19.911 -0.559 10.742 1.00 90.44 800 CYS A N 1
ATOM 6266 C CA . CYS A 1 800 ? 18.910 -1.528 11.162 1.00 90.44 800 CYS A CA 1
ATOM 6267 C C . CYS A 1 800 ? 18.971 -2.788 10.286 1.00 90.44 800 CYS A C 1
ATOM 6269 O O . CYS A 1 800 ? 19.212 -2.715 9.079 1.00 90.44 800 CYS A O 1
ATOM 6271 N N . ARG A 1 801 ? 18.674 -3.946 10.879 1.00 84.06 801 ARG A N 1
ATOM 6272 C CA . ARG A 1 801 ? 18.364 -5.188 10.163 1.00 84.06 801 ARG A CA 1
ATOM 6273 C C . ARG A 1 801 ? 17.011 -5.089 9.457 1.00 84.06 801 ARG A C 1
ATOM 6275 O O . ARG A 1 801 ? 16.851 -5.652 8.380 1.00 84.06 801 ARG A O 1
ATOM 6282 N N . GLY A 1 802 ? 16.067 -4.342 10.033 1.00 81.06 802 GLY A N 1
ATOM 6283 C CA . GLY A 1 802 ? 14.732 -4.094 9.486 1.00 81.06 802 GLY A CA 1
ATOM 6284 C C . GLY A 1 802 ? 13.598 -4.737 10.289 1.00 81.06 802 GLY A C 1
ATOM 6285 O O . GLY A 1 802 ? 12.432 -4.454 10.019 1.00 81.06 802 GLY A O 1
ATOM 6286 N N . ASP A 1 803 ? 13.890 -5.530 11.321 1.00 80.31 803 ASP A N 1
ATOM 6287 C CA . ASP A 1 803 ? 12.904 -6.191 12.195 1.00 80.31 803 ASP A CA 1
ATOM 6288 C C . ASP A 1 803 ? 12.936 -5.686 13.652 1.00 80.31 803 ASP A C 1
ATOM 6290 O O . ASP A 1 803 ? 12.161 -6.132 14.499 1.00 80.31 803 ASP A O 1
ATOM 6294 N N . GLU A 1 804 ? 13.779 -4.694 13.947 1.00 87.50 804 GLU A N 1
ATOM 6295 C CA . GLU A 1 804 ? 13.839 -4.045 15.251 1.00 87.50 804 GLU A CA 1
ATOM 6296 C C . GLU A 1 804 ? 12.528 -3.321 15.595 1.00 87.50 804 GLU A C 1
ATOM 6298 O O . GLU A 1 804 ? 11.911 -2.653 14.764 1.00 87.50 804 GLU A O 1
ATOM 6303 N N . MET A 1 805 ? 12.107 -3.382 16.859 1.00 86.50 805 MET A N 1
ATOM 6304 C CA . MET A 1 805 ? 10.872 -2.717 17.308 1.00 86.50 805 MET A CA 1
ATOM 6305 C C . MET A 1 805 ? 11.006 -1.192 17.442 1.00 86.50 805 MET A C 1
ATOM 6307 O O . MET A 1 805 ? 10.003 -0.481 17.425 1.00 86.50 805 MET A O 1
ATOM 6311 N N . THR A 1 806 ? 12.229 -0.689 17.626 1.00 90.38 806 THR A N 1
ATOM 6312 C CA . THR A 1 806 ? 12.516 0.736 17.849 1.00 90.38 806 THR A CA 1
ATOM 6313 C C . THR A 1 806 ? 13.844 1.122 17.216 1.00 90.38 806 THR A C 1
ATOM 6315 O O . THR A 1 806 ? 14.779 0.325 17.271 1.00 90.38 806 THR A O 1
ATOM 6318 N N . LEU A 1 807 ? 13.985 2.365 16.753 1.00 91.50 807 LEU A N 1
ATOM 6319 C CA . LEU A 1 807 ? 15.246 2.870 16.188 1.00 91.50 807 LEU A CA 1
ATOM 6320 C C . LEU A 1 807 ? 16.423 2.816 17.173 1.00 91.50 807 LEU A C 1
ATOM 6322 O O . LEU A 1 807 ? 17.548 2.551 16.771 1.00 91.50 807 LEU A O 1
ATOM 6326 N N . THR A 1 808 ? 16.174 2.991 18.473 1.00 89.44 808 THR A N 1
ATOM 6327 C CA . THR A 1 808 ? 17.210 2.884 19.522 1.00 89.44 808 THR A CA 1
ATOM 6328 C C . THR A 1 808 ? 17.727 1.463 19.736 1.00 89.44 808 THR A C 1
ATOM 6330 O O . THR A 1 808 ? 18.690 1.279 20.468 1.00 89.44 808 THR A O 1
ATOM 6333 N N . ALA A 1 809 ? 17.053 0.453 19.179 1.00 90.06 809 ALA A N 1
ATOM 6334 C CA . ALA A 1 809 ? 17.508 -0.934 19.230 1.00 90.06 809 ALA A CA 1
ATOM 6335 C C . ALA A 1 809 ? 18.388 -1.301 18.025 1.00 90.06 809 ALA A C 1
ATOM 6337 O O . ALA A 1 809 ? 19.064 -2.326 18.073 1.00 90.06 809 ALA A O 1
ATOM 6338 N N . CYS A 1 810 ? 18.385 -0.478 16.971 1.00 91.62 810 CYS A N 1
ATOM 6339 C CA . CYS A 1 810 ? 19.305 -0.629 15.853 1.00 91.62 810 CYS A CA 1
ATOM 6340 C C . CYS A 1 810 ? 20.732 -0.280 16.286 1.00 91.62 810 CYS A C 1
ATOM 6342 O O . CYS A 1 810 ? 20.945 0.459 17.252 1.00 91.62 810 CYS A O 1
ATOM 6344 N N . GLN A 1 811 ? 21.725 -0.766 15.544 1.00 93.12 811 GLN A N 1
ATOM 6345 C CA . GLN A 1 811 ? 23.101 -0.339 15.761 1.00 93.12 811 GLN A CA 1
ATOM 6346 C C . GLN A 1 811 ? 23.213 1.154 15.435 1.00 93.12 811 GLN A C 1
ATOM 6348 O O . GLN A 1 811 ? 22.773 1.596 14.379 1.00 93.12 811 GLN A O 1
ATOM 6353 N N . HIS A 1 812 ? 23.792 1.940 16.336 1.00 91.88 812 HIS A N 1
ATOM 6354 C CA . HIS A 1 812 ? 24.038 3.363 16.120 1.00 91.88 812 HIS A CA 1
ATOM 6355 C C . HIS A 1 812 ? 25.297 3.802 16.868 1.00 91.88 812 HIS A C 1
ATOM 6357 O O . HIS A 1 812 ? 25.764 3.117 17.784 1.00 91.88 812 HIS A O 1
ATOM 6363 N N . HIS A 1 813 ? 25.867 4.946 16.494 1.00 89.94 813 HIS A N 1
ATOM 6364 C CA . HIS A 1 813 ? 27.040 5.471 17.188 1.00 89.94 813 HIS A CA 1
ATOM 6365 C C . HIS A 1 813 ? 26.705 5.855 18.637 1.00 89.94 813 HIS A C 1
ATOM 6367 O O . HIS A 1 813 ? 25.608 6.334 18.932 1.00 89.94 813 HIS A O 1
ATOM 6373 N N . SER A 1 814 ? 27.667 5.664 19.543 1.00 82.50 814 SER A N 1
ATOM 6374 C CA . SER A 1 814 ? 27.564 6.099 20.943 1.00 82.50 814 SER A CA 1
ATOM 6375 C C . SER A 1 814 ? 27.703 7.616 21.100 1.00 82.50 814 SER A C 1
ATOM 6377 O O . SER A 1 814 ? 27.161 8.188 22.041 1.00 82.50 814 SER A O 1
ATOM 6379 N N . VAL A 1 815 ? 28.407 8.264 20.168 1.00 83.88 815 VAL A N 1
ATOM 6380 C CA . VAL A 1 815 ? 28.562 9.719 20.066 1.00 83.88 815 VAL A CA 1
ATOM 6381 C C . VAL A 1 815 ? 28.129 10.149 18.670 1.00 83.88 815 VAL A C 1
ATOM 6383 O O . VAL A 1 815 ? 28.497 9.517 17.679 1.00 83.88 815 VAL A O 1
ATOM 6386 N N . VAL A 1 816 ? 27.349 11.226 18.585 1.00 85.00 816 VAL A N 1
ATOM 6387 C CA . VAL A 1 816 ? 26.840 11.741 17.311 1.00 85.00 816 VAL A CA 1
ATOM 6388 C C . VAL A 1 816 ? 28.003 12.230 16.449 1.00 85.00 816 VAL A C 1
ATOM 6390 O O . VAL A 1 816 ? 28.670 13.210 16.762 1.00 85.00 816 VAL A O 1
ATOM 6393 N N . SER A 1 817 ? 28.217 11.541 15.334 1.00 86.94 817 SER A N 1
ATOM 6394 C CA . SER A 1 817 ? 29.136 11.925 14.263 1.00 86.94 817 SER A CA 1
ATOM 6395 C C . SER A 1 817 ? 28.350 12.015 12.960 1.00 86.94 817 SER A C 1
ATOM 6397 O O . SER A 1 817 ? 27.779 11.016 12.517 1.00 86.94 817 SER A O 1
ATOM 6399 N N . CYS A 1 818 ? 28.248 13.214 12.390 1.00 84.94 818 CYS A N 1
ATOM 6400 C CA . CYS A 1 818 ? 27.500 13.485 11.164 1.00 84.94 818 CYS A CA 1
ATOM 6401 C C . CYS A 1 818 ? 28.323 14.432 10.291 1.00 84.94 818 CYS A C 1
ATOM 6403 O O . CYS A 1 818 ? 28.779 15.465 10.787 1.00 84.94 818 CYS A O 1
ATOM 6405 N N . LYS A 1 819 ? 28.520 14.112 9.004 1.00 83.81 819 LYS A N 1
ATOM 6406 C CA . LYS A 1 819 ? 29.339 14.956 8.113 1.00 83.81 819 LYS A CA 1
ATOM 6407 C C . LYS A 1 819 ? 28.684 16.319 7.908 1.00 83.81 819 LYS A C 1
ATOM 6409 O O . LYS A 1 819 ? 29.371 17.323 7.740 1.00 83.81 819 LYS A O 1
ATOM 6414 N N . ARG A 1 820 ? 27.347 16.348 7.924 1.00 79.69 820 ARG A N 1
ATOM 6415 C CA . ARG A 1 820 ? 26.521 17.548 7.755 1.00 79.69 820 ARG A CA 1
ATOM 6416 C C . ARG A 1 820 ? 25.452 17.603 8.851 1.00 79.69 820 ARG A C 1
ATOM 6418 O O . ARG A 1 820 ? 24.462 16.891 8.787 1.00 79.69 820 ARG A O 1
ATOM 6425 N N . ALA A 1 821 ? 25.632 18.467 9.849 1.00 73.81 821 ALA A N 1
ATOM 6426 C CA . ALA A 1 821 ? 24.785 18.496 11.052 1.00 73.81 821 ALA A CA 1
ATOM 6427 C C . ALA A 1 821 ? 23.531 19.399 10.964 1.00 73.81 821 ALA A C 1
ATOM 6429 O O . ALA A 1 821 ? 22.813 19.553 11.948 1.00 73.81 821 ALA A O 1
ATOM 6430 N N . GLY A 1 822 ? 23.251 20.021 9.814 1.00 77.06 822 GLY A N 1
ATOM 6431 C CA . GLY A 1 822 ? 22.072 20.883 9.653 1.00 77.06 822 GLY A CA 1
ATOM 6432 C C . GLY A 1 822 ? 20.766 20.091 9.518 1.00 77.06 822 GLY A C 1
ATOM 6433 O O . GLY A 1 822 ? 20.760 19.004 8.947 1.00 77.06 822 GLY A O 1
ATOM 6434 N N . ALA A 1 823 ? 19.632 20.667 9.935 1.00 75.56 823 ALA A N 1
ATOM 6435 C CA . ALA A 1 823 ? 18.303 20.045 9.791 1.00 75.56 823 ALA A CA 1
ATOM 6436 C C . ALA A 1 823 ? 17.893 19.721 8.344 1.00 75.56 823 ALA A C 1
ATOM 6438 O O . ALA A 1 823 ? 17.000 18.909 8.108 1.00 75.56 823 ALA A O 1
ATOM 6439 N N . ALA A 1 824 ? 18.548 20.348 7.366 1.00 83.19 824 ALA A N 1
ATOM 6440 C CA . ALA A 1 824 ? 18.424 20.020 5.951 1.00 83.19 824 ALA A CA 1
ATOM 6441 C C . ALA A 1 824 ? 18.910 18.598 5.612 1.00 83.19 824 ALA A C 1
ATOM 6443 O O . ALA A 1 824 ? 18.450 18.030 4.627 1.00 83.19 824 ALA A O 1
ATOM 6444 N N . PHE A 1 825 ? 19.799 18.028 6.428 1.00 87.94 825 PHE A N 1
ATOM 6445 C CA . PHE A 1 825 ? 20.423 16.712 6.254 1.00 87.94 825 PHE A CA 1
ATOM 6446 C C . PHE A 1 825 ? 19.967 15.716 7.328 1.00 87.94 825 PHE A C 1
ATOM 6448 O O . PHE A 1 825 ? 20.653 14.736 7.618 1.00 87.94 825 PHE A O 1
ATOM 6455 N N . ALA A 1 826 ? 18.833 15.999 7.971 1.00 90.62 826 ALA A N 1
ATOM 6456 C CA . ALA A 1 826 ? 18.216 15.066 8.894 1.00 90.62 826 ALA A CA 1
ATOM 6457 C C . ALA A 1 826 ? 17.538 13.926 8.133 1.00 90.62 826 ALA A C 1
ATOM 6459 O O . ALA A 1 826 ? 17.097 14.084 6.995 1.00 90.62 826 ALA A O 1
ATOM 6460 N N . ALA A 1 827 ? 17.440 12.775 8.783 1.00 94.00 827 ALA A N 1
ATOM 6461 C CA . ALA A 1 827 ? 16.685 11.650 8.276 1.00 94.00 827 ALA A CA 1
ATOM 6462 C C . ALA A 1 827 ? 15.182 11.969 8.248 1.00 94.00 827 ALA A C 1
ATOM 6464 O O . ALA A 1 827 ? 14.606 12.519 9.195 1.00 94.00 827 ALA A O 1
ATOM 6465 N N . GLY A 1 828 ? 14.533 11.581 7.157 1.00 94.00 828 GLY A N 1
ATOM 6466 C CA . GLY A 1 828 ? 13.093 11.673 6.975 1.00 94.00 828 GLY A CA 1
ATOM 6467 C C . GLY A 1 828 ? 12.500 10.353 6.511 1.00 94.00 828 GLY A C 1
ATOM 6468 O O . GLY A 1 828 ? 13.201 9.476 5.994 1.00 94.00 828 GLY A O 1
ATOM 6469 N N . VAL A 1 829 ? 11.190 10.225 6.678 1.00 94.88 829 VAL A N 1
ATOM 6470 C CA . VAL A 1 829 ? 10.439 9.051 6.226 1.00 94.88 829 VAL A CA 1
ATOM 6471 C C . VAL A 1 829 ? 9.131 9.456 5.571 1.00 94.88 829 VAL A C 1
ATOM 6473 O O . VAL A 1 829 ? 8.569 10.514 5.867 1.00 94.88 829 VAL A O 1
ATOM 6476 N N . ILE A 1 830 ? 8.661 8.583 4.688 1.00 93.31 830 ILE A N 1
ATOM 6477 C CA . ILE A 1 830 ? 7.298 8.562 4.166 1.00 93.31 830 ILE A CA 1
ATOM 6478 C C . ILE A 1 830 ? 6.774 7.151 4.422 1.00 93.31 830 ILE A C 1
ATOM 6480 O O . ILE A 1 830 ? 7.415 6.182 4.015 1.00 93.31 830 ILE A O 1
ATOM 6484 N N . CYS A 1 831 ? 5.651 7.042 5.123 1.00 93.38 831 CYS A N 1
ATOM 6485 C CA . CYS A 1 831 ? 5.035 5.785 5.530 1.00 93.38 831 CYS A CA 1
ATOM 6486 C C . CYS A 1 831 ? 3.797 5.460 4.683 1.00 93.38 831 CYS A C 1
ATOM 6488 O O . CYS A 1 831 ? 3.148 6.352 4.130 1.00 93.38 831 CYS A O 1
ATOM 6490 N N . THR A 1 832 ? 3.475 4.174 4.590 1.00 90.00 832 THR A N 1
ATOM 6491 C CA . THR A 1 832 ? 2.376 3.613 3.797 1.00 90.00 832 THR A CA 1
ATOM 6492 C C . THR A 1 832 ? 1.872 2.317 4.434 1.00 90.00 832 THR A C 1
ATOM 6494 O O . THR A 1 832 ? 2.612 1.638 5.140 1.00 90.00 832 THR A O 1
ATOM 6497 N N . ASP A 1 833 ? 0.626 1.938 4.163 1.00 84.12 833 ASP A N 1
ATOM 6498 C CA . ASP A 1 833 ? 0.018 0.736 4.750 1.00 84.12 833 ASP A CA 1
ATOM 6499 C C . ASP A 1 833 ? 0.448 -0.572 4.059 1.00 84.12 833 ASP A C 1
ATOM 6501 O O . ASP A 1 833 ? 0.235 -1.645 4.611 1.00 84.12 833 ASP A O 1
ATOM 6505 N N . SER A 1 834 ? 1.068 -0.496 2.878 1.00 86.75 834 SER A N 1
ATOM 6506 C CA . SER A 1 834 ? 1.455 -1.649 2.048 1.00 86.75 834 SER A CA 1
ATOM 6507 C C . SER A 1 834 ? 2.805 -1.423 1.363 1.00 86.75 834 SER A C 1
ATOM 6509 O O . SER A 1 834 ? 3.080 -0.299 0.928 1.00 86.75 834 SER A O 1
ATOM 6511 N N . ALA A 1 835 ? 3.599 -2.481 1.190 1.00 91.19 835 ALA A N 1
ATOM 6512 C CA . ALA A 1 835 ? 4.889 -2.449 0.492 1.00 91.19 835 ALA A CA 1
ATOM 6513 C C . ALA A 1 835 ? 5.043 -3.628 -0.500 1.00 91.19 835 ALA A C 1
ATOM 6515 O O . ALA A 1 835 ? 4.374 -4.650 -0.324 1.00 91.19 835 ALA A O 1
ATOM 6516 N N . PRO A 1 836 ? 5.870 -3.491 -1.555 1.00 94.56 836 PRO A N 1
ATOM 6517 C CA . PRO A 1 836 ? 6.272 -4.612 -2.413 1.00 94.56 836 PRO A CA 1
ATOM 6518 C C . PRO A 1 836 ? 7.188 -5.595 -1.667 1.00 94.56 836 PRO A C 1
ATOM 6520 O O . PRO A 1 836 ? 7.701 -5.267 -0.603 1.00 94.56 836 PRO A O 1
ATOM 6523 N N . ASP A 1 837 ? 7.408 -6.778 -2.233 1.00 95.12 837 ASP A N 1
ATOM 6524 C CA . ASP A 1 837 ? 8.324 -7.803 -1.705 1.00 95.12 837 ASP A CA 1
ATOM 6525 C C . ASP A 1 837 ? 8.939 -8.543 -2.891 1.00 95.12 837 ASP A C 1
ATOM 6527 O O . ASP A 1 837 ? 8.212 -9.234 -3.612 1.00 95.12 837 ASP A O 1
ATOM 6531 N N . LEU A 1 838 ? 10.226 -8.331 -3.167 1.00 94.38 838 LEU A N 1
ATOM 6532 C CA . LEU A 1 838 ? 10.885 -8.909 -4.329 1.00 94.38 838 LEU A CA 1
ATOM 6533 C C . LEU A 1 838 ? 11.624 -10.196 -3.980 1.00 94.38 838 LEU A C 1
ATOM 6535 O O . LEU A 1 838 ? 12.504 -10.238 -3.124 1.00 94.38 838 LEU A O 1
ATOM 6539 N N . VAL A 1 839 ? 11.339 -11.245 -4.746 1.00 95.19 839 VAL A N 1
ATOM 6540 C CA . VAL A 1 839 ? 11.988 -12.550 -4.593 1.00 95.19 839 VAL A CA 1
ATOM 6541 C C . VAL A 1 839 ? 12.474 -13.080 -5.931 1.00 95.19 839 VAL A C 1
ATOM 6543 O O . VAL A 1 839 ? 11.801 -12.958 -6.954 1.00 95.19 839 VAL A O 1
ATOM 6546 N N . LEU A 1 840 ? 13.656 -13.693 -5.929 1.00 94.56 840 LEU A N 1
ATOM 6547 C CA . LEU A 1 840 ? 14.234 -14.304 -7.123 1.00 94.56 840 LEU A CA 1
ATOM 6548 C C . LEU A 1 840 ? 13.749 -15.752 -7.286 1.00 94.56 840 LEU A C 1
ATOM 6550 O O . LEU A 1 840 ? 13.741 -16.530 -6.330 1.00 94.56 840 LEU A O 1
ATOM 6554 N N . ASN A 1 841 ? 13.428 -16.163 -8.511 1.00 93.94 841 ASN A N 1
ATOM 6555 C CA . ASN A 1 841 ? 13.178 -17.566 -8.834 1.00 93.94 841 ASN A CA 1
ATOM 6556 C C . ASN A 1 841 ? 14.499 -18.366 -8.837 1.00 93.94 841 ASN A C 1
ATOM 6558 O O . ASN A 1 841 ? 15.160 -18.509 -9.867 1.00 93.94 841 ASN A O 1
ATOM 6562 N N . ALA A 1 842 ? 14.901 -18.873 -7.666 1.00 92.88 842 ALA A N 1
ATOM 6563 C CA . ALA A 1 842 ? 16.154 -19.615 -7.492 1.00 92.88 842 ALA A CA 1
ATOM 6564 C C . ALA A 1 842 ? 16.273 -20.871 -8.392 1.00 92.88 842 ALA A C 1
ATOM 6566 O O . ALA A 1 842 ? 17.328 -21.041 -9.008 1.00 92.88 842 ALA A O 1
ATOM 6567 N N . PRO A 1 843 ? 15.224 -21.708 -8.566 1.00 91.75 843 PRO A N 1
ATOM 6568 C CA . PRO A 1 843 ? 15.265 -22.821 -9.518 1.00 91.75 843 PRO A CA 1
ATOM 6569 C C . PRO A 1 843 ? 15.587 -22.402 -10.957 1.00 91.75 843 PRO A C 1
ATOM 6571 O O . PRO A 1 843 ? 16.347 -23.084 -11.642 1.00 91.75 843 PRO A O 1
ATOM 6574 N N . LEU A 1 844 ? 15.044 -21.274 -11.432 1.00 93.56 844 LEU A N 1
ATOM 6575 C CA . LEU A 1 844 ? 15.317 -20.804 -12.791 1.00 93.56 844 LEU A CA 1
ATOM 6576 C C . LEU A 1 844 ? 16.804 -20.482 -12.990 1.00 93.56 844 LEU A C 1
ATOM 6578 O O . LEU A 1 844 ? 17.362 -20.814 -14.037 1.00 93.56 844 LEU A O 1
ATOM 6582 N N . VAL A 1 845 ? 17.454 -19.878 -11.993 1.00 94.00 845 VAL A N 1
ATOM 6583 C CA . VAL A 1 845 ? 18.900 -19.604 -12.032 1.00 94.00 845 VAL A CA 1
ATOM 6584 C C . VAL A 1 845 ? 19.690 -20.912 -12.128 1.00 94.00 845 VAL A C 1
ATOM 6586 O O . VAL A 1 845 ? 20.581 -21.019 -12.967 1.00 94.00 845 VAL A O 1
ATOM 6589 N N . GLU A 1 846 ? 19.320 -21.920 -11.330 1.00 92.50 846 GLU A N 1
ATOM 6590 C CA . GLU A 1 846 ? 19.977 -23.235 -11.310 1.00 92.50 846 GLU A CA 1
ATOM 6591 C C . GLU A 1 846 ? 19.914 -23.938 -12.675 1.00 92.50 846 GLU A C 1
ATOM 6593 O O . GLU A 1 846 ? 20.934 -24.410 -13.176 1.00 92.50 846 GLU A O 1
ATOM 6598 N N . TYR A 1 847 ? 18.738 -23.975 -13.313 1.00 91.44 847 TYR A N 1
ATOM 6599 C CA . TYR A 1 847 ? 18.542 -24.718 -14.567 1.00 91.44 847 TYR A CA 1
ATOM 6600 C C . TYR A 1 847 ? 18.956 -23.959 -15.832 1.00 91.44 847 TYR A C 1
ATOM 6602 O O . TYR A 1 847 ? 19.138 -24.582 -16.878 1.00 91.44 847 TYR A O 1
ATOM 6610 N N . SER A 1 848 ? 19.086 -22.632 -15.769 1.00 94.69 848 SER A N 1
ATOM 6611 C CA . SER A 1 848 ? 19.425 -21.802 -16.935 1.00 94.69 848 SER A CA 1
ATOM 6612 C C . SER A 1 848 ? 20.901 -21.410 -17.021 1.00 94.69 848 SER A C 1
ATOM 6614 O O . SER A 1 848 ? 21.269 -20.626 -17.899 1.00 94.69 848 SER A O 1
ATOM 6616 N N . VAL A 1 849 ? 21.743 -21.933 -16.126 1.00 94.31 849 VAL A N 1
ATOM 6617 C CA . VAL A 1 849 ? 23.163 -21.586 -16.069 1.00 94.31 849 VAL A CA 1
ATOM 6618 C C . VAL A 1 849 ? 23.977 -22.245 -17.185 1.00 94.31 849 VAL A C 1
ATOM 6620 O O . VAL A 1 849 ? 23.846 -23.440 -17.449 1.00 94.31 849 VAL A O 1
ATOM 6623 N N . TYR A 1 850 ? 24.866 -21.482 -17.823 1.00 94.06 850 TYR A N 1
ATOM 6624 C CA . TYR A 1 850 ? 25.885 -22.013 -18.736 1.00 94.06 850 TYR A CA 1
ATOM 6625 C C . TYR A 1 850 ? 27.059 -21.041 -18.902 1.00 94.06 850 TYR A C 1
ATOM 6627 O O . TYR A 1 850 ? 26.982 -19.871 -18.528 1.00 94.06 850 TYR A O 1
ATOM 6635 N N . ILE A 1 851 ? 28.159 -21.537 -19.474 1.00 95.06 851 ILE A N 1
ATOM 6636 C CA . ILE A 1 851 ? 29.318 -20.724 -19.855 1.00 95.06 851 ILE A CA 1
ATOM 6637 C C . ILE A 1 851 ? 29.258 -20.426 -21.355 1.00 95.06 851 ILE A C 1
ATOM 6639 O O . ILE A 1 851 ? 28.994 -21.323 -22.157 1.00 95.06 851 ILE A O 1
ATOM 6643 N N . GLU A 1 852 ? 29.565 -19.189 -21.733 1.00 94.75 852 GLU A N 1
ATOM 6644 C CA . GLU A 1 852 ? 29.785 -18.769 -23.116 1.00 94.75 852 GLU A CA 1
ATOM 6645 C C . GLU A 1 852 ? 31.153 -18.082 -23.245 1.00 94.75 852 GLU A C 1
ATOM 6647 O O . GLU A 1 852 ? 31.432 -17.118 -22.535 1.00 94.75 852 GLU A O 1
ATOM 6652 N N . ASP A 1 853 ? 31.990 -18.538 -24.179 1.00 94.38 853 ASP A N 1
ATOM 6653 C CA . ASP A 1 853 ? 33.175 -17.795 -24.616 1.00 94.38 853 ASP A CA 1
ATOM 6654 C C . ASP A 1 853 ? 32.763 -16.874 -25.777 1.00 94.38 853 ASP A C 1
ATOM 6656 O O . ASP A 1 853 ? 32.499 -17.334 -26.893 1.00 94.38 853 ASP A O 1
ATOM 6660 N N . ARG A 1 854 ? 32.656 -15.567 -25.512 1.00 94.00 854 ARG A N 1
ATOM 6661 C CA . ARG A 1 854 ? 32.120 -14.578 -26.459 1.00 94.00 854 ARG A CA 1
ATOM 6662 C C . ARG A 1 854 ? 33.217 -13.626 -26.944 1.00 94.00 854 ARG A C 1
ATOM 6664 O O . ARG A 1 854 ? 33.968 -13.091 -26.124 1.00 94.00 854 ARG A O 1
ATOM 6671 N N . PRO A 1 855 ? 33.346 -13.391 -28.262 1.00 94.19 855 PRO A N 1
ATOM 6672 C CA . PRO A 1 855 ? 34.370 -12.500 -28.787 1.00 94.19 855 PRO A CA 1
ATOM 6673 C C . PRO A 1 855 ? 34.064 -11.030 -28.482 1.00 94.19 855 PRO A C 1
ATOM 6675 O O . PRO A 1 855 ? 32.910 -10.597 -28.507 1.00 94.19 855 PRO A O 1
ATOM 6678 N N . LEU A 1 856 ? 35.119 -10.252 -28.239 1.00 91.62 856 LEU A N 1
ATOM 6679 C CA . LEU A 1 856 ? 35.040 -8.866 -27.772 1.00 91.62 856 LEU A CA 1
ATOM 6680 C C . LEU A 1 856 ? 34.296 -7.942 -28.741 1.00 91.62 856 LEU A C 1
ATOM 6682 O O . LEU A 1 856 ? 33.546 -7.083 -28.295 1.00 91.62 856 LEU A O 1
ATOM 6686 N N . HIS A 1 857 ? 34.395 -8.150 -30.058 1.00 89.56 857 HIS A N 1
ATOM 6687 C CA . HIS A 1 857 ? 33.632 -7.351 -31.030 1.00 89.56 857 HIS A CA 1
ATOM 6688 C C . HIS A 1 857 ? 32.104 -7.391 -30.843 1.00 89.56 857 HIS A C 1
ATOM 6690 O O . HIS A 1 857 ? 31.415 -6.504 -31.340 1.00 89.56 857 HIS A O 1
ATOM 6696 N N . LEU A 1 858 ? 31.566 -8.395 -30.139 1.00 89.81 858 LEU A N 1
ATOM 6697 C CA . LEU A 1 858 ? 30.140 -8.502 -29.802 1.00 89.81 858 LEU A CA 1
ATOM 6698 C C . LEU A 1 858 ? 29.795 -7.918 -28.422 1.00 89.81 858 LEU A C 1
ATOM 6700 O O . LEU A 1 858 ? 28.642 -8.016 -28.006 1.00 89.81 858 LEU A O 1
ATOM 6704 N N . LEU A 1 859 ? 30.776 -7.371 -27.698 1.00 90.38 859 LEU A N 1
ATOM 6705 C CA . LEU A 1 859 ? 30.661 -6.939 -26.301 1.00 90.38 859 LEU A CA 1
ATOM 6706 C C . LEU A 1 859 ? 30.917 -5.437 -26.104 1.00 90.38 859 LEU A C 1
ATOM 6708 O O . LEU A 1 859 ? 31.051 -4.999 -24.966 1.00 90.38 859 LEU A O 1
ATOM 6712 N N . TYR A 1 860 ? 30.960 -4.632 -27.173 1.00 88.19 860 TYR A N 1
ATOM 6713 C CA . TYR A 1 860 ? 31.154 -3.177 -27.063 1.00 88.19 860 TYR A CA 1
ATOM 6714 C C . TYR A 1 860 ? 30.123 -2.517 -26.139 1.00 88.19 860 TYR A C 1
ATOM 6716 O O . TYR A 1 860 ? 30.495 -1.797 -25.221 1.00 88.19 860 TYR A O 1
ATOM 6724 N N . CYS A 1 861 ? 28.845 -2.842 -26.329 1.00 83.88 861 CYS A N 1
ATOM 6725 C CA . CYS A 1 861 ? 27.758 -2.346 -25.488 1.00 83.88 861 CYS A CA 1
ATOM 6726 C C . CYS A 1 861 ? 27.915 -2.748 -24.019 1.00 83.88 861 CYS A C 1
ATOM 6728 O O . CYS A 1 861 ? 27.819 -1.912 -23.127 1.00 83.88 861 CYS A O 1
ATOM 6730 N N . ALA A 1 862 ? 28.239 -4.017 -23.770 1.00 86.44 862 ALA A N 1
ATOM 6731 C CA . ALA A 1 862 ? 28.469 -4.506 -22.419 1.00 86.44 862 ALA A CA 1
ATOM 6732 C C . ALA A 1 862 ? 29.692 -3.857 -21.748 1.00 86.44 862 ALA A C 1
ATOM 6734 O O . ALA A 1 862 ? 29.706 -3.693 -20.533 1.00 86.44 862 ALA A O 1
ATOM 6735 N N . ALA A 1 863 ? 30.721 -3.485 -22.515 1.00 86.69 863 ALA A N 1
ATOM 6736 C CA . ALA A 1 863 ? 31.877 -2.766 -21.991 1.00 86.69 863 ALA A CA 1
ATOM 6737 C C . ALA A 1 863 ? 31.539 -1.311 -21.628 1.00 86.69 863 ALA A C 1
ATOM 6739 O O . ALA A 1 863 ? 31.985 -0.837 -20.586 1.00 86.69 863 ALA A O 1
ATOM 6740 N N . GLU A 1 864 ? 30.732 -0.622 -22.443 1.00 83.75 864 GLU A N 1
ATOM 6741 C CA . GLU A 1 864 ? 30.246 0.737 -22.145 1.00 83.75 864 GLU A CA 1
ATOM 6742 C C . GLU A 1 864 ? 29.375 0.776 -20.879 1.00 83.75 864 GLU A C 1
ATOM 6744 O O . GLU A 1 864 ? 29.468 1.718 -20.091 1.00 83.75 864 GLU A O 1
ATOM 6749 N N . GLU A 1 865 ? 28.588 -0.276 -20.641 1.00 79.38 865 GLU A N 1
ATOM 6750 C CA . GLU A 1 865 ? 27.762 -0.437 -19.437 1.00 79.38 865 GLU A CA 1
ATOM 6751 C C . GLU A 1 865 ? 28.516 -1.001 -18.221 1.00 79.38 865 GLU A C 1
ATOM 6753 O O . GLU A 1 865 ? 27.912 -1.214 -17.175 1.00 79.38 865 GLU A O 1
ATOM 6758 N N . ASN A 1 866 ? 29.834 -1.209 -18.315 1.00 86.19 866 ASN A N 1
ATOM 6759 C CA . ASN A 1 866 ? 30.673 -1.807 -17.265 1.00 86.19 866 ASN A CA 1
ATOM 6760 C C . ASN A 1 866 ? 30.281 -3.243 -16.854 1.00 86.19 866 ASN A C 1
ATOM 6762 O O . ASN A 1 866 ? 30.601 -3.680 -15.753 1.00 86.19 866 ASN A O 1
ATOM 6766 N N . CYS A 1 867 ? 29.662 -4.020 -17.740 1.00 87.62 867 CYS A N 1
ATOM 6767 C CA . CYS A 1 867 ? 29.247 -5.404 -17.476 1.00 87.62 867 CYS A CA 1
ATOM 6768 C C . CYS A 1 867 ? 30.365 -6.448 -17.656 1.00 87.62 867 CYS A C 1
ATOM 6770 O O . CYS A 1 867 ? 30.108 -7.652 -17.602 1.00 87.62 867 CYS A O 1
ATOM 6772 N N . LEU A 1 868 ? 31.593 -6.019 -17.947 1.00 90.75 868 LEU A N 1
ATOM 6773 C CA . LEU A 1 868 ? 32.767 -6.884 -18.072 1.00 90.75 868 LEU A CA 1
ATOM 6774 C C . LEU A 1 868 ? 33.720 -6.630 -16.907 1.00 90.75 868 LEU A C 1
ATOM 6776 O O . LEU A 1 868 ? 33.761 -5.530 -16.354 1.00 90.75 868 LEU A O 1
ATOM 6780 N N . SER A 1 869 ? 34.532 -7.629 -16.561 1.00 91.06 869 SER A N 1
ATOM 6781 C CA . SER A 1 869 ? 35.505 -7.455 -15.481 1.00 91.06 869 SER A CA 1
ATOM 6782 C C . SER A 1 869 ? 36.566 -6.406 -15.852 1.00 91.06 869 SER A C 1
ATOM 6784 O O . SER A 1 869 ? 36.809 -6.109 -17.026 1.00 91.06 869 SER A O 1
ATOM 6786 N N . LYS A 1 870 ? 37.285 -5.892 -14.851 1.00 90.44 870 LYS A N 1
ATOM 6787 C CA . LYS A 1 870 ? 38.301 -4.840 -15.039 1.00 90.44 870 LYS A CA 1
ATOM 6788 C C . LYS A 1 870 ? 39.419 -5.221 -16.018 1.00 90.44 870 LYS A C 1
ATOM 6790 O O . LYS A 1 870 ? 39.987 -4.330 -16.648 1.00 90.44 870 LYS A O 1
ATOM 6795 N N . SER A 1 871 ? 39.738 -6.510 -16.178 1.00 91.38 871 SER A N 1
ATOM 6796 C CA . SER A 1 871 ? 40.761 -6.954 -17.138 1.00 91.38 871 SER A CA 1
ATOM 6797 C C . SER A 1 871 ? 40.333 -6.773 -18.595 1.00 91.38 871 SER A C 1
ATOM 6799 O O . SER A 1 871 ? 41.196 -6.656 -19.466 1.00 91.38 871 SER A O 1
ATOM 6801 N N . ALA A 1 872 ? 39.027 -6.671 -18.871 1.00 90.31 872 ALA A N 1
ATOM 6802 C CA . ALA A 1 872 ? 38.504 -6.477 -20.218 1.00 90.31 872 ALA A CA 1
ATOM 6803 C C . ALA A 1 872 ? 38.973 -5.156 -20.850 1.00 90.31 872 ALA A C 1
ATOM 6805 O O . ALA A 1 872 ? 39.119 -5.092 -22.067 1.00 90.31 872 ALA A O 1
ATOM 6806 N N . VAL A 1 873 ? 39.285 -4.129 -20.049 1.00 88.88 873 VAL A N 1
ATOM 6807 C CA . VAL A 1 873 ? 39.825 -2.843 -20.535 1.00 88.88 873 VAL A CA 1
ATOM 6808 C C . VAL A 1 873 ? 41.171 -3.023 -21.247 1.00 88.88 873 VAL A C 1
ATOM 6810 O O . VAL A 1 873 ? 41.449 -2.330 -22.221 1.00 88.88 873 VAL A O 1
ATOM 6813 N N . ASN A 1 874 ? 41.985 -3.979 -20.792 1.00 90.12 874 ASN A N 1
ATOM 6814 C CA . ASN A 1 874 ? 43.316 -4.259 -21.337 1.00 90.12 874 ASN A CA 1
ATOM 6815 C C . ASN A 1 874 ? 43.335 -5.481 -22.271 1.00 90.12 874 ASN A C 1
ATOM 6817 O O . ASN A 1 874 ? 44.409 -5.981 -22.606 1.00 90.12 874 ASN A O 1
ATOM 6821 N N . ALA A 1 875 ? 42.166 -6.002 -22.652 1.00 89.94 875 ALA A N 1
ATOM 6822 C CA . ALA A 1 875 ? 42.067 -7.147 -23.546 1.00 89.94 875 ALA A CA 1
ATOM 6823 C C . ALA A 1 875 ? 42.330 -6.751 -25.014 1.00 89.94 875 ALA A C 1
ATOM 6825 O O . ALA A 1 875 ? 42.275 -5.578 -25.380 1.00 89.94 875 ALA A O 1
ATOM 6826 N N . ASP A 1 876 ? 42.607 -7.736 -25.869 1.00 90.19 876 ASP A N 1
ATOM 6827 C CA . ASP A 1 876 ? 42.897 -7.526 -27.294 1.00 90.19 876 ASP A CA 1
ATOM 6828 C C . ASP A 1 876 ? 41.620 -7.210 -28.100 1.00 90.19 876 ASP A C 1
ATOM 6830 O O . ASP A 1 876 ? 41.045 -8.071 -28.763 1.00 90.19 876 ASP A O 1
ATOM 6834 N N . TRP A 1 877 ? 41.105 -5.984 -28.009 1.00 90.75 877 TRP A N 1
ATOM 6835 C CA . TRP A 1 877 ? 39.940 -5.553 -28.789 1.00 90.75 877 TRP A CA 1
ATOM 6836 C C . TRP A 1 877 ? 40.306 -5.360 -30.269 1.00 90.75 877 TRP A C 1
ATOM 6838 O O . TRP A 1 877 ? 41.271 -4.650 -30.555 1.00 90.75 877 TRP A O 1
ATOM 6848 N N . PRO A 1 878 ? 39.520 -5.871 -31.241 1.00 87.31 878 PRO A N 1
ATOM 6849 C CA . PRO A 1 878 ? 38.244 -6.601 -31.131 1.00 87.31 878 PRO A CA 1
ATOM 6850 C C . PRO A 1 878 ? 38.340 -8.148 -31.133 1.00 87.31 878 PRO A C 1
ATOM 6852 O O . PRO A 1 878 ? 37.302 -8.821 -31.150 1.00 87.31 878 PRO A O 1
ATOM 6855 N N . TYR A 1 879 ? 39.547 -8.718 -31.190 1.00 89.25 879 TYR A N 1
ATOM 6856 C CA . TYR A 1 879 ? 39.794 -10.126 -31.547 1.00 89.25 879 TYR A CA 1
ATOM 6857 C C . TYR A 1 879 ? 39.824 -11.105 -30.366 1.00 89.25 879 TYR A C 1
ATOM 6859 O O . TYR A 1 879 ? 39.623 -12.305 -30.560 1.00 89.25 879 TYR A O 1
ATOM 6867 N N . GLY A 1 880 ? 40.052 -10.609 -29.153 1.00 91.81 880 GLY A N 1
ATOM 6868 C CA . GLY A 1 880 ? 40.033 -11.393 -27.928 1.00 91.81 880 GLY A CA 1
ATOM 6869 C C . GLY A 1 880 ? 38.641 -11.924 -27.585 1.00 91.81 880 GLY A C 1
ATOM 6870 O O . GLY A 1 880 ? 37.634 -11.599 -28.220 1.00 91.81 880 GLY A O 1
ATOM 6871 N N . GLN A 1 881 ? 38.582 -12.751 -26.546 1.00 93.56 881 GLN A N 1
ATOM 6872 C CA . GLN A 1 881 ? 37.353 -13.369 -26.056 1.00 93.56 881 GLN A CA 1
ATOM 6873 C C . GLN A 1 881 ? 37.228 -13.172 -24.547 1.00 93.56 881 GLN A C 1
ATOM 6875 O O . GLN A 1 881 ? 38.232 -13.002 -23.853 1.00 93.56 881 GLN A O 1
ATOM 6880 N N . ARG A 1 882 ? 35.991 -13.194 -24.052 1.00 95.31 882 ARG A N 1
ATOM 6881 C CA . ARG A 1 882 ? 35.660 -13.202 -22.625 1.00 95.31 882 ARG A CA 1
ATOM 6882 C C . ARG A 1 882 ? 34.836 -14.435 -22.312 1.00 95.31 882 ARG A C 1
ATOM 6884 O O . ARG A 1 882 ? 33.971 -14.809 -23.102 1.00 95.31 882 ARG A O 1
ATOM 6891 N N . ARG A 1 883 ? 35.086 -15.025 -21.149 1.00 95.12 883 ARG A N 1
ATOM 6892 C CA . ARG A 1 883 ? 34.315 -16.145 -20.627 1.00 95.12 883 ARG A CA 1
ATOM 6893 C C . ARG A 1 883 ? 33.226 -15.640 -19.698 1.00 95.12 883 ARG A C 1
ATOM 6895 O O . ARG A 1 883 ? 33.515 -15.059 -18.655 1.00 95.12 883 ARG A O 1
ATOM 6902 N N . LEU A 1 884 ? 31.979 -15.882 -20.070 1.00 95.44 884 LEU A N 1
ATOM 6903 C CA . LEU A 1 884 ? 30.804 -15.337 -19.404 1.00 95.44 884 LEU A CA 1
ATOM 6904 C C . LEU A 1 884 ? 30.003 -16.466 -18.756 1.00 95.44 884 LEU A C 1
ATOM 6906 O O . LEU A 1 884 ? 29.603 -17.415 -19.428 1.00 95.44 884 LEU A O 1
ATOM 6910 N N . LEU A 1 885 ? 29.751 -16.349 -17.455 1.00 95.75 885 LEU A N 1
ATOM 6911 C CA . LEU A 1 885 ? 28.815 -17.186 -16.715 1.00 95.75 885 LEU A CA 1
ATOM 6912 C C . LEU A 1 885 ? 27.413 -16.590 -16.830 1.00 95.75 885 LEU A C 1
ATOM 6914 O O . LEU A 1 885 ? 27.116 -15.605 -16.158 1.00 95.75 885 LEU A O 1
ATOM 6918 N N . ARG A 1 886 ? 26.557 -17.177 -17.662 1.00 94.81 886 ARG A N 1
ATOM 6919 C CA . ARG A 1 886 ? 25.189 -16.706 -17.915 1.00 94.81 886 ARG A CA 1
ATOM 6920 C C . ARG A 1 886 ? 24.165 -17.482 -17.110 1.00 94.81 886 ARG A C 1
ATOM 6922 O O . ARG A 1 886 ? 24.351 -18.668 -16.866 1.00 94.81 886 ARG A O 1
ATOM 6929 N N . PHE A 1 887 ? 23.072 -16.816 -16.758 1.00 95.00 887 PHE A N 1
ATOM 6930 C CA . PHE A 1 887 ? 21.892 -17.393 -16.108 1.00 95.00 887 PHE A CA 1
ATOM 6931 C C . PHE A 1 887 ? 20.696 -16.449 -16.287 1.00 95.00 887 PHE A C 1
ATOM 6933 O O . PHE A 1 887 ? 20.878 -15.272 -16.574 1.00 95.00 887 PHE A O 1
ATOM 6940 N N . SER A 1 888 ? 19.466 -16.934 -16.138 1.00 94.19 888 SER A N 1
ATOM 6941 C CA . SER A 1 888 ? 18.271 -16.077 -16.166 1.00 94.19 888 SER A CA 1
ATOM 6942 C C . SER A 1 888 ? 17.903 -15.621 -14.761 1.00 94.19 888 SER A C 1
ATOM 6944 O O . SER A 1 888 ? 18.036 -16.385 -13.809 1.00 94.19 888 SER A O 1
ATOM 6946 N N . SER A 1 889 ? 17.394 -14.401 -14.631 1.00 93.00 889 SER A N 1
ATOM 6947 C CA . SER A 1 889 ? 16.854 -13.868 -13.382 1.00 93.00 889 SER A CA 1
ATOM 6948 C C . SER A 1 889 ? 15.386 -13.527 -13.572 1.00 93.00 889 SER A C 1
ATOM 6950 O O . SER A 1 889 ? 15.047 -12.694 -14.401 1.00 93.00 889 SER A O 1
ATOM 6952 N N . GLU A 1 890 ? 14.514 -14.168 -12.805 1.00 94.31 890 GLU A N 1
ATOM 6953 C CA . GLU A 1 890 ? 13.090 -13.842 -12.768 1.00 94.31 890 GLU A CA 1
ATOM 6954 C C . GLU A 1 890 ? 12.741 -13.334 -11.376 1.00 94.31 890 GLU A C 1
ATOM 6956 O O . GLU A 1 890 ? 12.926 -14.049 -10.387 1.00 94.31 890 GLU A O 1
ATOM 6961 N N . ILE A 1 891 ? 12.293 -12.084 -11.312 1.00 94.75 891 ILE A N 1
ATOM 6962 C CA . ILE A 1 891 ? 12.051 -11.354 -10.074 1.00 94.75 891 ILE A CA 1
ATOM 6963 C C . ILE A 1 891 ? 10.548 -11.210 -9.887 1.00 94.75 891 ILE A C 1
ATOM 6965 O O . ILE A 1 891 ? 9.889 -10.507 -10.648 1.00 94.75 891 ILE A O 1
ATOM 6969 N N . HIS A 1 892 ? 10.009 -11.869 -8.870 1.00 94.81 892 HIS A N 1
ATOM 6970 C CA . HIS A 1 892 ? 8.592 -11.831 -8.521 1.00 94.81 892 HIS A CA 1
ATOM 6971 C C . HIS A 1 892 ? 8.323 -10.720 -7.520 1.00 94.81 892 HIS A C 1
ATOM 6973 O O . HIS A 1 892 ? 9.090 -10.563 -6.574 1.00 94.81 892 HIS A O 1
ATOM 6979 N N . ASN A 1 893 ? 7.203 -10.014 -7.674 1.00 95.38 893 ASN A N 1
ATOM 6980 C CA . ASN A 1 893 ? 6.658 -9.178 -6.609 1.00 95.38 893 ASN A CA 1
ATOM 6981 C C . ASN A 1 893 ? 5.574 -9.948 -5.845 1.00 95.38 893 ASN A C 1
ATOM 6983 O O . ASN A 1 893 ? 4.421 -10.033 -6.279 1.00 95.38 893 ASN A O 1
ATOM 6987 N N . VAL A 1 894 ? 5.949 -10.490 -4.689 1.00 94.00 894 VAL A N 1
ATOM 6988 C CA . VAL A 1 894 ? 5.076 -11.256 -3.788 1.00 94.00 894 VAL A CA 1
ATOM 6989 C C . VAL A 1 894 ? 4.494 -10.405 -2.654 1.00 94.00 894 VAL A C 1
ATOM 6991 O O . VAL A 1 894 ? 3.851 -10.937 -1.752 1.00 94.00 894 VAL A O 1
ATOM 6994 N N . GLY A 1 895 ? 4.696 -9.086 -2.695 1.00 91.19 895 GLY A N 1
ATOM 6995 C CA . GLY A 1 895 ? 4.280 -8.167 -1.638 1.00 91.19 895 GLY A CA 1
ATOM 6996 C C . GLY A 1 895 ? 2.803 -7.788 -1.690 1.00 91.19 895 GLY A C 1
ATOM 6997 O O . GLY A 1 895 ? 1.956 -8.495 -2.230 1.00 91.19 895 GLY A O 1
ATOM 6998 N N . GLN A 1 896 ? 2.487 -6.631 -1.113 1.00 87.19 896 GLN A N 1
ATOM 6999 C CA . GLN A 1 896 ? 1.127 -6.080 -1.035 1.00 87.19 896 GLN A CA 1
ATOM 7000 C C . GLN A 1 896 ? 0.921 -4.846 -1.924 1.00 87.19 896 GLN A C 1
ATOM 7002 O O . GLN A 1 896 ? -0.198 -4.348 -2.042 1.00 87.19 896 GLN A O 1
ATOM 7007 N N . ALA A 1 897 ? 1.990 -4.312 -2.514 1.00 89.94 897 ALA A N 1
ATOM 7008 C CA . ALA A 1 897 ? 1.950 -3.145 -3.388 1.00 89.94 897 ALA A CA 1
ATOM 7009 C C . ALA A 1 897 ? 2.881 -3.316 -4.588 1.00 89.94 897 ALA A C 1
ATOM 7011 O O . ALA A 1 897 ? 3.828 -4.096 -4.542 1.00 89.94 897 ALA A O 1
ATOM 7012 N N . ASP A 1 898 ? 2.621 -2.567 -5.658 1.00 91.81 898 ASP A N 1
ATOM 7013 C CA . ASP A 1 898 ? 3.487 -2.571 -6.836 1.00 91.81 898 ASP A CA 1
ATOM 7014 C C . ASP A 1 898 ? 4.892 -2.079 -6.469 1.00 91.81 898 ASP A C 1
ATOM 7016 O O . ASP A 1 898 ? 5.050 -1.045 -5.806 1.00 91.81 898 ASP A O 1
ATOM 7020 N N . PHE A 1 899 ? 5.915 -2.771 -6.960 1.00 92.25 899 PHE A N 1
ATOM 7021 C CA . PHE A 1 899 ? 7.281 -2.280 -6.891 1.00 92.25 899 PHE A CA 1
ATOM 7022 C C . PHE A 1 899 ? 7.458 -1.164 -7.915 1.00 92.25 899 PHE A C 1
ATOM 7024 O O . PHE A 1 899 ? 7.092 -1.320 -9.081 1.00 92.25 899 PHE A O 1
ATOM 7031 N N . ARG A 1 900 ? 8.007 -0.021 -7.494 1.00 89.25 900 ARG A N 1
ATOM 7032 C CA . ARG A 1 900 ? 8.194 1.144 -8.367 1.00 89.25 900 ARG A CA 1
ATOM 7033 C C . ARG A 1 900 ? 9.581 1.749 -8.201 1.00 89.25 900 ARG A C 1
ATOM 7035 O O . ARG A 1 900 ? 10.061 1.843 -7.071 1.00 89.25 900 ARG A O 1
ATOM 7042 N N . PRO A 1 901 ? 10.191 2.234 -9.295 1.00 86.88 901 PRO A N 1
ATOM 7043 C CA . PRO A 1 901 ? 11.488 2.884 -9.224 1.00 86.88 901 PRO A CA 1
ATOM 7044 C C . PRO A 1 901 ? 11.413 4.151 -8.366 1.00 86.88 901 PRO A C 1
ATOM 7046 O O . PRO A 1 901 ? 10.459 4.932 -8.446 1.00 86.88 901 PRO A O 1
ATOM 7049 N N . ARG A 1 902 ? 12.456 4.379 -7.561 1.00 83.00 902 ARG A N 1
ATOM 7050 C CA . ARG A 1 902 ? 12.586 5.568 -6.701 1.00 83.00 902 ARG A CA 1
ATOM 7051 C C . ARG A 1 902 ? 12.629 6.861 -7.519 1.00 83.00 902 ARG A C 1
ATOM 7053 O O . ARG A 1 902 ? 12.095 7.891 -7.100 1.00 83.00 902 ARG A O 1
ATOM 7060 N N . LEU A 1 903 ? 13.315 6.827 -8.660 1.00 79.06 903 LEU A N 1
ATOM 7061 C CA . LEU A 1 903 ? 13.539 7.995 -9.499 1.00 79.06 903 LEU A CA 1
ATOM 7062 C C . LEU A 1 903 ? 12.337 8.278 -10.399 1.00 79.06 903 LEU A C 1
ATOM 7064 O O . LEU A 1 903 ? 11.758 7.392 -11.026 1.00 79.06 903 LEU A O 1
ATOM 7068 N N . SER A 1 904 ? 11.996 9.563 -10.506 1.00 78.38 904 SER A N 1
ATOM 7069 C CA . SER A 1 904 ? 10.972 10.010 -11.446 1.00 78.38 904 SER A CA 1
ATOM 7070 C C . SER A 1 904 ? 11.437 9.829 -12.890 1.00 78.38 904 SER A C 1
ATOM 7072 O O . SER A 1 904 ? 12.626 9.923 -13.185 1.00 78.38 904 SER A O 1
ATOM 7074 N N . ARG A 1 905 ? 10.478 9.709 -13.806 1.00 79.50 905 ARG A N 1
ATOM 7075 C CA . ARG A 1 905 ? 10.700 9.532 -15.246 1.00 79.50 905 ARG A CA 1
ATOM 7076 C C . ARG A 1 905 ? 11.673 10.517 -15.906 1.00 79.50 905 ARG A C 1
ATOM 7078 O O . ARG A 1 905 ? 12.297 10.181 -16.903 1.00 79.50 905 ARG A O 1
ATOM 7085 N N . ASN A 1 906 ? 11.815 11.727 -15.368 1.00 81.12 906 ASN A N 1
ATOM 7086 C CA . ASN A 1 906 ? 12.738 12.734 -15.906 1.00 81.12 906 ASN A CA 1
ATOM 7087 C C . ASN A 1 906 ? 14.214 12.422 -15.611 1.00 81.12 906 ASN A C 1
ATOM 7089 O O . ASN A 1 906 ? 15.090 13.030 -16.218 1.00 81.12 906 ASN A O 1
ATOM 7093 N N . SER A 1 907 ? 14.472 11.531 -14.656 1.00 82.12 907 SER A N 1
ATOM 7094 C CA . SER A 1 907 ? 15.804 11.101 -14.233 1.00 82.12 907 SER A CA 1
ATOM 7095 C C . SER A 1 907 ? 16.205 9.764 -14.851 1.00 82.12 907 SER A C 1
ATOM 7097 O O . SER A 1 907 ? 17.311 9.307 -14.603 1.00 82.12 907 SER A O 1
ATOM 7099 N N . TRP A 1 908 ? 15.318 9.131 -15.625 1.00 84.25 908 TRP A N 1
ATOM 7100 C CA . TRP A 1 908 ? 15.626 7.874 -16.294 1.00 84.25 908 TRP A CA 1
ATOM 7101 C C . TRP A 1 908 ? 16.592 8.119 -17.447 1.00 84.25 908 TRP A C 1
ATOM 7103 O O . TRP A 1 908 ? 16.419 9.057 -18.234 1.00 84.25 908 TRP A O 1
ATOM 7113 N N . VAL A 1 909 ? 17.591 7.254 -17.562 1.00 80.94 909 VAL A N 1
ATOM 7114 C CA . VAL A 1 909 ? 18.656 7.375 -18.559 1.00 80.94 909 VAL A CA 1
ATOM 7115 C C . VAL A 1 909 ? 18.308 6.491 -19.753 1.00 80.94 909 VAL A C 1
ATOM 7117 O O . VAL A 1 909 ? 17.979 5.323 -19.583 1.00 80.94 909 VAL A O 1
ATOM 7120 N N . TRP A 1 910 ? 18.313 7.048 -20.965 1.00 77.56 910 TRP A N 1
ATOM 7121 C CA . TRP A 1 910 ? 18.160 6.246 -22.183 1.00 77.56 910 TRP A CA 1
ATOM 7122 C C . TRP A 1 910 ? 19.457 5.511 -22.475 1.00 77.56 910 TRP A C 1
ATOM 7124 O O . TRP A 1 910 ? 20.522 6.128 -22.417 1.00 77.56 910 TRP A O 1
ATOM 7134 N N . HIS A 1 911 ? 19.354 4.245 -22.863 1.00 69.88 911 HIS A N 1
ATOM 7135 C CA . HIS A 1 911 ? 20.515 3.483 -23.279 1.00 69.88 911 HIS A CA 1
ATOM 7136 C C . HIS A 1 911 ? 20.403 2.992 -24.712 1.00 69.88 911 HIS A C 1
ATOM 7138 O O . HIS A 1 911 ? 19.431 2.343 -25.111 1.00 69.88 911 HIS A O 1
ATOM 7144 N N . GLU A 1 912 ? 21.424 3.322 -25.497 1.00 68.62 912 GLU A N 1
ATOM 7145 C CA . GLU A 1 912 ? 21.405 3.145 -26.945 1.00 68.62 912 GLU A CA 1
ATOM 7146 C C . GLU A 1 912 ? 21.468 1.667 -27.347 1.00 68.62 912 GLU A C 1
ATOM 7148 O O . GLU A 1 912 ? 20.813 1.256 -28.308 1.00 68.62 912 GLU A O 1
ATOM 7153 N N . CYS A 1 913 ? 22.176 0.846 -26.567 1.00 69.38 913 CYS A N 1
ATOM 7154 C CA . CYS A 1 913 ? 22.325 -0.581 -26.843 1.00 69.38 913 CYS A CA 1
ATOM 7155 C C . CYS A 1 913 ? 21.030 -1.370 -26.625 1.00 69.38 913 CYS A C 1
ATOM 7157 O O . CYS A 1 913 ? 20.707 -2.253 -27.418 1.00 69.38 913 CYS A O 1
ATOM 7159 N N . HIS A 1 914 ? 20.251 -1.021 -25.597 1.00 67.06 914 HIS A N 1
ATOM 7160 C CA . HIS A 1 914 ? 19.016 -1.734 -25.237 1.00 67.06 914 HIS A CA 1
ATOM 7161 C C . HIS A 1 914 ? 17.747 -1.066 -25.771 1.00 67.06 914 HIS A C 1
ATOM 7163 O O . HIS A 1 914 ? 16.669 -1.662 -25.759 1.00 67.06 914 HIS A O 1
ATOM 7169 N N . ARG A 1 915 ? 17.874 0.157 -26.303 1.00 73.38 915 ARG A N 1
ATOM 7170 C CA . ARG A 1 915 ? 16.784 0.940 -26.901 1.00 73.38 915 ARG A CA 1
ATOM 7171 C C . ARG A 1 915 ? 15.578 1.099 -25.971 1.00 73.38 915 ARG A C 1
ATOM 7173 O O . ARG A 1 915 ? 14.427 1.099 -26.420 1.00 73.38 915 ARG A O 1
ATOM 7180 N N . HIS A 1 916 ? 15.845 1.262 -24.680 1.00 73.75 916 HIS A N 1
ATOM 7181 C CA . HIS A 1 916 ? 14.856 1.622 -23.673 1.00 73.75 916 HIS A CA 1
ATOM 7182 C C . HIS A 1 916 ? 15.478 2.501 -22.576 1.00 73.75 916 HIS A C 1
ATOM 7184 O O . HIS A 1 916 ? 16.672 2.797 -22.588 1.00 73.75 916 HIS A O 1
ATOM 7190 N N . TYR A 1 917 ? 14.637 2.982 -21.660 1.00 79.25 917 TYR A N 1
ATOM 7191 C CA . TYR A 1 917 ? 15.055 3.800 -20.522 1.00 79.25 917 TYR A CA 1
ATOM 7192 C C . TYR A 1 917 ? 15.328 2.938 -19.295 1.00 79.25 917 TYR A C 1
ATOM 7194 O O . TYR A 1 917 ? 14.539 2.041 -19.002 1.00 79.25 917 TYR A O 1
ATOM 7202 N N . HIS A 1 918 ? 16.363 3.291 -18.540 1.00 77.38 918 HIS A N 1
ATOM 7203 C CA . HIS A 1 918 ? 16.677 2.691 -17.252 1.00 77.38 918 HIS A CA 1
ATOM 7204 C C . HIS A 1 918 ? 16.135 3.537 -16.115 1.00 77.38 918 HIS A C 1
ATOM 7206 O O . HIS A 1 918 ? 16.408 4.739 -16.035 1.00 77.38 918 HIS A O 1
ATOM 7212 N N . SER A 1 919 ? 15.333 2.910 -15.256 1.00 80.25 919 SER A N 1
ATOM 7213 C CA . SER A 1 919 ? 14.689 3.582 -14.123 1.00 80.25 919 SER A CA 1
ATOM 7214 C C . SER A 1 919 ? 15.447 3.438 -12.801 1.00 80.25 919 SER A C 1
ATOM 7216 O O . SER A 1 919 ? 15.165 4.181 -11.856 1.00 80.25 919 SER A O 1
ATOM 7218 N N . MET A 1 920 ? 16.424 2.530 -12.755 1.00 75.75 920 MET A N 1
ATOM 7219 C CA . MET A 1 920 ? 17.352 2.302 -11.648 1.00 75.75 920 MET A CA 1
ATOM 7220 C C . MET A 1 920 ? 18.750 2.008 -12.202 1.00 75.75 920 MET A C 1
ATOM 7222 O O . MET A 1 920 ? 18.873 1.338 -13.229 1.00 75.75 920 MET A O 1
ATOM 7226 N N . ASP A 1 921 ? 19.781 2.499 -11.511 1.00 71.56 921 ASP A N 1
ATOM 7227 C CA . ASP A 1 921 ? 21.179 2.320 -11.926 1.00 71.56 921 ASP A CA 1
ATOM 7228 C C . ASP A 1 921 ? 21.663 0.889 -11.642 1.00 71.56 921 ASP A C 1
ATOM 7230 O O . ASP A 1 921 ? 22.224 0.237 -12.520 1.00 71.56 921 ASP A O 1
ATOM 7234 N N . ILE A 1 922 ? 21.392 0.383 -10.431 1.00 77.06 922 ILE A N 1
ATOM 7235 C CA . ILE A 1 922 ? 21.718 -0.980 -9.995 1.00 77.06 922 ILE A CA 1
ATOM 7236 C C . ILE A 1 922 ? 20.475 -1.586 -9.343 1.00 77.06 922 ILE A C 1
ATOM 7238 O O . ILE A 1 922 ? 20.054 -1.153 -8.269 1.00 77.06 922 ILE A O 1
ATOM 7242 N N . PHE A 1 923 ? 19.882 -2.593 -9.984 1.00 82.69 923 PHE A N 1
ATOM 7243 C CA . PHE A 1 923 ? 18.764 -3.347 -9.403 1.00 82.69 923 PHE A CA 1
ATOM 7244 C C . PHE A 1 923 ? 19.203 -4.708 -8.861 1.00 82.69 923 PHE A C 1
ATOM 7246 O O . PHE A 1 923 ? 18.666 -5.140 -7.842 1.00 82.69 923 PHE A O 1
ATOM 7253 N N . THR A 1 924 ? 20.200 -5.352 -9.482 1.00 88.81 924 THR A N 1
ATOM 7254 C CA . THR A 1 924 ? 20.758 -6.619 -8.992 1.00 88.81 924 THR A CA 1
ATOM 7255 C C . THR A 1 924 ? 22.280 -6.666 -9.046 1.00 88.81 924 THR A C 1
ATOM 7257 O O . THR A 1 924 ? 22.859 -6.429 -10.111 1.00 88.81 924 THR A O 1
ATOM 7260 N N . ASP A 1 925 ? 22.887 -7.088 -7.938 1.00 92.00 925 ASP A N 1
ATOM 7261 C CA . ASP A 1 925 ? 24.310 -7.433 -7.860 1.00 92.00 925 ASP A CA 1
ATOM 7262 C C . ASP A 1 925 ? 24.496 -8.943 -8.038 1.00 92.00 925 ASP A C 1
ATOM 7264 O O . ASP A 1 925 ? 23.762 -9.741 -7.439 1.00 92.00 925 ASP A O 1
ATOM 7268 N N . TYR A 1 926 ? 25.476 -9.331 -8.858 1.00 93.75 926 TYR A N 1
ATOM 7269 C CA . TYR A 1 926 ? 25.848 -10.720 -9.114 1.00 93.75 926 TYR A CA 1
ATOM 7270 C C . TYR A 1 926 ? 27.260 -10.967 -8.597 1.00 93.75 926 TYR A C 1
ATOM 7272 O O . TYR A 1 926 ? 28.242 -10.542 -9.195 1.00 93.75 926 TYR A O 1
ATOM 7280 N N . ASP A 1 927 ? 27.368 -11.699 -7.502 1.00 93.62 927 ASP A N 1
ATOM 7281 C CA . ASP A 1 927 ? 28.635 -11.954 -6.840 1.00 93.62 927 ASP A CA 1
ATOM 7282 C C . ASP A 1 927 ? 29.017 -13.422 -6.965 1.00 93.62 927 ASP A C 1
ATOM 7284 O O . ASP A 1 927 ? 28.231 -14.318 -6.662 1.00 93.62 927 ASP A O 1
ATOM 7288 N N . LEU A 1 928 ? 30.257 -13.675 -7.370 1.00 94.81 928 LEU A N 1
ATOM 7289 C CA . LEU A 1 928 ? 30.886 -14.977 -7.219 1.00 94.81 928 LEU A CA 1
ATOM 7290 C C . LEU A 1 928 ? 31.852 -14.889 -6.039 1.00 94.81 928 LEU A C 1
ATOM 7292 O O . LEU A 1 928 ? 32.811 -14.114 -6.059 1.00 94.81 928 LEU A O 1
ATOM 7296 N N . LEU A 1 929 ? 31.578 -15.665 -4.997 1.00 93.31 929 LEU A N 1
ATOM 7297 C CA . LEU A 1 929 ? 32.325 -15.670 -3.745 1.00 93.31 929 LEU A CA 1
ATOM 7298 C C . LEU A 1 929 ? 33.167 -16.943 -3.634 1.00 93.31 929 LEU A C 1
ATOM 7300 O O . LEU A 1 929 ? 32.747 -18.010 -4.081 1.00 93.31 929 LEU A O 1
ATOM 7304 N N . ASP A 1 930 ? 34.342 -16.858 -3.016 1.00 90.00 930 ASP A N 1
ATOM 7305 C CA . ASP A 1 930 ? 35.048 -18.048 -2.541 1.00 90.00 930 ASP A CA 1
ATOM 7306 C C . ASP A 1 930 ? 34.357 -18.647 -1.298 1.00 90.00 930 ASP A C 1
ATOM 7308 O O . ASP A 1 930 ? 33.428 -18.072 -0.726 1.00 90.00 930 ASP A O 1
ATOM 7312 N N . LEU A 1 931 ? 34.833 -19.808 -0.842 1.00 85.38 931 LEU A N 1
ATOM 7313 C CA . LEU A 1 931 ? 34.311 -20.462 0.367 1.00 85.38 931 LEU A CA 1
ATOM 7314 C C . LEU A 1 931 ? 34.585 -19.675 1.664 1.00 85.38 931 LEU A C 1
ATOM 7316 O O . LEU A 1 931 ? 34.004 -19.986 2.699 1.00 85.38 931 LEU A O 1
ATOM 7320 N N . ASN A 1 932 ? 35.456 -18.661 1.626 1.00 85.75 932 ASN A N 1
ATOM 7321 C CA . ASN A 1 932 ? 35.698 -17.756 2.750 1.00 85.75 932 ASN A CA 1
ATOM 7322 C C . ASN A 1 932 ? 34.755 -16.535 2.724 1.00 85.75 932 ASN A C 1
ATOM 7324 O O . ASN A 1 932 ? 34.847 -15.679 3.605 1.00 85.75 932 ASN A O 1
ATOM 7328 N N . GLY A 1 933 ? 33.875 -16.430 1.719 1.00 85.31 933 GLY A N 1
ATOM 7329 C CA . GLY A 1 933 ? 32.966 -15.303 1.512 1.00 85.31 933 GLY A CA 1
ATOM 7330 C C . GLY A 1 933 ? 33.617 -14.076 0.865 1.00 85.31 933 GLY A C 1
ATOM 7331 O O . GLY A 1 933 ? 33.018 -13.000 0.857 1.00 85.31 933 GLY A O 1
ATOM 7332 N N . THR A 1 934 ? 34.835 -14.195 0.333 1.00 91.69 934 THR A N 1
ATOM 7333 C CA . THR A 1 934 ? 35.501 -13.117 -0.402 1.00 91.69 934 THR A CA 1
ATOM 7334 C C . THR A 1 934 ? 35.062 -13.107 -1.863 1.00 91.69 934 THR A C 1
ATOM 7336 O O . THR A 1 934 ? 34.958 -14.142 -2.515 1.00 91.69 934 THR A O 1
ATOM 7339 N N . LYS A 1 935 ? 34.773 -11.915 -2.386 1.00 92.56 935 LYS A N 1
ATOM 7340 C CA . LYS A 1 935 ? 34.317 -11.713 -3.763 1.00 92.56 935 LYS A CA 1
ATOM 7341 C C . LYS A 1 935 ? 35.473 -11.940 -4.740 1.00 92.56 935 LYS A C 1
ATOM 7343 O O . LYS A 1 935 ? 36.441 -11.181 -4.717 1.00 92.56 935 LYS A O 1
ATOM 7348 N N . VAL A 1 936 ? 35.370 -12.975 -5.576 1.00 93.88 936 VAL A N 1
ATOM 7349 C CA . VAL A 1 936 ? 36.389 -13.344 -6.580 1.00 93.88 936 VAL A CA 1
ATOM 7350 C C . VAL A 1 936 ? 36.081 -12.795 -7.966 1.00 93.88 936 VAL A C 1
ATOM 7352 O O . VAL A 1 936 ? 36.998 -12.485 -8.720 1.00 93.88 936 VAL A O 1
ATOM 7355 N N . ALA A 1 937 ? 34.800 -12.658 -8.291 1.00 92.94 937 ALA A N 1
ATOM 7356 C CA . ALA A 1 937 ? 34.329 -11.990 -9.489 1.00 92.94 937 ALA A CA 1
ATOM 7357 C C . ALA A 1 937 ? 32.984 -11.342 -9.198 1.00 92.94 937 ALA A C 1
ATOM 7359 O O . ALA A 1 937 ? 32.217 -11.811 -8.353 1.00 92.94 937 ALA A O 1
ATOM 7360 N N . ASP A 1 938 ? 32.714 -10.268 -9.917 1.00 90.94 938 ASP A N 1
ATOM 7361 C CA . ASP A 1 938 ? 31.458 -9.559 -9.868 1.00 90.94 938 ASP A CA 1
ATOM 7362 C C . ASP A 1 938 ? 30.919 -9.327 -11.266 1.00 90.94 938 ASP A C 1
ATOM 7364 O O . ASP A 1 938 ? 31.639 -9.128 -12.246 1.00 90.94 938 ASP A O 1
ATOM 7368 N N . GLY A 1 939 ? 29.608 -9.395 -11.331 1.00 87.06 939 GLY A N 1
ATOM 7369 C CA . GLY A 1 939 ? 28.808 -8.872 -12.399 1.00 87.06 939 GLY A CA 1
ATOM 7370 C C . GLY A 1 939 ? 27.712 -8.036 -11.775 1.00 87.06 939 GLY A C 1
ATOM 7371 O O . GLY A 1 939 ? 27.446 -8.045 -10.574 1.00 87.06 939 GLY A O 1
ATOM 7372 N N . HIS A 1 940 ? 27.036 -7.315 -12.627 1.00 81.50 940 HIS A N 1
ATOM 7373 C CA . HIS A 1 940 ? 25.787 -6.700 -12.268 1.00 81.50 940 HIS A CA 1
ATOM 7374 C C . HIS A 1 940 ? 24.975 -6.667 -13.532 1.00 81.50 940 HIS A C 1
ATOM 7376 O O . HIS A 1 940 ? 25.503 -6.635 -14.650 1.00 81.50 940 HIS A O 1
ATOM 7382 N N . LYS A 1 941 ? 23.672 -6.624 -13.336 1.00 75.94 941 LYS A N 1
ATOM 7383 C CA . LYS A 1 941 ? 22.834 -6.168 -14.410 1.00 75.94 941 LYS A CA 1
ATOM 7384 C C . LYS A 1 941 ? 22.810 -4.652 -14.321 1.00 75.94 941 LYS A C 1
ATOM 7386 O O . LYS A 1 941 ? 22.090 -4.063 -13.517 1.00 75.94 941 LYS A O 1
ATOM 7391 N N . ALA A 1 942 ? 23.679 -4.018 -15.100 1.00 58.91 942 ALA A N 1
ATOM 7392 C CA . ALA A 1 942 ? 23.478 -2.618 -15.405 1.00 58.91 942 ALA A CA 1
ATOM 7393 C C . ALA A 1 942 ? 22.107 -2.525 -16.079 1.00 58.91 942 ALA A C 1
ATOM 7395 O O . ALA A 1 942 ? 21.772 -3.390 -16.892 1.00 58.91 942 ALA A O 1
ATOM 7396 N N . SER A 1 943 ? 21.384 -1.427 -15.839 1.00 57.94 943 SER A N 1
ATOM 7397 C CA . SER A 1 943 ? 20.506 -0.919 -16.889 1.00 57.94 943 SER A CA 1
ATOM 7398 C C . SER A 1 943 ? 19.132 -1.661 -16.973 1.00 57.94 943 SER A C 1
ATOM 7400 O O . SER A 1 943 ? 18.890 -2.557 -17.778 1.00 57.94 943 SER A O 1
ATOM 7402 N N . PHE A 1 944 ? 18.196 -1.312 -16.063 1.00 66.50 944 PHE A N 1
ATOM 7403 C CA . PHE A 1 944 ? 16.910 -2.025 -15.886 1.00 66.50 944 PHE A CA 1
ATOM 7404 C C . PHE A 1 944 ? 15.678 -1.344 -16.489 1.00 66.50 944 PHE A C 1
ATOM 7406 O O . PHE A 1 944 ? 15.388 -0.169 -16.238 1.00 66.50 944 PHE A O 1
ATOM 7413 N N . CYS A 1 945 ? 14.887 -2.167 -17.168 1.00 78.00 945 CYS A N 1
ATOM 7414 C CA . CYS A 1 945 ? 13.499 -1.947 -17.531 1.00 78.00 945 CYS A CA 1
ATOM 7415 C C . CYS A 1 945 ? 12.610 -2.714 -16.535 1.00 78.00 945 CYS A C 1
ATOM 7417 O O . CYS A 1 945 ? 12.563 -3.931 -16.592 1.00 78.00 945 CYS A O 1
ATOM 7419 N N . LEU A 1 946 ? 11.910 -2.044 -15.619 1.00 87.50 946 LEU A N 1
ATOM 7420 C CA . LEU A 1 946 ? 10.981 -2.757 -14.729 1.00 87.50 946 LEU A CA 1
ATOM 7421 C C . LEU A 1 946 ? 9.629 -2.925 -15.429 1.00 87.50 946 LEU A C 1
ATOM 7423 O O . LEU A 1 946 ? 8.926 -1.927 -15.634 1.00 87.50 946 LEU A O 1
ATOM 7427 N N . GLU A 1 947 ? 9.270 -4.154 -15.795 1.00 89.19 947 GLU A N 1
ATOM 7428 C CA . GLU A 1 947 ? 7.989 -4.461 -16.440 1.00 89.19 947 GLU A CA 1
ATOM 7429 C C . GLU A 1 947 ? 7.341 -5.765 -15.971 1.00 89.19 947 GLU A C 1
ATOM 7431 O O . GLU A 1 947 ? 7.970 -6.637 -15.378 1.00 89.19 947 GLU A O 1
ATOM 7436 N N . ASP A 1 948 ? 6.050 -5.909 -16.274 1.00 92.69 948 ASP A N 1
ATOM 7437 C CA . ASP A 1 948 ? 5.319 -7.141 -16.006 1.00 92.69 948 ASP A CA 1
ATOM 7438 C C . ASP A 1 948 ? 5.514 -8.108 -17.180 1.00 92.69 948 ASP A C 1
ATOM 7440 O O . ASP A 1 948 ? 4.711 -8.124 -18.121 1.00 92.69 948 ASP A O 1
ATOM 7444 N N . THR A 1 949 ? 6.573 -8.923 -17.137 1.00 91.56 949 THR A N 1
ATOM 7445 C CA . THR A 1 949 ? 6.824 -9.934 -18.176 1.00 91.56 949 THR A CA 1
ATOM 7446 C C . THR A 1 949 ? 5.689 -10.947 -18.208 1.00 91.56 949 THR A C 1
ATOM 7448 O O . THR A 1 949 ? 5.139 -11.217 -19.280 1.00 91.56 949 THR A O 1
ATOM 7451 N N . ASP A 1 950 ? 5.309 -11.496 -17.051 1.00 93.44 950 ASP A N 1
ATOM 7452 C CA . ASP A 1 950 ? 4.125 -12.337 -16.898 1.00 93.44 950 ASP A CA 1
ATOM 7453 C C . ASP A 1 950 ? 3.530 -12.263 -15.485 1.00 93.44 950 ASP A C 1
ATOM 7455 O O . ASP A 1 950 ? 4.108 -11.641 -14.593 1.00 93.44 950 ASP A O 1
ATOM 7459 N N . CYS A 1 951 ? 2.326 -12.811 -15.305 1.00 88.81 951 CYS A N 1
ATOM 7460 C CA . CYS A 1 951 ? 1.595 -12.719 -14.042 1.00 88.81 951 CYS A CA 1
ATOM 7461 C C . CYS A 1 951 ? 0.858 -14.007 -13.684 1.00 88.81 951 CYS A C 1
ATOM 7463 O O . CYS A 1 951 ? 0.502 -14.810 -14.548 1.00 88.81 951 CYS A O 1
ATOM 7465 N N . ASN A 1 952 ? 0.536 -14.147 -12.398 1.00 81.88 952 ASN A N 1
ATOM 7466 C CA . ASN A 1 952 ? -0.362 -15.183 -11.905 1.00 81.88 952 ASN A CA 1
ATOM 7467 C C . ASN A 1 952 ? -1.739 -15.139 -12.596 1.00 81.88 952 ASN A C 1
ATOM 7469 O O . ASN A 1 952 ? -2.237 -14.085 -13.001 1.00 81.88 952 ASN A O 1
ATOM 7473 N N . GLU A 1 953 ? -2.398 -16.298 -12.673 1.00 74.06 953 GLU A N 1
ATOM 7474 C CA . GLU A 1 953 ? -3.733 -16.432 -13.266 1.00 74.06 953 GLU A CA 1
ATOM 7475 C C . GLU A 1 953 ? -4.743 -15.456 -12.636 1.00 74.06 953 GLU A C 1
ATOM 7477 O O . GLU A 1 953 ? -5.017 -15.499 -11.435 1.00 74.06 953 GLU A O 1
ATOM 7482 N N . GLY A 1 954 ? -5.337 -14.593 -13.467 1.00 69.81 954 GLY A N 1
ATOM 7483 C CA . GLY A 1 954 ? -6.319 -13.587 -13.046 1.00 69.81 954 GLY A CA 1
ATOM 7484 C C . GLY A 1 954 ? -5.742 -12.194 -12.770 1.00 69.81 954 GLY A C 1
ATOM 7485 O O . GLY A 1 954 ? -6.519 -11.252 -12.614 1.00 69.81 954 GLY A O 1
ATOM 7486 N N . VAL A 1 955 ? -4.415 -12.033 -12.779 1.00 76.94 955 VAL A N 1
ATOM 7487 C CA . VAL A 1 955 ? -3.740 -10.734 -12.653 1.00 76.94 955 VAL A CA 1
ATOM 7488 C C . VAL A 1 955 ? -3.373 -10.201 -14.041 1.00 76.94 955 VAL A C 1
ATOM 7490 O O . VAL A 1 955 ? -2.851 -10.921 -14.889 1.00 76.94 955 VAL A O 1
ATOM 7493 N N . SER A 1 956 ? -3.671 -8.926 -14.302 1.00 79.62 956 SER A N 1
ATOM 7494 C CA . SER A 1 956 ? -3.350 -8.273 -15.576 1.00 79.62 956 SER A CA 1
ATOM 7495 C C . SER A 1 956 ? -2.059 -7.463 -15.488 1.00 79.62 956 SER A C 1
ATOM 7497 O O . SER A 1 956 ? -1.956 -6.605 -14.612 1.00 79.62 956 SER A O 1
ATOM 7499 N N . LYS A 1 957 ? -1.162 -7.648 -16.464 1.00 85.06 957 LYS A N 1
ATOM 7500 C CA . LYS A 1 957 ? 0.049 -6.835 -16.682 1.00 85.06 957 LYS A CA 1
ATOM 7501 C C . LYS A 1 957 ? -0.300 -5.344 -16.768 1.00 85.06 957 LYS A C 1
ATOM 7503 O O . LYS A 1 957 ? -1.243 -4.972 -17.477 1.00 85.06 957 LYS A O 1
ATOM 7508 N N . GLN A 1 958 ? 0.447 -4.497 -16.065 1.00 84.25 958 GLN A N 1
ATOM 7509 C CA . GLN A 1 958 ? 0.250 -3.045 -16.003 1.00 84.25 958 GLN A CA 1
ATOM 7510 C C . GLN A 1 958 ? 1.456 -2.248 -16.510 1.00 84.25 958 GLN A C 1
ATOM 7512 O O . GLN A 1 958 ? 1.259 -1.204 -17.143 1.00 84.25 958 GLN A O 1
ATOM 7517 N N . TYR A 1 959 ? 2.670 -2.711 -16.214 1.00 87.75 959 TYR A N 1
ATOM 7518 C CA . TYR A 1 959 ? 3.924 -2.024 -16.516 1.00 87.75 959 TYR A CA 1
ATOM 7519 C C . TYR A 1 959 ? 4.589 -2.591 -17.766 1.00 87.75 959 TYR A C 1
ATOM 7521 O O . TYR A 1 959 ? 4.593 -3.797 -17.986 1.00 87.75 959 TYR A O 1
ATOM 7529 N N . GLU A 1 960 ? 5.133 -1.697 -18.591 1.00 84.00 960 GLU A N 1
ATOM 7530 C CA . GLU A 1 960 ? 5.795 -2.027 -19.856 1.00 84.00 960 GLU A CA 1
ATOM 7531 C C . GLU A 1 960 ? 6.787 -0.909 -20.181 1.00 84.00 960 GLU A C 1
ATOM 7533 O O . GLU A 1 960 ? 6.421 0.273 -20.198 1.00 84.00 960 GLU A O 1
ATOM 7538 N N . CYS A 1 961 ? 8.042 -1.241 -20.471 1.00 82.56 961 CYS A N 1
ATOM 7539 C CA . CYS A 1 961 ? 9.059 -0.210 -20.713 1.00 82.56 961 CYS A CA 1
ATOM 7540 C C . CYS A 1 961 ? 8.993 0.384 -22.117 1.00 82.56 961 CYS A C 1
ATOM 7542 O O . CYS A 1 961 ? 9.453 1.513 -22.357 1.00 82.56 961 CYS A O 1
ATOM 7544 N N . ALA A 1 962 ? 8.419 -0.366 -23.059 1.00 76.25 962 ALA A N 1
ATOM 7545 C CA . ALA A 1 962 ? 8.299 0.042 -24.445 1.00 76.25 962 ALA A CA 1
ATOM 7546 C C . ALA A 1 962 ? 7.612 1.412 -24.571 1.00 76.25 962 ALA A C 1
ATOM 7548 O O . ALA A 1 962 ? 6.654 1.747 -23.875 1.00 76.25 962 ALA A O 1
ATOM 7549 N N . ASN A 1 963 ? 8.079 2.226 -25.522 1.00 78.06 963 ASN A N 1
ATOM 7550 C CA . ASN A 1 963 ? 7.536 3.564 -25.792 1.00 78.06 963 ASN A CA 1
ATOM 7551 C C . ASN A 1 963 ? 7.586 4.526 -24.593 1.00 78.06 963 ASN A C 1
ATOM 7553 O O . ASN A 1 963 ? 6.716 5.400 -24.476 1.00 78.06 963 ASN A O 1
ATOM 7557 N N . PHE A 1 964 ? 8.597 4.382 -23.729 1.00 75.88 964 PHE A N 1
ATOM 7558 C CA . PHE A 1 964 ? 8.733 5.179 -22.511 1.00 75.88 964 PHE A CA 1
ATOM 7559 C C . PHE A 1 964 ? 7.479 4.997 -21.631 1.00 75.88 964 PHE A C 1
ATOM 7561 O O . PHE A 1 964 ? 6.836 5.970 -21.229 1.00 75.88 964 PHE A O 1
ATOM 7568 N N . GLY A 1 965 ? 7.044 3.749 -21.447 1.00 75.62 965 GLY A N 1
ATOM 7569 C CA . GLY A 1 965 ? 5.919 3.415 -20.576 1.00 75.62 965 GLY A CA 1
ATOM 7570 C C . GLY A 1 965 ? 6.256 3.619 -19.098 1.00 75.62 965 GLY A C 1
ATOM 7571 O O . GLY A 1 965 ? 7.369 4.007 -18.747 1.00 75.62 965 GLY A O 1
ATOM 7572 N N . GLU A 1 966 ? 5.257 3.460 -18.232 1.00 83.06 966 GLU A N 1
ATOM 7573 C CA . GLU A 1 966 ? 5.508 3.455 -16.787 1.00 83.06 966 GLU A CA 1
ATOM 7574 C C . GLU A 1 966 ? 6.199 2.138 -16.420 1.00 83.06 966 GLU A C 1
ATOM 7576 O O . GLU A 1 966 ? 5.836 1.094 -16.960 1.00 83.06 966 GLU A O 1
ATOM 7581 N N . GLN A 1 967 ? 7.168 2.204 -15.508 1.00 87.94 967 GLN A N 1
ATOM 7582 C CA . GLN A 1 967 ? 7.964 1.058 -15.081 1.00 87.94 967 GLN A CA 1
ATOM 7583 C C . GLN A 1 967 ? 7.630 0.665 -13.641 1.00 87.94 967 GLN A C 1
ATOM 7585 O O . GLN A 1 967 ? 7.367 1.534 -12.801 1.00 87.94 967 GLN A O 1
ATOM 7590 N N . GLY A 1 968 ? 7.650 -0.634 -13.373 1.00 90.69 968 GLY A N 1
ATOM 7591 C CA . GLY A 1 968 ? 7.336 -1.247 -12.090 1.00 90.69 968 GLY A CA 1
ATOM 7592 C C . GLY A 1 968 ? 7.043 -2.738 -12.241 1.00 90.69 968 GLY A C 1
ATOM 7593 O O . GLY A 1 968 ? 7.004 -3.245 -13.357 1.00 90.69 968 GLY A O 1
ATOM 7594 N N . ILE A 1 969 ? 6.823 -3.419 -11.118 1.00 93.19 969 ILE A N 1
ATOM 7595 C CA . ILE A 1 969 ? 6.397 -4.826 -11.085 1.00 93.19 969 ILE A CA 1
ATOM 7596 C C . ILE A 1 969 ? 5.119 -4.904 -10.252 1.00 93.19 969 ILE A C 1
ATOM 7598 O O . ILE A 1 969 ? 5.115 -4.585 -9.057 1.00 93.19 969 ILE A O 1
ATOM 7602 N N . THR A 1 970 ? 4.018 -5.287 -10.886 1.00 90.00 970 THR A N 1
ATOM 7603 C CA . THR A 1 970 ? 2.696 -5.430 -10.271 1.00 90.00 970 THR A CA 1
ATOM 7604 C C . THR A 1 970 ? 2.697 -6.587 -9.271 1.00 90.00 970 THR A C 1
ATOM 7606 O O . THR A 1 970 ? 3.392 -7.585 -9.456 1.00 90.00 970 THR A O 1
ATOM 7609 N N . VAL A 1 971 ? 1.904 -6.478 -8.203 1.00 90.75 971 VAL A N 1
ATOM 7610 C CA . VAL A 1 971 ? 1.725 -7.574 -7.230 1.00 90.75 971 VAL A CA 1
ATOM 7611 C C . VAL A 1 971 ? 1.246 -8.853 -7.925 1.00 90.75 971 VAL A C 1
ATOM 7613 O O . VAL A 1 971 ? 0.241 -8.843 -8.637 1.00 90.75 971 VAL A O 1
ATOM 7616 N N . GLY A 1 972 ? 1.940 -9.968 -7.689 1.00 87.75 972 GLY A N 1
ATOM 7617 C CA . GLY A 1 972 ? 1.645 -11.260 -8.314 1.00 87.75 972 GLY A CA 1
ATOM 7618 C C . GLY A 1 972 ? 2.118 -11.384 -9.767 1.00 87.75 972 GLY A C 1
ATOM 7619 O O . GLY A 1 972 ? 1.734 -12.343 -10.440 1.00 87.75 972 GLY A O 1
ATOM 7620 N N . CYS A 1 973 ? 2.916 -10.429 -10.244 1.00 92.50 973 CYS A N 1
ATOM 7621 C CA . CYS A 1 973 ? 3.637 -10.490 -11.510 1.00 92.50 973 CYS A CA 1
ATOM 7622 C C . CYS A 1 973 ? 5.143 -10.619 -11.275 1.00 92.50 973 CYS A C 1
ATOM 7624 O O . CYS A 1 973 ? 5.638 -10.463 -10.152 1.00 92.50 973 CYS A O 1
ATOM 7626 N N . TRP A 1 974 ? 5.866 -10.903 -12.351 1.00 94.44 974 TRP A N 1
ATOM 7627 C CA . TRP A 1 974 ? 7.317 -10.994 -12.341 1.00 94.44 974 TRP A CA 1
ATOM 7628 C C . TRP A 1 974 ? 7.942 -10.386 -13.591 1.00 94.44 974 TRP A C 1
ATOM 7630 O O . TRP A 1 974 ? 7.323 -10.303 -14.656 1.00 94.44 974 TRP A O 1
ATOM 7640 N N . ASP A 1 975 ? 9.200 -9.993 -13.434 1.00 93.75 975 ASP A N 1
ATOM 7641 C CA . ASP A 1 975 ? 10.050 -9.465 -14.491 1.00 93.75 975 ASP A CA 1
ATOM 7642 C C . ASP A 1 975 ? 11.163 -10.473 -14.813 1.00 93.75 975 ASP A C 1
ATOM 7644 O O . ASP A 1 975 ? 11.912 -10.885 -13.918 1.00 93.75 975 ASP A O 1
ATOM 7648 N N . THR A 1 976 ? 11.252 -10.915 -16.071 1.00 91.88 976 THR A N 1
ATOM 7649 C CA . THR A 1 976 ? 12.165 -11.986 -16.491 1.00 91.88 976 THR A CA 1
ATOM 7650 C C . THR A 1 976 ? 13.291 -11.450 -17.369 1.00 91.88 976 THR A C 1
ATOM 7652 O O . THR A 1 976 ? 13.137 -11.189 -18.563 1.00 91.88 976 THR A O 1
ATOM 7655 N N . TYR A 1 977 ? 14.492 -11.453 -16.806 1.00 89.88 977 TYR A N 1
ATOM 7656 C CA . TYR A 1 977 ? 15.752 -11.209 -17.492 1.00 89.88 977 TYR A CA 1
ATOM 7657 C C . TYR A 1 977 ? 16.361 -12.531 -17.949 1.00 89.88 977 TYR A C 1
ATOM 7659 O O . TYR A 1 977 ? 17.009 -13.248 -17.186 1.00 89.88 977 TYR A O 1
ATOM 7667 N N . ARG A 1 978 ? 16.133 -12.886 -19.212 1.00 90.69 978 ARG A N 1
ATOM 7668 C CA . ARG A 1 978 ? 16.615 -14.151 -19.778 1.00 90.69 978 ARG A CA 1
ATOM 7669 C C . ARG A 1 978 ? 18.135 -14.176 -19.948 1.00 90.69 978 ARG A C 1
ATOM 7671 O O . ARG A 1 978 ? 18.744 -13.169 -20.271 1.00 90.69 978 ARG A O 1
ATOM 7678 N N . HIS A 1 979 ? 18.737 -15.353 -19.832 1.00 91.12 979 HIS A N 1
ATOM 7679 C CA . HIS A 1 979 ? 20.183 -15.579 -19.949 1.00 91.12 979 HIS A CA 1
ATOM 7680 C C . HIS A 1 979 ? 20.839 -15.107 -21.269 1.00 91.12 979 HIS A C 1
ATOM 7682 O O . HIS A 1 979 ? 22.062 -14.983 -21.335 1.00 91.12 979 HIS A O 1
ATOM 7688 N N . ASP A 1 980 ? 20.072 -14.927 -22.353 1.00 87.50 980 ASP A N 1
ATOM 7689 C CA . ASP A 1 980 ? 20.562 -14.568 -23.695 1.00 87.50 980 ASP A CA 1
ATOM 7690 C C . ASP A 1 980 ? 20.821 -13.068 -23.882 1.00 87.50 980 ASP A C 1
ATOM 7692 O O . ASP A 1 980 ? 21.544 -12.678 -24.799 1.00 87.50 980 ASP A O 1
ATOM 7696 N N . ILE A 1 981 ? 20.253 -12.228 -23.020 1.00 86.12 981 ILE A N 1
ATOM 7697 C CA . ILE A 1 981 ? 20.375 -10.773 -23.134 1.00 86.12 981 ILE A CA 1
ATOM 7698 C C . ILE A 1 981 ? 21.754 -10.287 -22.648 1.00 86.12 981 ILE A C 1
ATOM 7700 O O . ILE A 1 981 ? 22.459 -10.974 -21.897 1.00 86.12 981 ILE A O 1
ATOM 7704 N N . ASP A 1 982 ? 22.149 -9.086 -23.071 1.00 84.88 982 ASP A N 1
ATOM 7705 C CA . ASP A 1 982 ? 23.427 -8.503 -22.662 1.00 84.88 982 ASP A CA 1
ATOM 7706 C C . ASP A 1 982 ? 23.444 -8.132 -21.168 1.00 84.88 982 ASP A C 1
ATOM 7708 O O . ASP A 1 982 ? 22.395 -7.922 -20.554 1.00 84.88 982 ASP A O 1
ATOM 7712 N N . CYS A 1 983 ? 24.630 -8.158 -20.550 1.00 85.69 983 CYS A N 1
ATOM 7713 C CA . CYS A 1 983 ? 24.856 -7.944 -19.113 1.00 85.69 983 CYS A CA 1
ATOM 7714 C C . CYS A 1 983 ? 24.186 -8.959 -18.170 1.00 85.69 983 CYS A C 1
ATOM 7716 O O . CYS A 1 983 ? 24.196 -8.780 -16.956 1.00 85.69 983 CYS A O 1
ATOM 7718 N N . GLN A 1 984 ? 23.607 -10.040 -18.700 1.00 91.75 984 GLN A N 1
ATOM 7719 C CA . GLN A 1 984 ? 23.029 -11.116 -17.896 1.00 91.75 984 GLN A CA 1
ATOM 7720 C C . GLN A 1 984 ? 24.060 -12.215 -17.601 1.00 91.75 984 GLN A C 1
ATOM 7722 O O . GLN A 1 984 ? 23.895 -13.375 -17.993 1.00 91.75 984 GLN A O 1
ATOM 7727 N N . TRP A 1 985 ? 25.169 -11.826 -16.969 1.00 92.88 985 TRP A N 1
ATOM 7728 C CA . TRP A 1 985 ? 26.276 -12.726 -16.660 1.00 92.88 985 TRP A CA 1
ATOM 7729 C C . TRP A 1 985 ? 27.187 -12.214 -15.542 1.00 92.88 985 TRP A C 1
ATOM 7731 O O . TRP A 1 985 ? 27.132 -11.050 -15.151 1.00 92.88 985 TRP A O 1
ATOM 7741 N N . ILE A 1 986 ? 28.099 -13.082 -15.105 1.00 95.50 986 ILE A N 1
ATOM 7742 C CA . ILE A 1 986 ? 29.352 -12.712 -14.434 1.00 95.50 986 ILE A CA 1
ATOM 7743 C C . ILE A 1 986 ? 30.506 -13.012 -15.397 1.00 95.50 986 ILE A C 1
ATOM 7745 O O . ILE A 1 986 ? 30.576 -14.101 -15.968 1.00 95.50 986 ILE A O 1
ATOM 7749 N N . ASP A 1 987 ? 31.413 -12.059 -15.600 1.00 95.12 987 ASP A N 1
ATOM 7750 C CA . ASP A 1 987 ? 32.627 -12.290 -16.387 1.00 95.12 987 ASP A CA 1
ATOM 7751 C C . ASP A 1 987 ? 33.641 -13.075 -15.541 1.00 95.12 987 ASP A C 1
ATOM 7753 O O . ASP A 1 987 ? 34.213 -12.554 -14.586 1.00 95.12 987 ASP A O 1
ATOM 7757 N N . ILE A 1 988 ? 33.845 -14.345 -15.892 1.00 95.75 988 ILE A N 1
ATOM 7758 C CA . ILE A 1 988 ? 34.684 -15.297 -15.152 1.00 95.75 988 ILE A CA 1
ATOM 7759 C C . ILE A 1 988 ? 36.014 -15.581 -15.866 1.00 95.75 988 ILE A C 1
ATOM 7761 O O . ILE A 1 988 ? 36.658 -16.593 -15.595 1.00 95.75 988 ILE A O 1
ATOM 7765 N N . THR A 1 989 ? 36.435 -14.714 -16.791 1.00 94.25 989 THR A N 1
ATOM 7766 C CA . THR A 1 989 ? 37.675 -14.908 -17.569 1.00 94.25 989 THR A CA 1
ATOM 7767 C C . THR A 1 989 ? 38.912 -15.027 -16.677 1.00 94.25 989 THR A C 1
ATOM 7769 O O . THR A 1 989 ? 39.797 -15.828 -16.965 1.00 94.25 989 THR A O 1
ATOM 7772 N N . ASP A 1 990 ? 38.950 -14.268 -15.579 1.00 92.88 990 ASP A N 1
ATOM 7773 C CA . ASP A 1 990 ? 40.090 -14.226 -14.651 1.00 92.88 990 ASP A CA 1
ATOM 7774 C C . ASP A 1 990 ? 39.923 -15.178 -13.453 1.00 92.88 990 ASP A C 1
ATOM 7776 O O . ASP A 1 990 ? 40.752 -15.196 -12.540 1.00 92.88 990 ASP A O 1
ATOM 7780 N N . VAL A 1 991 ? 38.836 -15.954 -13.424 1.00 94.75 991 VAL A N 1
ATOM 7781 C CA . VAL A 1 991 ? 38.517 -16.859 -12.318 1.00 94.75 991 VAL A CA 1
ATOM 7782 C C . VAL A 1 991 ? 39.173 -18.211 -12.578 1.00 94.75 991 VAL A C 1
ATOM 7784 O O . VAL A 1 991 ? 39.038 -18.793 -13.654 1.00 94.75 991 VAL A O 1
ATOM 7787 N N . ASN A 1 992 ? 39.882 -18.734 -11.579 1.00 94.50 992 ASN A N 1
ATOM 7788 C CA . ASN A 1 992 ? 40.480 -20.065 -11.656 1.00 94.50 992 ASN A CA 1
ATOM 7789 C C . ASN A 1 992 ? 39.422 -21.167 -11.458 1.00 94.50 992 ASN A C 1
ATOM 7791 O O . ASN A 1 992 ? 38.376 -20.921 -10.867 1.00 94.50 992 ASN A O 1
ATOM 7795 N N . PRO A 1 993 ? 39.671 -22.406 -11.905 1.00 93.94 993 PRO A N 1
ATOM 7796 C CA . PRO A 1 993 ? 38.848 -23.547 -11.515 1.00 93.94 993 PRO A CA 1
ATOM 7797 C C . PRO A 1 993 ? 38.815 -23.731 -9.990 1.00 93.94 993 PRO A C 1
ATOM 7799 O O . PRO A 1 993 ? 39.849 -23.650 -9.324 1.00 93.94 993 PRO A O 1
ATOM 7802 N N . GLY A 1 994 ? 37.640 -24.013 -9.433 1.00 90.88 994 GLY A N 1
ATOM 7803 C CA . GLY A 1 994 ? 37.432 -24.118 -7.995 1.00 90.88 994 GLY A CA 1
ATOM 7804 C C . GLY A 1 994 ? 35.966 -24.277 -7.594 1.00 90.88 994 GLY A C 1
ATOM 7805 O O . GLY A 1 994 ? 35.073 -24.410 -8.434 1.00 90.88 994 GLY A O 1
ATOM 7806 N N . ASN A 1 995 ? 35.740 -24.268 -6.281 1.00 89.56 995 ASN A N 1
ATOM 7807 C CA . ASN A 1 995 ? 34.408 -24.225 -5.687 1.00 89.56 995 ASN A CA 1
ATOM 7808 C C . ASN A 1 995 ? 34.143 -22.811 -5.168 1.00 89.56 995 ASN A C 1
ATOM 7810 O O . ASN A 1 995 ? 34.996 -22.215 -4.508 1.00 89.56 995 ASN A O 1
ATOM 7814 N N . TYR A 1 996 ? 32.952 -22.318 -5.460 1.00 91.88 996 TYR A N 1
ATOM 7815 C CA . TYR A 1 996 ? 32.501 -20.953 -5.258 1.00 91.88 996 TYR A CA 1
ATOM 7816 C C . TYR A 1 996 ? 31.052 -20.951 -4.766 1.00 91.88 996 TYR A C 1
ATOM 7818 O O . TYR A 1 996 ? 30.347 -21.959 -4.840 1.00 91.88 996 TYR A O 1
ATOM 7826 N N . ILE A 1 997 ? 30.587 -19.795 -4.314 1.00 92.19 997 ILE A N 1
ATOM 7827 C CA . ILE A 1 997 ? 29.181 -19.525 -4.026 1.00 92.19 997 ILE A CA 1
ATOM 7828 C C . ILE A 1 997 ? 28.737 -18.420 -4.980 1.00 92.19 997 ILE A C 1
ATOM 7830 O O . ILE A 1 997 ? 29.293 -17.324 -4.969 1.00 92.19 997 ILE A O 1
ATOM 7834 N N . LEU A 1 998 ? 27.752 -18.714 -5.826 1.00 94.00 998 LEU A N 1
ATOM 7835 C CA . LEU A 1 998 ? 27.074 -17.689 -6.612 1.00 94.00 998 LEU A CA 1
ATOM 7836 C C . LEU A 1 998 ? 26.024 -17.032 -5.720 1.00 94.00 998 LEU A C 1
ATOM 7838 O O . LEU A 1 998 ? 25.173 -17.723 -5.161 1.00 94.00 998 LEU A O 1
ATOM 7842 N N . GLN A 1 999 ? 26.062 -15.710 -5.623 1.00 94.56 999 GLN A N 1
ATOM 7843 C CA . GLN A 1 999 ? 25.104 -14.911 -4.884 1.00 94.56 999 GLN A CA 1
ATOM 7844 C C . GLN A 1 999 ? 24.478 -13.860 -5.804 1.00 94.56 999 GLN A C 1
ATOM 7846 O O . GLN A 1 999 ? 25.175 -13.124 -6.493 1.00 94.56 999 GLN A O 1
ATOM 7851 N N . VAL A 1 1000 ? 23.149 -13.777 -5.797 1.00 94.31 1000 VAL A N 1
ATOM 7852 C CA . VAL A 1 1000 ? 22.392 -12.736 -6.506 1.00 94.31 1000 VAL A CA 1
ATOM 7853 C C . VAL A 1 1000 ? 21.608 -11.939 -5.477 1.00 94.31 1000 VAL A C 1
ATOM 7855 O O . VAL A 1 1000 ? 20.858 -12.527 -4.699 1.00 94.31 1000 VAL A O 1
ATOM 7858 N N . ILE A 1 1001 ? 21.784 -10.620 -5.455 1.00 93.44 1001 ILE A N 1
ATOM 7859 C CA . ILE A 1 1001 ? 21.140 -9.727 -4.484 1.00 93.44 1001 ILE A CA 1
ATOM 7860 C C . ILE A 1 1001 ? 20.224 -8.760 -5.225 1.00 93.44 1001 ILE A C 1
ATOM 7862 O O . ILE A 1 1001 ? 20.687 -7.993 -6.066 1.00 93.44 1001 ILE A O 1
ATOM 7866 N N . LEU A 1 1002 ? 18.938 -8.775 -4.886 1.00 92.62 1002 LEU A N 1
ATOM 7867 C CA . LEU A 1 1002 ? 17.937 -7.832 -5.376 1.00 92.62 1002 LEU A CA 1
ATOM 7868 C C . LEU A 1 1002 ? 17.921 -6.563 -4.519 1.00 92.62 1002 LEU A C 1
ATOM 7870 O O . LEU A 1 1002 ? 17.996 -6.644 -3.292 1.00 92.62 1002 LEU A O 1
ATOM 7874 N N . ASN A 1 1003 ? 17.772 -5.396 -5.152 1.00 89.81 1003 ASN A N 1
ATOM 7875 C CA . ASN A 1 1003 ? 17.725 -4.091 -4.477 1.00 89.81 1003 ASN A CA 1
ATOM 7876 C C . ASN A 1 1003 ? 18.842 -3.934 -3.410 1.00 89.81 1003 ASN A C 1
ATOM 7878 O O . ASN A 1 1003 ? 18.564 -3.625 -2.246 1.00 89.81 1003 ASN A O 1
ATOM 7882 N N . PRO A 1 1004 ? 20.123 -4.151 -3.777 1.00 88.88 1004 PRO A N 1
ATOM 7883 C CA . PRO A 1 1004 ? 21.233 -4.299 -2.824 1.00 88.88 1004 PRO A CA 1
ATOM 7884 C C . PRO A 1 1004 ? 21.503 -3.041 -1.984 1.00 88.88 1004 PRO A C 1
ATOM 7886 O O . PRO A 1 1004 ? 22.068 -3.121 -0.894 1.00 88.88 1004 PRO A O 1
ATOM 7889 N N . ASN A 1 1005 ? 21.068 -1.875 -2.470 1.00 86.38 1005 ASN A N 1
ATOM 7890 C CA . ASN A 1 1005 ? 21.223 -0.580 -1.809 1.00 86.38 1005 ASN A CA 1
ATOM 7891 C C . ASN A 1 1005 ? 19.993 -0.152 -0.985 1.00 86.38 1005 ASN A C 1
ATOM 7893 O O . ASN A 1 1005 ? 20.022 0.917 -0.364 1.00 86.38 1005 ASN A O 1
ATOM 7897 N N . PHE A 1 1006 ? 18.924 -0.960 -0.953 1.00 88.44 1006 PHE A N 1
ATOM 7898 C CA . PHE A 1 1006 ? 17.667 -0.667 -0.243 1.00 88.44 1006 PHE A CA 1
ATOM 7899 C C . PHE A 1 1006 ? 17.058 0.681 -0.667 1.00 88.44 1006 PHE A C 1
ATOM 7901 O O . PHE A 1 1006 ? 16.551 1.456 0.157 1.00 88.44 1006 PHE A O 1
ATOM 7908 N N . GLU A 1 1007 ? 17.164 1.000 -1.960 1.00 82.44 1007 GLU A N 1
ATOM 7909 C CA . GLU A 1 1007 ? 16.732 2.284 -2.525 1.00 82.44 1007 GLU A CA 1
ATOM 7910 C C . GLU A 1 1007 ? 15.214 2.418 -2.535 1.00 82.44 1007 GLU A C 1
ATOM 7912 O O . GLU A 1 1007 ? 14.685 3.507 -2.279 1.00 82.44 1007 GLU A O 1
ATOM 7917 N N . VAL A 1 1008 ? 14.542 1.298 -2.798 1.00 88.25 1008 VAL A N 1
ATOM 7918 C CA . VAL A 1 1008 ? 13.091 1.135 -2.731 1.00 88.25 1008 VAL A CA 1
ATOM 7919 C C . VAL A 1 1008 ? 12.750 0.338 -1.475 1.00 88.25 1008 VAL A C 1
ATOM 7921 O O . VAL A 1 1008 ? 13.510 -0.534 -1.055 1.00 88.25 1008 VAL A O 1
ATOM 7924 N N . ALA A 1 1009 ? 11.647 0.696 -0.825 1.00 91.12 1009 ALA A N 1
ATOM 7925 C CA . ALA A 1 1009 ? 11.196 0.018 0.378 1.00 91.12 1009 ALA A CA 1
ATOM 7926 C C . ALA A 1 1009 ? 10.423 -1.263 0.034 1.00 91.12 1009 ALA A C 1
ATOM 7928 O O . ALA A 1 1009 ? 9.613 -1.251 -0.890 1.00 91.12 1009 ALA A O 1
ATOM 7929 N N . GLU A 1 1010 ? 10.646 -2.322 0.809 1.00 92.81 1010 GLU A N 1
ATOM 7930 C CA . GLU A 1 1010 ? 10.005 -3.630 0.661 1.00 92.81 1010 GLU A CA 1
ATOM 7931 C C . GLU A 1 1010 ? 9.501 -4.121 2.025 1.00 92.81 1010 GLU A C 1
ATOM 7933 O O . GLU A 1 1010 ? 9.988 -3.669 3.068 1.00 92.81 1010 GLU A O 1
ATOM 7938 N N . SER A 1 1011 ? 8.505 -5.010 2.044 1.00 91.25 1011 SER A N 1
ATOM 7939 C CA . SER A 1 1011 ? 7.968 -5.584 3.283 1.00 91.25 1011 SER A CA 1
ATOM 7940 C C . SER A 1 1011 ? 8.926 -6.571 3.944 1.00 91.25 1011 SER A C 1
ATOM 7942 O O . SER A 1 1011 ? 8.917 -6.688 5.171 1.00 91.25 1011 SER A O 1
ATOM 7944 N N . ASP A 1 1012 ? 9.753 -7.249 3.153 1.00 90.44 1012 ASP A N 1
ATOM 7945 C CA . ASP A 1 1012 ? 10.820 -8.134 3.602 1.00 90.44 1012 ASP A CA 1
ATOM 7946 C C . ASP A 1 1012 ? 12.064 -7.869 2.746 1.00 90.44 1012 ASP A C 1
ATOM 7948 O O . ASP A 1 1012 ? 11.953 -7.584 1.566 1.00 90.44 1012 ASP A O 1
ATOM 7952 N N . PHE A 1 1013 ? 13.237 -7.874 3.376 1.00 90.19 1013 PHE A N 1
ATOM 7953 C CA . PHE A 1 1013 ? 14.528 -7.736 2.688 1.00 90.19 1013 PHE A CA 1
ATOM 7954 C C . PHE A 1 1013 ? 15.407 -8.976 2.871 1.00 90.19 1013 PHE A C 1
ATOM 7956 O O . PHE A 1 1013 ? 16.530 -9.038 2.369 1.00 90.19 1013 PHE A O 1
ATOM 7963 N N . THR A 1 1014 ? 14.961 -9.936 3.683 1.00 89.56 1014 THR A N 1
ATOM 7964 C CA . THR A 1 1014 ? 15.756 -11.114 4.056 1.00 89.56 1014 THR A CA 1
ATOM 7965 C C . THR A 1 1014 ? 15.719 -12.205 2.985 1.00 89.56 1014 THR A C 1
ATOM 7967 O O . THR A 1 1014 ? 16.611 -13.046 2.938 1.00 89.56 1014 THR A O 1
ATOM 7970 N N . ASN A 1 1015 ? 14.737 -12.132 2.091 1.00 91.69 1015 ASN A N 1
ATOM 7971 C CA . ASN A 1 1015 ? 14.500 -12.977 0.921 1.00 91.69 1015 ASN A CA 1
ATOM 7972 C C . ASN A 1 1015 ? 15.027 -12.366 -0.399 1.00 91.69 1015 ASN A C 1
ATOM 7974 O O . ASN A 1 1015 ? 14.977 -13.027 -1.435 1.00 91.69 1015 ASN A O 1
ATOM 7978 N N . ASN A 1 1016 ? 15.594 -11.152 -0.374 1.00 92.50 1016 ASN A N 1
ATOM 7979 C CA . ASN A 1 1016 ? 16.169 -10.483 -1.553 1.00 92.50 1016 ASN A CA 1
ATOM 7980 C C . ASN A 1 1016 ? 17.460 -11.127 -2.074 1.00 92.50 1016 ASN A C 1
ATOM 7982 O O . ASN A 1 1016 ? 17.913 -10.799 -3.171 1.00 92.50 1016 ASN A O 1
ATOM 7986 N N . ALA A 1 1017 ? 18.107 -11.979 -1.281 1.00 92.81 1017 ALA A N 1
ATOM 7987 C CA . ALA A 1 1017 ? 19.350 -12.634 -1.661 1.00 92.81 1017 ALA A CA 1
ATOM 7988 C C . ALA A 1 1017 ? 19.105 -14.107 -1.991 1.00 92.81 1017 ALA A C 1
ATOM 7990 O O . ALA A 1 1017 ? 18.426 -14.817 -1.252 1.00 92.81 1017 ALA A O 1
ATOM 7991 N N . MET A 1 1018 ? 19.714 -14.574 -3.074 1.00 94.25 1018 MET A N 1
ATOM 7992 C CA . MET A 1 1018 ? 19.731 -15.971 -3.492 1.00 94.25 1018 MET A CA 1
ATOM 7993 C C . MET A 1 1018 ? 21.172 -16.470 -3.506 1.00 94.25 1018 MET A C 1
ATOM 7995 O O . MET A 1 1018 ? 22.070 -15.737 -3.925 1.00 94.25 1018 MET A O 1
ATOM 7999 N N . ARG A 1 1019 ? 21.392 -17.704 -3.048 1.00 93.31 1019 ARG A N 1
ATOM 8000 C CA . ARG A 1 1019 ? 22.702 -18.360 -3.018 1.00 93.31 1019 ARG A CA 1
ATOM 8001 C C . ARG A 1 1019 ? 22.648 -19.731 -3.682 1.00 93.31 1019 ARG A C 1
ATOM 8003 O O . ARG A 1 1019 ? 21.719 -20.501 -3.448 1.00 93.31 1019 ARG A O 1
ATOM 8010 N N . CYS A 1 1020 ? 23.683 -20.052 -4.450 1.00 92.38 1020 CYS A N 1
ATOM 8011 C CA . CYS A 1 1020 ? 23.917 -21.367 -5.040 1.00 92.38 1020 CYS A CA 1
ATOM 8012 C C . CYS A 1 1020 ? 25.354 -21.805 -4.785 1.00 92.38 1020 CYS A C 1
ATOM 8014 O O . CYS A 1 1020 ? 26.281 -21.005 -4.922 1.00 92.38 1020 CYS A O 1
ATOM 8016 N N . ASN A 1 1021 ? 25.561 -23.095 -4.545 1.00 90.69 1021 ASN A N 1
ATOM 8017 C CA . ASN A 1 1021 ? 26.906 -23.645 -4.631 1.00 90.69 1021 ASN A CA 1
ATOM 8018 C C . ASN A 1 1021 ? 27.287 -23.773 -6.103 1.00 90.69 1021 ASN A C 1
ATOM 8020 O O . ASN A 1 1021 ? 26.499 -24.249 -6.921 1.00 90.69 1021 ASN A O 1
ATOM 8024 N N . CYS A 1 1022 ? 28.494 -23.326 -6.422 1.00 91.19 1022 CYS A N 1
ATOM 8025 C CA . CYS A 1 1022 ? 29.001 -23.188 -7.771 1.00 91.19 1022 CYS A CA 1
ATOM 8026 C C . CYS A 1 1022 ? 30.327 -23.935 -7.897 1.00 91.19 1022 CYS A C 1
ATOM 8028 O O . CYS A 1 1022 ? 31.300 -23.618 -7.219 1.00 91.19 1022 CYS A O 1
ATOM 8030 N N . LYS A 1 1023 ? 30.392 -24.929 -8.777 1.00 90.69 1023 LYS A N 1
ATOM 8031 C CA . LYS A 1 1023 ? 31.633 -25.638 -9.091 1.00 90.69 1023 LYS A CA 1
ATOM 8032 C C . LYS A 1 1023 ? 32.054 -25.306 -10.509 1.00 90.69 1023 LYS A C 1
ATOM 8034 O O . LYS A 1 1023 ? 31.277 -25.520 -11.434 1.00 90.69 1023 LYS A O 1
ATOM 8039 N N . TYR A 1 1024 ? 33.284 -24.843 -10.680 1.00 92.06 1024 TYR A N 1
ATOM 8040 C CA . TYR A 1 1024 ? 33.857 -24.487 -11.973 1.00 92.06 1024 TYR A CA 1
ATOM 8041 C C . TYR A 1 1024 ? 35.145 -25.280 -12.206 1.00 92.06 1024 TYR A C 1
ATOM 8043 O O . TYR A 1 1024 ? 36.067 -25.207 -11.399 1.00 92.06 1024 TYR A O 1
ATOM 8051 N N . ASP A 1 1025 ? 35.230 -26.054 -13.290 1.00 90.00 1025 ASP A N 1
ATOM 8052 C CA . ASP A 1 1025 ? 36.416 -26.878 -13.601 1.00 90.00 1025 ASP A CA 1
ATOM 8053 C C . ASP A 1 1025 ? 37.322 -26.285 -14.697 1.00 90.00 1025 ASP A C 1
ATOM 8055 O O . ASP A 1 1025 ? 38.306 -26.909 -15.087 1.00 90.00 1025 ASP A O 1
ATOM 8059 N N . GLY A 1 1026 ? 37.004 -25.087 -15.198 1.00 88.88 1026 GLY A N 1
ATOM 8060 C CA . GLY A 1 1026 ? 37.703 -24.464 -16.326 1.00 88.88 1026 GLY A CA 1
ATOM 8061 C C . GLY A 1 1026 ? 37.079 -24.740 -17.696 1.00 88.88 1026 GLY A C 1
ATOM 8062 O O . GLY A 1 1026 ? 37.437 -24.074 -18.665 1.00 88.88 1026 GLY A O 1
ATOM 8063 N N . HIS A 1 1027 ? 36.129 -25.669 -17.804 1.00 88.50 1027 HIS A N 1
ATOM 8064 C CA . HIS A 1 1027 ? 35.420 -25.991 -19.049 1.00 88.50 1027 HIS A CA 1
ATOM 8065 C C . HIS A 1 1027 ? 33.896 -25.991 -18.890 1.00 88.50 1027 HIS A C 1
ATOM 8067 O O . HIS A 1 1027 ? 33.170 -25.728 -19.847 1.00 88.50 1027 HIS A O 1
ATOM 8073 N N . ARG A 1 1028 ? 33.403 -26.308 -17.697 1.00 88.69 1028 ARG A N 1
ATOM 8074 C CA . ARG A 1 1028 ? 31.997 -26.432 -17.328 1.00 88.69 1028 ARG A CA 1
ATOM 8075 C C . ARG A 1 1028 ? 31.770 -25.818 -15.956 1.00 88.69 1028 ARG A C 1
ATOM 8077 O O . ARG A 1 1028 ? 32.686 -25.694 -15.141 1.00 88.69 1028 ARG A O 1
ATOM 8084 N N . ILE A 1 1029 ? 30.517 -25.456 -15.719 1.00 89.62 1029 ILE A N 1
ATOM 8085 C CA . ILE A 1 1029 ? 30.054 -24.973 -14.429 1.00 89.62 1029 ILE A CA 1
ATOM 8086 C C . ILE A 1 1029 ? 28.826 -25.751 -13.988 1.00 89.62 1029 ILE A C 1
ATOM 8088 O O . ILE A 1 1029 ? 28.010 -26.159 -14.816 1.00 89.62 1029 ILE A O 1
ATOM 8092 N N . TRP A 1 1030 ? 28.707 -25.941 -12.682 1.00 88.25 1030 TRP A N 1
ATOM 8093 C CA . TRP A 1 1030 ? 27.561 -26.576 -12.053 1.00 88.25 1030 TRP A CA 1
ATOM 8094 C C . TRP A 1 1030 ? 27.065 -25.689 -10.927 1.00 88.25 1030 TRP A C 1
ATOM 8096 O O . TRP A 1 1030 ? 27.830 -25.382 -10.012 1.00 88.25 1030 TRP A O 1
ATOM 8106 N N . LEU A 1 1031 ? 25.792 -25.308 -10.994 1.00 90.00 1031 LEU A N 1
ATOM 8107 C CA . LEU A 1 1031 ? 25.076 -24.742 -9.861 1.00 90.00 1031 LEU A CA 1
ATOM 8108 C C . LEU A 1 1031 ? 24.235 -25.828 -9.211 1.00 90.00 1031 LEU A C 1
ATOM 8110 O O . LEU A 1 1031 ? 23.649 -26.654 -9.909 1.00 90.00 1031 LEU A O 1
ATOM 8114 N N . HIS A 1 1032 ? 24.188 -25.830 -7.885 1.00 87.06 1032 HIS A N 1
ATOM 8115 C CA . HIS A 1 1032 ? 23.304 -26.723 -7.154 1.00 87.06 1032 HIS A CA 1
ATOM 8116 C C . HIS A 1 1032 ? 22.863 -26.130 -5.819 1.00 87.06 1032 HIS A C 1
ATOM 8118 O O . HIS A 1 1032 ? 23.564 -25.309 -5.214 1.00 87.06 1032 HIS A O 1
ATOM 8124 N N . LYS A 1 1033 ? 21.732 -26.636 -5.314 1.00 87.25 1033 LYS A N 1
ATOM 8125 C CA . LYS A 1 1033 ? 21.119 -26.179 -4.056 1.00 87.25 1033 LYS A CA 1
ATOM 8126 C C . LYS A 1 1033 ? 20.874 -24.663 -4.080 1.00 87.25 1033 LYS A C 1
ATOM 8128 O O . LYS A 1 1033 ? 21.138 -23.995 -3.081 1.00 87.25 1033 LYS A O 1
ATOM 8133 N N . CYS A 1 1034 ? 20.406 -24.120 -5.204 1.00 91.06 1034 CYS A N 1
ATOM 8134 C CA . CYS A 1 1034 ? 20.043 -22.711 -5.276 1.00 91.06 1034 CYS A CA 1
ATOM 8135 C C . CYS A 1 1034 ? 18.825 -22.444 -4.393 1.00 91.06 1034 CYS A C 1
ATOM 8137 O O . CYS A 1 1034 ? 17.802 -23.122 -4.501 1.00 91.06 1034 CYS A O 1
ATOM 8139 N N . HIS A 1 1035 ? 18.928 -21.467 -3.503 1.00 91.50 1035 HIS A N 1
ATOM 8140 C CA . HIS A 1 1035 ? 17.870 -21.163 -2.549 1.00 91.50 1035 HIS A CA 1
ATOM 8141 C C . HIS A 1 1035 ? 17.915 -19.692 -2.122 1.00 91.50 1035 HIS A C 1
ATOM 8143 O O . HIS A 1 1035 ? 18.937 -19.018 -2.255 1.00 91.50 1035 HIS A O 1
ATOM 8149 N N . LEU A 1 1036 ? 16.783 -19.177 -1.639 1.00 91.62 1036 LEU A N 1
ATOM 8150 C CA . LEU A 1 1036 ? 16.713 -17.838 -1.049 1.00 91.62 1036 LEU A CA 1
ATOM 8151 C C . LEU A 1 1036 ? 17.371 -17.860 0.333 1.00 91.62 1036 LEU A C 1
ATOM 8153 O O . LEU A 1 1036 ? 17.206 -18.836 1.067 1.00 91.62 1036 LEU A O 1
ATOM 8157 N N . GLY A 1 1037 ? 18.083 -16.797 0.701 1.00 80.00 1037 GLY A N 1
ATOM 8158 C CA . GLY A 1 1037 ? 18.919 -16.756 1.906 1.00 80.00 1037 GLY A CA 1
ATOM 8159 C C . GLY A 1 1037 ? 18.165 -16.957 3.225 1.00 80.00 1037 GLY A C 1
ATOM 8160 O O . GLY A 1 1037 ? 18.771 -17.288 4.238 1.00 80.00 1037 GLY A O 1
ATOM 8161 N N . ASP A 1 1038 ? 16.842 -16.799 3.237 1.00 84.12 1038 ASP A N 1
ATOM 8162 C CA . ASP A 1 1038 ? 16.000 -17.029 4.410 1.00 84.12 1038 ASP A CA 1
ATOM 8163 C C . ASP A 1 1038 ? 15.159 -18.316 4.328 1.00 84.12 1038 ASP A C 1
ATOM 8165 O O . ASP A 1 1038 ? 14.325 -18.558 5.206 1.00 84.12 1038 ASP A O 1
ATOM 8169 N N . SER A 1 1039 ? 15.350 -19.142 3.296 1.00 87.69 1039 SER A N 1
ATOM 8170 C CA . SER A 1 1039 ? 14.558 -20.359 3.070 1.00 87.69 1039 SER A CA 1
ATOM 8171 C C . SER A 1 1039 ? 15.027 -21.563 3.894 1.00 87.69 1039 SER A C 1
ATOM 8173 O O . SER A 1 1039 ? 14.233 -22.471 4.150 1.00 87.69 1039 SER A O 1
ATOM 8175 N N . TYR A 1 1040 ? 16.273 -21.565 4.375 1.00 89.12 1040 TYR A N 1
ATOM 8176 C CA . TYR A 1 1040 ? 16.826 -22.614 5.236 1.00 89.12 1040 TYR A CA 1
ATOM 8177 C C . TYR A 1 1040 ? 16.881 -22.219 6.716 1.00 89.12 1040 TYR A C 1
ATOM 8179 O O . TYR A 1 1040 ? 16.725 -21.057 7.098 1.00 89.12 1040 TYR A O 1
ATOM 8187 N N . SER A 1 1041 ? 17.039 -23.220 7.587 1.00 85.50 1041 SER A N 1
ATOM 8188 C CA . SER A 1 1041 ? 17.396 -22.979 8.987 1.00 85.50 1041 SER A CA 1
ATOM 8189 C C . SER A 1 1041 ? 18.853 -22.529 9.100 1.00 85.50 1041 SER A C 1
ATOM 8191 O O . SER A 1 1041 ? 19.679 -22.846 8.248 1.00 85.50 1041 SER A O 1
ATOM 8193 N N . GLU A 1 1042 ? 19.193 -21.835 10.186 1.00 83.56 1042 GLU A N 1
ATOM 8194 C CA . GLU A 1 1042 ? 20.546 -21.305 10.396 1.00 83.56 1042 GLU A CA 1
ATOM 8195 C C . GLU A 1 1042 ? 21.617 -22.413 10.412 1.00 83.56 1042 GLU A C 1
ATOM 8197 O O . GLU A 1 1042 ? 22.747 -22.214 9.972 1.00 83.56 1042 GLU A O 1
ATOM 8202 N N . GLU A 1 1043 ? 21.270 -23.604 10.908 1.00 82.62 1043 GLU A N 1
ATOM 8203 C CA . GLU A 1 1043 ? 22.155 -24.769 10.895 1.00 82.62 1043 GLU A CA 1
ATOM 8204 C C . GLU A 1 1043 ? 22.366 -25.328 9.484 1.00 82.62 1043 GLU A C 1
ATOM 8206 O O . GLU A 1 1043 ? 23.486 -25.705 9.145 1.00 82.62 1043 GLU A O 1
ATOM 8211 N N . ALA A 1 1044 ? 21.315 -25.367 8.662 1.00 83.19 1044 ALA A N 1
ATOM 8212 C CA . ALA A 1 1044 ? 21.410 -25.857 7.291 1.00 83.19 1044 ALA A CA 1
ATOM 8213 C C . ALA A 1 1044 ? 22.118 -24.866 6.364 1.00 83.19 1044 ALA A C 1
ATOM 8215 O O . ALA A 1 1044 ? 22.833 -25.304 5.468 1.00 83.19 1044 ALA A O 1
ATOM 8216 N N . GLU A 1 1045 ? 21.996 -23.562 6.617 1.00 84.50 1045 GLU A N 1
ATOM 8217 C CA . GLU A 1 1045 ? 22.778 -22.535 5.917 1.00 84.50 1045 GLU A CA 1
ATOM 8218 C C . GLU A 1 1045 ? 24.282 -22.714 6.185 1.00 84.50 1045 GLU A C 1
ATOM 8220 O O . GLU A 1 1045 ? 25.095 -22.730 5.264 1.00 84.50 1045 GLU A O 1
ATOM 8225 N N . LYS A 1 1046 ? 24.664 -22.967 7.446 1.00 82.06 1046 LYS A N 1
ATOM 8226 C CA . LYS A 1 1046 ? 26.062 -23.266 7.808 1.00 82.06 1046 LYS A CA 1
ATOM 8227 C C . LYS A 1 1046 ? 26.559 -24.563 7.172 1.00 82.06 1046 LYS A C 1
ATOM 8229 O O . LYS A 1 1046 ? 27.710 -24.645 6.756 1.00 82.06 1046 LYS A O 1
ATOM 8234 N N . GLU A 1 1047 ? 25.713 -25.589 7.094 1.00 81.94 1047 GLU A N 1
ATOM 8235 C CA . GLU A 1 1047 ? 26.052 -26.837 6.399 1.00 81.94 1047 GLU A CA 1
ATOM 8236 C C . GLU A 1 1047 ? 26.217 -26.621 4.886 1.00 81.94 1047 GLU A C 1
ATOM 8238 O O . GLU A 1 1047 ? 27.109 -27.208 4.272 1.00 81.94 1047 GLU A O 1
ATOM 8243 N N . PH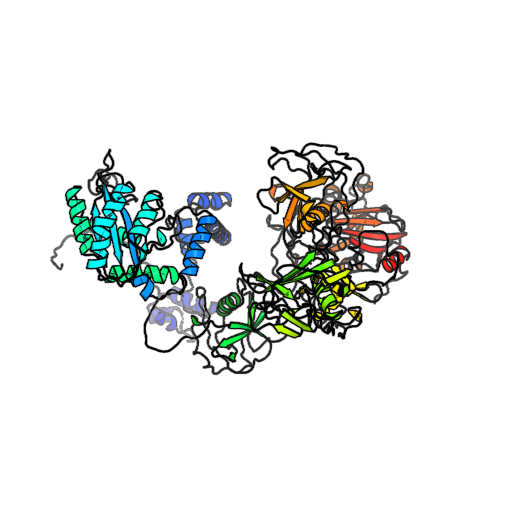E A 1 1048 ? 25.390 -25.760 4.288 1.00 83.50 1048 PHE A N 1
ATOM 8244 C CA . PHE A 1 1048 ? 25.485 -25.371 2.884 1.00 83.50 1048 PHE A CA 1
ATOM 8245 C C . PHE A 1 1048 ? 26.832 -24.703 2.566 1.00 83.50 1048 PHE A C 1
ATOM 8247 O O . PHE A 1 1048 ? 27.484 -25.124 1.608 1.00 83.50 1048 PHE A O 1
ATOM 8254 N N . GLU A 1 1049 ? 27.282 -23.760 3.402 1.00 77.00 1049 GLU A N 1
ATOM 8255 C CA . GLU A 1 1049 ? 28.568 -23.054 3.247 1.00 77.00 1049 GLU A CA 1
ATOM 8256 C C . GLU A 1 1049 ? 29.786 -23.985 3.420 1.00 77.00 1049 GLU A C 1
ATOM 8258 O O . GLU A 1 1049 ? 30.822 -23.795 2.784 1.00 77.00 1049 GLU A O 1
ATOM 8263 N N . LEU A 1 1050 ? 29.667 -25.030 4.247 1.00 72.75 1050 LEU A N 1
ATOM 8264 C CA . LEU A 1 1050 ? 30.738 -26.008 4.484 1.00 72.75 1050 LEU A CA 1
ATOM 8265 C C . LEU A 1 1050 ? 30.862 -27.068 3.377 1.00 72.75 1050 LEU A C 1
ATOM 8267 O O . LEU A 1 1050 ? 31.890 -27.745 3.287 1.00 72.75 1050 LEU A O 1
ATOM 8271 N N . TYR A 1 1051 ? 29.821 -27.270 2.564 1.00 65.69 1051 TYR A N 1
ATOM 8272 C CA . TYR A 1 1051 ? 29.773 -28.371 1.607 1.00 65.69 1051 TYR A CA 1
ATOM 8273 C C . TYR A 1 1051 ? 30.379 -27.973 0.245 1.00 65.69 1051 TYR A C 1
ATOM 8275 O O . TYR A 1 1051 ? 29.785 -27.165 -0.469 1.00 65.69 1051 TYR A O 1
ATOM 8283 N N . PRO A 1 1052 ? 31.480 -28.608 -0.211 1.00 55.88 1052 PRO A N 1
ATOM 8284 C CA . PRO A 1 1052 ? 32.219 -28.221 -1.425 1.00 55.88 1052 PRO A CA 1
ATOM 8285 C C . PRO A 1 1052 ? 31.510 -28.582 -2.743 1.00 55.88 1052 PRO A C 1
ATOM 8287 O O . PRO A 1 1052 ? 32.096 -28.480 -3.817 1.00 55.88 1052 PRO A O 1
ATOM 8290 N N . GLY A 1 1053 ? 30.258 -29.022 -2.664 1.00 56.00 1053 GLY A N 1
ATOM 8291 C CA . GLY A 1 1053 ? 29.411 -29.316 -3.804 1.00 56.00 1053 GLY A CA 1
ATOM 8292 C C . GLY A 1 1053 ? 29.424 -30.757 -4.301 1.00 56.00 1053 GLY A C 1
ATOM 8293 O O . GLY A 1 1053 ? 30.237 -31.580 -3.882 1.00 56.00 1053 GLY A O 1
ATOM 8294 N N . GLN A 1 1054 ? 28.447 -31.097 -5.148 1.00 57.06 1054 GLN A N 1
ATOM 8295 C CA . GLN A 1 1054 ? 28.344 -32.437 -5.739 1.00 57.06 1054 GLN A CA 1
ATOM 8296 C C . GLN A 1 1054 ? 29.405 -32.642 -6.836 1.00 57.06 1054 GLN A C 1
ATOM 8298 O O . GLN A 1 1054 ? 29.789 -31.725 -7.561 1.00 57.06 1054 GLN A O 1
ATOM 8303 N N . LEU A 1 1055 ? 29.898 -33.879 -6.975 1.00 49.44 1055 LEU A N 1
ATOM 8304 C CA . LEU A 1 1055 ? 30.869 -34.253 -8.014 1.00 49.44 1055 LEU A CA 1
ATOM 8305 C C . LEU A 1 1055 ? 30.216 -34.514 -9.385 1.00 49.44 1055 LEU A C 1
ATOM 8307 O O . LEU A 1 1055 ? 30.936 -34.635 -10.375 1.00 49.44 1055 LEU A O 1
ATOM 8311 N N . ASN A 1 1056 ? 28.885 -34.610 -9.448 1.00 48.31 1056 ASN A N 1
ATOM 8312 C CA . ASN A 1 1056 ? 28.103 -34.956 -10.633 1.00 48.31 1056 ASN A CA 1
ATOM 8313 C C . ASN A 1 1056 ? 26.680 -34.366 -10.581 1.00 48.31 1056 ASN A C 1
ATOM 8315 O O . ASN A 1 1056 ? 26.144 -34.121 -9.504 1.00 48.31 1056 ASN A O 1
ATOM 8319 N N . ASN A 1 1057 ? 26.053 -34.198 -11.754 1.00 44.19 1057 ASN A N 1
ATOM 8320 C CA . ASN A 1 1057 ? 24.623 -33.901 -11.864 1.00 44.19 1057 ASN A CA 1
ATOM 8321 C C . ASN A 1 1057 ? 23.824 -35.123 -11.397 1.00 44.19 1057 ASN A C 1
ATOM 8323 O O . ASN A 1 1057 ? 23.672 -36.081 -12.157 1.00 44.19 1057 ASN A O 1
ATOM 8327 N N . GLN A 1 1058 ? 23.288 -35.106 -10.179 1.00 39.19 1058 GLN A N 1
ATOM 8328 C CA . GLN A 1 1058 ? 22.097 -35.903 -9.905 1.00 39.19 1058 GLN A CA 1
ATOM 8329 C C . GLN A 1 1058 ? 20.901 -35.122 -10.443 1.00 39.19 1058 GLN A C 1
ATOM 8331 O O . GLN A 1 1058 ? 20.412 -34.198 -9.804 1.00 39.19 1058 GLN A O 1
ATOM 8336 N N . ILE A 1 1059 ? 20.467 -35.479 -11.654 1.00 36.03 1059 ILE A N 1
ATOM 8337 C CA . ILE A 1 1059 ? 19.125 -35.134 -12.127 1.00 36.03 1059 ILE A CA 1
ATOM 8338 C C . ILE A 1 1059 ? 18.173 -35.938 -11.233 1.00 36.03 1059 ILE A C 1
ATOM 8340 O O . ILE A 1 1059 ? 18.101 -37.159 -11.380 1.00 36.03 1059 ILE A O 1
ATOM 8344 N N . PHE A 1 1060 ? 17.548 -35.280 -10.256 1.00 29.75 1060 PHE A N 1
ATOM 8345 C CA . PHE A 1 1060 ? 16.419 -35.835 -9.507 1.00 29.75 1060 PHE A CA 1
ATOM 8346 C C . PHE A 1 1060 ? 15.108 -35.525 -10.216 1.00 29.75 1060 PHE A C 1
ATOM 8348 O O . PHE A 1 1060 ? 14.967 -34.377 -10.698 1.00 29.75 1060 PHE A O 1
#

InterPro domains:
  IPR001190 SRCR domain [PF00530] (372-465)
  IPR001190 SRCR domain [PF00530] (502-592)
  IPR001190 SRCR domain [PF00530] (618-714)
  IPR001190 SRCR domain [PF00530] (728-832)
  IPR001190 SRCR domain [PR00258] (614-630)
  IPR001190 SRCR domain [PR00258] (633-644)
  IPR001190 SRCR domain [PR00258] (648-658)
  IPR001190 SRCR domain [PR00258] (679-693)
  IPR001190 SRCR domain [PR00258] (702-714)
  IPR001190 SRCR domain [PS00420] (619-656)
  IPR001190 SRCR domain [PS50287] (364-465)
  IPR001190 SRCR domain [PS50287] (490-593)
  IPR001190 SRCR domain [PS50287] (614-714)
  IPR001190 SRCR domain [PS50287] (724-832)
  IPR001190 SRCR domain [SM00202] (364-465)
  IPR001190 SRCR domain [SM00202] (490-593)
  IPR001190 SRCR domain [SM00202] (614-714)
  IPR001190 SRCR domain [SM00202] (724-832)
  IPR001695 Lysyl oxidase [PF01186] (836-1034)
  IPR001695 Lysyl oxidase [PR00074] (845-869)